Protein 5VK3 (pdb70)

Structure (mmCIF, N/CA/C/O backbone):
data_5VK3
#
_entry.id   5VK3
#
_cell.length_a   117.594
_cell.length_b   138.004
_cell.length_c   224.366
_cell.angle_alpha   90.00
_cell.angle_beta   90.00
_cell.angle_gamma   90.00
#
_symmetry.space_group_name_H-M   'C 2 2 21'
#
loop_
_entity.id
_entity.type
_entity.pdbx_description
1 polymer 'Polycomb Protein EED'
2 polymer 'Histone-lysine N-methyltransferase EZH2,Polycomb protein SUZ12'
3 non-polymer 'ZINC ION'
4 water water
#
loop_
_atom_site.group_PDB
_atom_site.id
_atom_site.type_symbol
_atom_site.label_atom_id
_atom_site.label_alt_id
_atom_site.label_comp_id
_atom_site.label_asym_id
_atom_site.label_entity_id
_atom_site.label_seq_id
_atom_site.pdbx_PDB_ins_code
_atom_site.Cartn_x
_atom_site.Cartn_y
_atom_site.Cartn_z
_atom_site.occupancy
_atom_site.B_iso_or_equiv
_atom_site.auth_seq_id
_atom_site.auth_comp_id
_atom_site.auth_asym_id
_atom_site.auth_atom_id
_atom_site.pdbx_PDB_model_num
ATOM 1 N N . ALA A 1 47 ? 1.003 47.560 -4.287 1.00 60.12 7 ALA A N 1
ATOM 2 C CA . ALA A 1 47 ? 0.799 46.115 -4.166 1.00 51.96 7 ALA A CA 1
ATOM 3 C C . ALA A 1 47 ? 1.537 45.354 -5.271 1.00 46.72 7 ALA A C 1
ATOM 4 O O . ALA A 1 47 ? 1.963 44.211 -5.077 1.00 38.39 7 ALA A O 1
ATOM 6 N N . GLU A 1 48 ? 1.690 45.994 -6.432 1.00 44.33 8 GLU A N 1
ATOM 7 C CA . GLU A 1 48 ? 2.290 45.324 -7.579 1.00 43.76 8 GLU A CA 1
ATOM 8 C C . GLU A 1 48 ? 3.772 45.013 -7.379 1.00 36.60 8 GLU A C 1
ATOM 9 O O . GLU A 1 48 ? 4.295 44.150 -8.093 1.00 41.56 8 GLU A O 1
ATOM 15 N N . TRP A 1 49 ? 4.437 45.640 -6.399 1.00 28.58 9 TRP A N 1
ATOM 16 C CA . TRP A 1 49 ? 5.861 45.444 -6.143 1.00 28.80 9 TRP A CA 1
ATOM 17 C C . TRP A 1 49 ? 6.155 44.423 -5.044 1.00 29.78 9 TRP A C 1
ATOM 18 O O . TRP A 1 49 ? 7.325 44.175 -4.733 1.00 33.14 9 TRP A O 1
ATOM 29 N N . GLU A 1 50 ? 5.131 43.819 -4.462 1.00 25.11 10 GLU A N 1
ATOM 30 C CA . GLU A 1 50 ? 5.329 42.891 -3.358 1.00 35.67 10 GLU A CA 1
ATOM 31 C C . GLU A 1 50 ? 5.895 41.559 -3.857 1.00 27.44 10 GLU A C 1
ATOM 32 O O . GLU A 1 50 ? 5.488 41.048 -4.899 1.00 27.26 10 GLU A O 1
ATOM 38 N N . LEU A 1 51 ? 6.855 41.025 -3.116 1.00 30.16 11 LEU A N 1
ATOM 39 C CA . LEU A 1 51 ? 7.476 39.732 -3.327 1.00 28.85 11 LEU A CA 1
ATOM 40 C C . LEU A 1 51 ? 7.031 38.766 -2.231 1.00 33.63 11 LEU A C 1
ATOM 41 O O . LEU A 1 51 ? 6.543 39.191 -1.179 1.00 31.28 11 LEU A O 1
ATOM 46 N N . PRO A 1 52 ? 7.138 37.459 -2.455 1.00 34.60 12 PRO A N 1
ATOM 47 C CA . PRO A 1 52 ? 6.576 36.496 -1.489 1.00 30.39 12 PRO A CA 1
ATOM 48 C C . PRO A 1 52 ? 7.362 36.442 -0.185 1.00 29.38 12 PRO A C 1
ATOM 49 O O . PRO A 1 52 ? 8.493 36.925 -0.069 1.00 30.18 12 PRO A O 1
ATOM 53 N N . ARG A 1 53 ? 6.725 35.817 0.809 1.00 23.63 13 ARG A N 1
ATOM 54 C CA . ARG A 1 53 ? 7.343 35.432 2.071 1.00 27.84 13 ARG A CA 1
ATOM 55 C C . ARG A 1 53 ? 6.848 34.043 2.457 1.00 21.95 13 ARG A C 1
ATOM 56 O O . ARG A 1 53 ? 5.748 33.637 2.075 1.00 24.44 13 ARG A O 1
ATOM 64 N N . LEU A 1 54 ? 7.660 33.332 3.238 1.00 19.32 14 LEU A N 1
ATOM 65 C CA . LEU A 1 54 ? 7.314 31.984 3.667 1.00 24.91 14 LEU A CA 1
ATOM 66 C C . LEU A 1 54 ? 6.033 31.995 4.493 1.00 31.87 14 LEU A C 1
ATOM 67 O O . LEU A 1 54 ? 5.899 32.770 5.444 1.00 26.56 14 LEU A O 1
ATOM 72 N N . ARG A 1 55 ? 5.100 31.127 4.136 1.00 28.28 15 ARG A N 1
ATOM 73 C CA . ARG A 1 55 ? 3.814 31.043 4.810 1.00 24.83 15 ARG A CA 1
ATOM 74 C C . ARG A 1 55 ? 3.526 29.663 5.384 1.00 36.04 15 ARG A C 1
ATOM 75 O O . ARG A 1 55 ? 3.004 29.563 6.503 1.00 33.34 15 ARG A O 1
ATOM 83 N N . THR A 1 56 ? 3.855 28.593 4.657 1.00 32.18 16 THR A N 1
ATOM 84 C CA . THR A 1 56 ? 3.622 27.230 5.120 1.00 25.88 16 THR A CA 1
ATOM 85 C C . THR A 1 56 ? 4.745 26.347 4.598 1.00 31.63 16 THR A C 1
ATOM 86 O O . THR A 1 56 ? 5.284 26.585 3.516 1.00 28.66 16 THR A O 1
ATOM 90 N N . SER A 1 57 ? 5.101 25.328 5.373 1.00 26.69 17 SER A N 1
ATOM 91 C CA . SER A 1 57 ? 6.059 24.338 4.912 1.00 27.48 17 SER A CA 1
ATOM 92 C C . SER A 1 57 ? 5.597 22.980 5.409 1.00 29.71 17 SER A C 1
ATOM 93 O O . SER A 1 57 ? 4.959 22.884 6.457 1.00 27.92 17 SER A O 1
ATOM 96 N N . PHE A 1 58 ? 5.877 21.927 4.646 1.00 21.62 18 PHE A N 1
ATOM 97 C CA . PHE A 1 58 ? 5.574 20.607 5.180 1.00 27.58 18 PHE A CA 1
ATOM 98 C C . PHE A 1 58 ? 6.653 19.613 4.803 1.00 32.00 18 PHE A C 1
ATOM 99 O O . PHE A 1 58 ? 7.431 19.816 3.867 1.00 32.20 18 PHE A O 1
ATOM 107 N N . ILE A 1 59 ? 6.714 18.552 5.599 1.00 23.52 19 ILE A N 1
ATOM 108 C CA . ILE A 1 59 ? 7.552 17.401 5.322 1.00 22.48 19 ILE A CA 1
ATOM 109 C C . ILE A 1 59 ? 6.644 16.202 5.120 1.00 29.64 19 ILE A C 1
ATOM 110 O O . ILE A 1 59 ? 5.800 15.896 5.974 1.00 32.19 19 ILE A O 1
ATOM 115 N N . PHE A 1 60 ? 6.816 15.543 3.986 1.00 21.55 20 PHE A N 1
ATOM 116 C CA . PHE A 1 60 ? 6.100 14.337 3.605 1.00 20.26 20 PHE A CA 1
ATOM 117 C C . PHE A 1 60 ? 6.934 13.124 4.000 1.00 20.75 20 PHE A C 1
ATOM 118 O O . PHE A 1 60 ? 8.158 13.114 3.825 1.00 21.38 20 PHE A O 1
ATOM 126 N N . GLN A 1 61 ? 6.279 12.125 4.582 1.00 18.55 21 GLN A N 1
ATOM 127 C CA . GLN A 1 61 ? 6.973 10.940 5.080 1.00 20.19 21 GLN A CA 1
ATOM 128 C C . GLN A 1 61 ? 7.962 10.370 4.062 1.00 27.97 21 GLN A C 1
ATOM 129 O O . GLN A 1 61 ? 7.655 10.245 2.873 1.00 26.31 21 GLN A O 1
ATOM 135 N N . ASP A 1 62 ? 9.153 10.016 4.546 1.00 22.42 22 ASP A N 1
ATOM 136 C CA . ASP A 1 62 ? 10.189 9.417 3.707 1.00 27.15 22 ASP A CA 1
ATOM 137 C C . ASP A 1 62 ? 9.694 8.173 2.975 1.00 31.99 22 ASP A C 1
ATOM 138 O O . ASP A 1 62 ? 9.336 7.166 3.599 1.00 21.58 22 ASP A O 1
ATOM 143 N N . ASP A 1 63 ? 9.721 8.213 1.646 1.00 28.85 23 ASP A N 1
ATOM 144 C CA . ASP A 1 63 ? 9.173 7.112 0.862 1.00 26.06 23 ASP A CA 1
ATOM 145 C C . ASP A 1 63 ? 10.227 6.380 0.029 1.00 32.32 23 ASP A C 1
ATOM 146 O O . ASP A 1 63 ? 9.870 5.648 -0.896 1.00 30.64 23 ASP A O 1
ATOM 151 N N . TYR A 1 64 ? 11.511 6.520 0.355 1.00 39.56 24 TYR A N 1
ATOM 152 C CA . TYR A 1 64 ? 12.568 5.776 -0.323 1.00 38.10 24 TYR A CA 1
ATOM 153 C C . TYR A 1 64 ? 13.508 5.118 0.683 1.00 48.09 24 TYR A C 1
ATOM 154 O O . TYR A 1 64 ? 14.725 5.077 0.498 1.00 40.16 24 TYR A O 1
ATOM 163 N N . LYS A 1 65 ? 12.931 4.555 1.744 1.00 50.13 25 LYS A N 1
ATOM 164 C CA . LYS A 1 65 ? 13.662 4.001 2.877 1.00 54.15 25 LYS A CA 1
ATOM 165 C C . LYS A 1 65 ? 14.202 2.604 2.573 1.00 60.71 25 LYS A C 1
ATOM 166 O O . LYS A 1 65 ? 15.358 2.296 2.860 1.00 60.16 25 LYS A O 1
ATOM 172 N N . SER A 1 74 ? 18.034 3.577 5.650 1.00 62.71 34 SER A N 1
ATOM 173 C CA . SER A 1 74 ? 17.923 4.943 5.130 1.00 74.45 34 SER A CA 1
ATOM 174 C C . SER A 1 74 ? 16.590 5.560 5.549 1.00 79.12 34 SER A C 1
ATOM 175 O O . SER A 1 74 ? 15.536 4.956 5.355 1.00 80.69 34 SER A O 1
ATOM 178 N N . GLN A 1 75 ? 16.630 6.766 6.122 1.00 80.64 35 GLN A N 1
ATOM 179 C CA . GLN A 1 75 ? 15.442 7.337 6.745 1.00 81.67 35 GLN A CA 1
ATOM 180 C C . GLN A 1 75 ? 15.096 8.753 6.307 1.00 76.77 35 GLN A C 1
ATOM 181 O O . GLN A 1 75 ? 13.996 9.211 6.635 1.00 71.21 35 GLN A O 1
ATOM 187 N N . ASP A 1 76 ? 15.986 9.471 5.610 1.00 78.91 36 ASP A N 1
ATOM 188 C CA . ASP A 1 76 ? 15.563 10.678 4.896 1.00 79.60 36 ASP A CA 1
ATOM 189 C C . ASP A 1 76 ? 16.484 11.054 3.737 1.00 69.39 36 ASP A C 1
ATOM 190 O O . ASP A 1 76 ? 17.137 12.103 3.766 1.00 67.36 36 ASP A O 1
ATOM 195 N N . LEU A 1 77 ? 16.523 10.206 2.705 1.00 61.62 37 LEU A N 1
ATOM 196 C CA . LEU A 1 77 ? 17.162 10.515 1.427 1.00 52.61 37 LEU A CA 1
ATOM 197 C C . LEU A 1 77 ? 16.137 10.572 0.300 1.00 43.75 37 LEU A C 1
ATOM 198 O O . LEU A 1 77 ? 16.494 10.552 -0.887 1.00 37.56 37 LEU A O 1
ATOM 203 N N . ALA A 1 78 ? 14.866 10.600 0.664 1.00 38.09 38 ALA A N 1
ATOM 204 C CA . ALA A 1 78 ? 13.800 10.900 -0.257 1.00 35.18 38 ALA A CA 1
ATOM 205 C C . ALA A 1 78 ? 13.826 12.391 -0.565 1.00 33.53 38 ALA A C 1
ATOM 206 O O . ALA A 1 78 ? 14.267 13.204 0.248 1.00 31.19 38 ALA A O 1
ATOM 208 N N . GLU A 1 79 ? 13.388 12.744 -1.771 1.00 26.69 39 GLU A N 1
ATOM 209 C CA . GLU A 1 79 ? 13.261 14.136 -2.176 1.00 18.22 39 GLU A CA 1
ATOM 210 C C . GLU A 1 79 ? 11.996 14.299 -3.002 1.00 19.06 39 GLU A C 1
ATOM 211 O O . GLU A 1 79 ? 11.545 13.354 -3.663 1.00 14.41 39 GLU A O 1
ATOM 217 N N . PHE A 1 80 ? 11.420 15.499 -2.933 1.00 19.10 40 PHE A N 1
ATOM 218 C CA . PHE A 1 80 ? 10.516 15.983 -3.969 1.00 24.19 40 PHE A CA 1
ATOM 219 C C . PHE A 1 80 ? 11.354 16.497 -5.135 1.00 23.53 40 PHE A C 1
ATOM 220 O O . PHE A 1 80 ? 12.160 17.420 -4.961 1.00 20.53 40 PHE A O 1
ATOM 228 N N . PHE A 1 81 ? 11.161 15.927 -6.322 1.00 22.08 41 PHE A N 1
ATOM 229 C CA . PHE A 1 81 ? 11.928 16.364 -7.482 1.00 15.29 41 PHE A CA 1
ATOM 230 C C . PHE A 1 81 ? 11.176 17.324 -8.391 1.00 20.33 41 PHE A C 1
ATOM 231 O O . PHE A 1 81 ? 11.813 18.003 -9.208 1.00 20.84 41 PHE A O 1
ATOM 239 N N . ASP A 1 82 ? 9.856 17.427 -8.263 1.00 17.47 42 ASP A N 1
ATOM 240 C CA . ASP A 1 82 ? 9.105 18.270 -9.179 1.00 17.21 42 ASP A CA 1
ATOM 241 C C . ASP A 1 82 ? 7.859 18.798 -8.497 1.00 14.66 42 ASP A C 1
ATOM 242 O O . ASP A 1 82 ? 7.306 18.165 -7.592 1.00 16.24 42 ASP A O 1
ATOM 247 N N . VAL A 1 83 ? 7.436 19.978 -8.933 1.00 14.33 43 VAL A N 1
ATOM 248 C CA . VAL A 1 83 ? 6.156 20.536 -8.525 1.00 17.96 43 VAL A CA 1
ATOM 249 C C . VAL A 1 83 ? 5.596 21.320 -9.705 1.00 21.26 43 VAL A C 1
ATOM 250 O O . VAL A 1 83 ? 6.334 22.020 -10.407 1.00 20.09 43 VAL A O 1
ATOM 254 N N . LYS A 1 84 ? 4.296 21.150 -9.958 1.00 17.00 44 LYS A N 1
ATOM 255 C CA . LYS A 1 84 ? 3.621 21.788 -11.085 1.00 16.97 44 LYS A CA 1
ATOM 256 C C . LYS A 1 84 ? 2.202 22.155 -10.681 1.00 20.79 44 LYS A C 1
ATOM 257 O O . LYS A 1 84 ? 1.438 21.285 -10.243 1.00 18.29 44 LYS A O 1
ATOM 263 N N . PHE A 1 85 ? 1.851 23.427 -10.849 1.00 18.84 45 PHE A N 1
ATOM 264 C CA . PHE A 1 85 ? 0.479 23.885 -10.649 1.00 20.97 45 PHE A CA 1
ATOM 265 C C . PHE A 1 85 ? -0.375 23.511 -11.856 1.00 23.56 45 PHE A C 1
ATOM 266 O O . PHE A 1 85 ? 0.090 23.555 -13.003 1.00 21.54 45 PHE A O 1
ATOM 274 N N . TYR A 1 86 ? -1.617 23.110 -11.586 1.00 21.84 46 TYR A N 1
ATOM 275 C CA . TYR A 1 86 ? -2.543 22.773 -12.659 1.00 23.07 46 TYR A CA 1
ATOM 276 C C . TYR A 1 86 ? -2.841 24.026 -13.472 1.00 24.12 46 TYR A C 1
ATOM 277 O O . TYR A 1 86 ? -3.197 25.058 -12.893 1.00 23.95 46 TYR A O 1
ATOM 286 N N . PRO A 1 87 ? -2.684 23.992 -14.796 1.00 26.96 47 PRO A N 1
ATOM 287 C CA . PRO A 1 87 ? -2.838 25.211 -15.612 1.00 28.20 47 PRO A CA 1
ATOM 288 C C . PRO A 1 87 ? -4.166 25.385 -16.340 1.00 27.49 47 PRO A C 1
ATOM 289 O O . PRO A 1 87 ? -4.298 26.356 -17.094 1.00 21.36 47 PRO A O 1
ATOM 293 N N . TYR A 1 88 ? -5.145 24.503 -16.169 1.00 25.18 48 TYR A N 1
ATOM 294 C CA . TYR A 1 88 ? -6.338 24.589 -17.002 1.00 21.15 48 TYR A CA 1
ATOM 295 C C . TYR A 1 88 ? -7.590 24.871 -16.185 1.00 24.07 48 TYR A C 1
ATOM 296 O O . TYR A 1 88 ? -8.698 24.558 -16.624 1.00 25.90 48 TYR A O 1
ATOM 305 N N . SER A 1 89 ? -7.438 25.451 -15.016 1.00 20.53 49 SER A N 1
ATOM 306 C CA . SER A 1 89 ? -8.608 25.760 -14.213 1.00 26.33 49 SER A CA 1
ATOM 307 C C . SER A 1 89 ? -9.177 27.124 -14.607 1.00 34.71 49 SER A C 1
ATOM 308 O O . SER A 1 89 ? -8.450 27.984 -15.108 1.00 32.76 49 SER A O 1
ATOM 311 N N . PRO A 1 90 ? -10.473 27.337 -14.406 1.00 37.55 50 PRO A N 1
ATOM 312 C CA . PRO A 1 90 ? -11.064 28.664 -14.654 1.00 30.31 50 PRO A CA 1
ATOM 313 C C . PRO A 1 90 ? -10.306 29.748 -13.911 1.00 30.33 50 PRO A C 1
ATOM 314 O O . PRO A 1 90 ? -9.744 29.498 -12.832 1.00 32.61 50 PRO A O 1
ATOM 318 N N . PRO A 1 91 ? -10.283 30.968 -14.444 1.00 32.79 51 PRO A N 1
ATOM 319 C CA . PRO A 1 91 ? -9.608 32.070 -13.744 1.00 34.42 51 PRO A CA 1
ATOM 320 C C . PRO A 1 91 ? -10.205 32.295 -12.361 1.00 38.47 51 PRO A C 1
ATOM 321 O O . PRO A 1 91 ? -11.425 32.344 -12.193 1.00 38.40 51 PRO A O 1
ATOM 325 N N . GLY A 1 92 ? -9.332 32.394 -11.357 1.00 32.14 52 GLY A N 1
ATOM 326 C CA . GLY A 1 92 ? -9.766 32.577 -9.988 1.00 35.15 52 GLY A CA 1
ATOM 327 C C . GLY A 1 92 ? -10.001 31.311 -9.186 1.00 40.42 52 GLY A C 1
ATOM 328 O O . GLY A 1 92 ? -10.127 31.397 -7.959 1.00 37.43 52 GLY A O 1
ATOM 329 N N . ALA A 1 93 ? -10.069 30.142 -9.826 1.00 39.71 53 ALA A N 1
ATOM 330 C CA . ALA A 1 93 ? -10.290 28.906 -9.084 1.00 37.03 53 ALA A CA 1
ATOM 331 C C . ALA A 1 93 ? -9.157 28.683 -8.079 1.00 35.39 53 ALA A C 1
ATOM 332 O O . ALA A 1 93 ? -8.028 29.126 -8.310 1.00 36.42 53 ALA A O 1
ATOM 334 N N . PRO A 1 94 ? -9.433 28.018 -6.952 1.00 34.55 54 PRO A N 1
ATOM 335 C CA . PRO A 1 94 ? -8.363 27.706 -5.978 1.00 35.66 54 PRO A CA 1
ATOM 336 C C . PRO A 1 94 ? -7.221 26.979 -6.662 1.00 34.25 54 PRO A C 1
ATOM 337 O O . PRO A 1 94 ? -7.456 26.051 -7.450 1.00 33.99 54 PRO A O 1
ATOM 341 N N . PRO A 1 95 ? -5.977 27.400 -6.437 1.00 31.31 55 PRO A N 1
ATOM 342 C CA . PRO A 1 95 ? -4.871 26.804 -7.191 1.00 25.51 55 PRO A CA 1
ATOM 343 C C . PRO A 1 95 ? -4.465 25.456 -6.612 1.00 28.98 55 PRO A C 1
ATOM 344 O O . PRO A 1 95 ? -4.452 25.244 -5.394 1.00 24.06 55 PRO A O 1
ATOM 348 N N . VAL A 1 96 ? -4.184 24.524 -7.521 1.00 27.95 56 VAL A N 1
ATOM 349 C CA . VAL A 1 96 ? -3.859 23.139 -7.202 1.00 25.87 56 VAL A CA 1
ATOM 350 C C . VAL A 1 96 ? -2.507 22.800 -7.813 1.00 27.05 56 VAL A C 1
ATOM 351 O O . VAL A 1 96 ? -2.263 23.080 -8.995 1.00 23.16 56 VAL A O 1
ATOM 355 N N . PHE A 1 97 ? -1.636 22.191 -7.019 1.00 21.58 57 PHE A N 1
ATOM 356 C CA . PHE A 1 97 ? -0.351 21.739 -7.525 1.00 24.88 57 PHE A CA 1
ATOM 357 C C . PHE A 1 97 ? -0.149 20.277 -7.165 1.00 24.35 57 PHE A C 1
ATOM 358 O O . PHE A 1 97 ? -0.732 19.770 -6.203 1.00 22.52 57 PHE A O 1
ATOM 366 N N . ALA A 1 98 ? 0.686 19.607 -7.957 1.00 23.81 58 ALA A N 1
ATOM 367 C CA . ALA A 1 98 ? 1.169 18.267 -7.656 1.00 23.93 58 ALA A CA 1
ATOM 368 C C . ALA A 1 98 ? 2.652 18.348 -7.347 1.00 21.99 58 ALA A C 1
ATOM 369 O O . ALA A 1 98 ? 3.414 18.964 -8.100 1.00 19.32 58 ALA A O 1
ATOM 371 N N . ALA A 1 99 ? 3.054 17.740 -6.242 1.00 16.08 59 ALA A N 1
ATOM 372 C CA . ALA A 1 99 ? 4.456 17.571 -5.906 1.00 21.65 59 ALA A CA 1
ATOM 373 C C . ALA A 1 99 ? 4.806 16.097 -6.063 1.00 27.54 59 ALA A C 1
ATOM 374 O O . ALA A 1 99 ? 4.067 15.225 -5.586 1.00 18.02 59 ALA A O 1
ATOM 376 N N . THR A 1 100 ? 5.899 15.819 -6.767 1.00 16.71 60 THR A N 1
ATOM 377 C CA . THR A 1 100 ? 6.250 14.460 -7.160 1.00 16.69 60 THR A CA 1
ATOM 378 C C . THR A 1 100 ? 7.487 14.040 -6.386 1.00 19.15 60 THR A C 1
ATOM 379 O O . THR A 1 100 ? 8.541 14.662 -6.529 1.00 16.76 60 THR A O 1
ATOM 383 N N . SER A 1 101 ? 7.367 12.986 -5.588 1.00 20.89 61 SER A N 1
ATOM 384 C CA . SER A 1 101 ? 8.533 12.427 -4.935 1.00 17.67 61 SER A CA 1
ATOM 385 C C . SER A 1 101 ? 8.956 11.209 -5.734 1.00 20.53 61 SER A C 1
ATOM 386 O O . SER A 1 101 ? 8.409 10.926 -6.802 1.00 21.86 61 SER A O 1
ATOM 389 N N . LYS A 1 102 ? 9.906 10.441 -5.207 1.00 23.63 62 LYS A N 1
ATOM 390 C CA . LYS A 1 102 ? 10.332 9.270 -5.957 1.00 25.11 62 LYS A CA 1
ATOM 391 C C . LYS A 1 102 ? 9.196 8.266 -6.135 1.00 22.36 62 LYS A C 1
ATOM 392 O O . LYS A 1 102 ? 9.132 7.601 -7.171 1.00 22.65 62 LYS A O 1
ATOM 398 N N . LYS A 1 103 ? 8.262 8.168 -5.173 1.00 16.24 63 LYS A N 1
ATOM 399 C CA . LYS A 1 103 ? 7.229 7.147 -5.260 1.00 15.49 63 LYS A CA 1
ATOM 400 C C . LYS A 1 103 ? 5.811 7.680 -5.203 1.00 18.02 63 LYS A C 1
ATOM 401 O O . LYS A 1 103 ? 4.878 6.903 -5.444 1.00 20.57 63 LYS A O 1
ATOM 407 N N . HIS A 1 104 ? 5.614 8.973 -4.935 1.00 16.57 64 HIS A N 1
ATOM 408 C CA . HIS A 1 104 ? 4.281 9.507 -4.695 1.00 18.22 64 HIS A CA 1
ATOM 409 C C . HIS A 1 104 ? 4.058 10.804 -5.454 1.00 21.40 64 HIS A C 1
ATOM 410 O O . HIS A 1 104 ? 4.997 11.544 -5.761 1.00 21.17 64 HIS A O 1
ATOM 417 N N . ALA A 1 105 ? 2.792 11.057 -5.758 1.00 20.14 65 ALA A N 1
ATOM 418 C CA . ALA A 1 105 ? 2.333 12.334 -6.274 1.00 25.70 65 ALA A CA 1
ATOM 419 C C . ALA A 1 105 ? 1.407 12.932 -5.224 1.00 24.26 65 ALA A C 1
ATOM 420 O O . ALA A 1 105 ? 0.359 12.352 -4.915 1.00 25.69 65 ALA A O 1
ATOM 422 N N . VAL A 1 106 ? 1.809 14.060 -4.657 1.00 20.02 66 VAL A N 1
ATOM 423 C CA . VAL A 1 106 ? 1.069 14.712 -3.580 1.00 19.24 66 VAL A CA 1
ATOM 424 C C . VAL A 1 106 ? 0.330 15.903 -4.176 1.00 23.82 66 VAL A C 1
ATOM 425 O O . VAL A 1 106 ? 0.952 16.856 -4.651 1.00 22.56 66 VAL A O 1
ATOM 429 N N . ILE A 1 107 ? -0.996 15.864 -4.167 1.00 19.62 67 ILE A N 1
ATOM 430 C CA . ILE A 1 107 ? -1.803 16.866 -4.855 1.00 23.55 67 ILE A CA 1
ATOM 431 C C . ILE A 1 107 ? -2.485 17.749 -3.812 1.00 32.03 67 ILE A C 1
ATOM 432 O O . ILE A 1 107 ? -3.256 17.260 -2.974 1.00 27.36 67 ILE A O 1
ATOM 437 N N . CYS A 1 108 ? -2.191 19.051 -3.854 1.00 30.36 68 CYS A N 1
ATOM 438 C CA . CYS A 1 108 ? -2.625 19.986 -2.823 1.00 26.23 68 CYS A CA 1
ATOM 439 C C . CYS A 1 108 ? -3.386 21.152 -3.431 1.00 25.41 68 CYS A C 1
ATOM 440 O O . CYS A 1 108 ? -3.067 21.630 -4.518 1.00 28.06 68 CYS A O 1
ATOM 443 N N . ARG A 1 109 ? -4.382 21.623 -2.703 1.00 31.05 69 ARG A N 1
ATOM 444 C CA . ARG A 1 109 ? -5.075 22.857 -3.022 1.00 27.03 69 ARG A CA 1
ATOM 445 C C . ARG A 1 109 ? -4.628 23.912 -2.025 1.00 30.42 69 ARG A C 1
ATOM 446 O O . ARG A 1 109 ? -4.438 23.609 -0.847 1.00 29.37 69 ARG A O 1
ATOM 454 N N . LEU A 1 110 ? -4.408 25.133 -2.507 1.00 31.02 70 LEU A N 1
ATOM 455 C CA . LEU A 1 110 ? -4.070 26.267 -1.654 1.00 32.99 70 LEU A CA 1
ATOM 456 C C . LEU A 1 110 ? -5.234 27.241 -1.629 1.00 29.69 70 LEU A C 1
ATOM 457 O O . LEU A 1 110 ? -5.790 27.584 -2.678 1.00 34.60 70 LEU A O 1
ATOM 462 N N . THR A 1 111 ? -5.592 27.675 -0.428 1.00 29.51 71 THR A N 1
ATOM 463 C CA . THR A 1 111 ? -6.696 28.589 -0.192 1.00 30.72 71 THR A CA 1
ATOM 464 C C . THR A 1 111 ? -6.186 29.678 0.736 1.00 30.18 71 THR A C 1
ATOM 465 O O . THR A 1 111 ? -5.585 29.379 1.771 1.00 32.91 71 THR A O 1
ATOM 469 N N . GLN A 1 112 ? -6.401 30.930 0.366 1.00 31.77 72 GLN A N 1
ATOM 470 C CA . GLN A 1 112 ? -5.945 32.012 1.219 1.00 37.24 72 GLN A CA 1
ATOM 471 C C . GLN A 1 112 ? -6.834 32.124 2.454 1.00 41.45 72 GLN A C 1
ATOM 472 O O . GLN A 1 112 ? -8.028 31.818 2.415 1.00 39.84 72 GLN A O 1
ATOM 478 N N . THR A 1 113 ? -6.223 32.524 3.573 1.00 40.17 73 THR A N 1
ATOM 479 C CA . THR A 1 113 ? -6.860 32.488 4.881 1.00 46.75 73 THR A CA 1
ATOM 480 C C . THR A 1 113 ? -6.658 33.814 5.601 1.00 49.73 73 THR A C 1
ATOM 481 O O . THR A 1 113 ? -5.583 34.417 5.517 1.00 44.98 73 THR A O 1
ATOM 485 N N . THR A 1 114 ? -7.688 34.258 6.327 1.00 48.57 74 THR A N 1
ATOM 486 C CA . THR A 1 114 ? -7.528 35.405 7.214 1.00 45.29 74 THR A CA 1
ATOM 487 C C . THR A 1 114 ? -6.813 35.037 8.510 1.00 44.16 74 THR A C 1
ATOM 488 O O . THR A 1 114 ? -6.273 35.928 9.178 1.00 43.34 74 THR A O 1
ATOM 492 N N . ASP A 1 115 ? -6.782 33.751 8.865 1.00 38.17 75 ASP A N 1
ATOM 493 C CA . ASP A 1 115 ? -6.182 33.288 10.115 1.00 35.80 75 ASP A CA 1
ATOM 494 C C . ASP A 1 115 ? -4.727 32.908 9.855 1.00 44.38 75 ASP A C 1
ATOM 495 O O . ASP A 1 115 ? -4.439 31.883 9.224 1.00 40.85 75 ASP A O 1
ATOM 500 N N . LYS A 1 116 ? -3.823 33.725 10.396 1.00 38.82 76 LYS A N 1
ATOM 501 C CA . LYS A 1 116 ? -2.385 33.522 10.279 1.00 40.84 76 LYS A CA 1
ATOM 502 C C . LYS A 1 116 ? -1.941 32.161 10.818 1.00 45.98 76 LYS A C 1
ATOM 503 O O . LYS A 1 116 ? -0.914 31.621 10.381 1.00 43.98 76 LYS A O 1
ATOM 509 N N . ASP A 1 117 ? -2.697 31.581 11.743 1.00 41.48 77 ASP A N 1
ATOM 510 C CA . ASP A 1 117 ? -2.355 30.270 12.276 1.00 39.15 77 ASP A CA 1
ATOM 511 C C . ASP A 1 117 ? -3.026 29.129 11.521 1.00 35.45 77 ASP A C 1
ATOM 512 O O . ASP A 1 117 ? -2.687 27.971 11.771 1.00 33.28 77 ASP A O 1
ATOM 517 N N . ALA A 1 118 ? -3.951 29.420 10.602 1.00 31.69 78 ALA A N 1
ATOM 518 C CA . ALA A 1 118 ? -4.594 28.359 9.834 1.00 37.99 78 ALA A CA 1
ATOM 519 C C . ALA A 1 118 ? -3.627 27.778 8.789 1.00 46.77 78 ALA A C 1
ATOM 520 O O . ALA A 1 118 ? -2.583 28.359 8.484 1.00 40.52 78 ALA A O 1
ATOM 522 N N . ASN A 1 119 ? -3.997 26.606 8.236 1.00 42.54 79 ASN A N 1
ATOM 523 C CA . ASN A 1 119 ? -3.215 25.906 7.218 1.00 32.24 79 ASN A CA 1
ATOM 524 C C . ASN A 1 119 ? -3.844 26.140 5.855 1.00 34.06 79 ASN A C 1
ATOM 525 O O . ASN A 1 119 ? -4.919 25.586 5.580 1.00 34.01 79 ASN A O 1
ATOM 530 N N . PRO A 1 120 ? -3.220 26.918 4.965 1.00 28.99 80 PRO A N 1
ATOM 531 C CA . PRO A 1 120 ? -3.805 27.127 3.627 1.00 25.19 80 PRO A CA 1
ATOM 532 C C . PRO A 1 120 ? -3.732 25.903 2.727 1.00 27.80 80 PRO A C 1
ATOM 533 O O . PRO A 1 120 ? -4.391 25.880 1.677 1.00 29.80 80 PRO A O 1
ATOM 537 N N . CYS A 1 121 ? -2.952 24.896 3.097 1.00 25.45 81 CYS A N 1
ATOM 538 C CA . CYS A 1 121 ? -2.617 23.791 2.211 1.00 35.45 81 CYS A CA 1
ATOM 539 C C . CYS A 1 121 ? -3.399 22.560 2.639 1.00 35.03 81 CYS A C 1
ATOM 540 O O . CYS A 1 121 ? -3.223 22.075 3.763 1.00 40.32 81 CYS A O 1
ATOM 543 N N . GLU A 1 122 ? -4.265 22.060 1.762 1.00 28.67 82 GLU A N 1
ATOM 544 C CA . GLU A 1 122 ? -4.942 20.794 2.020 1.00 32.07 82 GLU A CA 1
ATOM 545 C C . GLU A 1 122 ? -4.573 19.775 0.955 1.00 34.98 82 GLU A C 1
ATOM 546 O O . GLU A 1 122 ? -4.600 20.070 -0.247 1.00 30.41 82 GLU A O 1
ATOM 552 N N . ILE A 1 123 ? -4.213 18.581 1.405 1.00 31.27 83 ILE A N 1
ATOM 553 C CA . ILE A 1 123 ? -3.885 17.490 0.499 1.00 23.09 83 ILE A CA 1
ATOM 554 C C . ILE A 1 123 ? -5.185 16.810 0.088 1.00 33.42 83 ILE A C 1
ATOM 555 O O . ILE A 1 123 ? -5.910 16.264 0.929 1.00 37.43 83 ILE A O 1
ATOM 560 N N . ILE A 1 124 ? -5.505 16.882 -1.205 1.00 27.46 84 ILE A N 1
ATOM 561 C CA . ILE A 1 124 ? -6.762 16.343 -1.719 1.00 21.96 84 ILE A CA 1
ATOM 562 C C . ILE A 1 124 ? -6.574 15.031 -2.461 1.00 26.52 84 ILE A C 1
ATOM 563 O O . ILE A 1 124 ? -7.574 14.352 -2.758 1.00 27.80 84 ILE A O 1
ATOM 568 N N . GLN A 1 125 ? -5.336 14.646 -2.773 1.00 26.31 85 GLN A N 1
ATOM 569 C CA . GLN A 1 125 ? -5.112 13.373 -3.441 1.00 21.83 85 GLN A CA 1
ATOM 570 C C . GLN A 1 125 ? -3.674 12.951 -3.192 1.00 24.48 85 GLN A C 1
ATOM 571 O O . GLN A 1 125 ? -2.772 13.790 -3.147 1.00 22.36 85 GLN A O 1
ATOM 577 N N . LEU A 1 126 ? -3.480 11.656 -2.969 1.00 25.83 86 LEU A N 1
ATOM 578 C CA . LEU A 1 126 ? -2.161 11.112 -2.680 1.00 22.78 86 LEU A CA 1
ATOM 579 C C . LEU A 1 126 ? -2.041 9.792 -3.427 1.00 31.59 86 LEU A C 1
ATOM 580 O O . LEU A 1 126 ? -2.713 8.816 -3.074 1.00 29.03 86 LEU A O 1
ATOM 585 N N . ILE A 1 127 ? -1.190 9.760 -4.451 1.00 24.29 87 ILE A N 1
ATOM 586 C CA . ILE A 1 127 ? -1.060 8.603 -5.329 1.00 23.09 87 ILE A CA 1
ATOM 587 C C . ILE A 1 127 ? 0.323 8.004 -5.165 1.00 19.78 87 ILE A C 1
ATOM 588 O O . ILE A 1 127 ? 1.327 8.729 -5.147 1.00 25.04 87 ILE A O 1
ATOM 593 N N . ARG A 1 128 ? 0.376 6.675 -5.064 1.00 19.31 88 ARG A N 1
ATOM 594 C CA . ARG A 1 128 ? 1.631 5.935 -5.018 1.00 20.42 88 ARG A CA 1
ATOM 595 C C . ARG A 1 128 ? 1.833 5.192 -6.328 1.00 18.80 88 ARG A C 1
ATOM 596 O O . ARG A 1 128 ? 0.948 4.455 -6.776 1.00 22.47 88 ARG A O 1
ATOM 604 N N . ASP A 1 129 ? 2.999 5.367 -6.922 1.00 18.69 89 ASP A N 1
ATOM 605 C CA . ASP A 1 129 ? 3.403 4.530 -8.051 1.00 19.42 89 ASP A CA 1
ATOM 606 C C . ASP A 1 129 ? 3.688 3.133 -7.508 1.00 18.34 89 ASP A C 1
ATOM 607 O O . ASP A 1 129 ? 4.746 2.885 -6.927 1.00 23.27 89 ASP A O 1
ATOM 612 N N . ASP A 1 130 ? 2.740 2.213 -7.703 1.00 21.73 90 ASP A N 1
ATOM 613 C CA . ASP A 1 130 ? 2.811 0.881 -7.124 1.00 21.43 90 ASP A CA 1
ATOM 614 C C . ASP A 1 130 ? 3.697 -0.048 -7.933 1.00 32.50 90 ASP A C 1
ATOM 615 O O . ASP A 1 130 ? 3.660 -1.256 -7.697 1.00 30.91 90 ASP A O 1
ATOM 620 N N . GLY A 1 131 ? 4.480 0.483 -8.873 1.00 33.63 91 GLY A N 1
ATOM 621 C CA . GLY A 1 131 ? 5.433 -0.290 -9.640 1.00 29.44 91 GLY A CA 1
ATOM 622 C C . GLY A 1 131 ? 6.833 -0.197 -9.069 1.00 29.64 91 GLY A C 1
ATOM 623 O O . GLY A 1 131 ? 7.040 0.209 -7.920 1.00 30.17 91 GLY A O 1
ATOM 624 N N . ASN A 1 132 ? 7.814 -0.585 -9.886 1.00 28.99 92 ASN A N 1
ATOM 625 C CA . ASN A 1 132 ? 9.215 -0.537 -9.480 1.00 34.38 92 ASN A CA 1
ATOM 626 C C . ASN A 1 132 ? 9.915 0.763 -9.863 1.00 28.44 92 ASN A C 1
ATOM 627 O O . ASN A 1 132 ? 11.027 1.013 -9.383 1.00 35.78 92 ASN A O 1
ATOM 632 N N . GLU A 1 133 ? 9.300 1.591 -10.706 1.00 40.01 93 GLU A N 1
ATOM 633 C CA . GLU A 1 133 ? 9.926 2.831 -11.163 1.00 38.95 93 GLU A CA 1
ATOM 634 C C . GLU A 1 133 ? 10.042 3.847 -10.022 1.00 40.11 93 GLU A C 1
ATOM 635 O O . GLU A 1 133 ? 9.124 3.990 -9.208 1.00 41.72 93 GLU A O 1
ATOM 641 N N . ALA A 1 134 ? 11.185 4.537 -9.950 1.00 32.25 94 ALA A N 1
ATOM 642 C CA . ALA A 1 134 ? 11.332 5.748 -9.148 1.00 27.68 94 ALA A CA 1
ATOM 643 C C . ALA A 1 134 ? 11.293 6.970 -10.061 1.00 29.22 94 ALA A C 1
ATOM 644 O O . ALA A 1 134 ? 11.960 6.996 -11.100 1.00 21.84 94 ALA A O 1
ATOM 646 N N . ASN A 1 135 ? 10.555 7.998 -9.645 1.00 26.28 95 ASN A N 1
ATOM 647 C CA . ASN A 1 135 ? 10.163 9.105 -10.510 1.00 23.34 95 ASN A CA 1
ATOM 648 C C . ASN A 1 135 ? 10.840 10.421 -10.141 1.00 20.67 95 ASN A C 1
ATOM 649 O O . ASN A 1 135 ? 11.323 10.606 -9.024 1.00 22.53 95 ASN A O 1
ATOM 654 N N . CYS A 1 136 ? 10.830 11.361 -11.096 1.00 13.41 96 CYS A N 1
ATOM 655 C CA . CYS A 1 136 ? 11.468 12.652 -10.900 1.00 20.08 96 CYS A CA 1
ATOM 656 C C . CYS A 1 136 ? 10.926 13.753 -11.812 1.00 21.43 96 CYS A C 1
ATOM 657 O O . CYS A 1 136 ? 11.471 14.862 -11.826 1.00 24.12 96 CYS A O 1
ATOM 660 N N . ALA A 1 137 ? 9.869 13.473 -12.568 1.00 16.92 97 ALA A N 1
ATOM 661 C CA . ALA A 1 137 ? 9.392 14.405 -13.585 1.00 17.97 97 ALA A CA 1
ATOM 662 C C . ALA A 1 137 ? 7.876 14.329 -13.665 1.00 18.06 97 ALA A C 1
ATOM 663 O O . ALA A 1 137 ? 7.292 13.256 -13.522 1.00 15.98 97 ALA A O 1
ATOM 665 N N . SER A 1 138 ? 7.246 15.469 -13.930 1.00 16.60 98 SER A N 1
ATOM 666 C CA . SER A 1 138 ? 5.797 15.508 -14.029 1.00 15.19 98 SER A CA 1
ATOM 667 C C . SER A 1 138 ? 5.373 16.608 -14.996 1.00 18.77 98 SER A C 1
ATOM 668 O O . SER A 1 138 ? 6.129 17.544 -15.278 1.00 21.21 98 SER A O 1
ATOM 671 N N . CYS A 1 139 ? 4.147 16.481 -15.504 1.00 19.21 99 CYS A N 1
ATOM 672 C CA . CYS A 1 139 ? 3.486 17.583 -16.197 1.00 18.80 99 CYS A CA 1
ATOM 673 C C . CYS A 1 139 ? 1.994 17.293 -16.198 1.00 25.45 99 CYS A C 1
ATOM 674 O O . CYS A 1 139 ? 1.574 16.175 -15.897 1.00 23.90 99 CYS A O 1
ATOM 677 N N . TRP A 1 140 ? 1.196 18.316 -16.506 1.00 19.67 100 TRP A N 1
ATOM 678 C CA . TRP A 1 140 ? -0.258 18.185 -16.522 1.00 20.96 100 TRP A CA 1
ATOM 679 C C . TRP A 1 140 ? -0.779 18.143 -17.953 1.00 24.44 100 TRP A C 1
ATOM 680 O O . TRP A 1 140 ? -0.268 18.843 -18.834 1.00 23.85 100 TRP A O 1
ATOM 691 N N . SER A 1 141 ? -1.820 17.343 -18.165 1.00 20.28 101 SER A N 1
ATOM 692 C CA . SER A 1 141 ? -2.557 17.303 -19.421 1.00 23.07 101 SER A CA 1
ATOM 693 C C . SER A 1 141 ? -4.042 17.168 -19.078 1.00 22.61 101 SER A C 1
ATOM 694 O O . SER A 1 141 ? -4.443 17.347 -17.922 1.00 21.30 101 SER A O 1
ATOM 697 N N . LYS A 1 142 ? -4.872 16.855 -20.081 1.00 23.01 102 LYS A N 1
ATOM 698 C CA . LYS A 1 142 ? -6.313 16.708 -19.873 1.00 23.38 102 LYS A CA 1
ATOM 699 C C . LYS A 1 142 ? -6.848 15.581 -20.740 1.00 19.20 102 LYS A C 1
ATOM 700 O O . LYS A 1 142 ? -6.343 15.329 -21.835 1.00 23.94 102 LYS A O 1
ATOM 706 N N . ASP A 1 143 ? -7.877 14.907 -20.243 1.00 24.01 103 ASP A N 1
ATOM 707 C CA . ASP A 1 143 ? -8.583 13.905 -21.043 1.00 29.08 103 ASP A CA 1
ATOM 708 C C . ASP A 1 143 ? -9.213 14.593 -22.258 1.00 26.67 103 ASP A C 1
ATOM 709 O O . ASP A 1 143 ? -9.956 15.570 -22.086 1.00 27.98 103 ASP A O 1
ATOM 714 N N . PRO A 1 144 ? -8.920 14.162 -23.489 1.00 25.60 104 PRO A N 1
ATOM 715 C CA . PRO A 1 144 ? -9.504 14.854 -24.652 1.00 25.07 104 PRO A CA 1
ATOM 716 C C . PRO A 1 144 ? -10.999 14.630 -24.810 1.00 32.51 104 PRO A C 1
ATOM 717 O O . PRO A 1 144 ? -11.645 15.416 -25.509 1.00 37.20 104 PRO A O 1
ATOM 721 N N . ILE A 1 145 ? -11.566 13.593 -24.197 1.00 32.35 105 ILE A N 1
ATOM 722 C CA . ILE A 1 145 ? -13.017 13.386 -24.205 1.00 37.02 105 ILE A CA 1
ATOM 723 C C . ILE A 1 145 ? -13.684 14.107 -23.045 1.00 37.48 105 ILE A C 1
ATOM 724 O O . ILE A 1 145 ? -14.628 14.871 -23.236 1.00 43.21 105 ILE A O 1
ATOM 729 N N . THR A 1 146 ? -13.193 13.894 -21.825 1.00 40.67 106 THR A N 1
ATOM 730 C CA . THR A 1 146 ? -13.891 14.325 -20.621 1.00 39.19 106 THR A CA 1
ATOM 731 C C . THR A 1 146 ? -13.406 15.646 -20.039 1.00 38.06 106 THR A C 1
ATOM 732 O O . THR A 1 146 ? -14.121 16.227 -19.217 1.00 37.65 106 THR A O 1
ATOM 736 N N . ASP A 1 147 ? -12.213 16.116 -20.407 1.00 38.27 107 ASP A N 1
ATOM 737 C CA . ASP A 1 147 ? -11.575 17.320 -19.867 1.00 30.39 107 ASP A CA 1
ATOM 738 C C . ASP A 1 147 ? -11.117 17.166 -18.415 1.00 27.50 107 ASP A C 1
ATOM 739 O O . ASP A 1 147 ? -10.758 18.171 -17.782 1.00 35.19 107 ASP A O 1
ATOM 744 N N . GLN A 1 148 ? -11.097 15.946 -17.868 1.00 22.23 108 GLN A N 1
ATOM 745 C CA . GLN A 1 148 ? -10.563 15.733 -16.525 1.00 29.40 108 GLN A CA 1
ATOM 746 C C . GLN A 1 148 ? -9.044 15.919 -16.496 1.00 27.02 108 GLN A C 1
ATOM 747 O O . GLN A 1 148 ? -8.344 15.502 -17.424 1.00 27.68 108 GLN A O 1
ATOM 753 N N . PRO A 1 149 ? -8.510 16.482 -15.411 1.00 23.81 109 PRO A N 1
ATOM 754 C CA . PRO A 1 149 ? -7.053 16.649 -15.293 1.00 28.42 109 PRO A CA 1
ATOM 755 C C . PRO A 1 149 ? -6.324 15.319 -15.384 1.00 27.76 109 PRO A C 1
ATOM 756 O O . PRO A 1 149 ? -6.743 14.324 -14.795 1.00 26.49 109 PRO A O 1
ATOM 760 N N . LEU A 1 150 ? -5.224 15.309 -16.128 1.00 20.76 110 LEU A N 1
ATOM 761 C CA . LEU A 1 150 ? -4.345 14.150 -16.207 1.00 21.90 110 LEU A CA 1
ATOM 762 C C . LEU A 1 150 ? -2.952 14.554 -15.747 1.00 25.23 110 LEU A C 1
ATOM 763 O O . LEU A 1 150 ? -2.403 15.555 -16.223 1.00 19.89 110 LEU A O 1
ATOM 768 N N . LEU A 1 151 ? -2.391 13.791 -14.812 1.00 19.34 111 LEU A N 1
ATOM 769 C CA . LEU A 1 151 ? -1.040 14.032 -14.317 1.00 21.50 111 LEU A CA 1
ATOM 770 C C . LEU A 1 151 ? -0.113 12.997 -14.938 1.00 18.53 111 LEU A C 1
ATOM 771 O O . LEU A 1 151 ? -0.341 11.795 -14.787 1.00 21.36 111 LEU A O 1
ATOM 776 N N . CYS A 1 152 ? 0.915 13.463 -15.643 1.00 15.45 112 CYS A N 1
ATOM 777 C CA . CYS A 1 152 ? 1.935 12.597 -16.228 1.00 17.90 112 CYS A CA 1
ATOM 778 C C . CYS A 1 152 ? 3.128 12.554 -15.289 1.00 21.51 112 CYS A C 1
ATOM 779 O O . CYS A 1 152 ? 3.556 13.598 -14.781 1.00 17.95 112 CYS A O 1
ATOM 782 N N . ILE A 1 153 ? 3.642 11.346 -15.050 1.00 19.77 113 ILE A N 1
ATOM 783 C CA . ILE A 1 153 ? 4.735 11.085 -14.116 1.00 22.58 113 ILE A CA 1
ATOM 784 C C . ILE A 1 153 ? 5.700 10.120 -14.788 1.00 24.51 113 ILE A C 1
ATOM 785 O O . ILE A 1 153 ? 5.273 9.134 -15.395 1.00 15.06 113 ILE A O 1
ATOM 790 N N . ALA A 1 154 ? 6.999 10.393 -14.683 1.00 19.63 114 ALA A N 1
ATOM 791 C CA . ALA A 1 154 ? 7.968 9.561 -15.382 1.00 19.91 114 ALA A CA 1
ATOM 792 C C . ALA A 1 154 ? 9.241 9.434 -14.557 1.00 22.96 114 ALA A C 1
ATOM 793 O O . ALA A 1 154 ? 9.570 10.313 -13.743 1.00 19.21 114 ALA A O 1
ATOM 795 N N . GLY A 1 155 ? 9.955 8.338 -14.783 1.00 17.09 115 GLY A N 1
ATOM 796 C CA . GLY A 1 155 ? 11.101 8.013 -13.962 1.00 22.15 115 GLY A CA 1
ATOM 797 C C . GLY A 1 155 ? 12.093 7.066 -14.586 1.00 16.63 115 GLY A C 1
ATOM 798 O O . GLY A 1 155 ? 12.240 6.997 -15.808 1.00 12.18 115 GLY A O 1
ATOM 799 N N . ASN A 1 156 ? 12.792 6.338 -13.730 1.00 14.16 116 ASN A N 1
ATOM 800 C CA . ASN A 1 156 ? 14.042 5.707 -14.122 1.00 22.03 116 ASN A CA 1
ATOM 801 C C . ASN A 1 156 ? 13.845 4.455 -14.972 1.00 11.49 116 ASN A C 1
ATOM 802 O O . ASN A 1 156 ? 14.826 3.920 -15.491 1.00 25.99 116 ASN A O 1
ATOM 807 N N . GLU A 1 157 ? 12.617 4.003 -15.178 1.00 17.09 117 GLU A N 1
ATOM 808 C CA . GLU A 1 157 ? 12.384 2.890 -16.092 1.00 23.78 117 GLU A CA 1
ATOM 809 C C . GLU A 1 157 ? 12.126 3.339 -17.525 1.00 16.98 117 GLU A C 1
ATOM 810 O O . GLU A 1 157 ? 12.128 2.501 -18.426 1.00 21.47 117 GLU A O 1
ATOM 816 N N . GLY A 1 158 ? 11.893 4.624 -17.765 1.00 20.14 118 GLY A N 1
ATOM 817 C CA . GLY A 1 158 ? 11.693 5.090 -19.123 1.00 20.08 118 GLY A CA 1
ATOM 818 C C . GLY A 1 158 ? 10.255 5.093 -19.591 1.00 24.13 118 GLY A C 1
ATOM 819 O O . GLY A 1 158 ? 10.017 5.188 -20.799 1.00 19.53 118 GLY A O 1
ATOM 820 N N . ASN A 1 159 ? 9.291 4.989 -18.680 1.00 13.25 119 ASN A N 1
ATOM 821 C CA . ASN A 1 159 ? 7.882 5.089 -19.034 1.00 17.00 119 ASN A CA 1
ATOM 822 C C . ASN A 1 159 ? 7.261 6.342 -18.450 1.00 20.64 119 ASN A C 1
ATOM 823 O O . ASN A 1 159 ? 7.624 6.790 -17.359 1.00 19.96 119 ASN A O 1
ATOM 828 N N . VAL A 1 160 ? 6.322 6.908 -19.195 1.00 17.89 120 VAL A N 1
ATOM 829 C CA . VAL A 1 160 ? 5.446 7.948 -18.678 1.00 15.73 120 VAL A CA 1
ATOM 830 C C . VAL A 1 160 ? 4.156 7.277 -18.225 1.00 21.28 120 VAL A C 1
ATOM 831 O O . VAL A 1 160 ? 3.491 6.602 -19.016 1.00 22.23 120 VAL A O 1
ATOM 835 N N . LYS A 1 161 ? 3.802 7.448 -16.956 1.00 17.40 121 LYS A N 1
ATOM 836 C CA . LYS A 1 161 ? 2.491 7.038 -16.471 1.00 20.25 121 LYS A CA 1
ATOM 837 C C . LYS A 1 161 ? 1.570 8.248 -16.521 1.00 20.60 121 LYS A C 1
ATOM 838 O O . LYS A 1 161 ? 1.962 9.343 -16.117 1.00 19.15 121 LYS A O 1
ATOM 844 N N . VAL A 1 162 ? 0.358 8.070 -17.040 1.00 17.28 122 VAL A N 1
ATOM 845 C CA . VAL A 1 162 ? -0.619 9.155 -17.071 1.00 19.21 122 VAL A CA 1
ATOM 846 C C . VAL A 1 162 ? -1.748 8.797 -16.116 1.00 25.53 122 VAL A C 1
ATOM 847 O O . VAL A 1 162 ? -2.465 7.816 -16.340 1.00 19.43 122 VAL A O 1
ATOM 851 N N . TYR A 1 163 ? -1.903 9.579 -15.051 1.00 19.69 123 TYR A N 1
ATOM 852 C CA . TYR A 1 163 ? -2.885 9.284 -14.017 1.00 20.74 123 TYR A CA 1
ATOM 853 C C . TYR A 1 163 ? -4.125 10.145 -14.196 1.00 23.54 123 TYR A C 1
ATOM 854 O O . TYR A 1 163 ? -4.027 11.352 -14.447 1.00 20.46 123 TYR A O 1
ATOM 863 N N . ASN A 1 164 ? -5.286 9.514 -14.057 1.00 21.54 124 ASN A N 1
ATOM 864 C CA . ASN A 1 164 ? -6.564 10.203 -13.859 1.00 25.01 124 ASN A CA 1
ATOM 865 C C . ASN A 1 164 ? -6.644 10.562 -12.375 1.00 26.40 124 ASN A C 1
ATOM 866 O O . ASN A 1 164 ? -7.009 9.733 -11.541 1.00 28.13 124 ASN A O 1
ATOM 871 N N . VAL A 1 165 ? -6.292 11.799 -12.030 1.00 22.87 125 VAL A N 1
ATOM 872 C CA . VAL A 1 165 ? -6.058 12.097 -10.620 1.00 26.05 125 VAL A CA 1
ATOM 873 C C . VAL A 1 165 ? -7.352 12.265 -9.820 1.00 27.56 125 VAL A C 1
ATOM 874 O O . VAL A 1 165 ? -7.367 11.979 -8.619 1.00 25.49 125 VAL A O 1
ATOM 878 N N . THR A 1 166 ? -8.437 12.756 -10.426 1.00 24.46 126 THR A N 1
ATOM 879 C CA . THR A 1 166 ? -9.655 12.943 -9.643 1.00 27.81 126 THR A CA 1
ATOM 880 C C . THR A 1 166 ? -10.276 11.604 -9.260 1.00 34.74 126 THR A C 1
ATOM 881 O O . THR A 1 166 ? -10.813 11.460 -8.153 1.00 37.66 126 THR A O 1
ATOM 885 N N . GLU A 1 167 ? -10.216 10.611 -10.155 1.00 28.23 127 GLU A N 1
ATOM 886 C CA . GLU A 1 167 ? -10.755 9.285 -9.868 1.00 29.50 127 GLU A CA 1
ATOM 887 C C . GLU A 1 167 ? -9.704 8.320 -9.352 1.00 38.76 127 GLU A C 1
ATOM 888 O O . GLU A 1 167 ? -10.040 7.178 -9.028 1.00 36.35 127 GLU A O 1
ATOM 894 N N . GLY A 1 168 ? -8.444 8.737 -9.287 1.00 32.48 128 GLY A N 1
ATOM 895 C CA . GLY A 1 168 ? -7.407 7.877 -8.770 1.00 23.80 128 GLY A CA 1
ATOM 896 C C . GLY A 1 168 ? -7.198 6.586 -9.535 1.00 28.68 128 GLY A C 1
ATOM 897 O O . GLY A 1 168 ? -7.162 5.516 -8.926 1.00 27.40 128 GLY A O 1
ATOM 898 N N . LYS A 1 169 ? -7.047 6.653 -10.856 1.00 25.14 129 LYS A N 1
ATOM 899 C CA . LYS A 1 169 ? -6.683 5.464 -11.609 1.00 31.08 129 LYS A CA 1
ATOM 900 C C . LYS A 1 169 ? -5.758 5.832 -12.762 1.00 29.78 129 LYS A C 1
ATOM 901 O O . LYS A 1 169 ? -5.582 7.005 -13.103 1.00 31.91 129 LYS A O 1
ATOM 907 N N . LEU A 1 170 ? -5.169 4.799 -13.357 1.00 19.68 130 LEU A N 1
ATOM 908 C CA . LEU A 1 170 ? -4.295 4.966 -14.511 1.00 28.17 130 LEU A CA 1
ATOM 909 C C . LEU A 1 170 ? -5.110 5.299 -15.759 1.00 28.18 130 LEU A C 1
ATOM 910 O O . LEU A 1 170 ? -6.082 4.618 -16.083 1.00 32.73 130 LEU A O 1
ATOM 915 N N . TYR A 1 171 ? -4.734 6.367 -16.446 1.00 23.18 131 TYR A N 1
ATOM 916 C CA . TYR A 1 171 ? -5.314 6.639 -17.756 1.00 15.74 131 TYR A CA 1
ATOM 917 C C . TYR A 1 171 ? -4.603 5.829 -18.834 1.00 19.95 131 TYR A C 1
ATOM 918 O O . TYR A 1 171 ? -5.253 5.129 -19.615 1.00 23.23 131 TYR A O 1
ATOM 927 N N . ARG A 1 172 ? -3.271 5.859 -18.853 1.00 19.20 132 ARG A N 1
ATOM 928 C CA . ARG A 1 172 ? -2.504 5.049 -19.795 1.00 17.91 132 ARG A CA 1
ATOM 929 C C . ARG A 1 172 ? -1.016 5.163 -19.472 1.00 19.69 132 ARG A C 1
ATOM 930 O O . ARG A 1 172 ? -0.604 5.934 -18.602 1.00 17.58 132 ARG A O 1
ATOM 938 N N . THR A 1 173 ? -0.215 4.384 -20.196 1.00 16.04 133 THR A N 1
ATOM 939 C CA . THR A 1 173 ? 1.239 4.422 -20.102 1.00 19.81 133 THR A CA 1
ATOM 940 C C . THR A 1 173 ? 1.810 4.758 -21.476 1.00 19.16 133 THR A C 1
ATOM 941 O O . THR A 1 173 ? 1.290 4.299 -22.494 1.00 22.06 133 THR A O 1
ATOM 945 N N . LEU A 1 174 ? 2.866 5.569 -21.511 1.00 13.92 134 LEU A N 1
ATOM 946 C CA . LEU A 1 174 ? 3.571 5.890 -22.754 1.00 15.82 134 LEU A CA 1
ATOM 947 C C . LEU A 1 174 ? 4.929 5.204 -22.713 1.00 22.98 134 LEU A C 1
ATOM 948 O O . LEU A 1 174 ? 5.784 5.549 -21.885 1.00 18.47 134 LEU A O 1
ATOM 953 N N . VAL A 1 175 ? 5.131 4.245 -23.610 1.00 18.10 135 VAL A N 1
ATOM 954 C CA . VAL A 1 175 ? 6.270 3.345 -23.554 1.00 18.02 135 VAL A CA 1
ATOM 955 C C . VAL A 1 175 ? 7.063 3.524 -24.839 1.00 18.45 135 VAL A C 1
ATOM 956 O O . VAL A 1 175 ? 6.467 3.764 -25.893 1.00 19.49 135 VAL A O 1
ATOM 960 N N . GLY A 1 176 ? 8.399 3.419 -24.757 1.00 14.65 136 GLY A N 1
ATOM 961 C CA . GLY A 1 176 ? 9.212 3.578 -25.959 1.00 12.97 136 GLY A CA 1
ATOM 962 C C . GLY A 1 176 ? 10.612 4.123 -25.734 1.00 15.67 136 GLY A C 1
ATOM 963 O O . GLY A 1 176 ? 11.526 3.810 -26.502 1.00 17.47 136 GLY A O 1
ATOM 964 N N . HIS A 1 177 ? 10.802 4.935 -24.698 1.00 13.00 137 HIS A N 1
ATOM 965 C CA . HIS A 1 177 ? 12.132 5.440 -24.371 1.00 11.51 137 HIS A CA 1
ATOM 966 C C . HIS A 1 177 ? 13.073 4.300 -23.991 1.00 18.77 137 HIS A C 1
ATOM 967 O O . HIS A 1 177 ? 12.661 3.264 -23.460 1.00 12.52 137 HIS A O 1
ATOM 974 N N . GLY A 1 178 ? 14.355 4.500 -24.265 1.00 14.32 138 GLY A N 1
ATOM 975 C CA . GLY A 1 178 ? 15.347 3.483 -23.974 1.00 9.87 138 GLY A CA 1
ATOM 976 C C . GLY A 1 178 ? 16.084 3.674 -22.663 1.00 15.21 138 GLY A C 1
ATOM 977 O O . GLY A 1 178 ? 17.033 2.929 -22.381 1.00 15.53 138 GLY A O 1
ATOM 978 N N . GLY A 1 179 ? 15.684 4.647 -21.858 1.00 9.73 139 GLY A N 1
ATOM 979 C CA . GLY A 1 179 ? 16.329 4.867 -20.575 1.00 18.01 139 GLY A CA 1
ATOM 980 C C . GLY A 1 179 ? 15.468 5.779 -19.735 1.00 19.72 139 GLY A C 1
ATOM 981 O O . GLY A 1 179 ? 14.408 6.237 -20.167 1.00 17.39 139 GLY A O 1
ATOM 982 N N . GLY A 1 180 ? 15.952 6.052 -18.524 1.00 15.99 140 GLY A N 1
ATOM 983 C CA . GLY A 1 180 ? 15.193 6.871 -17.608 1.00 16.23 140 GLY A CA 1
ATOM 984 C C . GLY A 1 180 ? 14.849 8.222 -18.203 1.00 19.31 140 GLY A C 1
ATOM 985 O O . GLY A 1 180 ? 15.586 8.789 -19.027 1.00 17.95 140 GLY A O 1
ATOM 986 N N . ILE A 1 181 ? 13.705 8.736 -17.776 1.00 12.14 141 ILE A N 1
ATOM 987 C CA . ILE A 1 181 ? 13.217 10.038 -18.202 1.00 14.34 141 ILE A CA 1
ATOM 988 C C . ILE A 1 181 ? 13.504 11.023 -17.080 1.00 14.98 141 ILE A C 1
ATOM 989 O O . ILE A 1 181 ? 13.203 10.748 -15.913 1.00 14.87 141 ILE A O 1
ATOM 994 N N . ASN A 1 182 ? 14.080 12.177 -17.428 1.00 12.32 142 ASN A N 1
ATOM 995 C CA . ASN A 1 182 ? 14.463 13.166 -16.430 1.00 15.46 142 ASN A CA 1
ATOM 996 C C . ASN A 1 182 ? 13.605 14.414 -16.442 1.00 18.88 142 ASN A C 1
ATOM 997 O O . ASN A 1 182 ? 13.646 15.175 -15.466 1.00 16.39 142 ASN A O 1
ATOM 1002 N N . ASP A 1 183 ? 12.816 14.637 -17.495 1.00 11.81 143 ASP A N 1
ATOM 1003 C CA . ASP A 1 183 ? 11.996 15.845 -17.552 1.00 12.48 143 ASP A CA 1
ATOM 1004 C C . ASP A 1 183 ? 10.836 15.632 -18.515 1.00 14.90 143 ASP A C 1
ATOM 1005 O O . ASP A 1 183 ? 10.939 14.851 -19.471 1.00 15.65 143 ASP A O 1
ATOM 1010 N N . LEU A 1 184 ? 9.735 16.343 -18.241 1.00 19.53 144 LEU A N 1
ATOM 1011 C CA . LEU A 1 184 ? 8.498 16.347 -19.017 1.00 17.06 144 LEU A CA 1
ATOM 1012 C C . LEU A 1 184 ? 8.013 17.781 -19.164 1.00 19.28 144 LEU A C 1
ATOM 1013 O O . LEU A 1 184 ? 8.125 18.576 -18.227 1.00 18.46 144 LEU A O 1
ATOM 1018 N N . ALA A 1 185 ? 7.437 18.099 -20.321 1.00 16.03 145 ALA A N 1
ATOM 1019 C CA . ALA A 1 185 ? 6.804 19.402 -20.513 1.00 20.46 145 ALA A CA 1
ATOM 1020 C C . ALA A 1 185 ? 5.616 19.272 -21.463 1.00 18.02 145 ALA A C 1
ATOM 1021 O O . ALA A 1 185 ? 5.683 18.562 -22.467 1.00 20.29 145 ALA A O 1
ATOM 1023 N N . THR A 1 186 ? 4.537 19.974 -21.150 1.00 16.41 146 THR A N 1
ATOM 1024 C CA . THR A 1 186 ? 3.359 20.015 -22.006 1.00 22.28 146 THR A CA 1
ATOM 1025 C C . THR A 1 186 ? 3.429 21.216 -22.944 1.00 16.86 146 THR A C 1
ATOM 1026 O O . THR A 1 186 ? 3.887 22.293 -22.558 1.00 15.52 146 THR A O 1
ATOM 1030 N N . SER A 1 187 ? 2.974 21.038 -24.172 1.00 15.13 147 SER A N 1
ATOM 1031 C CA . SER A 1 187 ? 2.949 22.174 -25.088 1.00 21.17 147 SER A CA 1
ATOM 1032 C C . SER A 1 187 ? 1.945 23.218 -24.603 1.00 19.74 147 SER A C 1
ATOM 1033 O O . SER A 1 187 ? 0.789 22.880 -24.327 1.00 16.31 147 SER A O 1
ATOM 1036 N N . PRO A 1 188 ? 2.332 24.491 -24.514 1.00 18.48 148 PRO A N 1
ATOM 1037 C CA . PRO A 1 188 ? 1.332 25.543 -24.222 1.00 20.31 148 PRO A CA 1
ATOM 1038 C C . PRO A 1 188 ? 0.282 25.726 -25.315 1.00 23.26 148 PRO A C 1
ATOM 1039 O O . PRO A 1 188 ? -0.774 26.309 -25.033 1.00 21.68 148 PRO A O 1
ATOM 1043 N N . ALA A 1 189 ? 0.535 25.268 -26.547 1.00 20.70 149 ALA A N 1
ATOM 1044 C CA . ALA A 1 189 ? -0.382 25.455 -27.670 1.00 22.00 149 ALA A CA 1
ATOM 1045 C C . ALA A 1 189 ? -1.356 24.303 -27.832 1.00 30.00 149 ALA A C 1
ATOM 1046 O O . ALA A 1 189 ? -2.359 24.439 -28.547 1.00 23.16 149 ALA A O 1
ATOM 1048 N N . ASN A 1 190 ? -1.089 23.185 -27.195 1.00 21.96 150 ASN A N 1
ATOM 1049 C CA . ASN A 1 190 ? -1.910 22.001 -27.368 1.00 16.59 150 ASN A CA 1
ATOM 1050 C C . ASN A 1 190 ? -1.734 21.157 -26.116 1.00 24.03 150 ASN A C 1
ATOM 1051 O O . ASN A 1 190 ? -0.676 20.544 -25.933 1.00 23.16 150 ASN A O 1
ATOM 1056 N N . PRO A 1 191 ? -2.732 21.114 -25.229 1.00 27.30 151 PRO A N 1
ATOM 1057 C CA . PRO A 1 191 ? -2.535 20.450 -23.930 1.00 18.67 151 PRO A CA 1
ATOM 1058 C C . PRO A 1 191 ? -2.430 18.942 -24.019 1.00 14.68 151 PRO A C 1
ATOM 1059 O O . PRO A 1 191 ? -2.110 18.311 -23.002 1.00 20.97 151 PRO A O 1
ATOM 1063 N N . TYR A 1 192 ? -2.700 18.340 -25.184 1.00 15.74 152 TYR A N 1
ATOM 1064 C CA . TYR A 1 192 ? -2.561 16.904 -25.388 1.00 18.14 152 TYR A CA 1
ATOM 1065 C C . TYR A 1 192 ? -1.171 16.519 -25.883 1.00 18.65 152 TYR A C 1
ATOM 1066 O O . TYR A 1 192 ? -0.917 15.331 -26.097 1.00 21.16 152 TYR A O 1
ATOM 1075 N N . ILE A 1 193 ? -0.274 17.488 -26.060 1.00 17.67 153 ILE A N 1
ATOM 1076 C CA . ILE A 1 193 ? 1.054 17.261 -26.630 1.00 18.69 153 ILE A CA 1
ATOM 1077 C C . ILE A 1 193 ? 2.065 17.397 -25.494 1.00 22.98 153 ILE A C 1
ATOM 1078 O O . ILE A 1 193 ? 2.098 18.430 -24.811 1.00 21.28 153 ILE A O 1
ATOM 1083 N N . ILE A 1 194 ? 2.876 16.359 -25.274 1.00 16.03 154 ILE A N 1
ATOM 1084 C CA A ILE A 1 194 ? 3.844 16.303 -24.181 0.44 18.29 154 ILE A CA 1
ATOM 1085 C CA B ILE A 1 194 ? 3.872 16.405 -24.213 0.56 17.90 154 ILE A CA 1
ATOM 1086 C C . ILE A 1 194 ? 5.203 15.889 -24.733 1.00 19.78 154 ILE A C 1
ATOM 1087 O O . ILE A 1 194 ? 5.276 15.035 -25.624 1.00 21.30 154 ILE A O 1
ATOM 1096 N N . ALA A 1 195 ? 6.275 16.461 -24.180 1.00 13.33 155 ALA A N 1
ATOM 1097 C CA . ALA A 1 195 ? 7.646 16.111 -24.534 1.00 15.14 155 ALA A CA 1
ATOM 1098 C C . ALA A 1 195 ? 8.328 15.483 -23.328 1.00 16.25 155 ALA A C 1
ATOM 1099 O O . ALA A 1 195 ? 8.128 15.932 -22.195 1.00 15.51 155 ALA A O 1
ATOM 1101 N N . SER A 1 196 ? 9.146 14.455 -23.570 1.00 15.45 156 SER A N 1
ATOM 1102 C CA . SER A 1 196 ? 9.911 13.795 -22.515 1.00 13.71 156 SER A CA 1
ATOM 1103 C C . SER A 1 196 ? 11.387 13.756 -22.904 1.00 15.13 156 SER A C 1
ATOM 1104 O O . SER A 1 196 ? 11.727 13.515 -24.066 1.00 13.33 156 SER A O 1
ATOM 1107 N N . ALA A 1 197 ? 12.257 13.993 -21.932 1.00 14.56 157 ALA A N 1
ATOM 1108 C CA . ALA A 1 197 ? 13.698 14.038 -22.147 1.00 14.02 157 ALA A CA 1
ATOM 1109 C C . ALA A 1 197 ? 14.321 12.870 -21.399 1.00 17.79 157 ALA A C 1
ATOM 1110 O O . ALA A 1 197 ? 14.030 12.679 -20.211 1.00 16.61 157 ALA A O 1
ATOM 1112 N N . SER A 1 198 ? 15.194 12.104 -22.062 1.00 13.19 158 SER A N 1
ATOM 1113 C CA . SER A 1 198 ? 15.600 10.807 -21.515 1.00 12.16 158 SER A CA 1
ATOM 1114 C C . SER A 1 198 ? 17.118 10.618 -21.479 1.00 12.24 158 SER A C 1
ATOM 1115 O O . SER A 1 198 ? 17.871 11.245 -22.234 1.00 14.40 158 SER A O 1
ATOM 1118 N N . ASP A 1 199 ? 17.546 9.693 -20.605 1.00 12.03 159 ASP A N 1
ATOM 1119 C CA . ASP A 1 199 ? 18.904 9.138 -20.642 1.00 16.31 159 ASP A CA 1
ATOM 1120 C C . ASP A 1 199 ? 19.231 8.505 -21.990 1.00 18.42 159 ASP A C 1
ATOM 1121 O O . ASP A 1 199 ? 20.413 8.381 -22.338 1.00 18.23 159 ASP A O 1
ATOM 1126 N N . ASP A 1 200 ? 18.220 8.111 -22.772 1.00 11.84 160 ASP A N 1
ATOM 1127 C CA . ASP A 1 200 ? 18.551 7.538 -24.070 1.00 10.72 160 ASP A CA 1
ATOM 1128 C C . ASP A 1 200 ? 19.036 8.588 -25.072 1.00 12.78 160 ASP A C 1
ATOM 1129 O O . ASP A 1 200 ? 19.383 8.224 -26.207 1.00 13.34 160 ASP A O 1
ATOM 1134 N N . THR A 1 201 ? 19.091 9.855 -24.644 1.00 17.72 161 THR A N 1
ATOM 1135 C CA . THR A 1 201 ? 19.596 11.065 -25.323 1.00 21.92 161 THR A CA 1
ATOM 1136 C C . THR A 1 201 ? 18.613 11.620 -26.338 1.00 22.49 161 THR A C 1
ATOM 1137 O O . THR A 1 201 ? 18.954 12.574 -27.042 1.00 20.46 161 THR A O 1
ATOM 1141 N N . THR A 1 202 ? 17.411 11.080 -26.432 1.00 12.25 162 THR A N 1
ATOM 1142 C CA . THR A 1 202 ? 16.419 11.607 -27.352 1.00 15.14 162 THR A CA 1
ATOM 1143 C C . THR A 1 202 ? 15.332 12.355 -26.593 1.00 14.43 162 THR A C 1
ATOM 1144 O O . THR A 1 202 ? 15.158 12.209 -25.376 1.00 16.37 162 THR A O 1
ATOM 1148 N N . ILE A 1 203 ? 14.595 13.167 -27.338 1.00 15.21 163 ILE A N 1
ATOM 1149 C CA . ILE A 1 203 ? 13.308 13.701 -26.910 1.00 12.19 163 ILE A CA 1
ATOM 1150 C C . ILE A 1 203 ? 12.241 12.954 -27.692 1.00 15.58 163 ILE A C 1
ATOM 1151 O O . ILE A 1 203 ? 12.358 12.807 -28.914 1.00 12.02 163 ILE A O 1
ATOM 1156 N N . ARG A 1 204 ? 11.201 12.504 -27.010 1.00 9.22 164 ARG A N 1
ATOM 1157 C CA . ARG A 1 204 ? 10.034 11.965 -27.688 1.00 11.38 164 ARG A CA 1
ATOM 1158 C C . ARG A 1 204 ? 8.862 12.913 -27.470 1.00 16.97 164 ARG A C 1
ATOM 1159 O O . ARG A 1 204 ? 8.685 13.457 -26.371 1.00 14.47 164 ARG A O 1
ATOM 1167 N N . ILE A 1 205 ? 8.098 13.175 -28.534 1.00 16.56 165 ILE A N 1
ATOM 1168 C CA . ILE A 1 205 ? 6.889 13.995 -28.444 1.00 13.13 165 ILE A CA 1
ATOM 1169 C C . ILE A 1 205 ? 5.698 13.057 -28.501 1.00 18.07 165 ILE A C 1
ATOM 1170 O O . ILE A 1 205 ? 5.605 12.208 -29.396 1.00 20.51 165 ILE A O 1
ATOM 1175 N N . TRP A 1 206 ? 4.778 13.215 -27.567 1.00 18.54 166 TRP A N 1
ATOM 1176 C CA . TRP A 1 206 ? 3.624 12.336 -27.484 1.00 17.58 166 TRP A CA 1
ATOM 1177 C C . TRP A 1 206 ? 2.346 13.136 -27.694 1.00 18.51 166 TRP A C 1
ATOM 1178 O O . TRP A 1 206 ? 2.284 14.323 -27.360 1.00 17.75 166 TRP A O 1
ATOM 1189 N N . SER A 1 207 ? 1.325 12.480 -28.247 1.00 17.22 167 SER A N 1
ATOM 1190 C CA . SER A 1 207 ? -0.018 13.049 -28.336 1.00 20.98 167 SER A CA 1
ATOM 1191 C C . SER A 1 207 ? -1.010 12.165 -27.591 1.00 14.02 167 SER A C 1
ATOM 1192 O O . SER A 1 207 ? -1.075 10.959 -27.840 1.00 20.61 167 SER A O 1
ATOM 1195 N N . LEU A 1 208 ? -1.794 12.760 -26.698 1.00 16.97 168 LEU A N 1
ATOM 1196 C CA . LEU A 1 208 ? -2.908 12.051 -26.084 1.00 19.35 168 LEU A CA 1
ATOM 1197 C C . LEU A 1 208 ? -4.210 12.187 -26.885 1.00 30.77 168 LEU A C 1
ATOM 1198 O O . LEU A 1 208 ? -5.268 11.750 -26.414 1.00 28.61 168 LEU A O 1
ATOM 1203 N N . ALA A 1 209 ? -4.159 12.785 -28.077 1.00 23.98 169 ALA A N 1
ATOM 1204 C CA . ALA A 1 209 ? -5.368 12.950 -28.866 1.00 25.36 169 ALA A CA 1
ATOM 1205 C C . ALA A 1 209 ? -5.906 11.587 -29.301 1.00 24.21 169 ALA A C 1
ATOM 1206 O O . ALA A 1 209 ? -5.133 10.654 -29.553 1.00 24.25 169 ALA A O 1
ATOM 1208 N N . PRO A 1 210 ? -7.233 11.436 -29.369 1.00 27.17 170 PRO A N 1
ATOM 1209 C CA . PRO A 1 210 ? -7.794 10.104 -29.652 1.00 23.77 170 PRO A CA 1
ATOM 1210 C C . PRO A 1 210 ? -7.326 9.521 -30.973 1.00 24.80 170 PRO A C 1
ATOM 1211 O O . PRO A 1 210 ? -7.139 8.299 -31.066 1.00 28.03 170 PRO A O 1
ATOM 1215 N N . GLU A 1 211 ? -7.057 10.348 -31.987 1.00 25.92 171 GLU A N 1
ATOM 1216 C CA . GLU A 1 211 ? -6.617 9.751 -33.250 1.00 31.24 171 GLU A CA 1
ATOM 1217 C C . GLU A 1 211 ? -5.233 9.110 -33.161 1.00 33.26 171 GLU A C 1
ATOM 1218 O O . GLU A 1 211 ? -4.864 8.341 -34.056 1.00 30.22 171 GLU A O 1
ATOM 1224 N N . HIS A 1 212 ? -4.461 9.398 -32.120 1.00 25.63 172 HIS A N 1
ATOM 1225 C CA . HIS A 1 212 ? -3.121 8.845 -31.994 1.00 23.77 172 HIS A CA 1
ATOM 1226 C C . HIS A 1 212 ? -3.043 7.740 -30.959 1.00 23.73 172 HIS A C 1
ATOM 1227 O O . HIS A 1 212 ? -1.938 7.278 -30.644 1.00 21.59 172 HIS A O 1
ATOM 1234 N N . GLU A 1 213 ? -4.197 7.296 -30.445 1.00 20.41 173 GLU A N 1
ATOM 1235 C CA . GLU A 1 213 ? -4.229 6.387 -29.301 1.00 27.83 173 GLU A CA 1
ATOM 1236 C C . GLU A 1 213 ? -3.416 5.115 -29.542 1.00 24.77 173 GLU A C 1
ATOM 1237 O O . GLU A 1 213 ? -2.788 4.596 -28.613 1.00 28.30 173 GLU A O 1
ATOM 1243 N N . LYS A 1 214 ? -3.412 4.588 -30.774 1.00 27.52 174 LYS A N 1
ATOM 1244 C CA . LYS A 1 214 ? -2.720 3.324 -31.031 1.00 26.32 174 LYS A CA 1
ATOM 1245 C C . LYS A 1 214 ? -1.222 3.486 -31.227 1.00 25.42 174 LYS A C 1
ATOM 1246 O O . LYS A 1 214 ? -0.486 2.499 -31.133 1.00 27.11 174 LYS A O 1
ATOM 1252 N N . GLN A 1 215 ? -0.751 4.691 -31.522 1.00 21.81 175 GLN A N 1
ATOM 1253 C CA . GLN A 1 215 ? 0.679 4.937 -31.698 1.00 22.22 175 GLN A CA 1
ATOM 1254 C C . GLN A 1 215 ? 0.934 6.383 -31.293 1.00 19.19 175 GLN A C 1
ATOM 1255 O O . GLN A 1 215 ? 0.951 7.285 -32.133 1.00 15.78 175 GLN A O 1
ATOM 1261 N N . PRO A 1 216 ? 1.112 6.646 -29.992 1.00 18.62 176 PRO A N 1
ATOM 1262 C CA . PRO A 1 216 ? 1.063 8.037 -29.506 1.00 14.63 176 PRO A CA 1
ATOM 1263 C C . PRO A 1 216 ? 2.366 8.800 -29.597 1.00 18.45 176 PRO A C 1
ATOM 1264 O O . PRO A 1 216 ? 2.405 9.970 -29.190 1.00 18.59 176 PRO A O 1
ATOM 1268 N N . CYS A 1 217 ? 3.436 8.211 -30.109 1.00 16.33 177 CYS A N 1
ATOM 1269 C CA . CYS A 1 217 ? 4.661 8.975 -30.312 1.00 20.23 177 CYS A CA 1
ATOM 1270 C C . CYS A 1 217 ? 4.623 9.602 -31.701 1.00 17.79 177 CYS A C 1
ATOM 1271 O O . CYS A 1 217 ? 4.789 8.901 -32.704 1.00 16.38 177 CYS A O 1
ATOM 1274 N N . VAL A 1 218 ? 4.436 10.928 -31.757 1.00 11.75 178 VAL A N 1
ATOM 1275 C CA . VAL A 1 218 ? 4.344 11.628 -33.036 1.00 13.24 178 VAL A CA 1
ATOM 1276 C C . VAL A 1 218 ? 5.684 12.165 -33.537 1.00 18.86 178 VAL A C 1
ATOM 1277 O O . VAL A 1 218 ? 5.796 12.497 -34.726 1.00 20.07 178 VAL A O 1
ATOM 1281 N N . CYS A 1 219 ? 6.704 12.254 -32.681 1.00 15.86 179 CYS A N 1
ATOM 1282 C CA . CYS A 1 219 ? 7.973 12.848 -33.097 1.00 17.39 179 CYS A CA 1
ATOM 1283 C C . CYS A 1 219 ? 9.115 12.371 -32.197 1.00 16.70 179 CYS A C 1
ATOM 1284 O O . CYS A 1 219 ? 8.938 12.224 -30.984 1.00 14.00 179 CYS A O 1
ATOM 1287 N N . ILE A 1 220 ? 10.278 12.129 -32.801 1.00 9.94 180 ILE A N 1
ATOM 1288 C CA . ILE A 1 220 ? 11.514 11.831 -32.083 1.00 16.51 180 ILE A CA 1
ATOM 1289 C C . ILE A 1 220 ? 12.574 12.834 -32.514 1.00 20.39 180 ILE A C 1
ATOM 1290 O O . ILE A 1 220 ? 12.851 12.974 -33.712 1.00 12.95 180 ILE A O 1
ATOM 1295 N N . LEU A 1 221 ? 13.186 13.511 -31.541 1.00 10.42 181 LEU A N 1
ATOM 1296 C CA . LEU A 1 221 ? 14.294 14.418 -31.808 1.00 12.79 181 LEU A CA 1
ATOM 1297 C C . LEU A 1 221 ? 15.559 13.600 -31.570 1.00 16.43 181 LEU A C 1
ATOM 1298 O O . LEU A 1 221 ? 15.917 13.307 -30.423 1.00 14.86 181 LEU A O 1
ATOM 1303 N N . GLY A 1 222 ? 16.218 13.210 -32.660 1.00 15.56 182 GLY A N 1
ATOM 1304 C CA . GLY A 1 222 ? 17.318 12.258 -32.616 1.00 13.84 182 GLY A CA 1
ATOM 1305 C C . GLY A 1 222 ? 18.538 12.745 -33.381 1.00 16.53 182 GLY A C 1
ATOM 1306 O O . GLY A 1 222 ? 18.954 13.878 -33.177 1.00 14.31 182 GLY A O 1
ATOM 1307 N N . GLY A 1 223 ? 19.107 11.940 -34.282 1.00 19.64 183 GLY A N 1
ATOM 1308 C CA . GLY A 1 223 ? 20.341 12.385 -34.929 1.00 13.88 183 GLY A CA 1
ATOM 1309 C C . GLY A 1 223 ? 21.505 12.468 -33.944 1.00 18.47 183 GLY A C 1
ATOM 1310 O O . GLY A 1 223 ? 21.586 11.715 -32.973 1.00 22.06 183 GLY A O 1
ATOM 1311 N N . GLU A 1 224 ? 22.416 13.412 -34.192 1.00 14.06 184 GLU A N 1
ATOM 1312 C CA . GLU A 1 224 ? 23.639 13.543 -33.398 1.00 23.00 184 GLU A CA 1
ATOM 1313 C C . GLU A 1 224 ? 23.678 14.820 -32.564 1.00 24.22 184 GLU A C 1
ATOM 1314 O O . GLU A 1 224 ? 24.730 15.150 -32.006 1.00 24.79 184 GLU A O 1
ATOM 1320 N N . GLY A 1 225 ? 22.570 15.557 -32.485 1.00 25.54 185 GLY A N 1
ATOM 1321 C CA . GLY A 1 225 ? 22.579 16.817 -31.764 1.00 27.22 185 GLY A CA 1
ATOM 1322 C C . GLY A 1 225 ? 22.906 16.669 -30.291 1.00 25.84 185 GLY A C 1
ATOM 1323 O O . GLY A 1 225 ? 23.550 17.539 -29.710 1.00 23.99 185 GLY A O 1
ATOM 1324 N N . HIS A 1 226 ? 22.479 15.578 -29.668 1.00 16.64 186 HIS A N 1
ATOM 1325 C CA . HIS A 1 226 ? 22.816 15.310 -28.278 1.00 16.96 186 HIS A CA 1
ATOM 1326 C C . HIS A 1 226 ? 23.562 13.995 -28.187 1.00 22.93 186 HIS A C 1
ATOM 1327 O O . HIS A 1 226 ? 23.233 13.045 -28.898 1.00 25.88 186 HIS A O 1
ATOM 1334 N N . SER A 1 227 ? 24.523 13.906 -27.274 1.00 15.21 187 SER A N 1
ATOM 1335 C CA . SER A 1 227 ? 25.278 12.671 -27.171 1.00 17.15 187 SER A CA 1
ATOM 1336 C C . SER A 1 227 ? 25.294 12.055 -25.777 1.00 18.29 187 SER A C 1
ATOM 1337 O O . SER A 1 227 ? 25.921 11.010 -25.607 1.00 17.48 187 SER A O 1
ATOM 1340 N N . TYR A 1 228 ? 24.629 12.643 -24.779 1.00 15.91 188 TYR A N 1
ATOM 1341 C CA . TYR A 1 228 ? 24.549 11.993 -23.473 1.00 17.07 188 TYR A CA 1
ATOM 1342 C C . TYR A 1 228 ? 23.223 12.367 -22.816 1.00 17.66 188 TYR A C 1
ATOM 1343 O O . TYR A 1 228 ? 22.418 13.104 -23.394 1.00 16.98 188 TYR A O 1
ATOM 1352 N N . ASP A 1 229 ? 23.003 11.847 -21.597 1.00 15.76 189 ASP A N 1
ATOM 1353 C CA . ASP A 1 229 ? 21.714 11.955 -20.898 1.00 16.69 189 ASP A CA 1
ATOM 1354 C C . ASP A 1 229 ? 21.139 13.377 -20.919 1.00 18.64 189 ASP A C 1
ATOM 1355 O O . ASP A 1 229 ? 21.823 14.347 -20.568 1.00 16.55 189 ASP A O 1
ATOM 1360 N N . LEU A 1 230 ? 19.854 13.490 -21.255 1.00 12.85 190 LEU A N 1
ATOM 1361 C CA . LEU A 1 230 ? 19.184 14.790 -21.304 1.00 13.87 190 LEU A CA 1
ATOM 1362 C C . LEU A 1 230 ? 18.529 15.085 -19.967 1.00 16.42 190 LEU A C 1
ATOM 1363 O O . LEU A 1 230 ? 17.934 14.205 -19.352 1.00 20.19 190 LEU A O 1
ATOM 1368 N N . LEU A 1 231 ? 18.623 16.332 -19.520 1.00 13.78 191 LEU A N 1
ATOM 1369 C CA . LEU A 1 231 ? 18.088 16.680 -18.216 1.00 12.74 191 LEU A CA 1
ATOM 1370 C C . LEU A 1 231 ? 16.924 17.651 -18.265 1.00 15.17 191 LEU A C 1
ATOM 1371 O O . LEU A 1 231 ? 16.195 17.760 -17.268 1.00 15.80 191 LEU A O 1
ATOM 1376 N N . SER A 1 232 ? 16.756 18.391 -19.363 1.00 14.31 192 SER A N 1
ATOM 1377 C CA . SER A 1 232 ? 15.752 19.444 -19.381 1.00 15.54 192 SER A CA 1
ATOM 1378 C C . SER A 1 232 ? 15.151 19.543 -20.776 1.00 14.99 192 SER A C 1
ATOM 1379 O O . SER A 1 232 ? 15.865 19.431 -21.778 1.00 17.91 192 SER A O 1
ATOM 1382 N N . VAL A 1 233 ? 13.837 19.732 -20.829 1.00 13.35 193 VAL A N 1
ATOM 1383 C CA . VAL A 1 233 ? 13.113 19.963 -22.076 1.00 14.93 193 VAL A CA 1
ATOM 1384 C C . VAL A 1 233 ? 12.059 21.043 -21.848 1.00 15.31 193 VAL A C 1
ATOM 1385 O O . VAL A 1 233 ? 11.426 21.095 -20.793 1.00 14.91 193 VAL A O 1
ATOM 1389 N N . ALA A 1 234 ? 11.908 21.949 -22.814 1.00 7.87 194 ALA A N 1
ATOM 1390 C CA . ALA A 1 234 ? 10.996 23.079 -22.654 1.00 15.36 194 ALA A CA 1
ATOM 1391 C C . ALA A 1 234 ? 10.398 23.470 -23.999 1.00 15.54 194 ALA A C 1
ATOM 1392 O O . ALA A 1 234 ? 11.072 23.412 -25.030 1.00 19.11 194 ALA A O 1
ATOM 1394 N N . PHE A 1 235 ? 9.136 23.916 -23.963 1.00 16.66 195 PHE A N 1
ATOM 1395 C CA . PHE A 1 235 ? 8.393 24.389 -25.134 1.00 15.26 195 PHE A CA 1
ATOM 1396 C C . PHE A 1 235 ? 8.388 25.906 -25.210 1.00 17.82 195 PHE A C 1
ATOM 1397 O O . PHE A 1 235 ? 8.236 26.577 -24.189 1.00 17.99 195 PHE A O 1
ATOM 1405 N N . HIS A 1 236 ? 8.506 26.446 -26.426 1.00 14.70 196 HIS A N 1
ATOM 1406 C CA . HIS A 1 236 ? 8.120 27.837 -26.655 1.00 14.26 196 HIS A CA 1
ATOM 1407 C C . HIS A 1 236 ? 6.608 27.994 -26.471 1.00 16.65 196 HIS A C 1
ATOM 1408 O O . HIS A 1 236 ? 5.853 27.025 -26.551 1.00 18.37 196 HIS A O 1
ATOM 1415 N N . ASP A 1 237 ? 6.162 29.236 -26.235 1.00 21.69 197 ASP A N 1
ATOM 1416 C CA . ASP A 1 237 ? 4.727 29.469 -26.081 1.00 22.89 197 ASP A CA 1
ATOM 1417 C C . ASP A 1 237 ? 3.946 29.104 -27.339 1.00 23.22 197 ASP A C 1
ATOM 1418 O O . ASP A 1 237 ? 2.787 28.698 -27.240 1.00 21.62 197 ASP A O 1
ATOM 1423 N N . ASN A 1 238 ? 4.548 29.228 -28.520 1.00 17.87 198 ASN A N 1
ATOM 1424 C CA . ASN A 1 238 ? 3.848 28.854 -29.744 1.00 21.94 198 ASN A CA 1
ATOM 1425 C C . ASN A 1 238 ? 3.803 27.343 -29.963 1.00 23.29 198 ASN A C 1
ATOM 1426 O O . ASN A 1 238 ? 3.262 26.894 -30.976 1.00 20.66 198 ASN A O 1
ATOM 1431 N N . GLY A 1 239 ? 4.376 26.545 -29.056 1.00 26.71 199 GLY A N 1
ATOM 1432 C CA . GLY A 1 239 ? 4.261 25.097 -29.154 1.00 16.12 199 GLY A CA 1
ATOM 1433 C C . GLY A 1 239 ? 5.027 24.446 -30.282 1.00 20.66 199 GLY A C 1
ATOM 1434 O O . GLY A 1 239 ? 4.900 23.232 -30.474 1.00 17.12 199 GLY A O 1
ATOM 1435 N N . ARG A 1 240 ? 5.839 25.207 -31.022 1.00 18.16 200 ARG A N 1
ATOM 1436 C CA . ARG A 1 240 ? 6.536 24.705 -32.199 1.00 16.10 200 ARG A CA 1
ATOM 1437 C C . ARG A 1 240 ? 8.046 24.644 -32.022 1.00 22.59 200 ARG A C 1
ATOM 1438 O O . ARG A 1 240 ? 8.711 23.939 -32.786 1.00 25.24 200 ARG A O 1
ATOM 1446 N N . TYR A 1 241 ? 8.600 25.391 -31.071 1.00 15.68 201 TYR A N 1
ATOM 1447 C CA . TYR A 1 241 ? 10.021 25.362 -30.773 1.00 19.29 201 TYR A CA 1
ATOM 1448 C C . TYR A 1 241 ? 10.228 24.650 -29.450 1.00 15.92 201 TYR A C 1
ATOM 1449 O O . TYR A 1 241 ? 9.491 24.889 -28.491 1.00 16.44 201 TYR A O 1
ATOM 1458 N N . VAL A 1 242 ? 11.228 23.775 -29.412 1.00 14.87 202 VAL A N 1
ATOM 1459 C CA . VAL A 1 242 ? 11.569 22.987 -28.238 1.00 12.86 202 VAL A CA 1
ATOM 1460 C C . VAL A 1 242 ? 13.040 23.222 -27.913 1.00 13.40 202 VAL A C 1
ATOM 1461 O O . VAL A 1 242 ? 13.886 23.178 -28.811 1.00 17.99 202 VAL A O 1
ATOM 1465 N N . LEU A 1 243 ? 13.336 23.478 -26.631 1.00 11.69 203 LEU A N 1
ATOM 1466 C CA . LEU A 1 243 ? 14.692 23.506 -26.099 1.00 15.03 203 LEU A CA 1
ATOM 1467 C C . LEU A 1 243 ? 14.986 22.209 -25.351 1.00 14.93 203 LEU A C 1
ATOM 1468 O O . LEU A 1 243 ? 14.135 21.706 -24.608 1.00 14.46 203 LEU A O 1
ATOM 1473 N N . SER A 1 244 ? 16.203 21.686 -25.531 1.00 14.76 204 SER A N 1
ATOM 1474 C CA . SER A 1 244 ? 16.670 20.500 -24.816 1.00 13.58 204 SER A CA 1
ATOM 1475 C C . SER A 1 244 ? 18.119 20.692 -24.374 1.00 20.27 204 SER A C 1
ATOM 1476 O O . SER A 1 244 ? 18.898 21.402 -25.023 1.00 16.40 204 SER A O 1
ATOM 1479 N N . ALA A 1 245 ? 18.478 20.049 -23.263 1.00 15.38 205 ALA A N 1
ATOM 1480 C CA . ALA A 1 245 ? 19.825 20.210 -22.744 1.00 17.07 205 ALA A CA 1
ATOM 1481 C C . ALA A 1 245 ? 20.137 19.099 -21.760 1.00 16.61 205 ALA A C 1
ATOM 1482 O O . ALA A 1 245 ? 19.234 18.501 -21.163 1.00 13.99 205 ALA A O 1
ATOM 1484 N N . GLY A 1 246 ? 21.437 18.855 -21.563 1.00 15.66 206 GLY A N 1
ATOM 1485 C CA . GLY A 1 246 ? 21.834 17.938 -20.503 1.00 16.87 206 GLY A CA 1
ATOM 1486 C C . GLY A 1 246 ? 23.325 17.788 -20.266 1.00 17.07 206 GLY A C 1
ATOM 1487 O O . GLY A 1 246 ? 24.088 18.758 -20.366 1.00 13.45 206 GLY A O 1
ATOM 1488 N N . HIS A 1 247 ? 23.739 16.544 -20.003 1.00 15.85 207 HIS A N 1
ATOM 1489 C CA . HIS A 1 247 ? 25.102 16.247 -19.572 1.00 14.57 207 HIS A CA 1
ATOM 1490 C C . HIS A 1 247 ? 26.134 16.544 -20.647 1.00 19.89 207 HIS A C 1
ATOM 1491 O O . HIS A 1 247 ? 27.308 16.756 -20.323 1.00 21.29 207 HIS A O 1
ATOM 1498 N N . ASP A 1 248 ? 25.748 16.511 -21.927 1.00 16.21 208 ASP A N 1
ATOM 1499 C CA . ASP A 1 248 ? 26.737 16.800 -22.967 1.00 16.68 208 ASP A CA 1
ATOM 1500 C C . ASP A 1 248 ? 27.015 18.293 -23.104 1.00 13.46 208 ASP A C 1
ATOM 1501 O O . ASP A 1 248 ? 27.818 18.676 -23.960 1.00 16.88 208 ASP A O 1
ATOM 1506 N N . GLN A 1 249 ? 26.379 19.133 -22.282 1.00 13.96 209 GLN A N 1
ATOM 1507 C CA . GLN A 1 249 ? 26.584 20.585 -22.241 1.00 18.75 209 GLN A CA 1
ATOM 1508 C C . GLN A 1 249 ? 26.073 21.288 -23.491 1.00 20.44 209 GLN A C 1
ATOM 1509 O O . GLN A 1 249 ? 26.432 22.439 -23.742 1.00 17.68 209 GLN A O 1
ATOM 1515 N N . VAL A 1 250 ? 25.226 20.631 -24.282 1.00 16.25 210 VAL A N 1
ATOM 1516 C CA . VAL A 1 250 ? 24.671 21.230 -25.492 1.00 15.49 210 VAL A CA 1
ATOM 1517 C C . VAL A 1 250 ? 23.260 21.715 -25.193 1.00 15.71 210 VAL A C 1
ATOM 1518 O O . VAL A 1 250 ? 22.465 21.008 -24.547 1.00 15.56 210 VAL A O 1
ATOM 1522 N N . ILE A 1 251 ? 22.948 22.928 -25.649 1.00 10.92 211 ILE A N 1
ATOM 1523 C CA . ILE A 1 251 ? 21.576 23.424 -25.688 1.00 9.30 211 ILE A CA 1
ATOM 1524 C C . ILE A 1 251 ? 21.144 23.429 -27.150 1.00 13.13 211 ILE A C 1
ATOM 1525 O O . ILE A 1 251 ? 21.800 24.044 -28.002 1.00 15.31 211 ILE A O 1
ATOM 1530 N N . ASN A 1 252 ? 20.061 22.725 -27.443 1.00 12.20 212 ASN A N 1
ATOM 1531 C CA . ASN A 1 252 ? 19.537 22.592 -28.799 1.00 13.70 212 ASN A CA 1
ATOM 1532 C C . ASN A 1 252 ? 18.150 23.219 -28.862 1.00 14.71 212 ASN A C 1
ATOM 1533 O O . ASN A 1 252 ? 17.346 23.061 -27.934 1.00 14.61 212 ASN A O 1
ATOM 1538 N N . LEU A 1 253 ? 17.869 23.933 -29.952 1.00 13.12 213 LEU A N 1
ATOM 1539 C CA . LEU A 1 253 ? 16.532 24.460 -30.213 1.00 10.78 213 LEU A CA 1
ATOM 1540 C C . LEU A 1 253 ? 16.022 23.742 -31.448 1.00 16.95 213 LEU A C 1
ATOM 1541 O O . LEU A 1 253 ? 16.690 23.751 -32.491 1.00 14.80 213 LEU A O 1
ATOM 1546 N N . TRP A 1 254 ? 14.855 23.113 -31.327 1.00 12.65 214 TRP A N 1
ATOM 1547 C CA . TRP A 1 254 ? 14.282 22.319 -32.398 1.00 11.30 214 TRP A CA 1
ATOM 1548 C C . TRP A 1 254 ? 12.972 22.934 -32.871 1.00 18.28 214 TRP A C 1
ATOM 1549 O O . TRP A 1 254 ? 12.220 23.498 -32.075 1.00 16.27 214 TRP A O 1
ATOM 1560 N N . ALA A 1 255 ? 12.664 22.756 -34.158 1.00 19.16 215 ALA A N 1
ATOM 1561 C CA . ALA A 1 255 ? 11.405 23.218 -34.744 1.00 16.82 215 ALA A CA 1
ATOM 1562 C C . ALA A 1 255 ? 10.563 22.000 -35.090 1.00 21.60 215 ALA A C 1
ATOM 1563 O O . ALA A 1 255 ? 10.996 21.155 -35.880 1.00 27.51 215 ALA A O 1
ATOM 1565 N N . LEU A 1 256 ? 9.366 21.914 -34.504 1.00 21.44 216 LEU A N 1
ATOM 1566 C CA . LEU A 1 256 ? 8.495 20.767 -34.721 1.00 23.00 216 LEU A CA 1
ATOM 1567 C C . LEU A 1 256 ? 7.612 20.993 -35.944 1.00 25.09 216 LEU A C 1
ATOM 1568 O O . LEU A 1 256 ? 7.093 22.098 -36.139 1.00 18.05 216 LEU A O 1
ATOM 1573 N N . PRO A 1 257 ? 7.411 19.974 -36.775 1.00 23.34 217 PRO A N 1
ATOM 1574 C CA . PRO A 1 257 ? 6.418 20.092 -37.845 1.00 23.49 217 PRO A CA 1
ATOM 1575 C C . PRO A 1 257 ? 5.016 20.076 -37.254 1.00 27.77 217 PRO A C 1
ATOM 1576 O O . PRO A 1 257 ? 4.804 19.823 -36.065 1.00 27.47 217 PRO A O 1
ATOM 1580 N N . GLU A 1 258 ? 4.041 20.344 -38.106 1.00 29.33 218 GLU A N 1
ATOM 1581 C CA . GLU A 1 258 ? 2.660 20.103 -37.732 1.00 30.52 218 GLU A CA 1
ATOM 1582 C C . GLU A 1 258 ? 2.386 18.608 -37.824 1.00 31.92 218 GLU A C 1
ATOM 1583 O O . GLU A 1 258 ? 2.891 17.928 -38.719 1.00 29.50 218 GLU A O 1
ATOM 1589 N N . PHE A 1 259 ? 1.634 18.090 -36.865 1.00 23.20 219 PHE A N 1
ATOM 1590 C CA . PHE A 1 259 ? 1.377 16.656 -36.853 1.00 24.77 219 PHE A CA 1
ATOM 1591 C C . PHE A 1 259 ? -0.008 16.380 -37.398 1.00 25.86 219 PHE A C 1
ATOM 1592 O O . PHE A 1 259 ? -0.958 17.082 -37.029 1.00 26.01 219 PHE A O 1
ATOM 1600 N N . PRO A 1 260 ? -0.165 15.410 -38.293 1.00 27.60 220 PRO A N 1
ATOM 1601 C CA . PRO A 1 260 ? -1.504 15.109 -38.817 1.00 30.55 220 PRO A CA 1
ATOM 1602 C C . PRO A 1 260 ? -2.452 14.716 -37.696 1.00 35.62 220 PRO A C 1
ATOM 1603 O O . PRO A 1 260 ? -2.054 14.086 -36.715 1.00 35.91 220 PRO A O 1
ATOM 1607 N N . ASN A 1 261 ? -3.717 15.097 -37.842 1.00 31.32 221 ASN A N 1
ATOM 1608 C CA . ASN A 1 261 ? -4.745 14.596 -36.929 1.00 32.54 221 ASN A CA 1
ATOM 1609 C C . ASN A 1 261 ? -5.285 13.256 -37.405 1.00 28.67 221 ASN A C 1
ATOM 1610 O O . ASN A 1 261 ? -6.484 13.026 -37.510 1.00 33.37 221 ASN A O 1
ATOM 1615 N N . GLU A 1 262 ? -4.374 12.339 -37.686 1.00 28.04 222 GLU A N 1
ATOM 1616 C CA . GLU A 1 262 ? -4.767 10.977 -37.974 1.00 30.61 222 GLU A CA 1
ATOM 1617 C C . GLU A 1 262 ? -3.687 10.063 -37.429 1.00 31.61 222 GLU A C 1
ATOM 1618 O O . GLU A 1 262 ? -2.638 10.514 -36.959 1.00 28.33 222 GLU A O 1
ATOM 1624 N N . HIS A 1 263 ? -3.961 8.767 -37.517 1.00 24.81 223 HIS A N 1
ATOM 1625 C CA . HIS A 1 263 ? -3.033 7.758 -37.047 1.00 27.16 223 HIS A CA 1
ATOM 1626 C C . HIS A 1 263 ? -1.694 7.897 -37.753 1.00 27.35 223 HIS A C 1
ATOM 1627 O O . HIS A 1 263 ? -1.632 8.089 -38.970 1.00 30.12 223 HIS A O 1
ATOM 1634 N N . MET A 1 264 ? -0.624 7.840 -36.976 1.00 19.66 224 MET A N 1
ATOM 1635 C CA . MET A 1 264 ? 0.737 7.925 -37.494 1.00 20.23 224 MET A CA 1
ATOM 1636 C C . MET A 1 264 ? 1.395 6.590 -37.213 1.00 19.10 224 MET A C 1
ATOM 1637 O O . MET A 1 264 ? 1.643 6.249 -36.049 1.00 20.57 224 MET A O 1
ATOM 1642 N N . GLU A 1 265 ? 1.671 5.825 -38.268 1.00 19.00 225 GLU A N 1
ATOM 1643 C CA . GLU A 1 265 ? 2.252 4.511 -38.043 1.00 21.58 225 GLU A CA 1
ATOM 1644 C C . GLU A 1 265 ? 3.642 4.627 -37.418 1.00 26.94 225 GLU A C 1
ATOM 1645 O O . GLU A 1 265 ? 4.018 3.796 -36.581 1.00 23.21 225 GLU A O 1
ATOM 1651 N N . ILE A 1 266 ? 4.417 5.641 -37.814 1.00 19.30 226 ILE A N 1
ATOM 1652 C CA . ILE A 1 266 ? 5.726 5.905 -37.210 1.00 22.89 226 ILE A CA 1
ATOM 1653 C C . ILE A 1 266 ? 5.813 7.367 -36.780 1.00 23.74 226 ILE A C 1
ATOM 1654 O O . ILE A 1 266 ? 5.153 8.226 -37.383 1.00 20.96 226 ILE A O 1
ATOM 1659 N N . PRO A 1 267 ? 6.579 7.700 -35.739 1.00 19.57 227 PRO A N 1
ATOM 1660 C CA . PRO A 1 267 ? 6.822 9.118 -35.444 1.00 15.69 227 PRO A CA 1
ATOM 1661 C C . PRO A 1 267 ? 7.587 9.764 -36.585 1.00 17.13 227 PRO A C 1
ATOM 1662 O O . PRO A 1 267 ? 8.315 9.102 -37.326 1.00 15.97 227 PRO A O 1
ATOM 1666 N N . ILE A 1 268 ? 7.407 11.073 -36.735 1.00 15.41 228 ILE A N 1
ATOM 1667 C CA . ILE A 1 268 ? 8.342 11.854 -37.537 1.00 16.86 228 ILE A CA 1
ATOM 1668 C C . ILE A 1 268 ? 9.662 11.966 -36.785 1.00 20.63 228 ILE A C 1
ATOM 1669 O O . ILE A 1 268 ? 9.689 12.282 -35.589 1.00 22.68 228 ILE A O 1
ATOM 1674 N N . VAL A 1 269 ? 10.770 11.723 -37.476 1.00 16.10 229 VAL A N 1
ATOM 1675 C CA . VAL A 1 269 ? 12.088 11.787 -36.856 1.00 15.72 229 VAL A CA 1
ATOM 1676 C C . VAL A 1 269 ? 12.777 13.062 -37.309 1.00 21.60 229 VAL A C 1
ATOM 1677 O O . VAL A 1 269 ? 12.858 13.335 -38.507 1.00 14.71 229 VAL A O 1
ATOM 1681 N N . ILE A 1 270 ? 13.266 13.847 -36.357 1.00 10.84 230 ILE A N 1
ATOM 1682 C CA . ILE A 1 270 ? 14.000 15.067 -36.658 1.00 13.01 230 ILE A CA 1
ATOM 1683 C C . ILE A 1 270 ? 15.463 14.804 -36.357 1.00 19.79 230 ILE A C 1
ATOM 1684 O O . ILE A 1 270 ? 15.801 14.364 -35.250 1.00 15.85 230 ILE A O 1
ATOM 1689 N N . TYR A 1 271 ? 16.329 15.059 -37.338 1.00 13.17 231 TYR A N 1
ATOM 1690 C CA . TYR A 1 271 ? 17.738 14.712 -37.210 1.00 7.83 231 TYR A CA 1
ATOM 1691 C C . TYR A 1 271 ? 18.623 15.889 -36.834 1.00 17.86 231 TYR A C 1
ATOM 1692 O O . TYR A 1 271 ? 19.769 15.665 -36.431 1.00 18.33 231 TYR A O 1
ATOM 1701 N N . TYR A 1 272 ? 18.142 17.129 -36.979 1.00 12.30 232 TYR A N 1
ATOM 1702 C CA . TYR A 1 272 ? 19.024 18.312 -36.853 1.00 17.45 232 TYR A CA 1
ATOM 1703 C C . TYR A 1 272 ? 18.267 19.400 -36.110 1.00 17.50 232 TYR A C 1
ATOM 1704 O O . TYR A 1 272 ? 17.154 19.780 -36.530 1.00 15.95 232 TYR A O 1
ATOM 1713 N N . PRO A 1 273 ? 18.824 19.924 -35.025 1.00 17.77 233 PRO A N 1
ATOM 1714 C CA . PRO A 1 273 ? 18.238 21.120 -34.411 1.00 11.77 233 PRO A CA 1
ATOM 1715 C C . PRO A 1 273 ? 18.507 22.321 -35.296 1.00 12.97 233 PRO A C 1
ATOM 1716 O O . PRO A 1 273 ? 19.465 22.340 -36.068 1.00 15.11 233 PRO A O 1
ATOM 1720 N N . HIS A 1 274 ? 17.650 23.342 -35.175 1.00 10.64 234 HIS A N 1
ATOM 1721 C CA . HIS A 1 274 ? 17.878 24.564 -35.937 1.00 15.23 234 HIS A CA 1
ATOM 1722 C C . HIS A 1 274 ? 18.847 25.528 -35.256 1.00 18.67 234 HIS A C 1
ATOM 1723 O O . HIS A 1 274 ? 19.381 26.414 -35.926 1.00 14.98 234 HIS A O 1
ATOM 1730 N N . PHE A 1 275 ? 19.105 25.365 -33.959 1.00 14.30 235 PHE A N 1
ATOM 1731 C CA . PHE A 1 275 ? 20.188 26.050 -33.267 1.00 12.38 235 PHE A CA 1
ATOM 1732 C C . PHE A 1 275 ? 20.797 25.055 -32.297 1.00 16.69 235 PHE A C 1
ATOM 1733 O O . PHE A 1 275 ? 20.074 24.286 -31.657 1.00 13.80 235 PHE A O 1
ATOM 1741 N N . SER A 1 276 ? 22.121 25.076 -32.188 1.00 14.50 236 SER A N 1
ATOM 1742 C CA . SER A 1 276 ? 22.824 24.161 -31.298 1.00 16.96 236 SER A CA 1
ATOM 1743 C C . SER A 1 276 ? 24.055 24.873 -30.760 1.00 19.72 236 SER A C 1
ATOM 1744 O O . SER A 1 276 ? 24.800 25.481 -31.533 1.00 21.15 236 SER A O 1
ATOM 1747 N N . SER A 1 277 ? 24.270 24.821 -29.446 1.00 14.01 237 SER A N 1
ATOM 1748 C CA . SER A 1 277 ? 25.500 25.401 -28.930 1.00 13.99 237 SER A CA 1
ATOM 1749 C C . SER A 1 277 ? 25.905 24.721 -27.638 1.00 12.73 237 SER A C 1
ATOM 1750 O O . SER A 1 277 ? 25.074 24.498 -26.753 1.00 13.51 237 SER A O 1
ATOM 1753 N N . SER A 1 278 ? 27.190 24.422 -27.523 1.00 15.39 238 SER A N 1
ATOM 1754 C CA . SER A 1 278 ? 27.766 23.988 -26.258 1.00 16.44 238 SER A CA 1
ATOM 1755 C C . SER A 1 278 ? 28.586 25.089 -25.590 1.00 17.90 238 SER A C 1
ATOM 1756 O O . SER A 1 278 ? 29.322 24.811 -24.639 1.00 19.46 238 SER A O 1
ATOM 1759 N N . GLU A 1 279 ? 28.456 26.338 -26.043 1.00 13.65 239 GLU A N 1
ATOM 1760 C CA . GLU A 1 279 ? 29.358 27.401 -25.616 1.00 15.40 239 GLU A CA 1
ATOM 1761 C C . GLU A 1 279 ? 28.746 28.411 -24.651 1.00 20.46 239 GLU A C 1
ATOM 1762 O O . GLU A 1 279 ? 29.481 29.273 -24.155 1.00 17.19 239 GLU A O 1
ATOM 1768 N N . ILE A 1 280 ? 27.438 28.352 -24.370 1.00 16.27 240 ILE A N 1
ATOM 1769 C CA . ILE A 1 280 ? 26.871 29.310 -23.412 1.00 10.02 240 ILE A CA 1
ATOM 1770 C C . ILE A 1 280 ? 27.327 28.972 -21.995 1.00 17.99 240 ILE A C 1
ATOM 1771 O O . ILE A 1 280 ? 27.601 29.864 -21.184 1.00 19.03 240 ILE A O 1
ATOM 1776 N N . HIS A 1 281 ? 27.446 27.687 -21.689 1.00 17.08 241 HIS A N 1
ATOM 1777 C CA . HIS A 1 281 ? 27.941 27.206 -20.414 1.00 15.32 241 HIS A CA 1
ATOM 1778 C C . HIS A 1 281 ? 29.212 26.401 -20.628 1.00 17.81 241 HIS A C 1
ATOM 1779 O O . HIS A 1 281 ? 29.532 25.973 -21.744 1.00 16.00 241 HIS A O 1
ATOM 1786 N N . ASN A 1 282 ? 29.919 26.172 -19.530 1.00 13.60 242 ASN A N 1
ATOM 1787 C CA . ASN A 1 282 ? 31.133 25.368 -19.534 1.00 20.70 242 ASN A CA 1
ATOM 1788 C C . ASN A 1 282 ? 30.960 24.083 -18.736 1.00 25.83 242 ASN A C 1
ATOM 1789 O O . ASN A 1 282 ? 31.951 23.446 -18.358 1.00 16.77 242 ASN A O 1
ATOM 1794 N N . ASN A 1 283 ? 29.716 23.696 -18.461 1.00 16.03 243 ASN A N 1
ATOM 1795 C CA . ASN A 1 283 ? 29.418 22.533 -17.631 1.00 17.37 243 ASN A CA 1
ATOM 1796 C C . ASN A 1 283 ? 28.085 21.948 -18.074 1.00 18.58 243 ASN A C 1
ATOM 1797 O O . ASN A 1 283 ? 27.384 22.517 -18.916 1.00 18.65 243 ASN A O 1
ATOM 1802 N N . LEU A 1 284 ? 27.728 20.812 -17.480 1.00 14.68 244 LEU A N 1
ATOM 1803 C CA . LEU A 1 284 ? 26.453 20.185 -17.788 1.00 19.29 244 LEU A CA 1
ATOM 1804 C C . LEU A 1 284 ? 25.324 21.181 -17.553 1.00 15.87 244 LEU A C 1
ATOM 1805 O O . LEU A 1 284 ? 25.353 21.957 -16.599 1.00 12.14 244 LEU A O 1
ATOM 1810 N N . VAL A 1 285 ? 24.329 21.158 -18.423 1.00 13.17 245 VAL A N 1
ATOM 1811 C CA . VAL A 1 285 ? 23.209 22.090 -18.350 1.00 16.07 245 VAL A CA 1
ATOM 1812 C C . VAL A 1 285 ? 22.009 21.334 -17.801 1.00 16.50 245 VAL A C 1
ATOM 1813 O O . VAL A 1 285 ? 21.613 20.314 -18.369 1.00 15.59 245 VAL A O 1
ATOM 1817 N N . ASP A 1 286 ? 21.414 21.804 -16.700 1.00 15.79 246 ASP A N 1
ATOM 1818 C CA . ASP A 1 286 ? 20.316 21.036 -16.124 1.00 12.91 246 ASP A CA 1
ATOM 1819 C C . ASP A 1 286 ? 18.970 21.754 -16.100 1.00 17.40 246 ASP A C 1
ATOM 1820 O O . ASP A 1 286 ? 18.013 21.192 -15.556 1.00 16.31 246 ASP A O 1
ATOM 1825 N N . CYS A 1 287 ? 18.858 22.961 -16.655 1.00 10.96 247 CYS A N 1
ATOM 1826 C CA . CYS A 1 287 ? 17.553 23.627 -16.719 1.00 17.06 247 CYS A CA 1
ATOM 1827 C C . CYS A 1 287 ? 17.577 24.666 -17.828 1.00 21.14 247 CYS A C 1
ATOM 1828 O O . CYS A 1 287 ? 18.447 25.545 -17.815 1.00 14.08 247 CYS A O 1
ATOM 1831 N N . VAL A 1 288 ? 16.620 24.582 -18.767 1.00 12.27 248 VAL A N 1
ATOM 1832 C CA . VAL A 1 288 ? 16.470 25.562 -19.845 1.00 14.17 248 VAL A CA 1
ATOM 1833 C C . VAL A 1 288 ? 15.001 25.951 -19.970 1.00 15.19 248 VAL A C 1
ATOM 1834 O O . VAL A 1 288 ? 14.095 25.172 -19.655 1.00 21.46 248 VAL A O 1
ATOM 1838 N N . ALA A 1 289 ? 14.768 27.166 -20.456 1.00 14.98 249 ALA A N 1
ATOM 1839 C CA . ALA A 1 289 ? 13.412 27.642 -20.683 1.00 11.28 249 ALA A CA 1
ATOM 1840 C C . ALA A 1 289 ? 13.476 28.825 -21.633 1.00 18.08 249 ALA A C 1
ATOM 1841 O O . ALA A 1 289 ? 14.497 29.522 -21.717 1.00 16.77 249 ALA A O 1
ATOM 1843 N N . PHE A 1 290 ? 12.382 29.019 -22.366 1.00 8.97 250 PHE A N 1
ATOM 1844 C CA . PHE A 1 290 ? 12.137 30.276 -23.043 1.00 11.17 250 PHE A CA 1
ATOM 1845 C C . PHE A 1 290 ? 11.584 31.285 -22.056 1.00 18.49 250 PHE A C 1
ATOM 1846 O O . PHE A 1 290 ? 10.797 30.942 -21.170 1.00 16.03 250 PHE A O 1
ATOM 1854 N N . TYR A 1 291 ? 11.993 32.540 -22.220 1.00 19.08 251 TYR A N 1
ATOM 1855 C CA . TYR A 1 291 ? 11.329 33.668 -21.585 1.00 16.01 251 TYR A CA 1
ATOM 1856 C C . TYR A 1 291 ? 10.934 34.578 -22.747 1.00 18.69 251 TYR A C 1
ATOM 1857 O O . TYR A 1 291 ? 11.748 35.368 -23.238 1.00 18.06 251 TYR A O 1
ATOM 1866 N N . GLY A 1 292 ? 9.699 34.426 -23.226 1.00 16.89 252 GLY A N 1
ATOM 1867 C CA . GLY A 1 292 ? 9.318 35.043 -24.489 1.00 14.28 252 GLY A CA 1
ATOM 1868 C C . GLY A 1 292 ? 10.076 34.384 -25.625 1.00 20.40 252 GLY A C 1
ATOM 1869 O O . GLY A 1 292 ? 9.952 33.178 -25.837 1.00 18.12 252 GLY A O 1
ATOM 1870 N N . ASP A 1 293 ? 10.893 35.153 -26.335 1.00 20.16 253 ASP A N 1
ATOM 1871 C CA . ASP A 1 293 ? 11.831 34.612 -27.304 1.00 17.48 253 ASP A CA 1
ATOM 1872 C C . ASP A 1 293 ? 13.248 34.510 -26.748 1.00 14.94 253 ASP A C 1
ATOM 1873 O O . ASP A 1 293 ? 14.118 33.950 -27.418 1.00 21.75 253 ASP A O 1
ATOM 1878 N N . LEU A 1 294 ? 13.505 35.075 -25.572 1.00 16.57 254 LEU A N 1
ATOM 1879 C CA . LEU A 1 294 ? 14.803 34.958 -24.920 1.00 18.89 254 LEU A CA 1
ATOM 1880 C C . LEU A 1 294 ? 14.961 33.559 -24.322 1.00 18.91 254 LEU A C 1
ATOM 1881 O O . LEU A 1 294 ? 13.997 32.803 -24.220 1.00 13.19 254 LEU A O 1
ATOM 1886 N N . ILE A 1 295 ? 16.187 33.215 -23.912 1.00 14.71 255 ILE A N 1
ATOM 1887 C CA . ILE A 1 295 ? 16.473 31.921 -23.294 1.00 18.31 255 ILE A CA 1
ATOM 1888 C C . ILE A 1 295 ? 17.008 32.145 -21.885 1.00 21.43 255 ILE A C 1
ATOM 1889 O O . ILE A 1 295 ? 17.833 33.037 -21.665 1.00 17.54 255 ILE A O 1
ATOM 1894 N N . LEU A 1 296 ? 16.564 31.310 -20.945 1.00 15.89 256 LEU A N 1
ATOM 1895 C CA . LEU A 1 296 ? 17.144 31.198 -19.614 1.00 15.21 256 LEU A CA 1
ATOM 1896 C C . LEU A 1 296 ? 17.711 29.794 -19.453 1.00 20.37 256 LEU A C 1
ATOM 1897 O O . LEU A 1 296 ? 17.081 28.811 -19.872 1.00 16.20 256 LEU A O 1
ATOM 1902 N N . SER A 1 297 ? 18.896 29.686 -18.854 1.00 12.74 257 SER A N 1
ATOM 1903 C CA . SER A 1 297 ? 19.466 28.356 -18.661 1.00 13.32 257 SER A CA 1
ATOM 1904 C C . SER A 1 297 ? 20.483 28.417 -17.540 1.00 14.85 257 SER A C 1
ATOM 1905 O O . SER A 1 297 ? 21.047 29.482 -17.255 1.00 13.57 257 SER A O 1
ATOM 1908 N N . ARG A 1 298 ? 20.713 27.263 -16.898 1.00 14.19 258 ARG A N 1
ATOM 1909 C CA . ARG A 1 298 ? 21.727 27.167 -15.851 1.00 21.27 258 ARG A CA 1
ATOM 1910 C C . ARG A 1 298 ? 22.518 25.879 -16.002 1.00 20.17 258 ARG A C 1
ATOM 1911 O O . ARG A 1 298 ? 21.995 24.858 -16.451 1.00 18.11 258 ARG A O 1
ATOM 1919 N N . ALA A 1 299 ? 23.777 25.935 -15.574 1.00 17.78 259 ALA A N 1
ATOM 1920 C CA . ALA A 1 299 ? 24.672 24.789 -15.595 1.00 20.23 259 ALA A CA 1
ATOM 1921 C C . ALA A 1 299 ? 25.271 24.540 -14.211 1.00 20.56 259 ALA A C 1
ATOM 1922 O O . ALA A 1 299 ? 25.335 25.432 -13.363 1.00 17.92 259 ALA A O 1
ATOM 1924 N N . CYS A 1 300 ? 25.729 23.308 -14.003 1.00 21.76 260 CYS A N 1
ATOM 1925 C CA . CYS A 1 300 ? 26.414 22.939 -12.768 1.00 20.38 260 CYS A CA 1
ATOM 1926 C C . CYS A 1 300 ? 27.708 23.738 -12.622 1.00 21.10 260 CYS A C 1
ATOM 1927 O O . CYS A 1 300 ? 28.329 24.131 -13.611 1.00 18.40 260 CYS A O 1
ATOM 1930 N N . HIS A 1 301 ? 28.091 24.020 -11.371 1.00 21.14 261 HIS A N 1
ATOM 1931 C CA . HIS A 1 301 ? 29.350 24.676 -10.997 1.00 26.46 261 HIS A CA 1
ATOM 1932 C C . HIS A 1 301 ? 29.443 26.156 -11.342 1.00 20.94 261 HIS A C 1
ATOM 1933 O O . HIS A 1 301 ? 30.530 26.720 -11.220 1.00 28.70 261 HIS A O 1
ATOM 1940 N N . GLU A 1 302 ? 28.368 26.803 -11.786 1.00 21.18 262 GLU A N 1
ATOM 1941 C CA . GLU A 1 302 ? 28.477 28.184 -12.241 1.00 20.92 262 GLU A CA 1
ATOM 1942 C C . GLU A 1 302 ? 27.745 29.195 -11.358 1.00 22.12 262 GLU A C 1
ATOM 1943 O O . GLU A 1 302 ? 28.038 30.393 -11.453 1.00 20.22 262 GLU A O 1
ATOM 1949 N N . ASP A 1 303 ? 26.795 28.760 -10.523 1.00 19.37 263 ASP A N 1
ATOM 1950 C CA . ASP A 1 303 ? 26.114 29.659 -9.577 1.00 24.81 263 ASP A CA 1
ATOM 1951 C C . ASP A 1 303 ? 25.412 30.825 -10.274 1.00 24.73 263 ASP A C 1
ATOM 1952 O O . ASP A 1 303 ? 25.297 31.922 -9.714 1.00 21.07 263 ASP A O 1
ATOM 1957 N N . THR A 1 304 ? 24.947 30.612 -11.502 1.00 14.19 264 THR A N 1
ATOM 1958 C CA . THR A 1 304 ? 24.220 31.636 -12.230 1.00 15.13 264 THR A CA 1
ATOM 1959 C C . THR A 1 304 ? 23.061 31.007 -12.982 1.00 17.67 264 THR A C 1
ATOM 1960 O O . THR A 1 304 ? 23.084 29.821 -13.325 1.00 15.60 264 THR A O 1
ATOM 1964 N N . ILE A 1 305 ? 22.053 31.826 -13.242 1.00 14.35 265 ILE A N 1
ATOM 1965 C CA . ILE A 1 305 ? 21.080 31.585 -14.298 1.00 16.91 265 ILE A CA 1
ATOM 1966 C C . ILE A 1 305 ? 21.381 32.587 -15.395 1.00 21.63 265 ILE A C 1
ATOM 1967 O O . ILE A 1 305 ? 21.400 33.795 -15.132 1.00 18.04 265 ILE A O 1
ATOM 1972 N N . VAL A 1 306 ? 21.647 32.104 -16.613 1.00 13.94 266 VAL A N 1
ATOM 1973 C CA . VAL A 1 306 ? 22.062 32.978 -17.704 1.00 14.10 266 VAL A CA 1
ATOM 1974 C C . VAL A 1 306 ? 20.856 33.353 -18.550 1.00 14.93 266 VAL A C 1
ATOM 1975 O O . VAL A 1 306 ? 20.117 32.481 -19.016 1.00 17.55 266 VAL A O 1
ATOM 1979 N N . LEU A 1 307 ? 20.680 34.651 -18.782 1.00 10.47 267 LEU A N 1
ATOM 1980 C CA . LEU A 1 307 ? 19.732 35.155 -19.774 1.00 15.12 267 LEU A CA 1
ATOM 1981 C C . LEU A 1 307 ? 20.496 35.484 -21.049 1.00 18.65 267 LEU A C 1
ATOM 1982 O O . LEU A 1 307 ? 21.491 36.214 -21.003 1.00 16.34 267 LEU A O 1
ATOM 1987 N N . TRP A 1 308 ? 20.031 34.964 -22.190 1.00 12.56 268 TRP A N 1
ATOM 1988 C CA . TRP A 1 308 ? 20.732 35.185 -23.448 1.00 12.27 268 TRP A CA 1
ATOM 1989 C C . TRP A 1 308 ? 19.737 35.089 -24.600 1.00 19.32 268 TRP A C 1
ATOM 1990 O O . TRP A 1 308 ? 18.560 34.777 -24.408 1.00 15.37 268 TRP A O 1
ATOM 2001 N N . ARG A 1 309 ? 20.210 35.359 -25.814 1.00 14.76 269 ARG A N 1
ATOM 2002 C CA . ARG A 1 309 ? 19.324 35.248 -26.961 1.00 15.90 269 ARG A CA 1
ATOM 2003 C C . ARG A 1 309 ? 20.055 34.663 -28.158 1.00 16.83 269 ARG A C 1
ATOM 2004 O O . ARG A 1 309 ? 21.278 34.778 -28.292 1.00 22.22 269 ARG A O 1
ATOM 2012 N N . ILE A 1 310 ? 19.277 34.021 -29.019 1.00 15.91 270 ILE A N 1
ATOM 2013 C CA . ILE A 1 310 ? 19.756 33.527 -30.300 1.00 16.45 270 ILE A CA 1
ATOM 2014 C C . ILE A 1 310 ? 19.628 34.651 -31.313 1.00 16.21 270 ILE A C 1
ATOM 2015 O O . ILE A 1 310 ? 18.532 35.180 -31.522 1.00 18.57 270 ILE A O 1
ATOM 2020 N N . GLU A 1 311 ? 20.741 35.030 -31.930 1.00 20.54 271 GLU A N 1
ATOM 2021 C CA . GLU A 1 311 ? 20.697 36.144 -32.869 1.00 22.09 271 GLU A CA 1
ATOM 2022 C C . GLU A 1 311 ? 19.809 35.786 -34.051 1.00 21.96 271 GLU A C 1
ATOM 2023 O O . GLU A 1 311 ? 19.980 34.733 -34.672 1.00 21.72 271 GLU A O 1
ATOM 2029 N N . GLY A 1 312 ? 18.860 36.664 -34.370 1.00 18.87 272 GLY A N 1
ATOM 2030 C CA . GLY A 1 312 ? 17.997 36.429 -35.513 1.00 18.19 272 GLY A CA 1
ATOM 2031 C C . GLY A 1 312 ? 16.780 35.573 -35.235 1.00 22.55 272 GLY A C 1
ATOM 2032 O O . GLY A 1 312 ? 15.973 35.350 -36.144 1.00 24.04 272 GLY A O 1
ATOM 2033 N N . PHE A 1 313 ? 16.605 35.090 -34.012 1.00 21.28 273 PHE A N 1
ATOM 2034 C CA . PHE A 1 313 ? 15.465 34.243 -33.701 1.00 19.84 273 PHE A CA 1
ATOM 2035 C C . PHE A 1 313 ? 14.277 35.106 -33.292 1.00 18.97 273 PHE A C 1
ATOM 2036 O O . PHE A 1 313 ? 14.374 35.893 -32.347 1.00 16.09 273 PHE A O 1
ATOM 2044 N N . SER A 1 314 ? 13.150 34.939 -33.979 1.00 18.10 274 SER A N 1
ATOM 2045 C CA . SER A 1 314 ? 11.925 35.618 -33.580 1.00 22.11 274 SER A CA 1
ATOM 2046 C C . SER A 1 314 ? 10.739 34.707 -33.826 1.00 17.18 274 SER A C 1
ATOM 2047 O O . SER A 1 314 ? 10.612 34.135 -34.914 1.00 26.86 274 SER A O 1
ATOM 2050 N N . SER A 1 315 ? 9.864 34.580 -32.830 1.00 17.65 275 SER A N 1
ATOM 2051 C CA . SER A 1 315 ? 8.692 33.737 -33.030 1.00 22.28 275 SER A CA 1
ATOM 2052 C C . SER A 1 315 ? 7.635 34.398 -33.908 1.00 28.74 275 SER A C 1
ATOM 2053 O O . SER A 1 315 ? 6.616 33.767 -34.187 1.00 32.20 275 SER A O 1
ATOM 2056 N N . ASP A 1 316 ? 7.851 35.635 -34.368 1.00 28.28 276 ASP A N 1
ATOM 2057 C CA . ASP A 1 316 ? 6.959 36.222 -35.368 1.00 33.87 276 ASP A CA 1
ATOM 2058 C C . ASP A 1 316 ? 7.242 35.731 -36.785 1.00 36.04 276 ASP A C 1
ATOM 2059 O O . ASP A 1 316 ? 6.351 35.811 -37.639 1.00 37.04 276 ASP A O 1
ATOM 2064 N N . ASP A 1 317 ? 8.459 35.251 -37.053 1.00 26.36 277 ASP A N 1
ATOM 2065 C CA . ASP A 1 317 ? 8.835 34.746 -38.363 1.00 24.84 277 ASP A CA 1
ATOM 2066 C C . ASP A 1 317 ? 8.203 33.378 -38.618 1.00 30.99 277 ASP A C 1
ATOM 2067 O O . ASP A 1 317 ? 7.781 32.695 -37.683 1.00 31.27 277 ASP A O 1
ATOM 2072 N N . PRO A 1 318 ? 8.124 32.959 -39.880 1.00 30.85 278 PRO A N 1
ATOM 2073 C CA . PRO A 1 318 ? 7.629 31.607 -40.172 1.00 32.76 278 PRO A CA 1
ATOM 2074 C C . PRO A 1 318 ? 8.522 30.532 -39.565 1.00 27.56 278 PRO A C 1
ATOM 2075 O O . PRO A 1 318 ? 9.742 30.681 -39.477 1.00 31.45 278 PRO A O 1
ATOM 2079 N N . ILE A 1 319 ? 7.895 29.444 -39.147 1.00 28.94 279 ILE A N 1
ATOM 2080 C CA . ILE A 1 319 ? 8.635 28.303 -38.591 1.00 27.33 279 ILE A CA 1
ATOM 2081 C C . ILE A 1 319 ? 9.449 27.649 -39.702 1.00 23.38 279 ILE A C 1
ATOM 2082 O O . ILE A 1 319 ? 8.873 27.240 -40.719 1.00 22.52 279 ILE A O 1
ATOM 2087 N N . PRO A 1 320 ? 10.755 27.472 -39.545 1.00 19.46 280 PRO A N 1
ATOM 2088 C CA . PRO A 1 320 ? 11.522 26.756 -40.575 1.00 20.83 280 PRO A CA 1
ATOM 2089 C C . PRO A 1 320 ? 11.147 25.281 -40.626 1.00 25.73 280 PRO A C 1
ATOM 2090 O O . PRO A 1 320 ? 10.703 24.690 -39.636 1.00 22.41 280 PRO A O 1
ATOM 2094 N N . GLY A 1 321 ? 11.301 24.697 -41.813 1.00 25.82 281 GLY A N 1
ATOM 2095 C CA . GLY A 1 321 ? 11.073 23.285 -42.005 1.00 22.10 281 GLY A CA 1
ATOM 2096 C C . GLY A 1 321 ? 12.344 22.511 -41.707 1.00 27.27 281 GLY A C 1
ATOM 2097 O O . GLY A 1 321 ? 13.425 23.086 -41.563 1.00 23.22 281 GLY A O 1
ATOM 2098 N N . PRO A 1 322 ? 12.242 21.190 -41.584 1.00 30.52 282 PRO A N 1
ATOM 2099 C CA . PRO A 1 322 ? 13.401 20.423 -41.099 1.00 29.34 282 PRO A CA 1
ATOM 2100 C C . PRO A 1 322 ? 14.587 20.440 -42.044 1.00 29.57 282 PRO A C 1
ATOM 2101 O O . PRO A 1 322 ? 15.712 20.229 -41.589 1.00 29.27 282 PRO A O 1
ATOM 2105 N N . LEU A 1 323 ? 14.389 20.695 -43.329 1.00 26.61 283 LEU A N 1
ATOM 2106 C CA . LEU A 1 323 ? 15.501 20.769 -44.264 1.00 34.65 283 LEU A CA 1
ATOM 2107 C C . LEU A 1 323 ? 16.138 22.158 -44.341 1.00 36.46 283 LEU A C 1
ATOM 2108 O O . LEU A 1 323 ? 17.060 22.357 -45.139 1.00 38.21 283 LEU A O 1
ATOM 2113 N N . ASP A 1 324 ? 15.697 23.113 -43.521 1.00 30.66 284 ASP A N 1
ATOM 2114 C CA . ASP A 1 324 ? 16.412 24.378 -43.366 1.00 31.38 284 ASP A CA 1
ATOM 2115 C C . ASP A 1 324 ? 17.456 24.336 -42.252 1.00 29.19 284 ASP A C 1
ATOM 2116 O O . ASP A 1 324 ? 18.250 25.271 -42.131 1.00 30.20 284 ASP A O 1
ATOM 2121 N N . ALA A 1 325 ? 17.472 23.286 -41.439 1.00 20.49 285 ALA A N 1
ATOM 2122 C CA . ALA A 1 325 ? 18.378 23.243 -40.305 1.00 27.02 285 ALA A CA 1
ATOM 2123 C C . ALA A 1 325 ? 19.839 23.198 -40.764 1.00 24.87 285 ALA A C 1
ATOM 2124 O O . ALA A 1 325 ? 20.145 22.697 -41.851 1.00 29.99 285 ALA A O 1
ATOM 2126 N N . PRO A 1 326 ? 20.758 23.724 -39.956 1.00 19.58 286 PRO A N 1
ATOM 2127 C CA . PRO A 1 326 ? 22.182 23.575 -40.264 1.00 24.77 286 PRO A CA 1
ATOM 2128 C C . PRO A 1 326 ? 22.641 22.154 -39.992 1.00 26.58 286 PRO A C 1
ATOM 2129 O O . PRO A 1 326 ? 22.050 21.434 -39.184 1.00 25.83 286 PRO A O 1
ATOM 2133 N N . THR A 1 327 ? 23.697 21.746 -40.696 1.00 20.48 287 THR A N 1
ATOM 2134 C CA . THR A 1 327 ? 24.273 20.430 -40.475 1.00 22.89 287 THR A CA 1
ATOM 2135 C C . THR A 1 327 ? 25.737 20.576 -40.057 1.00 26.65 287 THR A C 1
ATOM 2136 O O . THR A 1 327 ? 26.407 21.531 -40.464 1.00 25.80 287 THR A O 1
ATOM 2140 N N . PRO A 1 328 ? 26.265 19.657 -39.249 1.00 36.78 288 PRO A N 1
ATOM 2141 C CA . PRO A 1 328 ? 27.652 19.831 -38.752 1.00 38.60 288 PRO A CA 1
ATOM 2142 C C . PRO A 1 328 ? 28.707 19.488 -39.803 1.00 42.63 288 PRO A C 1
ATOM 2143 O O . PRO A 1 328 ? 29.351 18.432 -39.796 1.00 42.35 288 PRO A O 1
ATOM 2147 N N . THR A 1 329 ? 28.883 20.402 -40.757 1.00 35.66 289 THR A N 1
ATOM 2148 C CA . THR A 1 329 ? 29.867 20.203 -41.816 1.00 39.65 289 THR A CA 1
ATOM 2149 C C . THR A 1 329 ? 31.286 20.484 -41.332 1.00 37.43 289 THR A C 1
ATOM 2150 O O . THR A 1 329 ? 32.247 19.955 -41.895 1.00 39.95 289 THR A O 1
ATOM 2154 N N . ASP A 1 330 ? 31.429 21.320 -40.316 1.00 33.30 290 ASP A N 1
ATOM 2155 C CA . ASP A 1 330 ? 32.713 21.662 -39.712 1.00 32.46 290 ASP A CA 1
ATOM 2156 C C . ASP A 1 330 ? 32.668 21.161 -38.274 1.00 29.73 290 ASP A C 1
ATOM 2157 O O . ASP A 1 330 ? 31.902 21.674 -37.454 1.00 34.48 290 ASP A O 1
ATOM 2162 N N . MET A 1 331 ? 33.467 20.148 -37.974 1.00 29.99 291 MET A N 1
ATOM 2163 C CA . MET A 1 331 ? 33.394 19.526 -36.659 1.00 25.76 291 MET A CA 1
ATOM 2164 C C . MET A 1 331 ? 34.119 20.324 -35.580 1.00 35.70 291 MET A C 1
ATOM 2165 O O . MET A 1 331 ? 34.090 19.924 -34.411 1.00 28.55 291 MET A O 1
ATOM 2170 N N . THR A 1 332 ? 34.777 21.428 -35.928 1.00 32.97 292 THR A N 1
ATOM 2171 C CA . THR A 1 332 ? 35.376 22.275 -34.907 1.00 33.99 292 THR A CA 1
ATOM 2172 C C . THR A 1 332 ? 34.421 23.356 -34.406 1.00 34.35 292 THR A C 1
ATOM 2173 O O . THR A 1 332 ? 34.737 24.028 -33.421 1.00 41.33 292 THR A O 1
ATOM 2177 N N . LYS A 1 333 ? 33.276 23.544 -35.056 1.00 34.28 293 LYS A N 1
ATOM 2178 C CA . LYS A 1 333 ? 32.319 24.579 -34.674 1.00 31.75 293 LYS A CA 1
ATOM 2179 C C . LYS A 1 333 ? 31.404 24.043 -33.578 1.00 29.81 293 LYS A C 1
ATOM 2180 O O . LYS A 1 333 ? 30.688 23.061 -33.784 1.00 33.46 293 LYS A O 1
ATOM 2186 N N . GLN A 1 334 ? 31.405 24.695 -32.424 1.00 28.21 294 GLN A N 1
ATOM 2187 C CA . GLN A 1 334 ? 30.549 24.255 -31.336 1.00 27.38 294 GLN A CA 1
ATOM 2188 C C . GLN A 1 334 ? 29.256 25.048 -31.248 1.00 25.01 294 GLN A C 1
ATOM 2189 O O . GLN A 1 334 ? 28.463 24.813 -30.337 1.00 25.25 294 GLN A O 1
ATOM 2195 N N . THR A 1 335 ? 29.019 25.966 -32.182 1.00 17.93 295 THR A N 1
ATOM 2196 C CA . THR A 1 335 ? 27.754 26.669 -32.282 1.00 16.65 295 THR A CA 1
ATOM 2197 C C . THR A 1 335 ? 27.355 26.692 -33.743 1.00 21.33 295 THR A C 1
ATOM 2198 O O . THR A 1 335 ? 28.196 26.933 -34.609 1.00 19.25 295 THR A O 1
ATOM 2202 N N . ARG A 1 336 ? 26.094 26.392 -34.031 1.00 13.72 296 ARG A N 1
ATOM 2203 C CA A ARG A 1 336 ? 25.600 26.538 -35.389 0.60 16.49 296 ARG A CA 1
ATOM 2204 C CA B ARG A 1 336 ? 25.585 26.496 -35.389 0.40 16.32 296 ARG A CA 1
ATOM 2205 C C . ARG A 1 336 ? 24.136 26.947 -35.322 1.00 15.23 296 ARG A C 1
ATOM 2206 O O . ARG A 1 336 ? 23.433 26.670 -34.342 1.00 17.46 296 ARG A O 1
ATOM 2221 N N . SER A 1 337 ? 23.684 27.629 -36.371 1.00 14.17 297 SER A N 1
ATOM 2222 C CA . SER A 1 337 ? 22.373 28.259 -36.293 1.00 13.84 297 SER A CA 1
ATOM 2223 C C . SER A 1 337 ? 21.799 28.501 -37.682 1.00 20.29 297 SER A C 1
ATOM 2224 O O . SER A 1 337 ? 22.479 29.037 -38.565 1.00 17.36 297 SER A O 1
ATOM 2227 N N . TYR A 1 338 ? 20.541 28.117 -37.853 1.00 17.76 298 TYR A N 1
ATOM 2228 C CA . TYR A 1 338 ? 19.760 28.533 -39.007 1.00 16.80 298 TYR A CA 1
ATOM 2229 C C . TYR A 1 338 ? 19.427 30.025 -38.975 1.00 26.05 298 TYR A C 1
ATOM 2230 O O . TYR A 1 338 ? 19.241 30.640 -40.033 1.00 21.36 298 TYR A O 1
ATOM 2239 N N . PHE A 1 339 ? 19.318 30.615 -37.782 1.00 22.45 299 PHE A N 1
ATOM 2240 C CA . PHE A 1 339 ? 18.671 31.914 -37.607 1.00 25.89 299 PHE A CA 1
ATOM 2241 C C . PHE A 1 339 ? 19.569 33.113 -37.881 1.00 30.05 299 PHE A C 1
ATOM 2242 O O . PHE A 1 339 ? 19.037 34.219 -38.021 1.00 31.02 299 PHE A O 1
ATOM 2250 N N . THR A 1 340 ? 20.886 32.930 -37.957 1.00 22.51 300 THR A N 1
ATOM 2251 C CA . THR A 1 340 ? 21.810 34.056 -37.970 1.00 44.26 300 THR A CA 1
ATOM 2252 C C . THR A 1 340 ? 21.416 35.083 -39.036 1.00 51.88 300 THR A C 1
ATOM 2253 O O . THR A 1 340 ? 21.162 34.707 -40.193 1.00 39.76 300 THR A O 1
ATOM 2257 N N . PRO A 1 341 ? 21.355 36.383 -38.688 1.00 61.82 301 PRO A N 1
ATOM 2258 C CA . PRO A 1 341 ? 20.913 37.487 -39.554 1.00 68.71 301 PRO A CA 1
ATOM 2259 C C . PRO A 1 341 ? 21.930 37.911 -40.623 1.00 64.35 301 PRO A C 1
ATOM 2260 O O . PRO A 1 341 ? 22.834 37.158 -40.987 1.00 62.49 301 PRO A O 1
ATOM 2264 N N . SER A 1 347 ? 32.283 41.790 -40.688 1.00 56.53 307 SER A N 1
ATOM 2265 C CA . SER A 1 347 ? 32.718 41.073 -39.483 1.00 53.97 307 SER A CA 1
ATOM 2266 C C . SER A 1 347 ? 31.802 39.893 -39.174 1.00 56.47 307 SER A C 1
ATOM 2267 O O . SER A 1 347 ? 30.582 39.983 -39.331 1.00 62.58 307 SER A O 1
ATOM 2270 N N . ARG A 1 348 ? 32.403 38.796 -38.721 1.00 53.18 308 ARG A N 1
ATOM 2271 C CA . ARG A 1 348 ? 31.656 37.558 -38.503 1.00 60.00 308 ARG A CA 1
ATOM 2272 C C . ARG A 1 348 ? 30.656 37.717 -37.359 1.00 59.65 308 ARG A C 1
ATOM 2273 O O . ARG A 1 348 ? 31.032 38.154 -36.263 1.00 52.70 308 ARG A O 1
ATOM 2281 N N . PRO A 1 349 ? 29.390 37.362 -37.564 1.00 57.36 309 PRO A N 1
ATOM 2282 C CA . PRO A 1 349 ? 28.385 37.576 -36.516 1.00 64.01 309 PRO A CA 1
ATOM 2283 C C . PRO A 1 349 ? 28.439 36.501 -35.439 1.00 55.94 309 PRO A C 1
ATOM 2284 O O . PRO A 1 349 ? 28.611 35.311 -35.724 1.00 57.50 309 PRO A O 1
ATOM 2288 N N . ALA A 1 350 ? 28.294 36.934 -34.187 1.00 37.66 310 ALA A N 1
ATOM 2289 C CA . ALA A 1 350 ? 27.991 35.984 -33.127 1.00 29.00 310 ALA A CA 1
ATOM 2290 C C . ALA A 1 350 ? 26.605 35.392 -33.362 1.00 22.22 310 ALA A C 1
ATOM 2291 O O . ALA A 1 350 ? 25.693 36.068 -33.845 1.00 26.31 310 ALA A O 1
ATOM 2293 N N . MET A 1 351 ? 26.460 34.1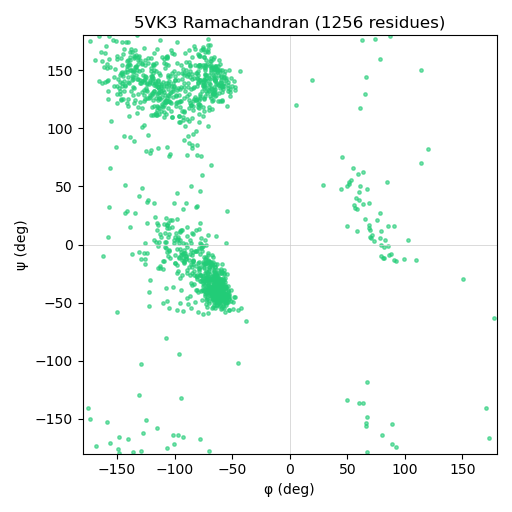15 -33.053 1.00 19.31 311 MET A N 1
ATOM 2294 C CA . MET A 1 351 ? 25.185 33.446 -33.215 1.00 20.42 311 MET A CA 1
ATOM 2295 C C . MET A 1 351 ? 24.314 33.536 -31.974 1.00 19.47 311 MET A C 1
ATOM 2296 O O . MET A 1 351 ? 23.118 33.225 -32.048 1.00 23.19 311 MET A O 1
ATOM 2301 N N . PHE A 1 352 ? 24.876 33.977 -30.852 1.00 19.71 312 PHE A N 1
ATOM 2302 C CA . PHE A 1 352 ? 24.106 34.208 -29.639 1.00 20.03 312 PHE A CA 1
ATOM 2303 C C . PHE A 1 352 ? 24.726 35.386 -28.904 1.00 20.14 312 PHE A C 1
ATOM 2304 O O . PHE A 1 352 ? 25.889 35.728 -29.129 1.00 16.84 312 PHE A O 1
ATOM 2312 N N . THR A 1 353 ? 23.949 35.998 -28.011 1.00 14.85 313 THR A N 1
ATOM 2313 C CA . THR A 1 353 ? 24.452 37.063 -27.147 1.00 14.76 313 THR A CA 1
ATOM 2314 C C . THR A 1 353 ? 24.071 36.767 -25.708 1.00 18.47 313 THR A C 1
ATOM 2315 O O . THR A 1 353 ? 22.880 36.628 -25.400 1.00 17.15 313 THR A O 1
ATOM 2319 N N . ARG A 1 354 ? 25.073 36.686 -24.831 1.00 12.99 314 ARG A N 1
ATOM 2320 C CA . ARG A 1 354 ? 24.820 36.685 -23.399 1.00 15.62 314 ARG A CA 1
ATOM 2321 C C . ARG A 1 354 ? 24.256 38.041 -23.001 1.00 19.25 314 ARG A C 1
ATOM 2322 O O . ARG A 1 354 ? 24.806 39.080 -23.374 1.00 19.68 314 ARG A O 1
ATOM 2330 N N . LEU A 1 355 ? 23.149 38.044 -22.264 1.00 21.45 315 LEU A N 1
ATOM 2331 C CA . LEU A 1 355 ? 22.523 39.302 -21.867 1.00 20.61 315 LEU A CA 1
ATOM 2332 C C . LEU A 1 355 ? 22.718 39.621 -20.396 1.00 24.10 315 LEU A C 1
ATOM 2333 O O . LEU A 1 355 ? 23.098 40.743 -20.055 1.00 19.29 315 LEU A O 1
ATOM 2338 N N . ALA A 1 356 ? 22.456 38.666 -19.510 1.00 19.32 316 ALA A N 1
ATOM 2339 C CA . ALA A 1 356 ? 22.534 38.928 -18.079 1.00 20.68 316 ALA A CA 1
ATOM 2340 C C . ALA A 1 356 ? 22.745 37.610 -17.359 1.00 24.51 316 ALA A C 1
ATOM 2341 O O . ALA A 1 356 ? 22.452 36.538 -17.900 1.00 19.89 316 ALA A O 1
ATOM 2343 N N . GLN A 1 357 ? 23.258 37.699 -16.131 1.00 16.22 317 GLN A N 1
ATOM 2344 C CA . GLN A 1 357 ? 23.438 36.520 -15.283 1.00 19.16 317 GLN A CA 1
ATOM 2345 C C . GLN A 1 357 ? 22.874 36.822 -13.909 1.00 19.51 317 GLN A C 1
ATOM 2346 O O . GLN A 1 357 ? 23.338 37.745 -13.233 1.00 23.25 317 GLN A O 1
ATOM 2352 N N . PHE A 1 358 ? 21.873 36.051 -13.513 1.00 20.78 318 PHE A N 1
ATOM 2353 C CA . PHE A 1 358 ? 21.325 36.105 -12.169 1.00 20.85 318 PHE A CA 1
ATOM 2354 C C . PHE A 1 358 ? 22.215 35.277 -11.254 1.00 20.75 318 PHE A C 1
ATOM 2355 O O . PHE A 1 358 ? 22.456 34.098 -11.528 1.00 17.71 318 PHE A O 1
ATOM 2363 N N . HIS A 1 359 ? 22.712 35.895 -10.183 1.00 17.82 319 HIS A N 1
ATOM 2364 C CA . HIS A 1 359 ? 23.611 35.231 -9.251 1.00 21.78 319 HIS A CA 1
ATOM 2365 C C . HIS A 1 359 ? 22.830 34.318 -8.312 1.00 22.82 319 HIS A C 1
ATOM 2366 O O . HIS A 1 359 ? 21.955 34.781 -7.571 1.00 21.68 319 HIS A O 1
ATOM 2373 N N . THR A 1 360 ? 23.156 33.022 -8.337 1.00 20.85 320 THR A N 1
ATOM 2374 C CA . THR A 1 360 ? 22.590 32.022 -7.427 1.00 23.84 320 THR A CA 1
ATOM 2375 C C . THR A 1 360 ? 23.736 31.369 -6.665 1.00 20.95 320 THR A C 1
ATOM 2376 O O . THR A 1 360 ? 24.148 30.244 -6.995 1.00 26.80 320 THR A O 1
ATOM 2380 N N . PRO A 1 361 ? 24.269 32.035 -5.637 1.00 24.21 321 PRO A N 1
ATOM 2381 C CA . PRO A 1 361 ? 25.403 31.471 -4.893 1.00 21.83 321 PRO A CA 1
ATOM 2382 C C . PRO A 1 361 ? 25.042 30.197 -4.156 1.00 21.56 321 PRO A C 1
ATOM 2383 O O . PRO A 1 361 ? 23.882 29.960 -3.801 1.00 24.77 321 PRO A O 1
ATOM 2387 N N . ASP A 1 362 ? 26.072 29.367 -3.940 1.00 20.02 322 ASP A N 1
ATOM 2388 C CA . ASP A 1 362 ? 26.009 28.176 -3.093 1.00 23.71 322 ASP A CA 1
ATOM 2389 C C . ASP A 1 362 ? 25.090 27.092 -3.674 1.00 29.51 322 ASP A C 1
ATOM 2390 O O . ASP A 1 362 ? 24.257 26.509 -2.977 1.00 25.81 322 ASP A O 1
ATOM 2395 N N . CYS A 1 363 ? 25.267 26.813 -4.964 1.00 25.01 323 CYS A N 1
ATOM 2396 C CA . CYS A 1 363 ? 24.783 25.575 -5.562 1.00 24.31 323 CYS A CA 1
ATOM 2397 C C . CYS A 1 363 ? 25.842 24.483 -5.534 1.00 26.41 323 CYS A C 1
ATOM 2398 O O . CYS A 1 363 ? 25.508 23.309 -5.734 1.00 31.50 323 CYS A O 1
ATOM 2401 N N . GLY A 1 364 ? 27.101 24.842 -5.273 1.00 24.42 324 GLY A N 1
ATOM 2402 C CA . GLY A 1 364 ? 28.138 23.841 -5.082 1.00 25.42 324 GLY A CA 1
ATOM 2403 C C . GLY A 1 364 ? 28.293 22.987 -6.322 1.00 26.78 324 GLY A C 1
ATOM 2404 O O . GLY A 1 364 ? 28.278 23.487 -7.447 1.00 21.12 324 GLY A O 1
ATOM 2405 N N . VAL A 1 365 ? 28.408 21.672 -6.122 1.00 26.14 325 VAL A N 1
ATOM 2406 C CA . VAL A 1 365 ? 28.462 20.731 -7.235 1.00 32.74 325 VAL A CA 1
ATOM 2407 C C . VAL A 1 365 ? 27.099 20.136 -7.556 1.00 29.26 325 VAL A C 1
ATOM 2408 O O . VAL A 1 365 ? 27.011 19.250 -8.415 1.00 22.01 325 VAL A O 1
ATOM 2412 N N . GLN A 1 366 ? 26.041 20.576 -6.878 1.00 24.90 326 GLN A N 1
ATOM 2413 C CA . GLN A 1 366 ? 24.723 20.003 -7.098 1.00 20.54 326 GLN A CA 1
ATOM 2414 C C . GLN A 1 366 ? 24.223 20.317 -8.499 1.00 29.86 326 GLN A C 1
ATOM 2415 O O . GLN A 1 366 ? 24.499 21.383 -9.059 1.00 24.96 326 GLN A O 1
ATOM 2421 N N . PHE A 1 367 ? 23.483 19.373 -9.068 1.00 20.37 327 PHE A N 1
ATOM 2422 C CA . PHE A 1 367 ? 22.812 19.596 -10.336 1.00 20.61 327 PHE A CA 1
ATOM 2423 C C . PHE A 1 367 ? 21.447 18.940 -10.253 1.00 21.86 327 PHE A C 1
ATOM 2424 O O . PHE A 1 367 ? 21.134 18.232 -9.289 1.00 16.59 327 PHE A O 1
ATOM 2432 N N . PHE A 1 368 ? 20.650 19.147 -11.297 1.00 16.31 328 PHE A N 1
ATOM 2433 C CA . PHE A 1 368 ? 19.209 18.880 -11.282 1.00 17.18 328 PHE A CA 1
ATOM 2434 C C . PHE A 1 368 ? 18.538 19.798 -10.264 1.00 18.26 328 PHE A C 1
ATOM 2435 O O . PHE A 1 368 ? 17.969 19.373 -9.258 1.00 18.79 328 PHE A O 1
ATOM 2443 N N . MET A 1 369 ? 18.654 21.093 -10.547 1.00 19.75 329 MET A N 1
ATOM 2444 C CA . MET A 1 369 ? 18.056 22.158 -9.752 1.00 16.15 329 MET A CA 1
ATOM 2445 C C . MET A 1 369 ? 17.414 23.092 -10.753 1.00 16.64 329 MET A C 1
ATOM 2446 O O . MET A 1 369 ? 18.081 23.511 -11.703 1.00 15.63 329 MET A O 1
ATOM 2451 N N . ARG A 1 370 ? 16.114 23.355 -10.606 1.00 16.10 330 ARG A N 1
ATOM 2452 C CA . ARG A 1 370 ? 15.376 24.058 -11.654 1.00 15.58 330 ARG A CA 1
ATOM 2453 C C . ARG A 1 370 ? 14.796 25.363 -11.118 1.00 17.87 330 ARG A C 1
ATOM 2454 O O . ARG A 1 370 ? 14.398 25.443 -9.952 1.00 17.82 330 ARG A O 1
ATOM 2462 N N . PHE A 1 371 ? 14.777 26.389 -11.973 1.00 17.65 331 PHE A N 1
ATOM 2463 C CA . PHE A 1 371 ? 14.215 27.701 -11.674 1.00 19.45 331 PHE A CA 1
ATOM 2464 C C . PHE A 1 371 ? 12.853 27.818 -12.349 1.00 20.78 331 PHE A C 1
ATOM 2465 O O . PHE A 1 371 ? 12.510 27.031 -13.222 1.00 16.84 331 PHE A O 1
ATOM 2473 N N . ARG A 1 372 ? 12.085 28.842 -11.979 1.00 15.85 332 ARG A N 1
ATOM 2474 C CA . ARG A 1 372 ? 10.797 29.034 -12.638 1.00 16.15 332 ARG A CA 1
ATOM 2475 C C . ARG A 1 372 ? 10.450 30.511 -12.734 1.00 19.96 332 ARG A C 1
ATOM 2476 O O . ARG A 1 372 ? 10.485 31.211 -11.723 1.00 20.67 332 ARG A O 1
ATOM 2484 N N . MET A 1 373 ? 10.089 30.963 -13.937 1.00 17.19 333 MET A N 1
ATOM 2485 C CA . MET A 1 373 ? 9.616 32.322 -14.163 1.00 17.90 333 MET A CA 1
ATOM 2486 C C . MET A 1 373 ? 8.096 32.374 -14.046 1.00 22.54 333 MET A C 1
ATOM 2487 O O . MET A 1 373 ? 7.392 31.491 -14.542 1.00 23.94 333 MET A O 1
ATOM 2492 N N . TYR A 1 374 ? 7.595 33.394 -13.353 1.00 20.06 334 TYR A N 1
ATOM 2493 C CA . TYR A 1 374 ? 6.178 33.741 -13.365 1.00 22.64 334 TYR A CA 1
ATOM 2494 C C . TYR A 1 374 ? 5.965 34.829 -14.416 1.00 24.51 334 TYR A C 1
ATOM 2495 O O . TYR A 1 374 ? 6.519 35.926 -14.296 1.00 26.08 334 TYR A O 1
ATOM 2504 N N . HIS A 1 375 ? 5.151 34.539 -15.432 1.00 24.57 335 HIS A N 1
ATOM 2505 C CA . HIS A 1 375 ? 5.070 35.409 -16.610 1.00 28.18 335 HIS A CA 1
ATOM 2506 C C . HIS A 1 375 ? 3.625 35.419 -17.110 1.00 26.09 335 HIS A C 1
ATOM 2507 O O . HIS A 1 375 ? 3.228 34.576 -17.912 1.00 23.68 335 HIS A O 1
ATOM 2514 N N . VAL A 1 376 ? 2.849 36.398 -16.650 1.00 22.61 336 VAL A N 1
ATOM 2515 C CA . VAL A 1 376 ? 1.434 36.497 -17.020 1.00 29.71 336 VAL A CA 1
ATOM 2516 C C . VAL A 1 376 ? 1.106 37.939 -17.365 1.00 33.22 336 VAL A C 1
ATOM 2517 O O . VAL A 1 376 ? 1.696 38.883 -16.821 1.00 26.32 336 VAL A O 1
ATOM 2521 N N . PRO A 1 377 ? 0.146 38.139 -18.269 1.00 22.04 337 PRO A N 1
ATOM 2522 C CA . PRO A 1 377 ? -0.156 39.498 -18.730 1.00 26.91 337 PRO A CA 1
ATOM 2523 C C . PRO A 1 377 ? -0.592 40.369 -17.565 1.00 29.75 337 PRO A C 1
ATOM 2524 O O . PRO A 1 377 ? -1.383 39.951 -16.719 1.00 29.97 337 PRO A O 1
ATOM 2528 N N . GLY A 1 378 ? -0.045 41.578 -17.507 1.00 32.86 338 GLY A N 1
ATOM 2529 C CA . GLY A 1 378 ? -0.481 42.540 -16.515 1.00 32.52 338 GLY A CA 1
ATOM 2530 C C . GLY A 1 378 ? 0.138 42.389 -15.147 1.00 36.18 338 GLY A C 1
ATOM 2531 O O . GLY A 1 378 ? -0.243 43.125 -14.231 1.00 34.66 338 GLY A O 1
ATOM 2532 N N . LYS A 1 379 ? 1.073 41.465 -14.967 1.00 38.22 339 LYS A N 1
ATOM 2533 C CA . LYS A 1 379 ? 1.740 41.297 -13.685 1.00 31.53 339 LYS A CA 1
ATOM 2534 C C . LYS A 1 379 ? 3.244 41.320 -13.901 1.00 22.80 339 LYS A C 1
ATOM 2535 O O . LYS A 1 379 ? 3.736 41.038 -14.993 1.00 29.48 339 LYS A O 1
ATOM 2541 N N . HIS A 1 380 ? 3.973 41.665 -12.852 1.00 23.64 340 HIS A N 1
ATOM 2542 C CA . HIS A 1 380 ? 5.421 41.705 -12.960 1.00 22.14 340 HIS A CA 1
ATOM 2543 C C . HIS A 1 380 ? 5.981 40.303 -13.211 1.00 22.67 340 HIS A C 1
ATOM 2544 O O . HIS A 1 380 ? 5.523 39.330 -12.610 1.00 22.27 340 HIS A O 1
ATOM 2551 N N . PRO A 1 381 ? 6.991 40.168 -14.069 1.00 26.22 341 PRO A N 1
ATOM 2552 C CA . PRO A 1 381 ? 7.638 38.858 -14.236 1.00 21.29 341 PRO A CA 1
ATOM 2553 C C . PRO A 1 381 ? 8.588 38.614 -13.069 1.00 20.28 341 PRO A C 1
ATOM 2554 O O . PRO A 1 381 ? 9.412 39.471 -12.739 1.00 23.54 341 PRO A O 1
ATOM 2558 N N . ILE A 1 382 ? 8.459 37.449 -12.432 1.00 17.82 342 ILE A N 1
ATOM 2559 C CA . ILE A 1 382 ? 9.249 37.099 -11.254 1.00 22.28 342 ILE A CA 1
ATOM 2560 C C . ILE A 1 382 ? 10.024 35.816 -11.536 1.00 27.22 342 ILE A C 1
ATOM 2561 O O . ILE A 1 382 ? 9.430 34.785 -11.872 1.00 24.68 342 ILE A O 1
ATOM 2566 N N . LEU A 1 383 ? 11.333 35.865 -11.334 1.00 22.25 343 LEU A N 1
ATOM 2567 C CA . LEU A 1 383 ? 12.186 34.687 -11.413 1.00 19.62 343 LEU A CA 1
ATOM 2568 C C . LEU A 1 383 ? 12.447 34.172 -10.001 1.00 19.24 343 LEU A C 1
ATOM 2569 O O . LEU A 1 383 ? 12.843 34.943 -9.125 1.00 21.75 343 LEU A O 1
ATOM 2574 N N . ALA A 1 384 ? 12.206 32.881 -9.772 1.00 16.66 344 ALA A N 1
ATOM 2575 C CA . ALA A 1 384 ? 12.474 32.266 -8.476 1.00 21.40 344 ALA A CA 1
ATOM 2576 C C . ALA A 1 384 ? 13.338 31.024 -8.645 1.00 19.91 344 ALA A C 1
ATOM 2577 O O . ALA A 1 384 ? 13.212 30.295 -9.632 1.00 18.74 344 ALA A O 1
ATOM 2579 N N . PHE A 1 385 ? 14.204 30.781 -7.657 1.00 15.61 345 PHE A N 1
ATOM 2580 C CA . PHE A 1 385 ? 15.131 29.655 -7.662 1.00 17.66 345 PHE A CA 1
ATOM 2581 C C . PHE A 1 385 ? 15.650 29.437 -6.246 1.00 19.98 345 PHE A C 1
ATOM 2582 O O . PHE A 1 385 ? 15.935 30.401 -5.523 1.00 20.04 345 PHE A O 1
ATOM 2590 N N . ALA A 1 386 ? 15.753 28.174 -5.849 1.00 18.67 346 ALA A N 1
ATOM 2591 C CA . ALA A 1 386 ? 16.321 27.806 -4.559 1.00 20.55 346 ALA A CA 1
ATOM 2592 C C . ALA A 1 386 ? 17.645 27.086 -4.768 1.00 25.25 346 ALA A C 1
ATOM 2593 O O . ALA A 1 386 ? 17.766 26.241 -5.668 1.00 20.18 346 ALA A O 1
ATOM 2595 N N . ASN A 1 387 ? 18.635 27.415 -3.936 1.00 19.18 347 ASN A N 1
ATOM 2596 C CA . ASN A 1 387 ? 19.987 26.904 -4.124 1.00 21.63 347 ASN A CA 1
ATOM 2597 C C . ASN A 1 387 ? 20.185 25.622 -3.310 1.00 18.68 347 ASN A C 1
ATOM 2598 O O . ASN A 1 387 ? 19.225 25.025 -2.811 1.00 24.41 347 ASN A O 1
ATOM 2603 N N . ALA A 1 388 ? 21.441 25.203 -3.142 1.00 16.18 348 ALA A N 1
ATOM 2604 C CA . ALA A 1 388 ? 21.784 23.992 -2.406 1.00 19.85 348 ALA A CA 1
ATOM 2605 C C . ALA A 1 388 ? 22.129 24.260 -0.943 1.00 28.72 348 ALA A C 1
ATOM 2606 O O . ALA A 1 388 ? 22.644 23.365 -0.261 1.00 24.16 348 ALA A O 1
ATOM 2608 N N . LYS A 1 389 ? 21.851 25.457 -0.446 1.00 28.02 349 LYS A N 1
ATOM 2609 C CA . LYS A 1 389 ? 22.269 25.836 0.898 1.00 24.40 349 LYS A CA 1
ATOM 2610 C C . LYS A 1 389 ? 21.175 26.689 1.532 1.00 24.06 349 LYS A C 1
ATOM 2611 O O . LYS A 1 389 ? 21.413 27.800 2.009 1.00 30.19 349 LYS A O 1
ATOM 2617 N N . SER A 1 390 ? 19.941 26.187 1.489 1.00 24.83 350 SER A N 1
ATOM 2618 C CA . SER A 1 390 ? 18.851 26.704 2.311 1.00 27.83 350 SER A CA 1
ATOM 2619 C C . SER A 1 390 ? 18.562 28.180 2.034 1.00 38.30 350 SER A C 1
ATOM 2620 O O . SER A 1 390 ? 18.387 28.983 2.952 1.00 38.81 350 SER A O 1
ATOM 2623 N N . LYS A 1 391 ? 18.502 28.539 0.752 1.00 28.09 351 LYS A N 1
ATOM 2624 C CA . LYS A 1 391 ? 18.079 29.876 0.368 1.00 17.84 351 LYS A CA 1
ATOM 2625 C C . LYS A 1 391 ? 17.130 29.789 -0.814 1.00 26.77 351 LYS A C 1
ATOM 2626 O O . LYS A 1 391 ? 17.345 28.993 -1.737 1.00 23.50 351 LYS A O 1
ATOM 2632 N N . THR A 1 392 ? 16.107 30.632 -0.799 1.00 21.10 352 THR A N 1
ATOM 2633 C CA . THR A 1 392 ? 15.245 30.846 -1.953 1.00 23.80 352 THR A CA 1
ATOM 2634 C C . THR A 1 392 ? 15.438 32.278 -2.447 1.00 21.66 352 THR A C 1
ATOM 2635 O O . THR A 1 392 ? 15.431 33.221 -1.646 1.00 21.29 352 THR A O 1
ATOM 2639 N N . PHE A 1 393 ? 15.595 32.436 -3.761 1.00 20.50 353 PHE A N 1
ATOM 2640 C CA . PHE A 1 393 ? 15.902 33.712 -4.399 1.00 20.99 353 PHE A CA 1
ATOM 2641 C C . PHE A 1 393 ? 14.752 34.165 -5.290 1.00 21.11 353 PHE A C 1
ATOM 2642 O O . PHE A 1 393 ? 14.121 33.347 -5.971 1.00 26.93 353 PHE A O 1
ATOM 2650 N N . PHE A 1 394 ? 14.488 35.469 -5.293 1.00 15.66 354 PHE A N 1
ATOM 2651 C CA . PHE A 1 394 ? 13.531 36.079 -6.212 1.00 19.38 354 PHE A CA 1
ATOM 2652 C C . PHE A 1 394 ? 14.160 37.284 -6.907 1.00 26.85 354 PHE A C 1
ATOM 2653 O O . PHE A 1 394 ? 14.911 38.040 -6.291 1.00 26.09 354 PHE A O 1
ATOM 2661 N N . TRP A 1 395 ? 13.848 37.459 -8.191 1.00 19.58 355 TRP A N 1
ATOM 2662 C CA . TRP A 1 395 ? 14.094 38.706 -8.898 1.00 22.03 355 TRP A CA 1
ATOM 2663 C C . TRP A 1 395 ? 12.788 39.151 -9.534 1.00 21.15 355 TRP A C 1
ATOM 2664 O O . TRP A 1 395 ? 12.106 38.352 -10.188 1.00 22.91 355 TRP A O 1
ATOM 2675 N N . ASP A 1 396 ? 12.455 40.425 -9.354 1.00 21.32 356 ASP A N 1
ATOM 2676 C CA . ASP A 1 396 ? 11.333 41.056 -10.038 1.00 19.47 356 ASP A CA 1
ATOM 2677 C C . ASP A 1 396 ? 11.923 41.754 -11.250 1.00 21.21 356 ASP A C 1
ATOM 2678 O O . ASP A 1 396 ? 12.638 42.757 -11.109 1.00 27.66 356 ASP A O 1
ATOM 2683 N N . LEU A 1 397 ? 11.618 41.239 -12.442 1.00 22.58 357 LEU A N 1
ATOM 2684 C CA . LEU A 1 397 ? 12.233 41.793 -13.648 1.00 23.86 357 LEU A CA 1
ATOM 2685 C C . LEU A 1 397 ? 11.732 43.203 -13.967 1.00 28.70 357 LEU A C 1
ATOM 2686 O O . LEU A 1 397 ? 12.364 43.917 -14.761 1.00 27.25 357 LEU A O 1
ATOM 2691 N N . ALA A 1 398 ? 10.610 43.624 -13.387 1.00 26.88 358 ALA A N 1
ATOM 2692 C CA . ALA A 1 398 ? 10.175 44.999 -13.598 1.00 31.86 358 ALA A CA 1
ATOM 2693 C C . ALA A 1 398 ? 11.007 46.006 -12.806 1.00 23.88 358 ALA A C 1
ATOM 2694 O O . ALA A 1 398 ? 11.018 47.192 -13.151 1.00 24.75 358 ALA A O 1
ATOM 2696 N N . ARG A 1 399 ? 11.718 45.566 -11.767 1.00 20.71 359 ARG A N 1
ATOM 2697 C CA . ARG A 1 399 ? 12.574 46.487 -11.032 1.00 20.18 359 ARG A CA 1
ATOM 2698 C C . ARG A 1 399 ? 13.709 47.030 -11.892 1.00 30.16 359 ARG A C 1
ATOM 2699 O O . ARG A 1 399 ? 14.160 48.159 -11.665 1.00 26.46 359 ARG A O 1
ATOM 2707 N N . PHE A 1 400 ? 14.194 46.253 -12.872 1.00 23.02 360 PHE A N 1
ATOM 2708 C CA . PHE A 1 400 ? 15.356 46.707 -13.640 1.00 18.64 360 PHE A CA 1
ATOM 2709 C C . PHE A 1 400 ? 15.032 47.975 -14.409 1.00 21.80 360 PHE A C 1
ATOM 2710 O O . PHE A 1 400 ? 15.836 48.913 -14.443 1.00 22.78 360 PHE A O 1
ATOM 2718 N N . GLY A 1 401 ? 13.861 48.013 -15.050 1.00 27.10 361 GLY A N 1
ATOM 2719 C CA . GLY A 1 401 ? 13.485 49.191 -15.813 1.00 28.13 361 GLY A CA 1
ATOM 2720 C C . GLY A 1 401 ? 13.204 50.396 -14.935 1.00 32.03 361 GLY A C 1
ATOM 2721 O O . GLY A 1 401 ? 13.573 51.522 -15.278 1.00 28.67 361 GLY A O 1
ATOM 2722 N N . GLU A 1 402 ? 12.566 50.175 -13.783 1.00 30.14 362 GLU A N 1
ATOM 2723 C CA . GLU A 1 402 ? 12.271 51.285 -12.886 1.00 28.00 362 GLU A CA 1
ATOM 2724 C C . GLU A 1 402 ? 13.548 51.853 -12.295 1.00 23.84 362 GLU A C 1
ATOM 2725 O O . GLU A 1 402 ? 13.695 53.073 -12.174 1.00 31.02 362 GLU A O 1
ATOM 2731 N N . TYR A 1 403 ? 14.492 50.982 -11.941 1.00 23.16 363 TYR A N 1
ATOM 2732 C CA . TYR A 1 403 ? 15.788 51.458 -11.480 1.00 23.81 363 TYR A CA 1
ATOM 2733 C C . TYR A 1 403 ? 16.468 52.295 -12.558 1.00 31.56 363 TYR A C 1
ATOM 2734 O O . TYR A 1 403 ? 16.935 53.408 -12.292 1.00 30.41 363 TYR A O 1
ATOM 2743 N N . ALA A 1 404 ? 16.500 51.788 -13.796 1.00 26.92 364 ALA A N 1
ATOM 2744 C CA . ALA A 1 404 ? 17.147 52.523 -14.884 1.00 27.92 364 ALA A CA 1
ATOM 2745 C C . ALA A 1 404 ? 16.483 53.877 -15.128 1.00 29.44 364 ALA A C 1
ATOM 2746 O O . ALA A 1 404 ? 17.166 54.875 -15.389 1.00 29.76 364 ALA A O 1
ATOM 2748 N N . ARG A 1 405 ? 15.151 53.921 -15.085 1.00 30.50 365 ARG A N 1
ATOM 2749 C CA . ARG A 1 405 ? 14.438 55.190 -15.199 1.00 29.40 365 ARG A CA 1
ATOM 2750 C C . ARG A 1 405 ? 14.851 56.137 -14.079 1.00 39.37 365 ARG A C 1
ATOM 2751 O O . ARG A 1 405 ? 15.130 57.321 -14.312 1.00 33.66 365 ARG A O 1
ATOM 2759 N N . PHE A 1 406 ? 14.891 55.626 -12.847 1.00 31.24 366 PHE A N 1
ATOM 2760 C CA . PHE A 1 406 ? 15.233 56.462 -11.707 1.00 27.53 366 PHE A CA 1
ATOM 2761 C C . PHE A 1 406 ? 16.638 57.031 -11.846 1.00 32.59 366 PHE A C 1
ATOM 2762 O O . PHE A 1 406 ? 16.847 58.237 -11.676 1.00 30.27 366 PHE A O 1
ATOM 2770 N N . MET A 1 407 ? 17.619 56.176 -12.150 1.00 28.78 367 MET A N 1
ATOM 2771 C CA . MET A 1 407 ? 18.992 56.657 -12.298 1.00 30.97 367 MET A CA 1
ATOM 2772 C C . MET A 1 407 ? 19.116 57.680 -13.423 1.00 41.50 367 MET A C 1
ATOM 2773 O O . MET A 1 407 ? 19.929 58.610 -13.332 1.00 34.06 367 MET A O 1
ATOM 2778 N N . ALA A 1 408 ? 18.324 57.527 -14.486 1.00 40.60 368 ALA A N 1
ATOM 2779 C CA . ALA A 1 408 ? 18.367 58.486 -15.586 1.00 40.75 368 ALA A CA 1
ATOM 2780 C C . ALA A 1 408 ? 17.736 59.812 -15.183 1.00 44.92 368 ALA A C 1
ATOM 2781 O O . ALA A 1 408 ? 18.271 60.881 -15.498 1.00 44.15 368 ALA A O 1
ATOM 2783 N N . ASP A 1 409 ? 16.570 59.761 -14.522 1.00 39.91 369 ASP A N 1
ATOM 2784 C CA . ASP A 1 409 ? 15.971 60.964 -13.951 1.00 41.57 369 ASP A CA 1
ATOM 2785 C C . ASP A 1 409 ? 16.908 61.619 -12.946 1.00 47.41 369 ASP A C 1
ATOM 2786 O O . ASP A 1 409 ? 17.011 62.850 -12.889 1.00 52.20 369 ASP A O 1
ATOM 2791 N N . LEU A 1 410 ? 17.588 60.806 -12.138 1.00 37.13 370 LEU A N 1
ATOM 2792 C CA . LEU A 1 410 ? 18.488 61.343 -11.123 1.00 43.04 370 LEU A CA 1
ATOM 2793 C C . LEU A 1 410 ? 19.669 62.059 -11.762 1.00 47.88 370 LEU A C 1
ATOM 2794 O O . LEU A 1 410 ? 19.970 63.209 -11.415 1.00 44.81 370 LEU A O 1
ATOM 2799 N N . LYS A 1 411 ? 20.363 61.382 -12.682 1.00 45.74 371 LYS A N 1
ATOM 2800 C CA . LYS A 1 411 ? 21.468 62.008 -13.401 1.00 54.93 371 LYS A CA 1
ATOM 2801 C C . LYS A 1 411 ? 21.001 63.244 -14.155 1.00 58.06 371 LYS A C 1
ATOM 2802 O O . LYS A 1 411 ? 21.660 64.287 -14.116 1.00 63.04 371 LYS A O 1
ATOM 2808 N N . GLU A 1 412 ? 19.846 63.159 -14.817 1.00 58.66 372 GLU A N 1
ATOM 2809 C CA . GLU A 1 412 ? 19.323 64.299 -15.564 1.00 65.82 372 GLU A CA 1
ATOM 2810 C C . GLU A 1 412 ? 19.158 65.523 -14.668 1.00 66.96 372 GLU A C 1
ATOM 2811 O O . GLU A 1 412 ? 19.558 66.634 -15.036 1.00 67.75 372 GLU A O 1
ATOM 2817 N N . ALA A 1 413 ? 18.583 65.338 -13.478 1.00 61.39 373 ALA A N 1
ATOM 2818 C CA . ALA A 1 413 ? 18.341 66.477 -12.600 1.00 58.29 373 ALA A CA 1
ATOM 2819 C C . ALA A 1 413 ? 19.621 67.003 -11.963 1.00 56.06 373 ALA A C 1
ATOM 2820 O O . ALA A 1 413 ? 19.671 68.181 -11.598 1.00 49.97 373 ALA A O 1
ATOM 2822 N N . GLN A 1 414 ? 20.653 66.164 -11.826 1.00 49.98 374 GLN A N 1
ATOM 2823 C CA . GLN A 1 414 ? 21.923 66.633 -11.282 1.00 57.30 374 GLN A CA 1
ATOM 2824 C C . GLN A 1 414 ? 22.601 67.643 -12.204 1.00 64.98 374 GLN A C 1
ATOM 2825 O O . GLN A 1 414 ? 23.317 68.531 -11.723 1.00 68.97 374 GLN A O 1
ATOM 2831 N N . GLN A 1 415 ? 22.399 67.524 -13.520 1.00 62.50 375 GLN A N 1
ATOM 2832 C CA . GLN A 1 415 ? 23.002 68.464 -14.461 1.00 56.34 375 GLN A CA 1
ATOM 2833 C C . GLN A 1 415 ? 22.208 69.759 -14.526 1.00 54.50 375 GLN A C 1
ATOM 2834 O O . GLN A 1 415 ? 22.742 70.842 -14.259 1.00 58.18 375 GLN A O 1
ATOM 2840 N N . SER A 1 416 ? 20.934 69.666 -14.870 1.00 57.18 376 SER A N 1
ATOM 2841 C CA . SER A 1 416 ? 20.107 70.853 -15.022 1.00 65.71 376 SER A CA 1
ATOM 2842 C C . SER A 1 416 ? 19.768 71.557 -13.671 1.00 72.70 376 SER A C 1
ATOM 2843 O O . SER A 1 416 ? 18.937 72.478 -13.687 1.00 80.04 376 SER A O 1
ATOM 2846 N N . TYR A 1 417 ? 20.348 71.163 -12.535 1.00 68.11 377 TYR A N 1
ATOM 2847 C CA . TYR A 1 417 ? 20.211 71.904 -11.279 1.00 62.03 377 TYR A CA 1
ATOM 2848 C C . TYR A 1 417 ? 21.534 71.890 -10.512 1.00 71.99 377 TYR A C 1
ATOM 2849 O O . TYR A 1 417 ? 21.549 71.925 -9.282 1.00 78.45 377 TYR A O 1
ATOM 2858 N N . ASN A 1 418 ? 22.653 71.794 -11.221 1.00 80.47 378 ASN A N 1
ATOM 2859 C CA . ASN A 1 418 ? 24.011 71.883 -10.701 1.00 91.87 378 ASN A CA 1
ATOM 2860 C C . ASN A 1 418 ? 24.289 70.989 -9.494 1.00 91.94 378 ASN A C 1
ATOM 2861 O O . ASN A 1 418 ? 25.281 71.213 -8.809 1.00 93.16 378 ASN A O 1
ATOM 2866 N N . GLY A 1 419 ? 23.448 69.990 -9.199 1.00 87.50 379 GLY A N 1
ATOM 2867 C CA . GLY A 1 419 ? 23.584 69.197 -7.990 1.00 82.14 379 GLY A CA 1
ATOM 2868 C C . GLY A 1 419 ? 22.501 69.433 -6.959 1.00 76.73 379 GLY A C 1
ATOM 2869 O O . GLY A 1 419 ? 22.375 68.631 -6.029 1.00 74.32 379 GLY A O 1
ATOM 2870 N N . ARG A 1 420 ? 21.711 70.495 -7.105 1.00 73.89 380 ARG A N 1
ATOM 2871 C CA . ARG A 1 420 ? 20.664 70.865 -6.154 1.00 74.11 380 ARG A CA 1
ATOM 2872 C C . ARG A 1 420 ? 19.410 70.075 -6.496 1.00 64.73 380 ARG A C 1
ATOM 2873 O O . ARG A 1 420 ? 18.532 70.543 -7.224 1.00 65.35 380 ARG A O 1
ATOM 2881 N N . VAL A 1 421 ? 19.320 68.854 -5.967 1.00 63.00 381 VAL A N 1
ATOM 2882 C CA . VAL A 1 421 ? 18.218 67.957 -6.283 1.00 56.66 381 VAL A CA 1
ATOM 2883 C C . VAL A 1 421 ? 17.714 67.274 -5.022 1.00 55.20 381 VAL A C 1
ATOM 2884 O O . VAL A 1 421 ? 18.484 66.928 -4.119 1.00 55.18 381 VAL A O 1
ATOM 2888 N N . VAL A 1 422 ? 16.405 67.047 -4.990 1.00 48.50 382 VAL A N 1
ATOM 2889 C CA . VAL A 1 422 ? 15.717 66.446 -3.858 1.00 46.97 382 VAL A CA 1
ATOM 2890 C C . VAL A 1 422 ? 15.056 65.143 -4.308 1.00 49.65 382 VAL A C 1
ATOM 2891 O O . VAL A 1 422 ? 14.337 65.120 -5.313 1.00 48.05 382 VAL A O 1
ATOM 2895 N N . VAL A 1 423 ? 15.273 64.069 -3.552 1.00 48.45 383 VAL A N 1
ATOM 2896 C CA . VAL A 1 423 ? 14.681 62.767 -3.846 1.00 42.55 383 VAL A CA 1
ATOM 2897 C C . VAL A 1 423 ? 13.554 62.489 -2.862 1.00 44.88 383 VAL A C 1
ATOM 2898 O O . VAL A 1 423 ? 13.746 62.571 -1.642 1.00 45.03 383 VAL A O 1
ATOM 2902 N N . VAL A 1 424 ? 12.385 62.131 -3.379 1.00 47.15 384 VAL A N 1
ATOM 2903 C CA . VAL A 1 424 ? 11.241 61.808 -2.538 1.00 51.81 384 VAL A CA 1
ATOM 2904 C C . VAL A 1 424 ? 10.676 60.452 -2.951 1.00 54.11 384 VAL A C 1
ATOM 2905 O O . VAL A 1 424 ? 10.614 60.131 -4.143 1.00 54.89 384 VAL A O 1
ATOM 2909 N N . ASP A 1 425 ? 10.274 59.655 -1.957 1.00 54.23 385 ASP A N 1
ATOM 2910 C CA . ASP A 1 425 ? 9.779 58.304 -2.203 1.00 59.09 385 ASP A CA 1
ATOM 2911 C C . ASP A 1 425 ? 8.413 58.321 -2.881 1.00 66.37 385 ASP A C 1
ATOM 2912 O O . ASP A 1 425 ? 7.513 59.067 -2.478 1.00 66.88 385 ASP A O 1
ATOM 2917 N N . GLN A 1 426 ? 8.253 57.481 -3.902 1.00 64.82 386 GLN A N 1
ATOM 2918 C CA . GLN A 1 426 ? 6.926 57.211 -4.428 1.00 62.53 386 GLN A CA 1
ATOM 2919 C C . GLN A 1 426 ? 6.123 56.416 -3.400 1.00 65.78 386 GLN A C 1
ATOM 2920 O O . GLN A 1 426 ? 6.641 55.970 -2.370 1.00 63.90 386 GLN A O 1
ATOM 2926 N N . GLY A 1 427 ? 4.837 56.242 -3.681 1.00 68.61 387 GLY A N 1
ATOM 2927 C CA . GLY A 1 427 ? 4.004 55.474 -2.772 1.00 79.46 387 GLY A CA 1
ATOM 2928 C C . GLY A 1 427 ? 3.757 56.142 -1.437 1.00 88.65 387 GLY A C 1
ATOM 2929 O O . GLY A 1 427 ? 3.725 55.462 -0.403 1.00 89.31 387 GLY A O 1
ATOM 2930 N N . GLN A 1 428 ? 3.621 57.462 -1.430 1.00 93.14 388 GLN A N 1
ATOM 2931 C CA . GLN A 1 428 ? 3.072 58.185 -0.290 1.00 97.92 388 GLN A CA 1
ATOM 2932 C C . GLN A 1 428 ? 1.949 59.052 -0.853 1.00 98.02 388 GLN A C 1
ATOM 2933 O O . GLN A 1 428 ? 1.453 58.837 -1.967 1.00 98.67 388 GLN A O 1
ATOM 2939 N N . GLY A 1 429 ? 1.534 60.057 -0.098 1.00 97.33 389 GLY A N 1
ATOM 2940 C CA . GLY A 1 429 ? 0.574 60.969 -0.674 1.00 95.94 389 GLY A CA 1
ATOM 2941 C C . GLY A 1 429 ? 1.162 61.963 -1.645 1.00 93.83 389 GLY A C 1
ATOM 2942 O O . GLY A 1 429 ? 0.446 62.840 -2.135 1.00 101.98 389 GLY A O 1
ATOM 2943 N N . ILE A 1 430 ? 2.447 61.833 -1.963 1.00 81.84 390 ILE A N 1
ATOM 2944 C CA . ILE A 1 430 ? 3.223 62.902 -2.580 1.00 77.56 390 ILE A CA 1
ATOM 2945 C C . ILE A 1 430 ? 3.428 62.605 -4.056 1.00 75.41 390 ILE A C 1
ATOM 2946 O O . ILE A 1 430 ? 3.601 61.447 -4.456 1.00 74.93 390 ILE A O 1
ATOM 2951 N N . SER A 1 431 ? 3.430 63.657 -4.867 1.00 78.37 391 SER A N 1
ATOM 2952 C CA . SER A 1 431 ? 3.515 63.533 -6.312 1.00 81.71 391 SER A CA 1
ATOM 2953 C C . SER A 1 431 ? 4.589 64.457 -6.864 1.00 86.29 391 SER A C 1
ATOM 2954 O O . SER A 1 431 ? 5.028 65.405 -6.207 1.00 88.63 391 SER A O 1
ATOM 2957 N N . LEU A 1 432 ? 5.001 64.170 -8.100 1.00 85.09 392 LEU A N 1
ATOM 2958 C CA . LEU A 1 432 ? 5.848 65.080 -8.862 1.00 85.22 392 LEU A CA 1
ATOM 2959 C C . LEU A 1 432 ? 5.053 66.325 -9.230 1.00 95.77 392 LEU A C 1
ATOM 2960 O O . LEU A 1 432 ? 4.743 66.553 -10.404 1.00 103.72 392 LEU A O 1
ATOM 2965 N N . ALA A 1 433 ? 4.720 67.130 -8.221 1.00 91.95 393 ALA A N 1
ATOM 2966 C CA . ALA A 1 433 ? 3.836 68.281 -8.345 1.00 86.61 393 ALA A CA 1
ATOM 2967 C C . ALA A 1 433 ? 3.665 68.874 -6.958 1.00 88.71 393 ALA A C 1
ATOM 2968 O O . ALA A 1 433 ? 4.065 70.013 -6.703 1.00 89.13 393 ALA A O 1
ATOM 2970 N N . GLN A 1 434 ? 3.082 68.088 -6.050 1.00 88.73 394 GLN A N 1
ATOM 2971 C CA . GLN A 1 434 ? 3.031 68.486 -4.651 1.00 90.99 394 GLN A CA 1
ATOM 2972 C C . GLN A 1 434 ? 4.429 68.605 -4.058 1.00 93.01 394 GLN A C 1
ATOM 2973 O O . GLN A 1 434 ? 4.638 69.368 -3.109 1.00 99.15 394 GLN A O 1
ATOM 2979 N N . ALA A 1 435 ? 5.399 67.868 -4.603 1.00 86.61 395 ALA A N 1
ATOM 2980 C CA . ALA A 1 435 ? 6.781 68.009 -4.166 1.00 80.45 395 ALA A CA 1
ATOM 2981 C C . ALA A 1 435 ? 7.487 69.165 -4.855 1.00 77.65 395 ALA A C 1
ATOM 2982 O O . ALA A 1 435 ? 8.445 69.714 -4.301 1.00 74.61 395 ALA A O 1
ATOM 2984 N N . GLN A 1 436 ? 7.043 69.541 -6.051 1.00 78.04 396 GLN A N 1
ATOM 2985 C CA . GLN A 1 436 ? 7.582 70.719 -6.707 1.00 81.26 396 GLN A CA 1
ATOM 2986 C C . GLN A 1 436 ? 6.992 72.003 -6.142 1.00 88.94 396 GLN A C 1
ATOM 2987 O O . GLN A 1 436 ? 7.590 73.075 -6.304 1.00 83.66 396 GLN A O 1
ATOM 2993 N N . GLN A 1 437 ? 5.838 71.918 -5.478 1.00 97.79 397 GLN A N 1
ATOM 2994 C CA . GLN A 1 437 ? 5.242 73.070 -4.813 1.00 101.99 397 GLN A CA 1
ATOM 2995 C C . GLN A 1 437 ? 5.958 73.445 -3.526 1.00 101.35 397 GLN A C 1
ATOM 2996 O O . GLN A 1 437 ? 5.823 74.582 -3.063 1.00 104.26 397 GLN A O 1
ATOM 3002 N N . VAL A 1 438 ? 6.716 72.520 -2.945 1.00 94.33 398 VAL A N 1
ATOM 3003 C CA . VAL A 1 438 ? 7.363 72.815 -1.676 1.00 88.18 398 VAL A CA 1
ATOM 3004 C C . VAL A 1 438 ? 8.634 73.631 -1.884 1.00 92.69 398 VAL A C 1
ATOM 3005 O O . VAL A 1 438 ? 9.012 74.427 -1.019 1.00 99.98 398 VAL A O 1
ATOM 3009 N N . HIS A 1 439 ? 9.299 73.494 -3.028 1.00 85.94 399 HIS A N 1
ATOM 3010 C CA . HIS A 1 439 ? 10.505 74.272 -3.267 1.00 82.43 399 HIS A CA 1
ATOM 3011 C C . HIS A 1 439 ? 10.487 75.089 -4.549 1.00 84.04 399 HIS A C 1
ATOM 3012 O O . HIS A 1 439 ? 11.371 75.935 -4.725 1.00 84.10 399 HIS A O 1
ATOM 3019 N N . GLY A 1 440 ? 9.539 74.858 -5.451 1.00 89.57 400 GLY A N 1
ATOM 3020 C CA . GLY A 1 440 ? 9.443 75.643 -6.658 1.00 97.22 400 GLY A CA 1
ATOM 3021 C C . GLY A 1 440 ? 10.602 75.431 -7.614 1.00 102.21 400 GLY A C 1
ATOM 3022 O O . GLY A 1 440 ? 11.519 74.641 -7.358 1.00 100.57 400 GLY A O 1
ATOM 3023 N N . PRO A 1 441 ? 10.581 76.157 -8.749 1.00 104.88 401 PRO A N 1
ATOM 3024 C CA . PRO A 1 441 ? 11.573 75.933 -9.818 1.00 102.19 401 PRO A CA 1
ATOM 3025 C C . PRO A 1 441 ? 13.046 76.030 -9.423 1.00 97.93 401 PRO A C 1
ATOM 3026 O O . PRO A 1 441 ? 13.914 75.875 -10.289 1.00 90.89 401 PRO A O 1
ATOM 3030 N N . GLY A 1 442 ? 13.362 76.284 -8.150 1.00 100.22 402 GLY A N 1
ATOM 3031 C CA . GLY A 1 442 ? 14.758 76.371 -7.757 1.00 103.11 402 GLY A CA 1
ATOM 3032 C C . GLY A 1 442 ? 15.423 75.023 -7.584 1.00 105.96 402 GLY A C 1
ATOM 3033 O O . GLY A 1 442 ? 16.652 74.922 -7.654 1.00 104.25 402 GLY A O 1
ATOM 3034 N N . VAL A 1 443 ? 14.636 73.977 -7.380 1.00 106.90 403 VAL A N 1
ATOM 3035 C CA . VAL A 1 443 ? 15.158 72.671 -7.024 1.00 104.19 403 VAL A CA 1
ATOM 3036 C C . VAL A 1 443 ? 14.684 71.656 -8.055 1.00 94.42 403 VAL A C 1
ATOM 3037 O O . VAL A 1 443 ? 13.640 71.835 -8.699 1.00 93.37 403 VAL A O 1
ATOM 3041 N N . GLY A 1 444 ? 15.427 70.565 -8.180 1.00 85.00 404 GLY A N 1
ATOM 3042 C CA . GLY A 1 444 ? 15.016 69.436 -8.993 1.00 73.80 404 GLY A CA 1
ATOM 3043 C C . GLY A 1 444 ? 14.563 68.290 -8.109 1.00 60.57 404 GLY A C 1
ATOM 3044 O O . GLY A 1 444 ? 15.318 67.813 -7.261 1.00 54.46 404 GLY A O 1
ATOM 3045 N N . VAL A 1 445 ? 13.332 67.838 -8.328 1.00 58.50 405 VAL A N 1
ATOM 3046 C CA . VAL A 1 445 ? 12.735 66.776 -7.525 1.00 64.00 405 VAL A CA 1
ATOM 3047 C C . VAL A 1 445 ? 12.658 65.496 -8.354 1.00 57.11 405 VAL A C 1
ATOM 3048 O O . VAL A 1 445 ? 12.081 65.478 -9.451 1.00 51.02 405 VAL A O 1
ATOM 3052 N N . VAL A 1 446 ? 13.251 64.425 -7.827 1.00 51.10 406 VAL A N 1
ATOM 3053 C CA . VAL A 1 446 ? 13.309 63.124 -8.492 1.00 45.92 406 VAL A CA 1
ATOM 3054 C C . VAL A 1 446 ? 12.606 62.099 -7.619 1.00 46.72 406 VAL A C 1
ATOM 3055 O O . VAL A 1 446 ? 12.887 62.005 -6.416 1.00 42.17 406 VAL A O 1
ATOM 3059 N N . MET A 1 447 ? 11.705 61.330 -8.221 1.00 48.39 407 MET A N 1
ATOM 3060 C CA . MET A 1 447 ? 10.916 60.347 -7.487 1.00 47.08 407 MET A CA 1
ATOM 3061 C C . MET A 1 447 ? 11.643 59.004 -7.448 1.00 47.38 407 MET A C 1
ATOM 3062 O O . MET A 1 447 ? 12.040 58.477 -8.494 1.00 49.28 407 MET A O 1
ATOM 3067 N N . LYS A 1 448 ? 11.808 58.451 -6.243 1.00 39.68 408 LYS A N 1
ATOM 3068 C CA . LYS A 1 448 ? 12.522 57.192 -6.105 1.00 40.88 408 LYS A CA 1
ATOM 3069 C C . LYS A 1 448 ? 11.567 56.065 -5.734 1.00 46.82 408 LYS A C 1
ATOM 3070 O O . LYS A 1 448 ? 10.696 56.251 -4.877 1.00 49.63 408 LYS A O 1
ATOM 3076 N N . PRO A 1 449 ? 11.697 54.895 -6.365 1.00 44.34 409 PRO A N 1
ATOM 3077 C CA . PRO A 1 449 ? 10.912 53.730 -5.928 1.00 36.29 409 PRO A CA 1
ATOM 3078 C C . PRO A 1 449 ? 11.158 53.416 -4.461 1.00 35.31 409 PRO A C 1
ATOM 3079 O O . PRO A 1 449 ? 12.299 53.419 -3.990 1.00 37.71 409 PRO A O 1
ATOM 3083 N N . ALA A 1 450 ? 10.066 53.128 -3.742 1.00 35.83 410 ALA A N 1
ATOM 3084 C CA . ALA A 1 450 ? 10.154 52.847 -2.310 1.00 38.57 410 ALA A CA 1
ATOM 3085 C C . ALA A 1 450 ? 11.059 51.662 -1.999 1.00 43.32 410 ALA A C 1
ATOM 3086 O O . ALA A 1 450 ? 11.721 51.653 -0.955 1.00 39.23 410 ALA A O 1
ATOM 3088 N N . TRP A 1 451 ? 11.105 50.650 -2.878 1.00 35.92 411 TRP A N 1
ATOM 3089 C CA . TRP A 1 451 ? 11.909 49.470 -2.582 1.00 27.06 411 TRP A CA 1
ATOM 3090 C C . TRP A 1 451 ? 13.398 49.717 -2.783 1.00 35.83 411 TRP A C 1
ATOM 3091 O O . TRP A 1 451 ? 14.208 48.820 -2.518 1.00 34.51 411 TRP A O 1
ATOM 3102 N N . LEU A 1 452 ? 13.777 50.918 -3.224 1.00 33.00 412 LEU A N 1
ATOM 3103 C CA . LEU A 1 452 ? 15.179 51.323 -3.311 1.00 40.81 412 LEU A CA 1
ATOM 3104 C C . LEU A 1 452 ? 15.578 51.926 -1.965 1.00 47.95 412 LEU A C 1
ATOM 3105 O O . LEU A 1 452 ? 15.407 53.121 -1.719 1.00 43.58 412 LEU A O 1
ATOM 3110 N N . VAL A 1 453 ? 16.126 51.091 -1.084 1.00 48.82 413 VAL A N 1
ATOM 3111 C CA . VAL A 1 453 ? 16.450 51.491 0.286 1.00 47.11 413 VAL A CA 1
ATOM 3112 C C . VAL A 1 453 ? 17.954 51.691 0.438 1.00 51.54 413 VAL A C 1
ATOM 3113 O O . VAL A 1 453 ? 18.738 50.914 -0.125 1.00 55.59 413 VAL A O 1
ATOM 3117 N N . PRO A 1 454 ? 18.406 52.707 1.183 1.00 58.85 414 PRO A N 1
ATOM 3118 C CA . PRO A 1 454 ? 19.853 52.888 1.391 1.00 63.84 414 PRO A CA 1
ATOM 3119 C C . PRO A 1 454 ? 20.432 51.933 2.425 1.00 68.89 414 PRO A C 1
ATOM 3120 O O . PRO A 1 454 ? 19.774 50.963 2.816 1.00 72.13 414 PRO A O 1
ATOM 3124 N N . LYS A 1 455 ? 21.662 52.195 2.870 1.00 75.26 415 LYS A N 1
ATOM 3125 C CA . LYS A 1 455 ? 22.334 51.332 3.846 1.00 82.38 415 LYS A CA 1
ATOM 3126 C C . LYS A 1 455 ? 22.828 52.096 5.079 1.00 86.03 415 LYS A C 1
ATOM 3127 O O . LYS A 1 455 ? 23.187 51.497 6.101 1.00 84.70 415 LYS A O 1
ATOM 3133 N N . GLY A 1 529 ? 21.628 63.038 -1.422 1.00 57.14 489 GLY A N 1
ATOM 3134 C CA . GLY A 1 529 ? 22.896 62.412 -1.758 1.00 64.09 489 GLY A CA 1
ATOM 3135 C C . GLY A 1 529 ? 23.079 61.033 -1.144 1.00 63.18 489 GLY A C 1
ATOM 3136 O O . GLY A 1 529 ? 23.070 60.874 0.081 1.00 66.37 489 GLY A O 1
ATOM 3137 N N . PHE A 1 530 ? 23.247 60.029 -1.997 1.00 50.45 490 PHE A N 1
ATOM 3138 C CA . PHE A 1 530 ? 23.427 58.653 -1.556 1.00 49.76 490 PHE A CA 1
ATOM 3139 C C . PHE A 1 530 ? 24.905 58.299 -1.512 1.00 43.29 490 PHE A C 1
ATOM 3140 O O . PHE A 1 530 ? 25.702 58.786 -2.320 1.00 52.32 490 PHE A O 1
ATOM 3148 N N . SER A 1 531 ? 25.262 57.435 -0.566 1.00 37.81 491 SER A N 1
ATOM 3149 C CA . SER A 1 531 ? 26.653 57.035 -0.413 1.00 50.13 491 SER A CA 1
ATOM 3150 C C . SER A 1 531 ? 27.045 55.995 -1.463 1.00 53.55 491 SER A C 1
ATOM 3151 O O . SER A 1 531 ? 26.198 55.360 -2.102 1.00 50.25 491 SER A O 1
ATOM 3154 N N . ARG A 1 532 ? 28.358 55.831 -1.631 1.00 48.85 492 ARG A N 1
ATOM 3155 C CA . ARG A 1 532 ? 28.870 54.864 -2.591 1.00 49.41 492 ARG A CA 1
ATOM 3156 C C . ARG A 1 532 ? 28.352 53.465 -2.291 1.00 54.34 492 ARG A C 1
ATOM 3157 O O . ARG A 1 532 ? 27.929 52.745 -3.204 1.00 46.15 492 ARG A O 1
ATOM 3165 N N . GLU A 1 533 ? 28.364 53.072 -1.012 1.00 51.76 493 GLU A N 1
ATOM 3166 C CA . GLU A 1 533 ? 27.866 51.755 -0.632 1.00 54.84 493 GLU A CA 1
ATOM 3167 C C . GLU A 1 533 ? 26.417 51.575 -1.049 1.00 54.54 493 GLU A C 1
ATOM 3168 O O . GLU A 1 533 ? 26.037 50.513 -1.555 1.00 53.01 493 GLU A O 1
ATOM 3174 N N . THR A 1 534 ? 25.595 52.605 -0.849 1.00 52.07 494 THR A N 1
ATOM 3175 C CA . THR A 1 534 ? 24.200 52.522 -1.267 1.00 47.23 494 THR A CA 1
ATOM 3176 C C . THR A 1 534 ? 24.087 52.383 -2.783 1.00 36.01 494 THR A C 1
ATOM 3177 O O . THR A 1 534 ? 23.331 51.540 -3.283 1.00 29.97 494 THR A O 1
ATOM 3181 N N . LEU A 1 535 ? 24.846 53.184 -3.533 1.00 36.76 495 LEU A N 1
ATOM 3182 C CA . LEU A 1 535 ? 24.796 53.072 -4.986 1.00 38.62 495 LEU A CA 1
ATOM 3183 C C . LEU A 1 535 ? 25.286 51.706 -5.453 1.00 42.18 495 LEU A C 1
ATOM 3184 O O . LEU A 1 535 ? 24.739 51.144 -6.409 1.00 34.68 495 LEU A O 1
ATOM 3189 N N . GLN A 1 536 ? 26.302 51.153 -4.781 1.00 43.38 496 GLN A N 1
ATOM 3190 C CA . GLN A 1 536 ? 26.870 49.878 -5.203 1.00 45.04 496 GLN A CA 1
ATOM 3191 C C . GLN A 1 536 ? 25.921 48.730 -4.881 1.00 35.96 496 GLN A C 1
ATOM 3192 O O . GLN A 1 536 ? 25.783 47.789 -5.670 1.00 30.88 496 GLN A O 1
ATOM 3198 N N . ALA A 1 537 ? 25.245 48.796 -3.734 1.00 30.98 497 ALA A N 1
ATOM 3199 C CA . ALA A 1 537 ? 24.239 47.790 -3.431 1.00 31.49 497 ALA A CA 1
ATOM 3200 C C . ALA A 1 537 ? 23.116 47.825 -4.456 1.00 38.33 497 ALA A C 1
ATOM 3201 O O . ALA A 1 537 ? 22.639 46.772 -4.902 1.00 35.73 497 ALA A O 1
ATOM 3203 N N . TRP A 1 538 ? 22.688 49.029 -4.857 1.00 32.65 498 TRP A N 1
ATOM 3204 C CA . TRP A 1 538 ? 21.627 49.128 -5.855 1.00 29.29 498 TRP A CA 1
ATOM 3205 C C . TRP A 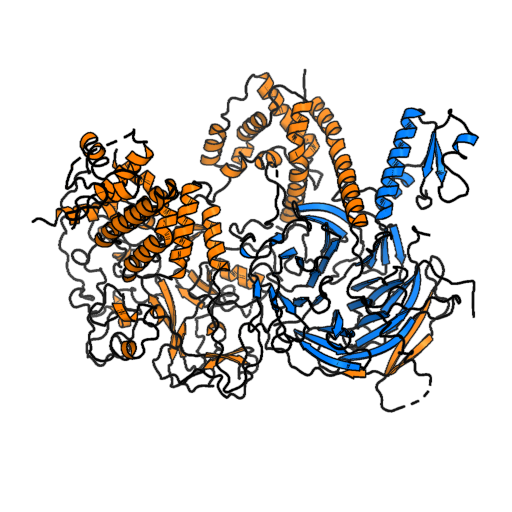1 538 ? 22.073 48.563 -7.198 1.00 29.49 498 TRP A C 1
ATOM 3206 O O . TRP A 1 538 ? 21.322 47.827 -7.849 1.00 31.49 498 TRP A O 1
ATOM 3217 N N . ALA A 1 539 ? 23.294 48.894 -7.626 1.00 24.13 499 ALA A N 1
ATOM 3218 C CA . ALA A 1 539 ? 23.786 48.410 -8.913 1.00 26.76 499 ALA A CA 1
ATOM 3219 C C . ALA A 1 539 ? 23.943 46.892 -8.909 1.00 26.11 499 ALA A C 1
ATOM 3220 O O . ALA A 1 539 ? 23.626 46.226 -9.906 1.00 24.00 499 ALA A O 1
ATOM 3222 N N . ASP A 1 540 ? 24.411 46.328 -7.790 1.00 23.28 500 ASP A N 1
ATOM 3223 C CA . ASP A 1 540 ? 24.528 44.876 -7.672 1.00 25.98 500 ASP A CA 1
ATOM 3224 C C . ASP A 1 540 ? 23.197 44.163 -7.911 1.00 29.78 500 ASP A C 1
ATOM 3225 O O . ASP A 1 540 ? 23.185 43.019 -8.381 1.00 30.80 500 ASP A O 1
ATOM 3230 N N . MET A 1 541 ? 22.074 44.804 -7.582 1.00 29.32 501 MET A N 1
ATOM 3231 C CA . MET A 1 541 ? 20.765 44.180 -7.744 1.00 22.56 501 MET A CA 1
ATOM 3232 C C . MET A 1 541 ? 20.073 44.532 -9.055 1.00 22.92 501 MET A C 1
ATOM 3233 O O . MET A 1 541 ? 19.263 43.732 -9.541 1.00 24.80 501 MET A O 1
ATOM 3238 N N . TYR A 1 542 ? 20.338 45.714 -9.626 1.00 16.63 502 TYR A N 1
ATOM 3239 C CA . TYR A 1 542 ? 19.506 46.229 -10.706 1.00 22.37 502 TYR A CA 1
ATOM 3240 C C . TYR A 1 542 ? 20.256 46.721 -11.932 1.00 19.57 502 TYR A C 1
ATOM 3241 O O . TYR A 1 542 ? 19.602 47.065 -12.921 1.00 26.06 502 TYR A O 1
ATOM 3250 N N . ASP A 1 543 ? 21.581 46.781 -11.912 1.00 19.70 503 ASP A N 1
ATOM 3251 C CA . ASP A 1 543 ? 22.313 47.269 -13.077 1.00 23.21 503 ASP A CA 1
ATOM 3252 C C . ASP A 1 543 ? 22.483 46.152 -14.107 1.00 26.24 503 ASP A C 1
ATOM 3253 O O . ASP A 1 543 ? 23.010 45.087 -13.782 1.00 26.55 503 ASP A O 1
ATOM 3258 N N . LEU A 1 544 ? 22.077 46.418 -15.357 1.00 19.69 504 LEU A N 1
ATOM 3259 C CA . LEU A 1 544 ? 22.074 45.428 -16.433 1.00 20.61 504 LEU A CA 1
ATOM 3260 C C . LEU A 1 544 ? 23.174 45.657 -17.462 1.00 26.48 504 LEU A C 1
ATOM 3261 O O . LEU A 1 544 ? 23.109 45.110 -18.570 1.00 22.51 504 LEU A O 1
ATOM 3266 N N . SER A 1 545 ? 24.182 46.447 -17.125 1.00 20.31 505 SER A N 1
ATOM 3267 C CA . SER A 1 545 ? 25.126 46.921 -18.115 1.00 23.64 505 SER A CA 1
ATOM 3268 C C . SER A 1 545 ? 26.243 45.924 -18.410 1.00 22.29 505 SER A C 1
ATOM 3269 O O . SER A 1 545 ? 26.912 46.071 -19.434 1.00 26.36 505 SER A O 1
ATOM 3272 N N . ASN A 1 546 ? 26.427 44.896 -17.581 1.00 18.04 506 ASN A N 1
ATOM 3273 C CA . ASN A 1 546 ? 27.511 43.923 -17.760 1.00 20.11 506 ASN A CA 1
ATOM 3274 C C . ASN A 1 546 ? 26.993 42.504 -17.987 1.00 23.38 506 ASN A C 1
ATOM 3275 O O . ASN A 1 546 ? 26.486 41.877 -17.036 1.00 22.32 506 ASN A O 1
ATOM 3280 N N . PRO A 1 547 ? 27.157 41.933 -19.193 1.00 19.09 507 PRO A N 1
ATOM 3281 C CA . PRO A 1 547 ? 26.640 40.570 -19.447 1.00 21.81 507 PRO A CA 1
ATOM 3282 C C . PRO A 1 547 ? 27.298 39.487 -18.621 1.00 21.59 507 PRO A C 1
ATOM 3283 O O . PRO A 1 547 ? 26.683 38.431 -18.409 1.00 21.17 507 PRO A O 1
ATOM 3287 N N . VAL A 1 548 ? 28.531 39.693 -18.161 1.00 21.53 508 VAL A N 1
ATOM 3288 C CA . VAL A 1 548 ? 29.195 38.726 -17.294 1.00 14.73 508 VAL A CA 1
ATOM 3289 C C . VAL A 1 548 ? 29.266 39.217 -15.856 1.00 24.02 508 VAL A C 1
ATOM 3290 O O . VAL A 1 548 ? 29.979 38.633 -15.042 1.00 25.64 508 VAL A O 1
ATOM 3294 N N . GLY A 1 549 ? 28.511 40.252 -15.508 1.00 27.46 509 GLY A N 1
ATOM 3295 C CA . GLY A 1 549 ? 28.296 40.565 -14.113 1.00 28.09 509 GLY A CA 1
ATOM 3296 C C . GLY A 1 549 ? 27.416 39.516 -13.437 1.00 33.87 509 GLY A C 1
ATOM 3297 O O . GLY A 1 549 ? 26.979 38.530 -14.034 1.00 24.32 509 GLY A O 1
ATOM 3298 N N . LEU A 1 550 ? 27.143 39.768 -12.156 1.00 22.88 510 LEU A N 1
ATOM 3299 C CA . LEU A 1 550 ? 26.335 38.908 -11.302 1.00 24.55 510 LEU A CA 1
ATOM 3300 C C . LEU A 1 550 ? 25.257 39.763 -10.655 1.00 32.42 510 LEU A C 1
ATOM 3301 O O . LEU A 1 550 ? 25.576 40.679 -9.889 1.00 33.09 510 LEU A O 1
ATOM 3306 N N . ILE A 1 551 ? 23.992 39.464 -10.944 1.00 21.63 511 ILE A N 1
ATOM 3307 C CA . ILE A 1 551 ? 22.877 40.253 -10.430 1.00 17.45 511 ILE A CA 1
ATOM 3308 C C . ILE A 1 551 ? 22.429 39.623 -9.120 1.00 23.68 511 ILE A C 1
ATOM 3309 O O . ILE A 1 551 ? 21.925 38.493 -9.099 1.00 24.77 511 ILE A O 1
ATOM 3314 N N . LYS A 1 552 ? 22.602 40.360 -8.031 1.00 21.58 512 LYS A N 1
ATOM 3315 C CA . LYS A 1 552 ? 22.190 39.889 -6.717 1.00 23.28 512 LYS A CA 1
ATOM 3316 C C . LYS A 1 552 ? 20.669 39.741 -6.669 1.00 22.48 512 LYS A C 1
ATOM 3317 O O . LYS A 1 552 ? 19.939 40.550 -7.245 1.00 21.44 512 LYS A O 1
ATOM 3323 N N . ALA A 1 553 ? 20.197 38.693 -5.986 1.00 14.37 513 ALA A N 1
ATOM 3324 C CA . ALA A 1 553 ? 18.763 38.459 -5.831 1.00 25.71 513 ALA A CA 1
ATOM 3325 C C . ALA A 1 553 ? 18.080 39.665 -5.193 1.00 30.32 513 ALA A C 1
ATOM 3326 O O . ALA A 1 553 ? 18.640 40.308 -4.306 1.00 23.43 513 ALA A O 1
ATOM 3328 N N . HIS A 1 554 ? 16.850 39.962 -5.637 1.00 24.56 514 HIS A N 1
ATOM 3329 C CA . HIS A 1 554 ? 16.135 41.105 -5.077 1.00 28.32 514 HIS A CA 1
ATOM 3330 C C . HIS A 1 554 ? 15.547 40.776 -3.719 1.00 34.89 514 HIS A C 1
ATOM 3331 O O . HIS A 1 554 ? 15.343 41.676 -2.895 1.00 27.33 514 HIS A O 1
ATOM 3338 N N . ARG A 1 555 ? 15.272 39.503 -3.473 1.00 29.88 515 ARG A N 1
ATOM 3339 C CA . ARG A 1 555 ? 14.922 39.017 -2.150 1.00 30.72 515 ARG A CA 1
ATOM 3340 C C . ARG A 1 555 ? 15.525 37.638 -1.967 1.00 29.04 515 ARG A C 1
ATOM 3341 O O . ARG A 1 555 ? 15.492 36.802 -2.876 1.00 29.14 515 ARG A O 1
ATOM 3349 N N . SER A 1 556 ? 16.080 37.409 -0.790 1.00 20.88 516 SER A N 1
ATOM 3350 C CA . SER A 1 556 ? 16.778 36.172 -0.482 1.00 27.80 516 SER A CA 1
ATOM 3351 C C . SER A 1 556 ? 16.262 35.690 0.868 1.00 34.32 516 SER A C 1
ATOM 3352 O O . SER A 1 556 ? 16.470 36.357 1.888 1.00 30.69 516 SER A O 1
ATOM 3355 N N . LEU A 1 557 ? 15.559 34.556 0.876 1.00 26.05 517 LEU A N 1
ATOM 3356 C CA . LEU A 1 557 ? 14.877 34.058 2.068 1.00 24.58 517 LEU A CA 1
ATOM 3357 C C . LEU A 1 557 ? 15.563 32.799 2.571 1.00 26.16 517 LEU A C 1
ATOM 3358 O O . LEU A 1 557 ? 15.741 31.838 1.815 1.00 25.34 517 LEU A O 1
ATOM 3363 N N . ALA A 1 558 ? 15.933 32.800 3.845 1.00 28.57 518 ALA A N 1
ATOM 3364 C CA . ALA A 1 558 ? 16.617 31.654 4.430 1.00 33.80 518 ALA A CA 1
ATOM 3365 C C . ALA A 1 558 ? 15.615 30.562 4.787 1.00 33.83 518 ALA A C 1
ATOM 3366 O O . ALA A 1 558 ? 14.488 30.836 5.211 1.00 31.91 518 ALA A O 1
ATOM 3368 N N . ILE A 1 559 ? 16.031 29.320 4.585 1.00 31.54 519 ILE A N 1
ATOM 3369 C CA . ILE A 1 559 ? 15.219 28.142 4.846 1.00 35.64 519 ILE A CA 1
ATOM 3370 C C . ILE A 1 559 ? 15.776 27.473 6.094 1.00 36.32 519 ILE A C 1
ATOM 3371 O O . ILE A 1 559 ? 16.998 27.387 6.268 1.00 37.18 519 ILE A O 1
ATOM 3376 N N . ASP A 1 560 ? 14.885 26.999 6.960 1.00 36.85 520 ASP A N 1
ATOM 3377 C CA . ASP A 1 560 ? 15.329 26.318 8.171 1.00 35.86 520 ASP A CA 1
ATOM 3378 C C . ASP A 1 560 ? 15.863 24.924 7.848 1.00 38.34 520 ASP A C 1
ATOM 3379 O O . ASP A 1 560 ? 15.285 24.193 7.037 1.00 42.89 520 ASP A O 1
ATOM 3384 N N . GLY A 1 561 ? 16.984 24.561 8.480 1.00 30.55 521 GLY A N 1
ATOM 3385 C CA . GLY A 1 561 ? 17.630 23.282 8.219 1.00 29.65 521 GLY A CA 1
ATOM 3386 C C . GLY A 1 561 ? 18.355 23.255 6.877 1.00 39.45 521 GLY A C 1
ATOM 3387 O O . GLY A 1 561 ? 18.328 24.206 6.097 1.00 39.52 521 GLY A O 1
ATOM 3388 N N . ALA A 1 562 ? 19.025 22.132 6.615 1.00 35.44 522 ALA A N 1
ATOM 3389 C CA . ALA A 1 562 ? 19.746 21.936 5.364 1.00 38.33 522 ALA A CA 1
ATOM 3390 C C . ALA A 1 562 ? 18.758 21.558 4.263 1.00 39.30 522 ALA A C 1
ATOM 3391 O O . ALA A 1 562 ? 18.009 20.588 4.400 1.00 44.11 522 ALA A O 1
ATOM 3393 N N . PHE A 1 563 ? 18.759 22.321 3.170 1.00 35.34 523 PHE A N 1
ATOM 3394 C CA . PHE A 1 563 ? 17.777 22.157 2.107 1.00 33.64 523 PHE A CA 1
ATOM 3395 C C . PHE A 1 563 ? 18.430 22.396 0.749 1.00 31.61 523 PHE A C 1
ATOM 3396 O O . PHE A 1 563 ? 19.227 23.329 0.590 1.00 26.88 523 PHE A O 1
ATOM 3404 N N . VAL A 1 564 ? 18.103 21.532 -0.215 1.00 24.83 524 VAL A N 1
ATOM 3405 C CA . VAL A 1 564 ? 18.508 21.680 -1.613 1.00 17.98 524 VAL A CA 1
ATOM 3406 C C . VAL A 1 564 ? 17.243 21.771 -2.471 1.00 21.85 524 VAL A C 1
ATOM 3407 O O . VAL A 1 564 ? 16.435 20.837 -2.493 1.00 24.50 524 VAL A O 1
ATOM 3411 N N . GLY A 1 565 ? 17.071 22.894 -3.167 1.00 22.93 525 GLY A N 1
ATOM 3412 C CA . GLY A 1 565 ? 15.921 23.047 -4.054 1.00 25.54 525 GLY A CA 1
ATOM 3413 C C . GLY A 1 565 ? 16.050 22.228 -5.336 1.00 19.00 525 GLY A C 1
ATOM 3414 O O . GLY A 1 565 ? 17.108 22.166 -5.963 1.00 21.27 525 GLY A O 1
ATOM 3415 N N . ARG A 1 566 ? 14.958 21.566 -5.705 1.00 21.15 526 ARG A N 1
ATOM 3416 C CA . ARG A 1 566 ? 14.855 20.837 -6.962 1.00 16.35 526 ARG A CA 1
ATOM 3417 C C . ARG A 1 566 ? 13.960 21.519 -7.978 1.00 19.78 526 ARG A C 1
ATOM 3418 O O . ARG A 1 566 ? 14.244 21.457 -9.173 1.00 18.39 526 ARG A O 1
ATOM 3426 N N . GLN A 1 567 ? 12.863 22.140 -7.545 1.00 18.63 527 GLN A N 1
ATOM 3427 C CA . GLN A 1 567 ? 11.932 22.714 -8.505 1.00 16.37 527 GLN A CA 1
ATOM 3428 C C . GLN A 1 567 ? 11.132 23.820 -7.828 1.00 21.40 527 GLN A C 1
ATOM 3429 O O . GLN A 1 567 ? 10.945 23.810 -6.607 1.00 19.68 527 GLN A O 1
ATOM 3435 N N . VAL A 1 568 ? 10.676 24.779 -8.636 1.00 17.02 528 VAL A N 1
ATOM 3436 C CA . VAL A 1 568 ? 9.822 25.876 -8.189 1.00 17.66 528 VAL A CA 1
ATOM 3437 C C . VAL A 1 568 ? 8.576 25.907 -9.068 1.00 17.86 528 VAL A C 1
ATOM 3438 O O . VAL A 1 568 ? 8.671 25.717 -10.285 1.00 18.23 528 VAL A O 1
ATOM 3442 N N . GLY A 1 569 ? 7.427 26.200 -8.471 1.00 21.00 529 GLY A N 1
ATOM 3443 C CA . GLY A 1 569 ? 6.205 26.398 -9.236 1.00 17.23 529 GLY A CA 1
ATOM 3444 C C . GLY A 1 569 ? 5.441 27.610 -8.739 1.00 23.20 529 GLY A C 1
ATOM 3445 O O . GLY A 1 569 ? 5.504 27.969 -7.562 1.00 22.65 529 GLY A O 1
ATOM 3446 N N . TRP A 1 570 ? 4.709 28.246 -9.660 1.00 19.40 530 TRP A N 1
ATOM 3447 C CA . TRP A 1 570 ? 3.895 29.411 -9.344 1.00 19.48 530 TRP A CA 1
ATOM 3448 C C . TRP A 1 570 ? 2.421 29.115 -9.579 1.00 26.99 530 TRP A C 1
ATOM 3449 O O . TRP A 1 570 ? 2.061 28.486 -10.579 1.00 19.56 530 TRP A O 1
ATOM 3460 N N . SER A 1 571 ? 1.566 29.617 -8.685 1.00 22.37 531 SER A N 1
ATOM 3461 C CA . SER A 1 571 ? 0.131 29.549 -8.914 1.00 28.05 531 SER A CA 1
ATOM 3462 C C . SER A 1 571 ? -0.239 30.477 -10.066 1.00 28.09 531 SER A C 1
ATOM 3463 O O . SER A 1 571 ? 0.516 31.395 -10.397 1.00 26.58 531 SER A O 1
ATOM 3466 N N . PRO A 1 572 ? -1.384 30.237 -10.715 1.00 26.91 532 PRO A N 1
ATOM 3467 C CA . PRO A 1 572 ? -1.749 31.064 -11.885 1.00 21.85 532 PRO A CA 1
ATOM 3468 C C . PRO A 1 572 ? -1.804 32.565 -11.622 1.00 30.58 532 PRO A C 1
ATOM 3469 O O . PRO A 1 572 ? -1.446 33.357 -12.506 1.00 30.13 532 PRO A O 1
ATOM 3473 N N . GLU A 1 573 ? -2.273 32.990 -10.456 1.00 24.57 533 GLU A N 1
ATOM 3474 C CA . GLU A 1 573 ? -2.358 34.413 -10.165 1.00 31.21 533 GLU A CA 1
ATOM 3475 C C . GLU A 1 573 ? -1.152 34.917 -9.402 1.00 29.37 533 GLU A C 1
ATOM 3476 O O . GLU A 1 573 ? -1.175 36.044 -8.912 1.00 31.67 533 GLU A O 1
ATOM 3482 N N . GLY A 1 574 ? -0.106 34.102 -9.284 1.00 24.61 534 GLY A N 1
ATOM 3483 C CA . GLY A 1 574 ? 1.162 34.541 -8.740 1.00 22.36 534 GLY A CA 1
ATOM 3484 C C . GLY A 1 574 ? 1.195 34.773 -7.253 1.00 25.17 534 GLY A C 1
ATOM 3485 O O . GLY A 1 574 ? 2.241 35.190 -6.738 1.00 26.24 534 GLY A O 1
ATOM 3486 N N . GLU A 1 575 ? 0.100 34.513 -6.538 1.00 24.36 535 GLU A N 1
ATOM 3487 C CA . GLU A 1 575 ? 0.098 34.751 -5.100 1.00 31.34 535 GLU A CA 1
ATOM 3488 C C . GLU A 1 575 ? 0.796 33.643 -4.316 1.00 35.85 535 GLU A C 1
ATOM 3489 O O . GLU A 1 575 ? 1.154 33.865 -3.152 1.00 31.12 535 GLU A O 1
ATOM 3495 N N . TRP A 1 576 ? 1.038 32.483 -4.934 1.00 26.02 536 TRP A N 1
ATOM 3496 C CA . TRP A 1 576 ? 1.688 31.359 -4.283 1.00 24.96 536 TRP A CA 1
ATOM 3497 C C . TRP A 1 576 ? 2.907 30.943 -5.087 1.00 24.56 536 TRP A C 1
ATOM 3498 O O . TRP A 1 576 ? 2.845 30.857 -6.314 1.00 19.00 536 TRP A O 1
ATOM 3509 N N . CYS A 1 577 ? 3.994 30.641 -4.388 1.00 21.09 537 CYS A N 1
ATOM 3510 C CA . CYS A 1 577 ? 5.199 30.112 -5.002 1.00 23.54 537 CYS A CA 1
ATOM 3511 C C . CYS A 1 577 ? 5.663 28.958 -4.133 1.00 24.04 537 CYS A C 1
ATOM 3512 O O . CYS A 1 577 ? 5.893 29.142 -2.933 1.00 23.51 537 CYS A O 1
ATOM 3515 N N . VAL A 1 578 ? 5.774 27.774 -4.727 1.00 18.88 538 VAL A N 1
ATOM 3516 C CA . VAL A 1 578 ? 6.074 26.545 -3.999 1.00 21.27 538 VAL A CA 1
ATOM 3517 C C . VAL A 1 578 ? 7.449 26.062 -4.439 1.00 24.98 538 VAL A C 1
ATOM 3518 O O . VAL A 1 578 ? 7.704 25.902 -5.640 1.00 20.63 538 VAL A O 1
ATOM 3522 N N . VAL A 1 579 ? 8.336 25.850 -3.471 1.00 22.13 539 VAL A N 1
ATOM 3523 C CA . VAL A 1 579 ? 9.663 25.294 -3.699 1.00 18.64 539 VAL A CA 1
ATOM 3524 C C . VAL A 1 579 ? 9.686 23.913 -3.066 1.00 20.80 539 VAL A C 1
ATOM 3525 O O . VAL A 1 579 ? 9.249 23.750 -1.922 1.00 23.03 539 VAL A O 1
ATOM 3529 N N . VAL A 1 580 ? 10.167 22.911 -3.808 1.00 16.13 540 VAL A N 1
ATOM 3530 C CA . VAL A 1 580 ? 10.282 21.559 -3.272 1.00 19.75 540 VAL A CA 1
ATOM 3531 C C . VAL A 1 580 ? 11.711 21.074 -3.437 1.00 21.13 540 VAL A C 1
ATOM 3532 O O . VAL A 1 580 ? 12.451 21.516 -4.322 1.00 20.52 540 VAL A O 1
ATOM 3536 N N . GLY A 1 581 ? 12.088 20.140 -2.571 1.00 19.60 541 GLY A N 1
ATOM 3537 C CA . GLY A 1 581 ? 13.431 19.601 -2.593 1.00 22.46 541 GLY A CA 1
ATOM 3538 C C . GLY A 1 581 ? 13.637 18.444 -1.631 1.00 25.67 541 GLY A C 1
ATOM 3539 O O . GLY A 1 581 ? 12.692 17.714 -1.325 1.00 18.32 541 GLY A O 1
ATOM 3540 N N . ASN A 1 582 ? 14.869 18.297 -1.136 1.00 21.94 542 ASN A N 1
ATOM 3541 C CA . ASN A 1 582 ? 15.273 17.108 -0.404 1.00 27.95 542 ASN A CA 1
ATOM 3542 C C . ASN A 1 582 ? 14.630 17.072 0.983 1.00 27.99 542 ASN A C 1
ATOM 3543 O O . ASN A 1 582 ? 14.040 18.048 1.468 1.00 23.90 542 ASN A O 1
ATOM 3548 N N . GLY A 1 583 ? 14.717 15.899 1.605 1.00 32.78 543 GLY A N 1
ATOM 3549 C CA . GLY A 1 583 ? 13.949 15.636 2.805 1.00 26.80 543 GLY A CA 1
ATOM 3550 C C . GLY A 1 583 ? 12.454 15.609 2.586 1.00 35.49 543 GLY A C 1
ATOM 3551 O O . GLY A 1 583 ? 11.706 15.798 3.548 1.00 29.53 543 GLY A O 1
ATOM 3552 N N . ASN A 1 584 ? 11.998 15.366 1.345 1.00 32.60 544 ASN A N 1
ATOM 3553 C CA . ASN A 1 584 ? 10.580 15.456 0.964 1.00 22.44 544 ASN A CA 1
ATOM 3554 C C . ASN A 1 584 ? 9.938 16.718 1.537 1.00 21.00 544 ASN A C 1
ATOM 3555 O O . ASN A 1 584 ? 8.854 16.685 2.127 1.00 22.76 544 ASN A O 1
ATOM 3560 N N . ARG A 1 585 ? 10.614 17.848 1.363 1.00 21.47 545 ARG A N 1
ATOM 3561 C CA . ARG A 1 585 ? 10.139 19.106 1.926 1.00 23.98 545 ARG A CA 1
ATOM 3562 C C . ARG A 1 585 ? 9.537 20.001 0.857 1.00 22.30 545 ARG A C 1
ATOM 3563 O O . ARG A 1 585 ? 10.092 20.147 -0.237 1.00 19.77 545 ARG A O 1
ATOM 3571 N N . ALA A 1 586 ? 8.414 20.620 1.193 1.00 19.35 546 ALA A N 1
ATOM 3572 C CA . ALA A 1 586 ? 7.810 21.653 0.364 1.00 26.68 546 ALA A CA 1
ATOM 3573 C C . ALA A 1 586 ? 7.786 22.959 1.150 1.00 27.22 546 ALA A C 1
ATOM 3574 O O . ALA A 1 586 ? 7.384 22.978 2.314 1.00 24.85 546 ALA A O 1
ATOM 3576 N N . LEU A 1 587 ? 8.230 24.039 0.517 1.00 23.26 547 LEU A N 1
ATOM 3577 C CA . LEU A 1 587 ? 8.210 25.370 1.100 1.00 25.76 547 LEU A CA 1
ATOM 3578 C C . LEU A 1 587 ? 7.219 26.213 0.315 1.00 29.82 547 LEU A C 1
ATOM 3579 O O . LEU A 1 587 ? 7.330 26.318 -0.913 1.00 24.84 547 LEU A O 1
ATOM 3584 N N . ILE A 1 588 ? 6.259 26.814 1.011 1.00 21.94 548 ILE A N 1
ATOM 3585 C CA . ILE A 1 588 ? 5.130 27.476 0.359 1.00 23.69 548 ILE A CA 1
ATOM 3586 C C . ILE A 1 588 ? 5.184 28.958 0.686 1.00 29.18 548 ILE A C 1
ATOM 3587 O O . ILE A 1 588 ? 4.993 29.353 1.844 1.00 28.22 548 ILE A O 1
ATOM 3592 N N . TYR A 1 589 ? 5.440 29.775 -0.334 1.00 22.51 549 TYR A N 1
ATOM 3593 C CA . TYR A 1 589 ? 5.552 31.221 -0.202 1.00 23.48 549 TYR A CA 1
ATOM 3594 C C . TYR A 1 589 ? 4.285 31.910 -0.700 1.00 30.28 549 TYR A C 1
ATOM 3595 O O . TYR A 1 589 ? 3.634 31.455 -1.647 1.00 26.02 549 TYR A O 1
ATOM 3604 N N . GLN A 1 590 ? 3.964 33.043 -0.073 1.00 27.06 550 GLN A N 1
ATOM 3605 C CA . GLN A 1 590 ? 2.742 33.771 -0.374 1.00 26.36 550 GLN A CA 1
ATOM 3606 C C . GLN A 1 590 ? 3.025 35.262 -0.466 1.00 28.57 550 GLN A C 1
ATOM 3607 O O . GLN A 1 590 ? 3.902 35.797 0.221 1.00 29.35 550 GLN A O 1
ATOM 3613 N N . ARG A 1 591 ? 2.263 35.927 -1.324 1.00 26.71 551 ARG A N 1
ATOM 3614 C CA . ARG A 1 591 ? 2.118 37.371 -1.286 1.00 30.89 551 ARG A CA 1
ATOM 3615 C C . ARG A 1 591 ? 0.649 37.703 -1.519 1.00 33.31 551 ARG A C 1
ATOM 3616 O O . ARG A 1 591 ? -0.154 36.840 -1.894 1.00 30.40 551 ARG A O 1
ATOM 3624 N N . TRP A 1 592 ? 0.305 38.975 -1.280 1.00 34.54 552 TRP A N 1
ATOM 3625 C CA . TRP A 1 592 ? -1.069 39.455 -1.407 1.00 26.90 552 TRP A CA 1
ATOM 3626 C C . TRP A 1 592 ? -1.990 38.653 -0.496 1.00 32.03 552 TRP A C 1
ATOM 3627 O O . TRP A 1 592 ? -3.103 38.279 -0.873 1.00 32.20 552 TRP A O 1
ATOM 3638 N N . GLY A 1 593 ? -1.498 38.350 0.702 1.00 28.94 553 GLY A N 1
ATOM 3639 C CA . GLY A 1 593 ? -2.227 37.494 1.610 1.00 43.27 553 GLY A CA 1
ATOM 3640 C C . GLY A 1 593 ? -3.395 38.214 2.260 1.00 44.96 553 GLY A C 1
ATOM 3641 O O . GLY A 1 593 ? -3.551 39.434 2.167 1.00 41.40 553 GLY A O 1
ATOM 3642 N N . LYS A 1 594 ? -4.229 37.428 2.940 1.00 45.04 554 LYS A N 1
ATOM 3643 C CA . LYS A 1 594 ? -5.442 37.941 3.565 1.00 50.93 554 LYS A CA 1
ATOM 3644 C C . LYS A 1 594 ? -5.395 37.910 5.090 1.00 47.18 554 LYS A C 1
ATOM 3645 O O . LYS A 1 594 ? -6.402 38.226 5.725 1.00 55.62 554 LYS A O 1
ATOM 3651 N N . GLU A 1 595 ? -4.253 37.563 5.688 1.00 36.77 555 GLU A N 1
ATOM 3652 C CA . GLU A 1 595 ? -4.180 37.372 7.135 1.00 46.34 555 GLU A CA 1
ATOM 3653 C C . GLU A 1 595 ? -4.471 38.679 7.870 1.00 56.47 555 GLU A C 1
ATOM 3654 O O . GLU A 1 595 ? -4.212 39.770 7.357 1.00 50.74 555 GLU A O 1
ATOM 3660 N N . ARG A 1 596 ? -5.032 38.558 9.096 1.00 74.38 556 ARG A N 1
ATOM 3661 C CA . ARG A 1 596 ? -5.599 39.714 9.790 1.00 77.23 556 ARG A CA 1
ATOM 3662 C C . ARG A 1 596 ? -5.298 39.775 11.292 1.00 80.66 556 ARG A C 1
ATOM 3663 O O . ARG A 1 596 ? -5.961 40.532 12.008 1.00 84.50 556 ARG A O 1
ATOM 3671 N N . GLY A 1 597 ? -4.337 39.003 11.803 1.00 82.53 557 GLY A N 1
ATOM 3672 C CA . GLY A 1 597 ? -3.832 39.260 13.145 1.00 78.74 557 GLY A CA 1
ATOM 3673 C C . GLY A 1 597 ? -4.096 38.224 14.221 1.00 78.92 557 GLY A C 1
ATOM 3674 O O . GLY A 1 597 ? -4.859 38.487 15.156 1.00 69.77 557 GLY A O 1
ATOM 3675 N N . LEU A 1 598 ? -3.444 37.060 14.116 1.00 91.30 558 LEU A N 1
ATOM 3676 C CA . LEU A 1 598 ? -3.539 35.942 15.059 1.00 94.18 558 LEU A CA 1
ATOM 3677 C C . LEU A 1 598 ? -4.930 35.310 15.075 1.00 92.95 558 LEU A C 1
ATOM 3678 O O . LEU A 1 598 ? -5.945 36.001 14.940 1.00 96.53 558 LEU A O 1
ATOM 3683 N N . GLY A 1 599 ? -4.979 33.988 15.240 1.00 83.14 559 GLY A N 1
ATOM 3684 C CA . GLY A 1 599 ? -6.230 33.255 15.290 1.00 74.50 559 GLY A CA 1
ATOM 3685 C C . GLY A 1 599 ? -6.087 31.934 16.019 1.00 75.00 559 GLY A C 1
ATOM 3686 O O . GLY A 1 599 ? -6.756 30.947 15.693 1.00 69.71 559 GLY A O 1
ATOM 3687 N N . SER A 1 600 ? -5.201 31.912 17.008 1.00 81.12 560 SER A N 1
ATOM 3688 C CA . SER A 1 600 ? -5.000 30.743 17.851 1.00 85.85 560 SER A CA 1
ATOM 3689 C C . SER A 1 600 ? -4.312 31.132 19.156 1.00 92.79 560 SER A C 1
ATOM 3690 O O . SER A 1 600 ? -3.207 31.676 19.149 1.00 94.80 560 SER A O 1
ATOM 3693 N N . THR B 2 14 ? 45.944 66.720 -33.880 1.00 99.59 195 THR B N 1
ATOM 3694 C CA . THR B 2 14 ? 46.334 65.723 -34.868 1.00 101.82 195 THR B CA 1
ATOM 3695 C C . THR B 2 14 ? 47.790 65.310 -34.682 1.00 93.54 195 THR B C 1
ATOM 3696 O O . THR B 2 14 ? 48.447 64.886 -35.639 1.00 96.73 195 THR B O 1
ATOM 3700 N N . GLU B 2 15 ? 48.295 65.450 -33.457 1.00 80.19 196 GLU B N 1
ATOM 3701 C CA . GLU B 2 15 ? 49.629 64.951 -33.100 1.00 68.23 196 GLU B CA 1
ATOM 3702 C C . GLU B 2 15 ? 49.446 63.836 -32.064 1.00 52.92 196 GLU B C 1
ATOM 3703 O O . GLU B 2 15 ? 49.580 64.025 -30.851 1.00 35.94 196 GLU B O 1
ATOM 3709 N N . TRP B 2 16 ? 49.166 62.646 -32.574 1.00 38.42 197 TRP B N 1
ATOM 3710 C CA . TRP B 2 16 ? 48.698 61.545 -31.754 1.00 36.37 197 TRP B CA 1
ATOM 3711 C C . TRP B 2 16 ? 49.861 60.798 -31.119 1.00 32.92 197 TRP B C 1
ATOM 3712 O O . TRP B 2 16 ? 50.958 60.704 -31.682 1.00 35.23 197 TRP B O 1
ATOM 3723 N N . THR B 2 17 ? 49.611 60.298 -29.917 1.00 29.40 198 THR B N 1
ATOM 3724 C CA . THR B 2 17 ? 50.488 59.371 -29.224 1.00 33.83 198 THR B CA 1
ATOM 3725 C C . THR B 2 17 ? 49.666 58.153 -28.809 1.00 32.56 198 THR B C 1
ATOM 3726 O O . THR B 2 17 ? 48.433 58.164 -28.859 1.00 34.94 198 THR B O 1
ATOM 3730 N N . VAL B 2 18 ? 50.358 57.105 -28.364 1.00 28.08 199 VAL B N 1
ATOM 3731 C CA . VAL B 2 18 ? 49.659 55.954 -27.794 1.00 29.49 199 VAL B CA 1
ATOM 3732 C C . VAL B 2 18 ? 48.790 56.394 -26.625 1.00 35.60 199 VAL B C 1
ATOM 3733 O O . VAL B 2 18 ? 47.626 55.986 -26.502 1.00 32.82 199 VAL B O 1
ATOM 3737 N N . ASP B 2 19 ? 49.346 57.239 -25.749 1.00 34.11 200 ASP B N 1
ATOM 3738 C CA . ASP B 2 19 ? 48.602 57.726 -24.590 1.00 41.96 200 ASP B CA 1
ATOM 3739 C C . ASP B 2 19 ? 47.302 58.398 -25.005 1.00 32.05 200 ASP B C 1
ATOM 3740 O O . ASP B 2 19 ? 46.250 58.180 -24.393 1.00 27.81 200 ASP B O 1
ATOM 3745 N N . LYS B 2 20 ? 47.376 59.271 -26.012 1.00 30.69 201 LYS B N 1
ATOM 3746 C CA . LYS B 2 20 ? 46.214 60.048 -26.424 1.00 29.93 201 LYS B CA 1
ATOM 3747 C C . LYS B 2 20 ? 45.171 59.168 -27.098 1.00 30.95 201 LYS B C 1
ATOM 3748 O O . LYS B 2 20 ? 43.968 59.387 -26.930 1.00 30.89 201 LYS B O 1
ATOM 3754 N N . ILE B 2 21 ? 45.610 58.207 -27.910 1.00 27.54 202 ILE B N 1
ATOM 3755 C CA . ILE B 2 21 ? 44.663 57.284 -28.520 1.00 31.65 202 ILE B CA 1
ATOM 3756 C C . ILE B 2 21 ? 44.012 56.419 -27.453 1.00 29.85 202 ILE B C 1
ATOM 3757 O O . ILE B 2 21 ? 42.788 56.245 -27.437 1.00 32.29 202 ILE B O 1
ATOM 3762 N N . ALA B 2 22 ? 44.824 55.876 -26.535 1.00 25.93 203 ALA B N 1
ATOM 3763 C CA . ALA B 2 22 ? 44.286 55.022 -25.480 1.00 31.48 203 ALA B CA 1
ATOM 3764 C C . ALA B 2 22 ? 43.283 55.780 -24.617 1.00 37.00 203 ALA B C 1
ATOM 3765 O O . ALA B 2 22 ? 42.224 55.248 -24.261 1.00 26.74 203 ALA B O 1
ATOM 3767 N N . SER B 2 23 ? 43.592 57.028 -24.274 1.00 32.72 204 SER B N 1
ATOM 3768 C CA . SER B 2 23 ? 42.644 57.806 -23.492 1.00 32.35 204 SER B CA 1
ATOM 3769 C C . SER B 2 23 ? 41.355 58.024 -24.269 1.00 31.87 204 SER B C 1
ATOM 3770 O O . SER B 2 23 ? 40.258 57.970 -23.701 1.00 35.29 204 SER B O 1
ATOM 3773 N N . ALA B 2 24 ? 41.468 58.271 -25.577 1.00 33.77 205 ALA B N 1
ATOM 3774 C CA . ALA B 2 24 ? 40.276 58.477 -26.390 1.00 30.12 205 ALA B CA 1
ATOM 3775 C C . ALA B 2 24 ? 39.472 57.183 -26.533 1.00 30.99 205 ALA B C 1
ATOM 3776 O O . ALA B 2 24 ? 38.235 57.212 -26.481 1.00 28.35 205 ALA B O 1
ATOM 3778 N N . LEU B 2 25 ? 40.154 56.035 -26.686 1.00 28.63 206 LEU B N 1
ATOM 3779 C CA . LEU B 2 25 ? 39.443 54.753 -26.746 1.00 31.34 206 LEU B CA 1
ATOM 3780 C C . LEU B 2 25 ? 38.716 54.457 -25.438 1.00 35.80 206 LEU B C 1
ATOM 3781 O O . LEU B 2 25 ? 37.598 53.923 -25.448 1.00 26.54 206 LEU B O 1
ATOM 3786 N N . SER B 2 26 ? 39.347 54.776 -24.300 1.00 26.47 207 SER B N 1
ATOM 3787 C CA . SER B 2 26 ? 38.705 54.527 -23.010 1.00 35.00 207 SER B CA 1
ATOM 3788 C C . SER B 2 26 ? 37.385 55.275 -22.896 1.00 29.83 207 SER B C 1
ATOM 3789 O O . SER B 2 26 ? 36.420 54.760 -22.321 1.00 36.08 207 SER B O 1
ATOM 3792 N N . VAL B 2 27 ? 37.327 56.494 -23.433 1.00 29.02 208 VAL B N 1
ATOM 3793 C CA . VAL B 2 27 ? 36.107 57.288 -23.338 1.00 31.32 208 VAL B CA 1
ATOM 3794 C C . VAL B 2 27 ? 35.041 56.747 -24.285 1.00 35.03 208 VAL B C 1
ATOM 3795 O O . VAL B 2 27 ? 33.856 56.654 -23.928 1.00 36.57 208 VAL B O 1
ATOM 3799 N N . LEU B 2 28 ? 35.438 56.389 -25.509 1.00 28.61 209 LEU B N 1
ATOM 3800 C CA . LEU B 2 28 ? 34.491 55.785 -26.437 1.00 33.34 209 LEU B CA 1
ATOM 3801 C C . LEU B 2 28 ? 33.970 54.460 -25.906 1.00 28.34 209 LEU B C 1
ATOM 3802 O O . LEU B 2 28 ? 32.809 54.113 -26.138 1.00 33.06 209 LEU B O 1
ATOM 3807 N N . ALA B 2 29 ? 34.802 53.731 -25.162 1.00 25.23 210 ALA B N 1
ATOM 3808 C CA . ALA B 2 29 ? 34.418 52.422 -24.659 1.00 32.82 210 ALA B CA 1
ATOM 3809 C C . ALA B 2 29 ? 33.267 52.507 -23.664 1.00 38.19 210 ALA B C 1
ATOM 3810 O O . ALA B 2 29 ? 32.586 51.495 -23.429 1.00 28.67 210 ALA B O 1
ATOM 3812 N N . GLU B 2 30 ? 33.032 53.693 -23.092 1.00 27.07 211 GLU B N 1
ATOM 3813 C CA . GLU B 2 30 ? 31.980 53.861 -22.095 1.00 27.69 211 GLU B CA 1
ATOM 3814 C C . GLU B 2 30 ? 30.604 53.598 -22.668 1.00 26.87 211 GLU B C 1
ATOM 3815 O O . GLU B 2 30 ? 29.689 53.257 -21.912 1.00 32.21 211 GLU B O 1
ATOM 3821 N N . GLU B 2 31 ? 30.425 53.753 -23.980 1.00 26.95 212 GLU B N 1
ATOM 3822 C CA . GLU B 2 31 ? 29.101 53.475 -24.520 1.00 34.67 212 GLU B CA 1
ATOM 3823 C C . GLU B 2 31 ? 28.778 51.982 -24.590 1.00 31.76 212 GLU B C 1
ATOM 3824 O O . GLU B 2 31 ? 27.607 51.645 -24.798 1.00 32.98 212 GLU B O 1
ATOM 3830 N N . VAL B 2 32 ? 29.756 51.087 -24.418 1.00 24.99 213 VAL B N 1
ATOM 3831 C CA . VAL B 2 32 ? 29.478 49.655 -24.550 1.00 25.45 213 VAL B CA 1
ATOM 3832 C C . VAL B 2 32 ? 28.559 49.204 -23.414 1.00 22.31 213 VAL B C 1
ATOM 3833 O O . VAL B 2 32 ? 27.479 48.671 -23.709 1.00 20.96 213 VAL B O 1
ATOM 3837 N N . PRO B 2 33 ? 28.883 49.417 -22.125 1.00 25.18 214 PRO B N 1
ATOM 3838 C CA . PRO B 2 33 ? 27.919 49.014 -21.082 1.00 22.83 214 PRO B CA 1
ATOM 3839 C C . PRO B 2 33 ? 26.631 49.819 -21.117 1.00 26.82 214 PRO B C 1
ATOM 3840 O O . PRO B 2 33 ? 25.579 49.298 -20.728 1.00 23.53 214 PRO B O 1
ATOM 3844 N N . GLN B 2 34 ? 26.671 51.061 -21.602 1.00 22.61 215 GLN B N 1
ATOM 3845 C CA . GLN B 2 34 ? 25.453 51.862 -21.729 1.00 24.95 215 GLN B CA 1
ATOM 3846 C C . GLN B 2 34 ? 24.525 51.295 -22.801 1.00 23.85 215 GLN B C 1
ATOM 3847 O O . GLN B 2 34 ? 23.306 51.198 -22.598 1.00 27.93 215 GLN B O 1
ATOM 3853 N N . ASN B 2 35 ? 25.076 50.951 -23.967 1.00 15.62 216 ASN B N 1
ATOM 3854 C CA . ASN B 2 35 ? 24.262 50.284 -24.976 1.00 23.08 216 ASN B CA 1
ATOM 3855 C C . ASN B 2 35 ? 23.745 48.937 -24.477 1.00 20.50 216 ASN B C 1
ATOM 3856 O O . ASN B 2 35 ? 22.620 48.534 -24.804 1.00 20.35 216 ASN B O 1
ATOM 3861 N N . HIS B 2 36 ? 24.561 48.207 -23.720 1.00 15.41 217 HIS B N 1
ATOM 3862 C CA . HIS B 2 36 ? 24.126 46.883 -23.290 1.00 21.08 217 HIS B CA 1
ATOM 3863 C C . HIS B 2 36 ? 22.940 46.992 -22.336 1.00 22.92 217 HIS B C 1
ATOM 3864 O O . HIS B 2 36 ? 21.928 46.292 -22.495 1.00 21.84 217 HIS B O 1
ATOM 3871 N N . SER B 2 37 ? 23.038 47.893 -21.352 1.00 19.24 218 SER B N 1
ATOM 3872 C CA . SER B 2 37 ? 21.933 48.102 -20.418 1.00 22.77 218 SER B CA 1
ATOM 3873 C C . SER B 2 37 ? 20.657 48.506 -21.146 1.00 25.38 218 SER B C 1
ATOM 3874 O O . SER B 2 37 ? 19.566 48.035 -20.805 1.00 23.02 218 SER B O 1
ATOM 3877 N N . ARG B 2 38 ? 20.771 49.391 -22.145 1.00 20.24 219 ARG B N 1
ATOM 3878 C CA . ARG B 2 38 ? 19.606 49.759 -22.952 1.00 24.26 219 ARG B CA 1
ATOM 3879 C C . ARG B 2 38 ? 19.041 48.563 -23.705 1.00 22.69 219 ARG B C 1
ATOM 3880 O O . ARG B 2 38 ? 17.817 48.407 -23.807 1.00 23.00 219 ARG B O 1
ATOM 3888 N N . LEU B 2 39 ? 19.913 47.747 -24.301 1.00 24.94 220 LEU B N 1
ATOM 3889 C CA . LEU B 2 39 ? 19.431 46.583 -25.038 1.00 24.41 220 LEU B CA 1
ATOM 3890 C C . LEU B 2 39 ? 18.680 45.624 -24.107 1.00 18.26 220 LEU B C 1
ATOM 3891 O O . LEU B 2 39 ? 17.532 45.250 -24.380 1.00 23.95 220 LEU B O 1
ATOM 3896 N N . VAL B 2 40 ? 19.285 45.262 -22.969 1.00 14.15 221 VAL B N 1
ATOM 3897 C CA . VAL B 2 40 ? 18.650 44.263 -22.104 1.00 19.83 221 VAL B CA 1
ATOM 3898 C C . VAL B 2 40 ? 17.325 44.786 -21.570 1.00 27.64 221 VAL B C 1
ATOM 3899 O O . VAL B 2 40 ? 16.316 44.066 -21.556 1.00 21.17 221 VAL B O 1
ATOM 3903 N N . ASN B 2 41 ? 17.294 46.056 -21.147 1.00 25.22 222 ASN B N 1
ATOM 3904 C CA . ASN B 2 41 ? 16.052 46.623 -20.635 1.00 24.59 222 ASN B CA 1
ATOM 3905 C C . ASN B 2 41 ? 14.981 46.679 -21.718 1.00 25.07 222 ASN B C 1
ATOM 3906 O O . ASN B 2 41 ? 13.804 46.413 -21.449 1.00 25.04 222 ASN B O 1
ATOM 3911 N N . PHE B 2 42 ? 15.374 47.036 -22.944 1.00 21.36 223 PHE B N 1
ATOM 3912 C CA . PHE B 2 42 ? 14.452 46.993 -24.075 1.00 23.64 223 PHE B CA 1
ATOM 3913 C C . PHE B 2 42 ? 13.883 45.582 -24.270 1.00 28.47 223 PHE B C 1
ATOM 3914 O O . PHE B 2 42 ? 12.661 45.388 -24.334 1.00 25.21 223 PHE B O 1
ATOM 3922 N N . LEU B 2 43 ? 14.760 44.580 -24.368 1.00 23.39 224 LEU B N 1
ATOM 3923 C CA . LEU B 2 43 ? 14.284 43.208 -24.556 1.00 26.69 224 LEU B CA 1
ATOM 3924 C C . LEU B 2 43 ? 13.379 42.765 -23.407 1.00 19.27 224 LEU B C 1
ATOM 3925 O O . LEU B 2 43 ? 12.358 42.105 -23.630 1.00 22.23 224 LEU B O 1
ATOM 3930 N N . LEU B 2 44 ? 13.729 43.120 -22.172 1.00 22.37 225 LEU B N 1
ATOM 3931 C CA . LEU B 2 44 ? 12.887 42.731 -21.040 1.00 26.94 225 LEU B CA 1
ATOM 3932 C C . LEU B 2 44 ? 11.515 43.383 -21.129 1.00 31.94 225 LEU B C 1
ATOM 3933 O O . LEU B 2 44 ? 10.490 42.735 -20.874 1.00 22.12 225 LEU B O 1
ATOM 3938 N N . GLU B 2 45 ? 11.479 44.661 -21.518 1.00 29.52 226 GLU B N 1
ATOM 3939 C CA . GLU B 2 45 ? 10.208 45.362 -21.599 1.00 32.20 226 GLU B CA 1
ATOM 3940 C C . GLU B 2 45 ? 9.342 44.783 -22.713 1.00 26.94 226 GLU B C 1
ATOM 3941 O O . GLU B 2 45 ? 8.133 44.589 -22.534 1.00 24.18 226 GLU B O 1
ATOM 3947 N N . GLU B 2 46 ? 9.944 44.501 -23.876 1.00 18.71 227 GLU B N 1
ATOM 3948 C CA . GLU B 2 46 ? 9.225 43.828 -24.959 1.00 28.06 227 GLU B CA 1
ATOM 3949 C C . GLU B 2 46 ? 8.662 42.479 -24.504 1.00 29.28 227 GLU B C 1
ATOM 3950 O O . GLU B 2 46 ? 7.515 42.135 -24.827 1.00 29.27 227 GLU B O 1
ATOM 3956 N N . THR B 2 47 ? 9.462 41.690 -23.777 1.00 26.72 228 THR B N 1
ATOM 3957 C CA . THR B 2 47 ? 9.016 40.356 -23.365 1.00 24.15 228 THR B CA 1
ATOM 3958 C C . THR B 2 47 ? 7.905 40.443 -22.326 1.00 28.12 228 THR B C 1
ATOM 3959 O O . THR B 2 47 ? 6.962 39.640 -22.345 1.00 28.37 228 THR B O 1
ATOM 3963 N N . GLU B 2 48 ? 8.001 41.410 -21.407 1.00 27.23 229 GLU B N 1
ATOM 3964 C CA . GLU B 2 48 ? 6.927 41.615 -20.440 1.00 32.43 229 GLU B CA 1
ATOM 3965 C C . GLU B 2 48 ? 5.601 41.880 -21.145 1.00 32.83 229 GLU B C 1
ATOM 3966 O O . GLU B 2 48 ? 4.563 41.343 -20.747 1.00 31.02 229 GLU B O 1
ATOM 3972 N N . LYS B 2 49 ? 5.624 42.683 -22.214 1.00 35.85 230 LYS B N 1
ATOM 3973 C CA . LYS B 2 49 ? 4.400 43.033 -22.933 1.00 42.83 230 LYS B CA 1
ATOM 3974 C C . LYS B 2 49 ? 3.792 41.840 -23.656 1.00 37.57 230 LYS B C 1
ATOM 3975 O O . LYS B 2 49 ? 2.578 41.804 -23.879 1.00 50.25 230 LYS B O 1
ATOM 3981 N N . ARG B 2 50 ? 4.610 40.869 -24.038 1.00 32.44 231 ARG B N 1
ATOM 3982 C CA . ARG B 2 50 ? 4.166 39.740 -24.839 1.00 34.92 231 ARG B CA 1
ATOM 3983 C C . ARG B 2 50 ? 3.857 38.499 -24.000 1.00 31.13 231 ARG B C 1
ATOM 3984 O O . ARG B 2 50 ? 3.863 37.384 -24.534 1.00 43.85 231 ARG B O 1
ATOM 3992 N N . ALA B 2 51 ? 3.585 38.666 -22.706 1.00 22.20 232 ALA B N 1
ATOM 3993 C CA . ALA B 2 51 ? 3.225 37.520 -21.880 1.00 25.64 232 ALA B CA 1
ATOM 3994 C C . ALA B 2 51 ? 1.965 36.855 -22.429 1.00 39.40 232 ALA B C 1
ATOM 3995 O O . ALA B 2 51 ? 1.001 37.539 -22.795 1.00 39.30 232 ALA B O 1
ATOM 3997 N N . PRO B 2 52 ? 1.935 35.532 -22.493 1.00 41.04 233 PRO B N 1
ATOM 3998 C CA . PRO B 2 52 ? 0.810 34.846 -23.129 1.00 44.57 233 PRO B CA 1
ATOM 3999 C C . PRO B 2 52 ? -0.383 34.719 -22.200 1.00 31.69 233 PRO B C 1
ATOM 4000 O O . PRO B 2 52 ? -0.246 34.591 -20.984 1.00 30.18 233 PRO B O 1
ATOM 4004 N N . GLN B 2 53 ? -1.571 34.761 -22.793 1.00 39.03 234 GLN B N 1
ATOM 4005 C CA . GLN B 2 53 ? -2.766 34.431 -22.033 1.00 48.15 234 GLN B CA 1
ATOM 4006 C C . GLN B 2 53 ? -2.833 32.919 -21.825 1.00 46.20 234 GLN B C 1
ATOM 4007 O O . GLN B 2 53 ? -2.447 32.154 -22.715 1.00 44.92 234 GLN B O 1
ATOM 4013 N N . PRO B 2 54 ? -3.285 32.458 -20.660 1.00 45.01 235 PRO B N 1
ATOM 4014 C CA . PRO B 2 54 ? -3.451 31.010 -20.465 1.00 37.17 235 PRO B CA 1
ATOM 4015 C C . PRO B 2 54 ? -4.519 30.474 -21.406 1.00 35.86 235 PRO B C 1
ATOM 4016 O O . PRO B 2 54 ? -5.563 31.098 -21.610 1.00 45.25 235 PRO B O 1
ATOM 4020 N N . ARG B 2 55 ? -4.246 29.316 -21.989 1.00 32.62 236 ARG B N 1
ATOM 4021 C CA . ARG B 2 55 ? -5.125 28.734 -22.988 1.00 30.96 236 ARG B CA 1
ATOM 4022 C C . ARG B 2 55 ? -5.726 27.421 -22.492 1.00 30.98 236 ARG B C 1
ATOM 4023 O O . ARG B 2 55 ? -5.289 26.850 -21.488 1.00 34.28 236 ARG B O 1
ATOM 4031 N N . HIS B 2 56 ? -6.733 26.944 -23.238 1.00 22.20 237 HIS B N 1
ATOM 4032 C CA . HIS B 2 56 ? -7.392 25.667 -22.987 1.00 21.94 237 HIS B CA 1
ATOM 4033 C C . HIS B 2 56 ? -7.937 25.574 -21.569 1.00 28.95 237 HIS B C 1
ATOM 4034 O O . HIS B 2 56 ? -7.940 24.501 -20.962 1.00 28.29 237 HIS B O 1
ATOM 4041 N N . LEU B 2 57 ? -8.398 26.691 -21.024 1.00 27.05 238 LEU B N 1
ATOM 4042 C CA . LEU B 2 57 ? -8.970 26.664 -19.689 1.00 30.74 238 LEU B CA 1
ATOM 4043 C C . LEU B 2 57 ? -10.303 25.915 -19.701 1.00 33.29 238 LEU B C 1
ATOM 4044 O O . LEU B 2 57 ? -11.071 25.997 -20.662 1.00 36.55 238 LEU B O 1
ATOM 4049 N N . SER B 2 58 ? -10.557 25.149 -18.643 1.00 25.00 239 SER B N 1
ATOM 4050 C CA . SER B 2 58 ? -11.841 24.485 -18.494 1.00 33.46 239 SER B CA 1
ATOM 4051 C C . SER B 2 58 ? -12.881 25.473 -17.989 1.00 37.86 239 SER B C 1
ATOM 4052 O O . SER B 2 58 ? -12.559 26.472 -17.338 1.00 36.37 239 SER B O 1
ATOM 4055 N N . LYS B 2 59 ? -14.144 25.184 -18.295 1.00 42.89 240 LYS B N 1
ATOM 4056 C CA . LYS B 2 59 ? -15.213 26.070 -17.851 1.00 53.02 240 LYS B CA 1
ATOM 4057 C C . LYS B 2 59 ? -15.432 25.985 -16.343 1.00 43.18 240 LYS B C 1
ATOM 4058 O O . LYS B 2 59 ? -15.781 26.988 -15.715 1.00 50.14 240 LYS B O 1
ATOM 4064 N N . THR B 2 60 ? -15.225 24.818 -15.742 1.00 45.40 241 THR B N 1
ATOM 4065 C CA . THR B 2 60 ? -15.439 24.638 -14.314 1.00 46.47 241 THR B CA 1
ATOM 4066 C C . THR B 2 60 ? -14.165 24.127 -13.650 1.00 38.81 241 THR B C 1
ATOM 4067 O O . THR B 2 60 ? -13.264 23.601 -14.310 1.00 41.13 241 THR B O 1
ATOM 4071 N N . ASP B 2 61 ? -14.091 24.307 -12.335 1.00 32.87 242 ASP B N 1
ATOM 4072 C CA . ASP B 2 61 ? -12.955 23.840 -11.544 1.00 36.64 242 ASP B CA 1
ATOM 4073 C C . ASP B 2 61 ? -13.029 22.325 -11.359 1.00 39.98 242 ASP B C 1
ATOM 4074 O O . ASP B 2 61 ? -13.904 21.844 -10.627 1.00 39.31 242 ASP B O 1
ATOM 4079 N N . PRO B 2 62 ? -12.137 21.543 -11.978 1.00 37.53 243 PRO B N 1
ATOM 4080 C CA . PRO B 2 62 ? -12.268 20.077 -11.911 1.00 32.26 243 PRO B CA 1
ATOM 4081 C C . PRO B 2 62 ? -12.000 19.502 -10.534 1.00 29.38 243 PRO B C 1
ATOM 4082 O O . PRO B 2 62 ? -12.333 18.334 -10.291 1.00 36.62 243 PRO B O 1
ATOM 4086 N N . PHE B 2 63 ? -11.384 20.266 -9.641 1.00 27.08 244 PHE B N 1
ATOM 4087 C CA . PHE B 2 63 ? -11.032 19.791 -8.315 1.00 33.86 244 PHE B CA 1
ATOM 4088 C C . PHE B 2 63 ? -12.044 20.206 -7.253 1.00 36.50 244 PHE B C 1
ATOM 4089 O O . PHE B 2 63 ? -11.898 19.810 -6.091 1.00 31.44 244 PHE B O 1
ATOM 4097 N N . ALA B 2 64 ? -13.061 20.989 -7.629 1.00 34.60 245 ALA B N 1
ATOM 4098 C CA . ALA B 2 64 ? -13.942 21.620 -6.646 1.00 40.12 245 ALA B CA 1
ATOM 4099 C C . ALA B 2 64 ? -14.597 20.599 -5.717 1.00 38.31 245 ALA B C 1
ATOM 4100 O O . ALA B 2 64 ? -14.756 20.854 -4.518 1.00 33.84 245 ALA B O 1
ATOM 4102 N N . HIS B 2 65 ? -14.980 19.441 -6.245 1.00 38.56 246 HIS B N 1
ATOM 4103 C CA . HIS B 2 65 ? -15.674 18.449 -5.429 1.00 43.42 246 HIS B CA 1
ATOM 4104 C C . HIS B 2 65 ? -14.753 17.716 -4.457 1.00 49.04 246 HIS B C 1
ATOM 4105 O O . HIS B 2 65 ? -15.255 17.002 -3.582 1.00 52.51 246 HIS B O 1
ATOM 4112 N N . MET B 2 66 ? -13.433 17.863 -4.579 1.00 42.39 247 MET B N 1
ATOM 4113 C CA . MET B 2 66 ? -12.496 17.028 -3.832 1.00 39.90 247 MET B CA 1
ATOM 4114 C C . MET B 2 66 ? -12.124 17.679 -2.510 1.00 37.54 247 MET B C 1
ATOM 4115 O O . MET B 2 66 ? -11.654 18.820 -2.483 1.00 37.85 247 MET B O 1
ATOM 4120 N N . LYS B 2 67 ? -12.310 16.942 -1.420 1.00 35.29 248 LYS B N 1
ATOM 4121 C CA . LYS B 2 67 ? -12.040 17.463 -0.091 1.00 38.64 248 LYS B CA 1
ATOM 4122 C C . LYS B 2 67 ? -10.709 16.934 0.424 1.00 33.50 248 LYS B C 1
ATOM 4123 O O . LYS B 2 67 ? -10.133 15.992 -0.124 1.00 34.10 248 LYS B O 1
ATOM 4129 N N . SER B 2 68 ? -10.215 17.575 1.480 1.00 30.01 249 SER B N 1
ATOM 4130 C CA . SER B 2 68 ? -9.020 17.108 2.168 1.00 27.60 249 SER B CA 1
ATOM 4131 C C . SER B 2 68 ? -9.141 15.639 2.544 1.00 32.50 249 SER B C 1
ATOM 4132 O O . SER B 2 68 ? -10.159 15.212 3.072 1.00 28.00 249 SER B O 1
ATOM 4135 N N . LYS B 2 69 ? -8.096 14.866 2.286 1.00 35.75 250 LYS B N 1
ATOM 4136 C CA . LYS B 2 69 ? -8.120 13.456 2.630 1.00 29.37 250 LYS B CA 1
ATOM 4137 C C . LYS B 2 69 ? -7.516 13.186 4.001 1.00 31.59 250 LYS B C 1
ATOM 4138 O O . LYS B 2 69 ? -7.256 12.025 4.329 1.00 32.61 250 LYS B O 1
ATOM 4144 N N . ALA B 2 70 ? -7.289 14.231 4.801 1.00 27.11 251 ALA B N 1
ATOM 4145 C CA . ALA B 2 70 ? -6.728 14.053 6.132 1.00 30.97 251 ALA B CA 1
ATOM 4146 C C . ALA B 2 70 ? -7.640 13.148 6.950 1.00 36.82 251 ALA B C 1
ATOM 4147 O O . ALA B 2 70 ? -8.865 13.269 6.890 1.00 35.25 251 ALA B O 1
ATOM 4149 N N . ILE B 2 71 ? -7.050 12.209 7.683 1.00 32.28 252 ILE B N 1
ATOM 4150 C CA . ILE B 2 71 ? -7.850 11.252 8.445 1.00 40.46 252 ILE B CA 1
ATOM 4151 C C . ILE B 2 71 ? -8.260 11.882 9.772 1.00 43.49 252 ILE B C 1
ATOM 4152 O O . ILE B 2 71 ? -7.448 12.531 10.444 1.00 35.52 252 ILE B O 1
ATOM 4157 N N . ASP B 2 72 ? -9.530 11.708 10.138 1.00 54.63 253 ASP B N 1
ATOM 4158 C CA . ASP B 2 72 ? -10.092 12.271 11.371 1.00 66.45 253 ASP B CA 1
ATOM 4159 C C . ASP B 2 72 ? -9.307 11.849 12.613 1.00 62.30 253 ASP B C 1
ATOM 4160 O O . ASP B 2 72 ? -9.516 10.760 13.150 1.00 63.46 253 ASP B O 1
ATOM 4165 N N . GLU B 2 79 ? -9.442 1.418 7.190 1.00 68.13 260 GLU B N 1
ATOM 4166 C CA . GLU B 2 79 ? -8.931 0.170 7.751 1.00 69.77 260 GLU B CA 1
ATOM 4167 C C . GLU B 2 79 ? -8.339 -0.751 6.685 1.00 59.18 260 GLU B C 1
ATOM 4168 O O . GLU B 2 79 ? -9.006 -1.101 5.712 1.00 62.63 260 GLU B O 1
ATOM 4174 N N . GLY B 2 80 ? -7.082 -1.150 6.881 1.00 42.84 261 GLY B N 1
ATOM 4175 C CA . GLY B 2 80 ? -6.370 -1.913 5.879 1.00 32.54 261 GLY B CA 1
ATOM 4176 C C . GLY B 2 80 ? -5.814 -1.102 4.730 1.00 27.36 261 GLY B C 1
ATOM 4177 O O . GLY B 2 80 ? -5.164 -1.672 3.848 1.00 24.87 261 GLY B O 1
ATOM 4178 N N . VAL B 2 81 ? -6.027 0.209 4.720 1.00 23.05 262 VAL B N 1
ATOM 4179 C CA . VAL B 2 81 ? -5.562 1.072 3.635 1.00 28.03 262 VAL B CA 1
ATOM 4180 C C . VAL B 2 81 ? -4.172 1.596 3.972 1.00 25.64 262 VAL B C 1
ATOM 4181 O O . VAL B 2 81 ? -3.955 2.080 5.092 1.00 24.97 262 VAL B O 1
ATOM 4185 N N . PRO B 2 82 ? -3.219 1.534 3.045 1.00 24.17 263 PRO B N 1
ATOM 4186 C CA . PRO B 2 82 ? -1.913 2.167 3.277 1.00 22.90 263 PRO B CA 1
ATOM 4187 C C . PRO B 2 82 ? -2.051 3.653 3.570 1.00 30.81 263 PRO B C 1
ATOM 4188 O O . PRO B 2 82 ? -2.899 4.345 3.008 1.00 26.38 263 PRO B O 1
ATOM 4192 N N . THR B 2 83 ? -1.154 4.145 4.422 1.00 30.15 264 THR B N 1
ATOM 4193 C CA . THR B 2 83 ? -1.238 5.468 5.018 1.00 29.69 264 THR B CA 1
ATOM 4194 C C . THR B 2 83 ? 0.151 6.113 5.085 1.00 33.11 264 THR B C 1
ATOM 4195 O O . THR B 2 83 ? 1.149 5.416 5.297 1.00 36.91 264 THR B O 1
ATOM 4199 N N . MET B 2 84 ? 0.218 7.437 4.877 1.00 30.90 265 MET B N 1
ATOM 4200 C CA . MET B 2 84 ? 1.449 8.220 4.980 1.00 27.90 265 MET B CA 1
ATOM 4201 C C . MET B 2 84 ? 1.232 9.460 5.841 1.00 25.71 265 MET B C 1
ATOM 4202 O O . MET B 2 84 ? 0.157 10.057 5.830 1.00 30.55 265 MET B O 1
ATOM 4207 N N . ASP B 2 85 ? 2.297 9.889 6.522 1.00 25.01 266 ASP B N 1
ATOM 4208 C CA . ASP B 2 85 ? 2.322 11.101 7.339 1.00 27.61 266 ASP B CA 1
ATOM 4209 C C . ASP B 2 85 ? 2.797 12.342 6.582 1.00 33.95 266 ASP B C 1
ATOM 4210 O O . ASP B 2 85 ? 3.687 12.287 5.724 1.00 26.27 266 ASP B O 1
ATOM 4215 N N . VAL B 2 86 ? 2.211 13.476 6.950 1.00 23.86 267 VAL B N 1
ATOM 4216 C CA . VAL B 2 86 ? 2.661 14.797 6.535 1.00 27.25 267 VAL B CA 1
ATOM 4217 C C . VAL B 2 86 ? 2.624 15.702 7.760 1.00 34.59 267 VAL B C 1
ATOM 4218 O O . VAL B 2 86 ? 1.600 15.782 8.445 1.00 35.50 267 VAL B O 1
ATOM 4222 N N . LYS B 2 87 ? 3.725 16.387 8.037 1.00 32.29 268 LYS B N 1
ATOM 4223 C CA . LYS B 2 87 ? 3.776 17.370 9.115 1.00 32.63 268 LYS B CA 1
ATOM 4224 C C . LYS B 2 87 ? 3.815 18.759 8.499 1.00 32.87 268 LYS B C 1
ATOM 4225 O O . LYS B 2 87 ? 4.707 19.052 7.696 1.00 31.67 268 LYS B O 1
ATOM 4231 N N . PHE B 2 88 ? 2.857 19.609 8.882 1.00 27.21 269 PHE B N 1
ATOM 4232 C CA . PHE B 2 88 ? 2.778 20.990 8.431 1.00 31.62 269 PHE B CA 1
ATOM 4233 C C . PHE B 2 88 ? 3.309 21.962 9.483 1.00 37.51 269 PHE B C 1
ATOM 4234 O O . PHE B 2 88 ? 3.189 21.731 10.686 1.00 40.90 269 PHE B O 1
ATOM 4242 N N . LYS B 2 89 ? 3.865 23.075 9.011 1.00 29.40 270 LYS B N 1
ATOM 4243 C CA . LYS B 2 89 ? 4.253 24.202 9.847 1.00 29.59 270 LYS B CA 1
ATOM 4244 C C . LYS B 2 89 ? 3.718 25.482 9.232 1.00 32.48 270 LYS B C 1
ATOM 4245 O O . LYS B 2 89 ? 3.709 25.633 8.006 1.00 31.63 270 LYS B O 1
ATOM 4251 N N . GLN B 2 90 ? 3.281 26.407 10.078 1.00 33.14 271 GLN B N 1
ATOM 4252 C CA . GLN B 2 90 ? 2.876 27.722 9.616 1.00 32.12 271 GLN B CA 1
ATOM 4253 C C . GLN B 2 90 ? 3.942 28.741 9.998 1.00 31.83 271 GLN B C 1
ATOM 4254 O O . GLN B 2 90 ? 4.605 28.614 11.030 1.00 36.73 271 GLN B O 1
ATOM 4260 N N . HIS B 2 91 ? 4.112 29.738 9.131 1.00 27.09 272 HIS B N 1
ATOM 4261 C CA . HIS B 2 91 ? 5.158 30.742 9.247 1.00 34.59 272 HIS B CA 1
ATOM 4262 C C . HIS B 2 91 ? 4.540 32.120 9.067 1.00 38.06 272 HIS B C 1
ATOM 4263 O O . HIS B 2 91 ? 3.488 32.263 8.443 1.00 38.54 272 HIS B O 1
ATOM 4270 N N . SER B 2 92 ? 5.196 33.142 9.616 1.00 38.40 273 SER B N 1
ATOM 4271 C CA . SER B 2 92 ? 4.754 34.513 9.372 1.00 44.16 273 SER B CA 1
ATOM 4272 C C . SER B 2 92 ? 5.896 35.480 9.650 1.00 38.96 273 SER B C 1
ATOM 4273 O O . SER B 2 92 ? 6.935 35.114 10.206 1.00 38.08 273 SER B O 1
ATOM 4276 N N . GLY B 2 93 ? 5.669 36.735 9.280 1.00 43.71 274 GLY B N 1
ATOM 4277 C CA . GLY B 2 93 ? 6.684 37.758 9.429 1.00 47.25 274 GLY B CA 1
ATOM 4278 C C . GLY B 2 93 ? 7.576 37.835 8.207 1.00 54.16 274 GLY B C 1
ATOM 4279 O O . GLY B 2 93 ? 7.326 37.213 7.168 1.00 49.33 274 GLY B O 1
ATOM 4280 N N . GLU B 2 94 ? 8.641 38.629 8.335 1.00 59.47 275 GLU B N 1
ATOM 4281 C CA . GLU B 2 94 ? 9.615 38.737 7.258 1.00 70.98 275 GLU B CA 1
ATOM 4282 C C . GLU B 2 94 ? 10.696 37.675 7.349 1.00 63.71 275 GLU B C 1
ATOM 4283 O O . GLU B 2 94 ? 11.351 37.383 6.342 1.00 58.41 275 GLU B O 1
ATOM 4289 N N . TYR B 2 95 ? 10.866 37.074 8.520 1.00 61.93 276 TYR B N 1
ATOM 4290 C CA . TYR B 2 95 ? 11.912 36.104 8.808 1.00 64.04 276 TYR B CA 1
ATOM 4291 C C . TYR B 2 95 ? 11.474 34.654 8.603 1.00 52.48 276 TYR B C 1
ATOM 4292 O O . TYR B 2 95 ? 12.325 33.762 8.593 1.00 41.50 276 TYR B O 1
ATOM 4301 N N . GLY B 2 96 ? 10.180 34.389 8.456 1.00 50.07 277 GLY B N 1
ATOM 4302 C CA . GLY B 2 96 ? 9.733 33.018 8.327 1.00 46.07 277 GLY B CA 1
ATOM 4303 C C . GLY B 2 96 ? 9.673 32.246 9.626 1.00 50.03 277 GLY B C 1
ATOM 4304 O O . GLY B 2 96 ? 9.800 31.016 9.613 1.00 43.12 277 GLY B O 1
ATOM 4305 N N . LYS B 2 97 ? 9.484 32.927 10.754 1.00 49.44 278 LYS B N 1
ATOM 4306 C CA . LYS B 2 97 ? 9.392 32.219 12.022 1.00 53.62 278 LYS B CA 1
ATOM 4307 C C . LYS B 2 97 ? 8.147 31.341 12.043 1.00 44.65 278 LYS B C 1
ATOM 4308 O O . LYS B 2 97 ? 7.066 31.749 11.606 1.00 39.87 278 LYS B O 1
ATOM 4314 N N . SER B 2 98 ? 8.316 30.111 12.518 1.00 47.59 279 SER B N 1
ATOM 4315 C CA . SER B 2 98 ? 7.178 29.221 12.676 1.00 54.74 279 SER B CA 1
ATOM 4316 C C . SER B 2 98 ? 6.330 29.660 13.863 1.00 59.47 279 SER B C 1
ATOM 4317 O O . SER B 2 98 ? 6.837 30.170 14.867 1.00 59.33 279 SER B O 1
ATOM 4320 N N . ARG B 2 99 ? 5.016 29.465 13.735 1.00 61.66 280 ARG B N 1
ATOM 4321 C CA . ARG B 2 99 ? 4.114 29.785 14.829 1.00 63.47 280 ARG B CA 1
ATOM 4322 C C . ARG B 2 99 ? 4.098 28.704 15.896 1.00 62.93 280 ARG B C 1
ATOM 4323 O O . ARG B 2 99 ? 3.630 28.962 17.009 1.00 66.69 280 ARG B O 1
ATOM 4331 N N . ASN B 2 100 ? 4.598 27.511 15.589 1.00 63.49 281 ASN B N 1
ATOM 4332 C CA . ASN B 2 100 ? 4.738 26.417 16.550 1.00 59.23 281 ASN B CA 1
ATOM 4333 C C . ASN B 2 100 ? 5.602 25.339 15.904 1.00 55.81 281 ASN B C 1
ATOM 4334 O O . ASN B 2 100 ? 6.145 25.527 14.809 1.00 56.71 281 ASN B O 1
ATOM 4339 N N . SER B 2 101 ? 5.727 24.203 16.583 1.00 55.41 282 SER B N 1
ATOM 4340 C CA . SER B 2 101 ? 6.603 23.130 16.139 1.00 50.40 282 SER B CA 1
ATOM 4341 C C . SER B 2 101 ? 5.974 22.231 15.085 1.00 54.36 282 SER B C 1
ATOM 4342 O O . SER B 2 101 ? 6.657 21.329 14.587 1.00 58.67 282 SER B O 1
ATOM 4345 N N . GLY B 2 102 ? 4.708 22.421 14.756 1.00 51.56 283 GLY B N 1
ATOM 4346 C CA . GLY B 2 102 ? 4.164 21.657 13.653 1.00 59.45 283 GLY B CA 1
ATOM 4347 C C . GLY B 2 102 ? 3.084 20.677 14.085 1.00 58.55 283 GLY B C 1
ATOM 4348 O O . GLY B 2 102 ? 3.090 20.147 15.206 1.00 62.43 283 GLY B O 1
ATOM 4349 N N . ARG B 2 103 ? 2.146 20.426 13.170 1.00 48.26 284 ARG B N 1
ATOM 4350 C CA . ARG B 2 103 ? 1.037 19.499 13.369 1.00 47.59 284 ARG B CA 1
ATOM 4351 C C . ARG B 2 103 ? 1.088 18.419 12.297 1.00 45.53 284 ARG B C 1
ATOM 4352 O O . ARG B 2 103 ? 1.103 18.730 11.098 1.00 43.86 284 ARG B O 1
ATOM 4360 N N . ARG B 2 104 ? 1.078 17.162 12.729 1.00 30.79 285 ARG B N 1
ATOM 4361 C CA . ARG B 2 104 ? 1.223 16.005 11.854 1.00 35.09 285 ARG B CA 1
ATOM 4362 C C . ARG B 2 104 ? -0.133 15.372 11.550 1.00 37.37 285 ARG B C 1
ATOM 4363 O O . ARG B 2 104 ? -1.002 15.291 12.424 1.00 36.80 285 ARG B O 1
ATOM 4371 N N . PHE B 2 105 ? -0.308 14.916 10.308 1.00 29.46 286 PHE B N 1
ATOM 4372 C CA . PHE B 2 105 ? -1.550 14.286 9.874 1.00 27.74 286 PHE B CA 1
ATOM 4373 C C . PHE B 2 105 ? -1.237 13.029 9.074 1.00 40.54 286 PHE B C 1
ATOM 4374 O O . PHE B 2 105 ? -0.118 12.844 8.580 1.00 32.18 286 PHE B O 1
ATOM 4382 N N . GLN B 2 106 ? -2.259 12.175 8.938 1.00 36.66 287 GLN B N 1
ATOM 4383 C CA . GLN B 2 106 ? -2.176 10.898 8.241 1.00 33.82 287 GLN B CA 1
ATOM 4384 C C . GLN B 2 106 ? -3.132 10.892 7.054 1.00 34.76 287 GLN B C 1
ATOM 4385 O O . GLN B 2 106 ? -4.282 11.337 7.165 1.00 29.07 287 GLN B O 1
ATOM 4391 N N . TYR B 2 107 ? -2.662 10.365 5.921 1.00 26.16 288 TYR B N 1
ATOM 4392 C CA . TYR B 2 107 ? -3.431 10.384 4.689 1.00 25.91 288 TYR B CA 1
ATOM 4393 C C . TYR B 2 107 ? -3.481 8.991 4.078 1.00 27.64 288 TYR B C 1
ATOM 4394 O O . TYR B 2 107 ? -2.467 8.283 4.064 1.00 32.38 288 TYR B O 1
ATOM 4403 N N . PRO B 2 108 ? -4.634 8.578 3.553 1.00 23.15 289 PRO B N 1
ATOM 4404 C CA . PRO B 2 108 ? -4.703 7.322 2.804 1.00 25.66 289 PRO B CA 1
ATOM 4405 C C . PRO B 2 108 ? -4.072 7.465 1.427 1.00 28.70 289 PRO B C 1
ATOM 4406 O O . PRO B 2 108 ? -4.063 8.541 0.824 1.00 29.87 289 PRO B O 1
ATOM 4410 N N . VAL B 2 109 ? -3.573 6.346 0.917 1.00 23.65 290 VAL B N 1
ATOM 4411 C CA . VAL B 2 109 ? -2.780 6.316 -0.305 1.00 23.39 290 VAL B CA 1
ATOM 4412 C C . VAL B 2 109 ? -3.542 5.529 -1.355 1.00 27.35 290 VAL B C 1
ATOM 4413 O O . VAL B 2 109 ? -3.985 4.408 -1.081 1.00 25.87 290 VAL B O 1
ATOM 4417 N N . VAL B 2 110 ? -3.680 6.106 -2.553 1.00 24.25 291 VAL B N 1
ATOM 4418 C CA . VAL B 2 110 ? -4.209 5.390 -3.715 1.00 26.44 291 VAL B CA 1
ATOM 4419 C C . VAL B 2 110 ? -3.035 4.779 -4.478 1.00 27.32 291 VAL B C 1
ATOM 4420 O O . VAL B 2 110 ? -2.213 5.498 -5.053 1.00 23.76 291 VAL B O 1
ATOM 4424 N N . CYS B 2 111 ? -2.967 3.452 -4.505 1.00 20.78 292 CYS B N 1
ATOM 4425 C CA . CYS B 2 111 ? -1.870 2.727 -5.142 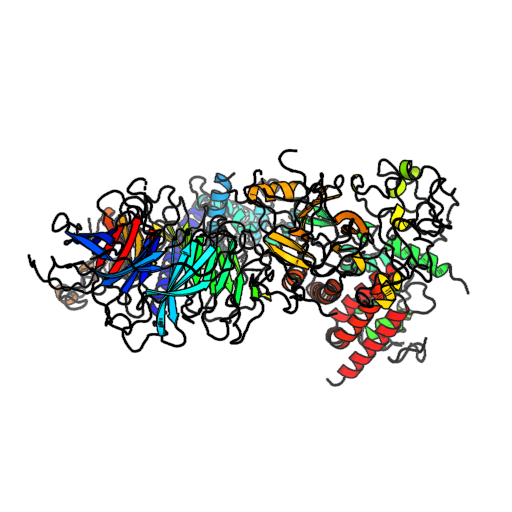1.00 24.61 292 CYS B CA 1
ATOM 4426 C C . CYS B 2 111 ? -2.262 2.377 -6.570 1.00 28.54 292 CYS B C 1
ATOM 4427 O O . CYS B 2 111 ? -3.288 1.722 -6.787 1.00 27.66 292 CYS B O 1
ATOM 4430 N N . ILE B 2 112 ? -1.451 2.810 -7.537 1.00 20.90 293 ILE B N 1
ATOM 4431 C CA . ILE B 2 112 ? -1.738 2.598 -8.952 1.00 20.79 293 ILE B CA 1
ATOM 4432 C C . ILE B 2 112 ? -0.548 1.920 -9.606 1.00 28.89 293 ILE B C 1
ATOM 4433 O O . ILE B 2 112 ? 0.582 2.414 -9.517 1.00 21.54 293 ILE B O 1
ATOM 4438 N N . LYS B 2 113 ? -0.803 0.783 -10.260 1.00 32.95 294 LYS B N 1
ATOM 4439 C CA . LYS B 2 113 ? 0.196 0.039 -11.013 1.00 26.93 294 LYS B CA 1
ATOM 4440 C C . LYS B 2 113 ? 0.209 0.484 -12.465 1.00 27.46 294 LYS B C 1
ATOM 4441 O O . LYS B 2 113 ? -0.827 0.876 -13.011 1.00 35.55 294 LYS B O 1
ATOM 4447 N N . PRO B 2 114 ? 1.360 0.461 -13.115 1.00 37.77 295 PRO B N 1
ATOM 4448 C CA . PRO B 2 114 ? 1.382 0.651 -14.564 1.00 37.50 295 PRO B CA 1
ATOM 4449 C C . PRO B 2 114 ? 0.901 -0.616 -15.262 1.00 24.76 295 PRO B C 1
ATOM 4450 O O . PRO B 2 114 ? 0.983 -1.718 -14.724 1.00 31.41 295 PRO B O 1
ATOM 4454 N N . ASP B 2 115 ? 0.380 -0.437 -16.477 1.00 28.70 296 ASP B N 1
ATOM 4455 C CA . ASP B 2 115 ? -0.146 -1.542 -17.266 1.00 34.42 296 ASP B CA 1
ATOM 4456 C C . ASP B 2 115 ? 0.830 -2.040 -18.326 1.00 39.93 296 ASP B C 1
ATOM 4457 O O . ASP B 2 115 ? 0.458 -2.901 -19.129 1.00 37.92 296 ASP B O 1
ATOM 4462 N N . ARG B 2 116 ? 2.068 -1.540 -18.342 1.00 34.59 297 ARG B N 1
ATOM 4463 C CA . ARG B 2 116 ? 2.993 -1.834 -19.428 1.00 27.34 297 ARG B CA 1
ATOM 4464 C C . ARG B 2 116 ? 4.427 -1.830 -18.917 1.00 31.01 297 ARG B C 1
ATOM 4465 O O . ARG B 2 116 ? 4.795 -0.998 -18.089 1.00 33.55 297 ARG B O 1
ATOM 4473 N N . GLU B 2 117 ? 5.226 -2.726 -19.432 1.00 22.77 298 GLU B N 1
ATOM 4474 C CA . GLU B 2 117 ? 6.651 -2.739 -19.145 1.00 28.42 298 GLU B CA 1
ATOM 4475 C C . GLU B 2 117 ? 7.382 -1.820 -20.114 1.00 24.42 298 GLU B C 1
ATOM 4476 O O . GLU B 2 117 ? 6.911 -1.563 -21.222 1.00 21.37 298 GLU B O 1
ATOM 4482 N N . PRO B 2 118 ? 8.536 -1.296 -19.728 1.00 27.60 299 PRO B N 1
ATOM 4483 C CA . PRO B 2 118 ? 9.329 -0.523 -20.685 1.00 19.25 299 PRO B CA 1
ATOM 4484 C C . PRO B 2 118 ? 9.863 -1.450 -21.768 1.00 26.35 299 PRO B C 1
ATOM 4485 O O . PRO B 2 118 ? 9.917 -2.667 -21.605 1.00 17.84 299 PRO B O 1
ATOM 4489 N N . VAL B 2 119 ? 10.253 -0.859 -22.893 1.00 19.31 300 VAL B N 1
ATOM 4490 C CA . VAL B 2 119 ? 10.948 -1.615 -23.927 1.00 16.86 300 VAL B CA 1
ATOM 4491 C C . VAL B 2 119 ? 12.370 -1.861 -23.435 1.00 20.41 300 VAL B C 1
ATOM 4492 O O . VAL B 2 119 ? 12.831 -1.162 -22.510 1.00 19.55 300 VAL B O 1
ATOM 4496 N N . PRO B 2 120 ? 13.087 -2.829 -24.008 1.00 16.48 301 PRO B N 1
ATOM 4497 C CA . PRO B 2 120 ? 14.478 -3.051 -23.606 1.00 16.67 301 PRO B CA 1
ATOM 4498 C C . PRO B 2 120 ? 15.311 -1.797 -23.828 1.00 18.86 301 PRO B C 1
ATOM 4499 O O . PRO B 2 120 ? 15.013 -0.984 -24.724 1.00 13.37 301 PRO B O 1
ATOM 4503 N N . PRO B 2 121 ? 16.345 -1.598 -23.018 1.00 18.80 302 PRO B N 1
ATOM 4504 C CA . PRO B 2 121 ? 17.055 -0.309 -23.025 1.00 15.65 302 PRO B CA 1
ATOM 4505 C C . PRO B 2 121 ? 17.909 -0.128 -24.271 1.00 22.42 302 PRO B C 1
ATOM 4506 O O . PRO B 2 121 ? 18.278 -1.079 -24.959 1.00 21.53 302 PRO B O 1
ATOM 4510 N N . TYR B 2 122 ? 18.220 1.134 -24.559 1.00 15.46 303 TYR B N 1
ATOM 4511 C CA . TYR B 2 122 ? 19.067 1.482 -25.694 1.00 14.17 303 TYR B CA 1
ATOM 4512 C C . TYR B 2 122 ? 19.543 2.912 -25.493 1.00 15.50 303 TYR B C 1
ATOM 4513 O O . TYR B 2 122 ? 19.000 3.651 -24.668 1.00 13.82 303 TYR B O 1
ATOM 4522 N N . ARG B 2 123 ? 20.558 3.294 -26.263 1.00 16.85 304 ARG B N 1
ATOM 4523 C CA . ARG B 2 123 ? 21.004 4.676 -26.314 1.00 16.13 304 ARG B CA 1
ATOM 4524 C C . ARG B 2 123 ? 21.003 5.143 -27.764 1.00 11.79 304 ARG B C 1
ATOM 4525 O O . ARG B 2 123 ? 21.346 4.377 -28.669 1.00 12.48 304 ARG B O 1
ATOM 4533 N N . PHE B 2 124 ? 20.612 6.408 -27.955 1.00 12.36 305 PHE B N 1
ATOM 4534 C CA . PHE B 2 124 ? 20.559 7.125 -29.225 1.00 16.48 305 PHE B CA 1
ATOM 4535 C C . PHE B 2 124 ? 19.324 6.717 -29.999 1.00 17.27 305 PHE B C 1
ATOM 4536 O O . PHE B 2 124 ? 18.728 5.672 -29.727 1.00 13.53 305 PHE B O 1
ATOM 4544 N N . HIS B 2 125 ? 18.928 7.554 -30.941 1.00 15.14 306 HIS B N 1
ATOM 4545 C CA . HIS B 2 125 ? 17.893 7.185 -31.879 1.00 14.40 306 HIS B CA 1
ATOM 4546 C C . HIS B 2 125 ? 18.522 6.395 -33.020 1.00 17.80 306 HIS B C 1
ATOM 4547 O O . HIS B 2 125 ? 19.377 6.922 -33.738 1.00 17.55 306 HIS B O 1
ATOM 4554 N N . HIS B 2 126 ? 18.093 5.145 -33.204 1.00 14.32 307 HIS B N 1
ATOM 4555 C CA . HIS B 2 126 ? 18.710 4.251 -34.185 1.00 17.72 307 HIS B CA 1
ATOM 4556 C C . HIS B 2 126 ? 18.023 4.460 -35.529 1.00 14.07 307 HIS B C 1
ATOM 4557 O O . HIS B 2 126 ? 16.807 4.283 -35.649 1.00 16.67 307 HIS B O 1
ATOM 4564 N N . ALA B 2 127 ? 18.779 4.903 -36.521 1.00 15.10 308 ALA B N 1
ATOM 4565 C CA . ALA B 2 127 ? 18.201 5.183 -37.823 1.00 12.84 308 ALA B CA 1
ATOM 4566 C C . ALA B 2 127 ? 18.838 4.283 -38.873 1.00 12.39 308 ALA B C 1
ATOM 4567 O O . ALA B 2 127 ? 20.022 3.930 -38.791 1.00 16.36 308 ALA B O 1
ATOM 4569 N N . GLU B 2 128 ? 18.042 3.930 -39.870 1.00 10.62 309 GLU B N 1
ATOM 4570 C CA . GLU B 2 128 ? 18.464 2.983 -40.877 1.00 12.15 309 GLU B CA 1
ATOM 4571 C C . GLU B 2 128 ? 19.177 3.688 -42.025 1.00 14.94 309 GLU B C 1
ATOM 4572 O O . GLU B 2 128 ? 18.706 4.710 -42.527 1.00 19.79 309 GLU B O 1
ATOM 4578 N N . ILE B 2 129 ? 20.295 3.120 -42.465 1.00 15.64 310 ILE B N 1
ATOM 4579 C CA . ILE B 2 129 ? 20.962 3.581 -43.680 1.00 13.96 310 ILE B CA 1
ATOM 4580 C C . ILE B 2 129 ? 21.006 2.437 -44.683 1.00 18.21 310 ILE B C 1
ATOM 4581 O O . ILE B 2 129 ? 21.184 1.268 -44.315 1.00 17.53 310 ILE B O 1
ATOM 4586 N N . ARG B 2 130 ? 20.831 2.781 -45.954 1.00 16.21 311 ARG B N 1
ATOM 4587 C CA . ARG B 2 130 ? 20.862 1.772 -47.003 1.00 17.74 311 ARG B CA 1
ATOM 4588 C C . ARG B 2 130 ? 22.279 1.233 -47.208 1.00 20.39 311 ARG B C 1
ATOM 4589 O O . ARG B 2 130 ? 22.466 0.029 -47.429 1.00 21.31 311 ARG B O 1
ATOM 4597 N N . LYS B 2 131 ? 23.284 2.097 -47.114 1.00 18.70 312 LYS B N 1
ATOM 4598 C CA . LYS B 2 131 ? 24.683 1.716 -47.267 1.00 17.20 312 LYS B CA 1
ATOM 4599 C C . LYS B 2 131 ? 25.524 2.443 -46.228 1.00 18.61 312 LYS B C 1
ATOM 4600 O O . LYS B 2 131 ? 25.134 3.503 -45.730 1.00 15.31 312 LYS B O 1
ATOM 4606 N N . ASN B 2 132 ? 26.709 1.883 -45.950 1.00 12.87 313 ASN B N 1
ATOM 4607 C CA . ASN B 2 132 ? 27.677 2.508 -45.049 1.00 14.40 313 ASN B CA 1
ATOM 4608 C C . ASN B 2 132 ? 27.871 3.974 -45.398 1.00 17.57 313 ASN B C 1
ATOM 4609 O O . ASN B 2 132 ? 27.907 4.341 -46.571 1.00 18.32 313 ASN B O 1
ATOM 4614 N N . ILE B 2 133 ? 28.001 4.816 -44.368 1.00 16.59 314 ILE B N 1
ATOM 4615 C CA . ILE B 2 133 ? 28.256 6.236 -44.553 1.00 17.67 314 ILE B CA 1
ATOM 4616 C C . ILE B 2 133 ? 29.596 6.572 -43.905 1.00 18.58 314 ILE B C 1
ATOM 4617 O O . ILE B 2 133 ? 30.056 5.902 -42.981 1.00 18.30 314 ILE B O 1
ATOM 4622 N N . LEU B 2 134 ? 30.221 7.626 -44.407 1.00 18.02 315 LEU B N 1
ATOM 4623 C CA . LEU B 2 134 ? 31.579 7.988 -44.025 1.00 19.07 315 LEU B CA 1
ATOM 4624 C C . LEU B 2 134 ? 31.519 9.096 -42.984 1.00 23.60 315 LEU B C 1
ATOM 4625 O O . LEU B 2 134 ? 30.982 10.174 -43.259 1.00 19.80 315 LEU B O 1
ATOM 4630 N N . ALA B 2 135 ? 32.052 8.834 -41.797 1.00 18.39 316 ALA B N 1
ATOM 4631 C CA . ALA B 2 135 ? 31.991 9.809 -40.719 1.00 18.64 316 ALA B CA 1
ATOM 4632 C C . ALA B 2 135 ? 33.170 10.777 -40.795 1.00 19.43 316 ALA B C 1
ATOM 4633 O O . ALA B 2 135 ? 34.248 10.438 -41.293 1.00 20.31 316 ALA B O 1
ATOM 4635 N N . LEU B 2 136 ? 32.939 12.002 -40.342 1.00 21.67 317 LEU B N 1
ATOM 4636 C CA . LEU B 2 136 ? 34.027 12.931 -40.064 1.00 22.83 317 LEU B CA 1
ATOM 4637 C C . LEU B 2 136 ? 34.610 12.644 -38.684 1.00 29.32 317 LEU B C 1
ATOM 4638 O O . LEU B 2 136 ? 33.939 12.090 -37.808 1.00 29.94 317 LEU B O 1
ATOM 4643 N N . ASN B 2 137 ? 35.875 13.012 -38.486 1.00 21.97 318 ASN B N 1
ATOM 4644 C CA . ASN B 2 137 ? 36.426 12.917 -37.140 1.00 24.32 318 ASN B CA 1
ATOM 4645 C C . ASN B 2 137 ? 35.795 13.971 -36.245 1.00 24.73 318 ASN B C 1
ATOM 4646 O O . ASN B 2 137 ? 35.559 15.110 -36.663 1.00 27.74 318 ASN B O 1
ATOM 4651 N N . SER B 2 138 ? 35.487 13.577 -35.020 1.00 25.69 319 SER B N 1
ATOM 4652 C CA . SER B 2 138 ? 34.856 14.465 -34.058 1.00 31.31 319 SER B CA 1
ATOM 4653 C C . SER B 2 138 ? 35.868 14.888 -33.000 1.00 30.59 319 SER B C 1
ATOM 4654 O O . SER B 2 138 ? 36.922 14.269 -32.830 1.00 34.56 319 SER B O 1
ATOM 4657 N N . GLN B 2 139 ? 35.542 15.967 -32.300 1.00 35.69 320 GLN B N 1
ATOM 4658 C CA . GLN B 2 139 ? 36.341 16.414 -31.168 1.00 43.42 320 GLN B CA 1
ATOM 4659 C C . GLN B 2 139 ? 35.791 15.820 -29.882 1.00 37.43 320 GLN B C 1
ATOM 4660 O O . GLN B 2 139 ? 34.592 15.551 -29.759 1.00 42.19 320 GLN B O 1
ATOM 4666 N N . LEU B 2 140 ? 36.674 15.632 -28.913 1.00 45.24 321 LEU B N 1
ATOM 4667 C CA . LEU B 2 140 ? 36.249 15.319 -27.552 1.00 49.26 321 LEU B CA 1
ATOM 4668 C C . LEU B 2 140 ? 36.086 16.633 -26.788 1.00 56.68 321 LEU B C 1
ATOM 4669 O O . LEU B 2 140 ? 37.070 17.259 -26.390 1.00 65.70 321 LEU B O 1
ATOM 4674 N N . ASN B 2 141 ? 34.839 17.079 -26.618 1.00 59.96 322 ASN B N 1
ATOM 4675 C CA . ASN B 2 141 ? 34.519 18.248 -25.798 1.00 71.67 322 ASN B CA 1
ATOM 4676 C C . ASN B 2 141 ? 33.897 17.864 -24.458 1.00 69.32 322 ASN B C 1
ATOM 4677 O O . ASN B 2 141 ? 33.674 18.737 -23.609 1.00 71.40 322 ASN B O 1
ATOM 4682 N N . PHE B 2 142 ? 33.629 16.580 -24.240 1.00 61.18 323 PHE B N 1
ATOM 4683 C CA . PHE B 2 142 ? 32.894 16.131 -23.071 1.00 62.82 323 PHE B CA 1
ATOM 4684 C C . PHE B 2 142 ? 33.163 14.643 -22.861 1.00 60.32 323 PHE B C 1
ATOM 4685 O O . PHE B 2 142 ? 33.213 13.873 -23.826 1.00 49.36 323 PHE B O 1
ATOM 4693 N N . VAL B 2 143 ? 33.323 14.246 -21.599 1.00 57.18 324 VAL B N 1
ATOM 4694 C CA . VAL B 2 143 ? 33.468 12.836 -21.239 1.00 57.92 324 VAL B CA 1
ATOM 4695 C C . VAL B 2 143 ? 32.640 12.569 -19.984 1.00 64.22 324 VAL B C 1
ATOM 4696 O O . VAL B 2 143 ? 32.698 13.356 -19.026 1.00 66.76 324 VAL B O 1
ATOM 4700 N N . PRO B 2 144 ? 31.824 11.497 -19.951 1.00 64.93 325 PRO B N 1
ATOM 4701 C CA . PRO B 2 144 ? 30.966 11.186 -18.796 1.00 65.77 325 PRO B CA 1
ATOM 4702 C C . PRO B 2 144 ? 31.733 11.093 -17.475 1.00 64.58 325 PRO B C 1
ATOM 4703 O O . PRO B 2 144 ? 32.822 10.515 -17.470 1.00 64.83 325 PRO B O 1
ATOM 4707 N N . PRO B 2 179 ? 43.128 21.727 -22.833 1.00 60.49 360 PRO B N 1
ATOM 4708 C CA . PRO B 2 179 ? 43.083 22.074 -21.402 1.00 61.63 360 PRO B CA 1
ATOM 4709 C C . PRO B 2 179 ? 41.863 22.935 -21.041 1.00 57.37 360 PRO B C 1
ATOM 4710 O O . PRO B 2 179 ? 41.625 23.965 -21.671 1.00 54.21 360 PRO B O 1
ATOM 4714 N N . ARG B 2 180 ? 41.111 22.504 -20.025 1.00 53.21 361 ARG B N 1
ATOM 4715 C CA . ARG B 2 180 ? 39.863 23.174 -19.670 1.00 52.00 361 ARG B CA 1
ATOM 4716 C C . ARG B 2 180 ? 40.064 24.669 -19.453 1.00 49.95 361 ARG B C 1
ATOM 4717 O O . ARG B 2 180 ? 39.283 25.491 -19.948 1.00 44.92 361 ARG B O 1
ATOM 4725 N N . SER B 2 181 ? 41.116 25.042 -18.718 1.00 46.01 362 SER B N 1
ATOM 4726 C CA . SER B 2 181 ? 41.304 26.445 -18.362 1.00 48.48 362 SER B CA 1
ATOM 4727 C C . SER B 2 181 ? 41.395 27.328 -19.598 1.00 46.64 362 SER B C 1
ATOM 4728 O O . SER B 2 181 ? 40.970 28.489 -19.559 1.00 43.62 362 SER B O 1
ATOM 4731 N N . GLN B 2 182 ? 41.926 26.789 -20.701 1.00 46.39 363 GLN B N 1
ATOM 4732 C CA . GLN B 2 182 ? 42.094 27.544 -21.933 1.00 57.52 363 GLN B CA 1
ATOM 4733 C C . GLN B 2 182 ? 40.853 27.535 -22.816 1.00 53.96 363 GLN B C 1
ATOM 4734 O O . GLN B 2 182 ? 40.590 28.533 -23.502 1.00 46.81 363 GLN B O 1
ATOM 4740 N N . LYS B 2 183 ? 40.075 26.446 -22.822 1.00 48.86 364 LYS B N 1
ATOM 4741 C CA . LYS B 2 183 ? 38.763 26.505 -23.460 1.00 44.72 364 LYS B CA 1
ATOM 4742 C C . LYS B 2 183 ? 37.913 27.584 -22.799 1.00 40.59 364 LYS B C 1
ATOM 4743 O O . LYS B 2 183 ? 37.277 28.388 -23.488 1.00 45.71 364 LYS B O 1
ATOM 4749 N N . ILE B 2 184 ? 37.951 27.660 -21.464 1.00 35.61 365 ILE B N 1
ATOM 4750 C CA . ILE B 2 184 ? 37.120 28.621 -20.748 1.00 35.47 365 ILE B CA 1
ATOM 4751 C C . ILE B 2 184 ? 37.542 30.042 -21.090 1.00 34.11 365 ILE B C 1
ATOM 4752 O O . ILE B 2 184 ? 36.706 30.902 -21.391 1.00 28.38 365 ILE B O 1
ATOM 4757 N N . ALA B 2 185 ? 38.852 30.306 -21.060 1.00 31.60 366 ALA B N 1
ATOM 4758 C CA . ALA B 2 185 ? 39.341 31.659 -21.320 1.00 33.91 366 ALA B CA 1
ATOM 4759 C C . ALA B 2 185 ? 39.062 32.078 -22.760 1.00 25.70 366 ALA B C 1
ATOM 4760 O O . ALA B 2 185 ? 38.651 33.214 -23.010 1.00 29.90 366 ALA B O 1
ATOM 4762 N N . LYS B 2 186 ? 39.268 31.177 -23.720 1.00 29.74 367 LYS B N 1
ATOM 4763 C CA . LYS B 2 186 ? 39.057 31.573 -25.102 1.00 33.23 367 LYS B CA 1
ATOM 4764 C C . LYS B 2 186 ? 37.580 31.821 -25.400 1.00 34.52 367 LYS B C 1
ATOM 4765 O O . LYS B 2 186 ? 37.251 32.726 -26.172 1.00 32.20 367 LYS B O 1
ATOM 4771 N N . ARG B 2 187 ? 36.667 31.070 -24.780 1.00 26.00 368 ARG B N 1
ATOM 4772 C CA . ARG B 2 187 ? 35.249 31.367 -24.970 1.00 26.34 368 ARG B CA 1
ATOM 4773 C C . ARG B 2 187 ? 34.905 32.761 -24.472 1.00 22.42 368 ARG B C 1
ATOM 4774 O O . ARG B 2 187 ? 34.149 33.492 -25.123 1.00 24.59 368 ARG B O 1
ATOM 4782 N N . ALA B 2 188 ? 35.428 33.132 -23.301 1.00 18.17 369 ALA B N 1
ATOM 4783 C CA . ALA B 2 188 ? 35.192 34.465 -22.756 1.00 25.04 369 ALA B CA 1
ATOM 4784 C C . ALA B 2 188 ? 35.718 35.539 -23.694 1.00 23.23 369 ALA B C 1
ATOM 4785 O O . ALA B 2 188 ? 35.049 36.554 -23.929 1.00 26.04 369 ALA B O 1
ATOM 4787 N N . GLN B 2 189 ? 36.910 35.320 -24.252 1.00 22.77 370 GLN B N 1
ATOM 4788 C CA . GLN B 2 189 ? 37.510 36.292 -25.162 1.00 27.91 370 GLN B CA 1
ATOM 4789 C C . GLN B 2 189 ? 36.737 36.389 -26.467 1.00 33.23 370 GLN B C 1
ATOM 4790 O O . GLN B 2 189 ? 36.590 37.485 -27.031 1.00 26.03 370 GLN B O 1
ATOM 4796 N N . ALA B 2 190 ? 36.242 35.256 -26.970 1.00 23.18 371 ALA B N 1
ATOM 4797 C CA . ALA B 2 190 ? 35.495 35.298 -28.216 1.00 26.50 371 ALA B CA 1
ATOM 4798 C C . ALA B 2 190 ? 34.210 36.091 -28.043 1.00 26.02 371 ALA B C 1
ATOM 4799 O O . ALA B 2 190 ? 33.848 36.884 -28.918 1.00 25.00 371 ALA B O 1
ATOM 4801 N N . GLU B 2 191 ? 33.533 35.923 -26.899 1.00 21.76 372 GLU B N 1
ATOM 4802 C CA . GLU B 2 191 ? 32.324 36.701 -26.632 1.00 20.73 372 GLU B CA 1
ATOM 4803 C C . GLU B 2 191 ? 32.629 38.196 -26.576 1.00 19.83 372 GLU B C 1
ATOM 4804 O O . GLU B 2 191 ? 31.880 39.005 -27.133 1.00 21.49 372 GLU B O 1
ATOM 4810 N N . TYR B 2 192 ? 33.706 38.585 -25.886 1.00 20.01 373 TYR B N 1
ATOM 4811 C CA . TYR B 2 192 ? 34.080 40.002 -25.832 1.00 24.44 373 TYR B CA 1
ATOM 4812 C C . TYR B 2 192 ? 34.473 40.523 -27.208 1.00 22.05 373 TYR B C 1
ATOM 4813 O O . TYR B 2 192 ? 34.088 41.635 -27.590 1.00 24.34 373 TYR B O 1
ATOM 4822 N N . ALA B 2 193 ? 35.237 39.736 -27.969 1.00 21.91 374 ALA B N 1
ATOM 4823 C CA . ALA B 2 193 ? 35.613 40.163 -29.311 1.00 21.81 374 ALA B CA 1
ATOM 4824 C C . ALA B 2 193 ? 34.380 40.436 -30.156 1.00 17.96 374 ALA B C 1
ATOM 4825 O O . ALA B 2 193 ? 34.346 41.412 -30.909 1.00 17.62 374 ALA B O 1
ATOM 4827 N N . ALA B 2 194 ? 33.345 39.591 -30.032 1.00 23.44 375 ALA B N 1
ATOM 4828 C CA . ALA B 2 194 ? 32.121 39.797 -30.809 1.00 24.85 375 ALA B CA 1
ATOM 4829 C C . ALA B 2 194 ? 31.391 41.051 -30.356 1.00 19.70 375 ALA B C 1
ATOM 4830 O O . ALA B 2 194 ? 30.786 41.755 -31.174 1.00 24.90 375 ALA B O 1
ATOM 4832 N N . THR B 2 195 ? 31.419 41.330 -29.053 1.00 19.90 376 THR B N 1
ATOM 4833 C CA . THR B 2 195 ? 30.837 42.566 -28.539 1.00 23.98 376 THR B CA 1
ATOM 4834 C C . THR B 2 195 ? 31.554 43.791 -29.109 1.00 30.27 376 THR B C 1
ATOM 4835 O O . THR B 2 195 ? 30.911 44.762 -29.526 1.00 26.16 376 THR B O 1
ATOM 4839 N N . LEU B 2 196 ? 32.889 43.755 -29.162 1.00 24.47 377 LEU B N 1
ATOM 4840 C CA . LEU B 2 196 ? 33.638 44.948 -29.559 1.00 26.70 377 LEU B CA 1
ATOM 4841 C C . LEU B 2 196 ? 33.694 45.147 -31.071 1.00 27.03 377 LEU B C 1
ATOM 4842 O O . LEU B 2 196 ? 33.769 46.294 -31.529 1.00 25.84 377 LEU B O 1
ATOM 4847 N N . ALA B 2 197 ? 33.660 44.065 -31.852 1.00 26.59 378 ALA B N 1
ATOM 4848 C CA . ALA B 2 197 ? 33.835 44.170 -33.303 1.00 31.06 378 ALA B CA 1
ATOM 4849 C C . ALA B 2 197 ? 32.970 45.248 -33.942 1.00 30.52 378 ALA B C 1
ATOM 4850 O O . ALA B 2 197 ? 33.504 46.024 -34.751 1.00 24.93 378 ALA B O 1
ATOM 4852 N N . PRO B 2 198 ? 31.674 45.383 -33.624 1.00 25.34 379 PRO B N 1
ATOM 4853 C CA . PRO B 2 198 ? 30.852 46.382 -34.327 1.00 20.20 379 PRO B CA 1
ATOM 4854 C C . PRO B 2 198 ? 31.157 47.806 -33.930 1.00 23.11 379 PRO B C 1
ATOM 4855 O O . PRO B 2 198 ? 30.648 48.723 -34.584 1.00 25.37 379 PRO B O 1
ATOM 4859 N N . TYR B 2 199 ? 31.936 48.026 -32.867 1.00 22.55 380 TYR B N 1
ATOM 4860 C CA . TYR B 2 199 ? 32.308 49.383 -32.474 1.00 20.46 380 TYR B CA 1
ATOM 4861 C C . TYR B 2 199 ? 33.524 49.904 -33.212 1.00 25.04 380 TYR B C 1
ATOM 4862 O O . TYR B 2 199 ? 33.731 51.125 -33.245 1.00 22.72 380 TYR B O 1
ATOM 4871 N N . LEU B 2 200 ? 34.335 49.019 -33.797 1.00 22.56 381 LEU B N 1
ATOM 4872 C CA . LEU B 2 200 ? 35.629 49.462 -34.310 1.00 25.30 381 LEU B CA 1
ATOM 4873 C C . LEU B 2 200 ? 35.461 50.521 -35.392 1.00 26.84 381 LEU B C 1
ATOM 4874 O O . LEU B 2 200 ? 36.109 51.571 -35.343 1.00 22.13 381 LEU B O 1
ATOM 4879 N N . GLU B 2 201 ? 34.574 50.276 -36.377 1.00 17.39 382 GLU B N 1
ATOM 4880 C CA . GLU B 2 201 ? 34.502 51.205 -37.504 1.00 22.41 382 GLU B CA 1
ATOM 4881 C C . GLU B 2 201 ? 33.832 52.522 -37.128 1.00 26.88 382 GLU B C 1
ATOM 4882 O O . GLU B 2 201 ? 34.354 53.580 -37.511 1.00 23.27 382 GLU B O 1
ATOM 4888 N N . PRO B 2 202 ? 32.715 52.557 -36.388 1.00 24.57 383 PRO B N 1
ATOM 4889 C CA . PRO B 2 202 ? 32.242 53.865 -35.911 1.00 22.93 383 PRO B CA 1
ATOM 4890 C C . PRO B 2 202 ? 33.257 54.596 -35.048 1.00 24.24 383 PRO B C 1
ATOM 4891 O O . PRO B 2 202 ? 33.387 55.830 -35.162 1.00 22.87 383 PRO B O 1
ATOM 4895 N N . TRP B 2 203 ? 34.009 53.890 -34.197 1.00 22.69 384 TRP B N 1
ATOM 4896 C CA . TRP B 2 203 ? 35.026 54.599 -33.415 1.00 22.75 384 TRP B CA 1
ATOM 4897 C C . TRP B 2 203 ? 36.114 55.170 -34.326 1.00 22.10 384 TRP B C 1
ATOM 4898 O O . TRP B 2 203 ? 36.559 56.304 -34.125 1.00 20.69 384 TRP B O 1
ATOM 4909 N N . LEU B 2 204 ? 36.534 54.419 -35.351 1.00 22.01 385 LEU B N 1
ATOM 4910 C CA . LEU B 2 204 ? 37.586 54.925 -36.237 1.00 25.09 385 LEU B CA 1
ATOM 4911 C C . LEU B 2 204 ? 37.119 56.144 -37.027 1.00 24.91 385 LEU B C 1
ATOM 4912 O O . LEU B 2 204 ? 37.887 57.094 -37.224 1.00 23.34 385 LEU B O 1
ATOM 4917 N N . ARG B 2 205 ? 35.883 56.109 -37.528 1.00 23.76 386 ARG B N 1
ATOM 4918 C CA . ARG B 2 205 ? 35.287 57.279 -38.169 1.00 25.90 386 ARG B CA 1
ATOM 4919 C C . ARG B 2 205 ? 35.297 58.478 -37.220 1.00 29.76 386 ARG B C 1
ATOM 4920 O O . ARG B 2 205 ? 35.677 59.590 -37.601 1.00 31.13 386 ARG B O 1
ATOM 4928 N N . LYS B 2 206 ? 34.930 58.251 -35.957 1.00 29.09 387 LYS B N 1
ATOM 4929 C CA . LYS B 2 206 ? 34.922 59.333 -34.980 1.00 29.36 387 LYS B CA 1
ATOM 4930 C C . LYS B 2 206 ? 36.325 59.874 -34.744 1.00 30.71 387 LYS B C 1
ATOM 4931 O O . LYS B 2 206 ? 36.539 61.090 -34.750 1.00 29.38 387 LYS B O 1
ATOM 4937 N N . LEU B 2 207 ? 37.295 58.987 -34.495 1.00 25.14 388 LEU B N 1
ATOM 4938 C CA . LEU B 2 207 ? 38.644 59.477 -34.207 1.00 27.51 388 LEU B CA 1
ATOM 4939 C C . LEU B 2 207 ? 39.250 60.146 -35.434 1.00 31.50 388 LEU B C 1
ATOM 4940 O O . LEU B 2 207 ? 39.980 61.136 -35.308 1.00 28.59 388 LEU B O 1
ATOM 4945 N N . ASN B 2 208 ? 38.954 59.620 -36.623 1.00 32.63 389 ASN B N 1
ATOM 4946 C CA . ASN B 2 208 ? 39.361 60.223 -37.890 1.00 35.90 389 ASN B CA 1
ATOM 4947 C C . ASN B 2 208 ? 40.872 60.469 -37.909 1.00 34.04 389 ASN B C 1
ATOM 4948 O O . ASN B 2 208 ? 41.341 61.587 -38.100 1.00 27.57 389 ASN B O 1
ATOM 4953 N N . ILE B 2 209 ? 41.635 59.397 -37.674 1.00 29.79 390 ILE B N 1
ATOM 4954 C CA . ILE B 2 209 ? 43.094 59.470 -37.621 1.00 32.72 390 ILE B CA 1
ATOM 4955 C C . ILE B 2 209 ? 43.666 58.955 -38.934 1.00 28.74 390 ILE B C 1
ATOM 4956 O O . ILE B 2 209 ? 43.328 57.847 -39.374 1.00 31.92 390 ILE B O 1
ATOM 4961 N N . GLU B 2 210 ? 44.527 59.758 -39.567 1.00 24.60 391 GLU B N 1
ATOM 4962 C CA . GLU B 2 210 ? 45.173 59.351 -40.813 1.00 31.23 391 GLU B CA 1
ATOM 4963 C C . GLU B 2 210 ? 45.830 57.978 -40.672 1.00 21.89 391 GLU B C 1
ATOM 4964 O O . GLU B 2 210 ? 46.602 57.733 -39.743 1.00 31.38 391 GLU B O 1
ATOM 4970 N N . GLY B 2 211 ? 45.500 57.073 -41.589 1.00 27.14 392 GLY B N 1
ATOM 4971 C CA . GLY B 2 211 ? 46.065 55.738 -41.573 1.00 25.85 392 GLY B CA 1
ATOM 4972 C C . GLY B 2 211 ? 45.403 54.757 -40.631 1.00 31.06 392 GLY B C 1
ATOM 4973 O O . GLY B 2 211 ? 45.813 53.590 -40.595 1.00 31.91 392 GLY B O 1
ATOM 4974 N N . CYS B 2 212 ? 44.399 55.187 -39.866 1.00 25.77 393 CYS B N 1
ATOM 4975 C CA . CYS B 2 212 ? 43.695 54.318 -38.930 1.00 24.21 393 CYS B CA 1
ATOM 4976 C C . CYS B 2 212 ? 42.345 53.980 -39.545 1.00 24.01 393 CYS B C 1
ATOM 4977 O O . CYS B 2 212 ? 41.301 54.539 -39.200 1.00 26.20 393 CYS B O 1
ATOM 4980 N N . THR B 2 213 ? 42.396 53.083 -40.511 1.00 20.24 394 THR B N 1
ATOM 4981 C CA . THR B 2 213 ? 41.236 52.497 -41.152 1.00 20.35 394 THR B CA 1
ATOM 4982 C C . THR B 2 213 ? 41.307 50.998 -40.925 1.00 26.25 394 THR B C 1
ATOM 4983 O O . THR B 2 213 ? 42.381 50.453 -40.623 1.00 18.40 394 THR B O 1
ATOM 4987 N N . LYS B 2 214 ? 40.165 50.324 -41.080 1.00 19.81 395 LYS B N 1
ATOM 4988 C CA . LYS B 2 214 ? 40.168 48.885 -40.867 1.00 25.03 395 LYS B CA 1
ATOM 4989 C C . LYS B 2 214 ? 41.170 48.218 -41.794 1.00 25.62 395 LYS B C 1
ATOM 4990 O O . LYS B 2 214 ? 41.955 47.367 -41.367 1.00 21.64 395 LYS B O 1
ATOM 4996 N N . SER B 2 215 ? 41.172 48.617 -43.068 1.00 14.09 396 SER B N 1
ATOM 4997 C CA . SER B 2 215 ? 42.060 47.982 -44.029 1.00 21.74 396 SER B CA 1
ATOM 4998 C C . SER B 2 215 ? 43.525 48.215 -43.659 1.00 22.90 396 SER B C 1
ATOM 4999 O O . SER B 2 215 ? 44.360 47.314 -43.799 1.00 22.74 396 SER B O 1
ATOM 5002 N N . ASN B 2 216 ? 43.857 49.403 -43.158 1.00 21.73 397 ASN B N 1
ATOM 5003 C CA . ASN B 2 216 ? 45.251 49.665 -42.826 1.00 18.16 397 ASN B CA 1
ATOM 5004 C C . ASN B 2 216 ? 45.658 48.977 -41.525 1.00 22.49 397 ASN B C 1
ATOM 5005 O O . ASN B 2 216 ? 46.825 48.601 -41.366 1.00 21.84 397 ASN B O 1
ATOM 5010 N N . LEU B 2 217 ? 44.717 48.789 -40.588 1.00 18.22 398 LEU B N 1
ATOM 5011 C CA . LEU B 2 217 ? 45.035 48.033 -39.382 1.00 19.40 398 LEU B CA 1
ATOM 5012 C C . LEU B 2 217 ? 45.267 46.565 -39.702 1.00 23.37 398 LEU B C 1
ATOM 5013 O O . LEU B 2 217 ? 46.045 45.898 -39.010 1.00 19.41 398 LEU B O 1
ATOM 5018 N N . ILE B 2 218 ? 44.603 46.056 -40.748 1.00 19.92 399 ILE B N 1
ATOM 5019 C CA . ILE B 2 218 ? 44.823 44.690 -41.213 1.00 19.74 399 ILE B CA 1
ATOM 5020 C C . ILE B 2 218 ? 46.193 44.557 -41.874 1.00 25.99 399 ILE B C 1
ATOM 5021 O O . ILE B 2 218 ? 46.900 43.560 -41.672 1.00 23.49 399 ILE B O 1
ATOM 5026 N N . ARG B 2 219 ? 46.585 45.547 -42.686 1.00 15.15 400 ARG B N 1
ATOM 5027 C CA . ARG B 2 219 ? 47.922 45.525 -43.272 1.00 21.64 400 ARG B CA 1
ATOM 5028 C C . ARG B 2 219 ? 48.984 45.573 -42.182 1.00 23.79 400 ARG B C 1
ATOM 5029 O O . ARG B 2 219 ? 49.994 44.869 -42.262 1.00 27.52 400 ARG B O 1
ATOM 5037 N N . PHE B 2 220 ? 48.761 46.371 -41.136 1.00 28.46 401 PHE B N 1
ATOM 5038 C CA . PHE B 2 220 ? 49.740 46.434 -40.057 1.00 26.05 401 PHE B CA 1
ATOM 5039 C C . PHE B 2 220 ? 49.824 45.095 -39.329 1.00 31.13 401 PHE B C 1
ATOM 5040 O O . PHE B 2 220 ? 50.917 44.547 -39.139 1.00 26.55 401 PHE B O 1
ATOM 5048 N N . MET B 2 221 ? 48.669 44.538 -38.949 1.00 28.40 402 MET B N 1
ATOM 5049 C CA . MET B 2 221 ? 48.622 43.207 -38.350 1.00 25.11 402 MET B CA 1
ATOM 5050 C C . MET B 2 221 ? 49.420 42.198 -39.169 1.00 29.57 402 MET B C 1
ATOM 5051 O O . MET B 2 221 ? 50.264 41.478 -38.629 1.00 35.92 402 MET B O 1
ATOM 5056 N N . ALA B 2 222 ? 49.189 42.166 -40.488 1.00 23.91 403 ALA B N 1
ATOM 5057 C CA . ALA B 2 222 ? 49.875 41.225 -41.370 1.00 33.50 403 ALA B CA 1
ATOM 5058 C C . ALA B 2 222 ? 51.391 41.413 -41.380 1.00 39.06 403 ALA B C 1
ATOM 5059 O O . ALA B 2 222 ? 52.123 40.450 -41.633 1.00 40.93 403 ALA B O 1
ATOM 5061 N N . SER B 2 223 ? 51.882 42.635 -41.151 1.00 37.81 404 SER B N 1
ATOM 5062 C CA . SER B 2 223 ? 53.317 42.907 -41.193 1.00 36.61 404 SER B CA 1
ATOM 5063 C C . SER B 2 223 ? 54.033 42.583 -39.885 1.00 34.64 404 SER B C 1
ATOM 5064 O O . SER B 2 223 ? 55.265 42.542 -39.869 1.00 44.81 404 SER B O 1
ATOM 5067 N N . GLN B 2 224 ? 53.304 42.372 -38.797 1.00 33.09 405 GLN B N 1
ATOM 5068 C CA . GLN B 2 224 ? 53.905 42.212 -37.483 1.00 43.20 405 GLN B CA 1
ATOM 5069 C C . GLN B 2 224 ? 54.484 40.808 -37.291 1.00 57.36 405 GLN B C 1
ATOM 5070 O O . GLN B 2 224 ? 54.150 39.876 -38.034 1.00 53.75 405 GLN B O 1
ATOM 5076 N N . PRO B 2 225 ? 55.369 40.635 -36.294 1.00 63.01 406 PRO B N 1
ATOM 5077 C CA . PRO B 2 225 ? 55.972 39.305 -36.077 1.00 59.79 406 PRO B CA 1
ATOM 5078 C C . PRO B 2 225 ? 54.977 38.227 -35.684 1.00 55.25 406 PRO B C 1
ATOM 5079 O O . PRO B 2 225 ? 55.111 37.088 -36.144 1.00 51.54 406 PRO B O 1
ATOM 5083 N N . GLU B 2 226 ? 53.986 38.541 -34.839 1.00 59.68 407 GLU B N 1
ATOM 5084 C CA . GLU B 2 226 ? 53.039 37.516 -34.400 1.00 63.71 407 GLU B CA 1
ATOM 5085 C C . GLU B 2 226 ? 52.292 36.880 -35.560 1.00 63.96 407 GLU B C 1
ATOM 5086 O O . GLU B 2 226 ? 51.697 35.813 -35.384 1.00 62.99 407 GLU B O 1
ATOM 5092 N N . SER B 2 227 ? 52.302 37.506 -36.738 1.00 63.75 408 SER B N 1
ATOM 5093 C CA . SER B 2 227 ? 51.672 36.883 -37.892 1.00 63.99 408 SER B CA 1
ATOM 5094 C C . SER B 2 227 ? 52.470 35.698 -38.402 1.00 74.50 408 SER B C 1
ATOM 5095 O O . SER B 2 227 ? 51.940 34.888 -39.172 1.00 74.25 408 SER B O 1
ATOM 5098 N N . ASP B 2 228 ? 53.730 35.575 -37.992 1.00 83.47 409 ASP B N 1
ATOM 5099 C CA . ASP B 2 228 ? 54.458 34.334 -38.226 1.00 91.37 409 ASP B CA 1
ATOM 5100 C C . ASP B 2 228 ? 53.999 33.251 -37.256 1.00 94.92 409 ASP B C 1
ATOM 5101 O O . ASP B 2 228 ? 53.908 32.076 -37.629 1.00 92.89 409 ASP B O 1
ATOM 5106 N N . ASP B 2 229 ? 53.677 33.640 -36.016 1.00 98.53 410 ASP B N 1
ATOM 5107 C CA . ASP B 2 229 ? 53.131 32.760 -34.987 1.00 98.63 410 ASP B CA 1
ATOM 5108 C C . ASP B 2 229 ? 51.648 32.466 -35.176 1.00 99.82 410 ASP B C 1
ATOM 5109 O O . ASP B 2 229 ? 50.996 32.059 -34.207 1.00 101.96 410 ASP B O 1
ATOM 5114 N N . SER B 2 230 ? 51.082 32.672 -36.367 1.00 98.98 411 SER B N 1
ATOM 5115 C CA . SER B 2 230 ? 49.632 32.617 -36.490 1.00 96.12 411 SER B CA 1
ATOM 5116 C C . SER B 2 230 ? 49.156 32.447 -37.926 1.00 89.27 411 SER B C 1
ATOM 5117 O O . SER B 2 230 ? 47.963 32.221 -38.159 1.00 91.93 411 SER B O 1
ATOM 5120 N N . MET B 2 231 ? 50.055 32.564 -38.897 1.00 82.25 412 MET B N 1
ATOM 5121 C CA . MET B 2 231 ? 49.665 32.488 -40.296 1.00 79.82 412 MET B CA 1
ATOM 5122 C C . MET B 2 231 ? 50.612 31.557 -41.041 1.00 82.03 412 MET B C 1
ATOM 5123 O O . MET B 2 231 ? 51.537 30.978 -40.465 1.00 84.64 412 MET B O 1
ATOM 5128 N N . THR B 2 232 ? 50.357 31.404 -42.331 1.00 79.19 413 THR B N 1
ATOM 5129 C CA . THR B 2 232 ? 51.127 30.541 -43.208 1.00 79.39 413 THR B CA 1
ATOM 5130 C C . THR B 2 232 ? 51.496 31.299 -44.470 1.00 78.35 413 THR B C 1
ATOM 5131 O O . THR B 2 232 ? 50.901 32.338 -44.781 1.00 73.64 413 THR B O 1
ATOM 5135 N N . PRO B 2 233 ? 52.507 30.812 -45.202 1.00 84.07 414 PRO B N 1
ATOM 5136 C CA . PRO B 2 233 ? 52.821 31.344 -46.535 1.00 92.93 414 PRO B CA 1
ATOM 5137 C C . PRO B 2 233 ? 51.631 31.733 -47.405 1.00 98.55 414 PRO B C 1
ATOM 5138 O O . PRO B 2 233 ? 51.469 32.917 -47.707 1.00 105.26 414 PRO B O 1
ATOM 5142 N N . GLN B 2 234 ? 50.805 30.766 -47.826 1.00 93.84 415 GLN B N 1
ATOM 5143 C CA . GLN B 2 234 ? 49.764 31.104 -48.798 1.00 92.82 415 GLN B CA 1
ATOM 5144 C C . GLN B 2 234 ? 48.726 32.059 -48.211 1.00 89.00 415 GLN B C 1
ATOM 5145 O O . GLN B 2 234 ? 48.044 32.771 -48.964 1.00 82.74 415 GLN B O 1
ATOM 5151 N N . GLN B 2 235 ? 48.612 32.111 -46.876 1.00 86.45 416 GLN B N 1
ATOM 5152 C CA . GLN B 2 235 ? 47.658 33.025 -46.247 1.00 80.93 416 GLN B CA 1
ATOM 5153 C C . GLN B 2 235 ? 48.138 34.467 -46.339 1.00 79.82 416 GLN B C 1
ATOM 5154 O O . GLN B 2 235 ? 47.385 35.352 -46.766 1.00 71.57 416 GLN B O 1
ATOM 5160 N N . LYS B 2 236 ? 49.388 34.721 -45.935 1.00 83.59 417 LYS B N 1
ATOM 5161 C CA . LYS B 2 236 ? 50.013 35.997 -46.256 1.00 82.85 417 LYS B CA 1
ATOM 5162 C C . LYS B 2 236 ? 49.764 36.357 -47.715 1.00 81.17 417 LYS B C 1
ATOM 5163 O O . LYS B 2 236 ? 49.180 37.399 -48.014 1.00 84.09 417 LYS B O 1
ATOM 5169 N N . SER B 2 237 ? 50.143 35.476 -48.639 1.00 77.53 418 SER B N 1
ATOM 5170 C CA . SER B 2 237 ? 49.927 35.734 -50.066 1.00 87.93 418 SER B CA 1
ATOM 5171 C C . SER B 2 237 ? 48.538 36.327 -50.327 1.00 88.11 418 SER B C 1
ATOM 5172 O O . SER B 2 237 ? 48.428 37.468 -50.798 1.00 91.70 418 SER B O 1
ATOM 5175 N N . ASN B 2 238 ? 47.477 35.642 -49.868 1.00 79.99 419 ASN B N 1
ATOM 5176 C CA . ASN B 2 238 ? 46.134 36.100 -50.234 1.00 73.51 419 ASN B CA 1
ATOM 5177 C C . ASN B 2 238 ? 45.746 37.377 -49.502 1.00 62.47 419 ASN B C 1
ATOM 5178 O O . ASN B 2 238 ? 44.932 38.161 -50.013 1.00 55.83 419 ASN B O 1
ATOM 5183 N N . LEU B 2 239 ? 46.281 37.576 -48.292 1.00 61.95 420 LEU B N 1
ATOM 5184 C CA . LEU B 2 239 ? 46.054 38.819 -47.562 1.00 62.60 420 LEU B CA 1
ATOM 5185 C C . LEU B 2 239 ? 46.583 40.003 -48.356 1.00 68.41 420 LEU B C 1
ATOM 5186 O O . LEU B 2 239 ? 45.859 40.969 -48.633 1.00 64.96 420 LEU B O 1
ATOM 5191 N N . LEU B 2 240 ? 47.842 39.916 -48.770 1.00 79.32 421 LEU B N 1
ATOM 5192 C CA . LEU B 2 240 ? 48.508 41.005 -49.460 1.00 80.05 421 LEU B CA 1
ATOM 5193 C C . LEU B 2 240 ? 48.123 41.092 -50.939 1.00 80.02 421 LEU B C 1
ATOM 5194 O O . LEU B 2 240 ? 48.773 41.819 -51.691 1.00 87.63 421 LEU B O 1
ATOM 5199 N N . ASP B 2 241 ? 47.069 40.388 -51.365 1.00 74.40 422 ASP B N 1
ATOM 5200 C CA . ASP B 2 241 ? 46.415 40.640 -52.643 1.00 76.13 422 ASP B CA 1
ATOM 5201 C C . ASP B 2 241 ? 45.131 41.434 -52.486 1.00 73.32 422 ASP B C 1
ATOM 5202 O O . ASP B 2 241 ? 44.807 42.267 -53.344 1.00 76.00 422 ASP B O 1
ATOM 5207 N N . THR B 2 242 ? 44.380 41.185 -51.415 1.00 65.88 423 THR B N 1
ATOM 5208 C CA . THR B 2 242 ? 43.256 42.049 -51.091 1.00 59.01 423 THR B CA 1
ATOM 5209 C C . THR B 2 242 ? 43.731 43.359 -50.492 1.00 56.98 423 THR B C 1
ATOM 5210 O O . THR B 2 242 ? 43.045 44.384 -50.619 1.00 63.91 423 THR B O 1
ATOM 5214 N N . TYR B 2 243 ? 44.895 43.346 -49.848 1.00 46.17 424 TYR B N 1
ATOM 5215 C CA . TYR B 2 243 ? 45.310 44.466 -49.022 1.00 46.41 424 TYR B CA 1
ATOM 5216 C C . TYR B 2 243 ? 46.621 45.114 -49.437 1.00 48.85 424 TYR B C 1
ATOM 5217 O O . TYR B 2 243 ? 46.760 46.322 -49.248 1.00 52.55 424 TYR B O 1
ATOM 5226 N N . SER B 2 244 ? 47.567 44.365 -50.009 1.00 54.99 425 SER B N 1
ATOM 5227 C CA . SER B 2 244 ? 48.915 44.857 -50.302 1.00 59.78 425 SER B CA 1
ATOM 5228 C C . SER B 2 244 ? 49.610 45.233 -49.000 1.00 61.31 425 SER B C 1
ATOM 5229 O O . SER B 2 244 ? 49.005 45.146 -47.926 1.00 67.61 425 SER B O 1
ATOM 5232 N N . ASP B 2 245 ? 50.882 45.626 -49.065 1.00 55.69 426 ASP B N 1
ATOM 5233 C CA . ASP B 2 245 ? 51.625 45.984 -47.863 1.00 52.46 426 ASP B CA 1
ATOM 5234 C C . ASP B 2 245 ? 52.006 47.456 -47.810 1.00 44.07 426 ASP B C 1
ATOM 5235 O O . ASP B 2 245 ? 52.670 47.875 -46.856 1.00 41.53 426 ASP B O 1
ATOM 5240 N N . ASP B 2 246 ? 51.605 48.247 -48.798 1.00 32.11 427 ASP B N 1
ATOM 5241 C CA . ASP B 2 246 ? 51.758 49.693 -48.732 1.00 26.16 427 ASP B CA 1
ATOM 5242 C C . ASP B 2 246 ? 50.704 50.248 -47.778 1.00 30.57 427 ASP B C 1
ATOM 5243 O O . ASP B 2 246 ? 49.498 50.103 -48.015 1.00 26.43 427 ASP B O 1
ATOM 5248 N N . MET B 2 247 ? 51.158 50.883 -46.701 1.00 23.30 428 MET B N 1
ATOM 5249 C CA . MET B 2 247 ? 50.276 51.429 -45.684 1.00 25.53 428 MET B CA 1
ATOM 5250 C C . MET B 2 247 ? 50.189 52.951 -45.737 1.00 29.58 428 MET B C 1
ATOM 5251 O O . MET B 2 247 ? 49.755 53.572 -44.762 1.00 28.22 428 MET B O 1
ATOM 5256 N N . GLY B 2 248 ? 50.609 53.567 -46.839 1.00 29.47 429 GLY B N 1
ATOM 5257 C CA . GLY B 2 248 ? 50.505 55.012 -46.958 1.00 26.99 429 GLY B CA 1
ATOM 5258 C C . GLY B 2 248 ? 51.694 55.792 -46.432 1.00 34.99 429 GLY B C 1
ATOM 5259 O O . GLY B 2 248 ? 52.814 55.281 -46.390 1.00 34.60 429 GLY B O 1
ATOM 5260 N N . SER B 2 249 ? 51.456 57.040 -46.029 1.00 30.65 430 SER B N 1
ATOM 5261 C CA . SER B 2 249 ? 52.535 57.925 -45.634 1.00 34.61 430 SER B CA 1
ATOM 5262 C C . SER B 2 249 ? 53.231 57.428 -44.365 1.00 39.28 430 SER B C 1
ATOM 5263 O O . SER B 2 249 ? 52.681 56.617 -43.614 1.00 33.82 430 SER B O 1
ATOM 5266 N N . PRO B 2 250 ? 54.451 57.912 -44.103 1.00 39.96 431 PRO B N 1
ATOM 5267 C CA . PRO B 2 250 ? 55.102 57.581 -42.822 1.00 34.78 431 PRO B CA 1
ATOM 5268 C C . PRO B 2 250 ? 54.223 57.844 -41.609 1.00 38.62 431 PRO B C 1
ATOM 5269 O O . PRO B 2 250 ? 54.229 57.047 -40.663 1.00 29.59 431 PRO B O 1
ATOM 5273 N N . GLN B 2 251 ? 53.452 58.936 -41.614 1.00 33.07 432 GLN B N 1
ATOM 5274 C CA . GLN B 2 251 ? 52.619 59.236 -40.456 1.00 29.55 432 GLN B CA 1
ATOM 5275 C C . GLN B 2 251 ? 51.470 58.241 -40.345 1.00 29.10 432 GLN B C 1
ATOM 5276 O O . GLN B 2 251 ? 51.102 57.830 -39.238 1.00 31.63 432 GLN B O 1
ATOM 5282 N N . ALA B 2 252 ? 50.912 57.831 -41.487 1.00 24.52 433 ALA B N 1
ATOM 5283 C CA . ALA B 2 252 ? 49.871 56.810 -41.499 1.00 32.70 433 ALA B CA 1
ATOM 5284 C C . ALA B 2 252 ? 50.373 55.513 -40.881 1.00 31.44 433 ALA B C 1
ATOM 5285 O O . ALA B 2 252 ? 49.670 54.882 -40.082 1.00 30.78 433 ALA B O 1
ATOM 5287 N N . VAL B 2 253 ? 51.575 55.079 -41.280 1.00 24.60 434 VAL B N 1
ATOM 5288 C CA . VAL B 2 253 ? 52.143 53.843 -40.747 1.00 27.00 434 VAL B CA 1
ATOM 5289 C C . VAL B 2 253 ? 52.368 53.997 -39.257 1.00 27.68 434 VAL B C 1
ATOM 5290 O O . VAL B 2 253 ? 52.120 53.082 -38.461 1.00 28.86 434 VAL B O 1
ATOM 5294 N N . ARG B 2 254 ? 52.816 55.177 -38.857 1.00 28.15 435 ARG B N 1
ATOM 5295 C CA . ARG B 2 254 ? 53.043 55.449 -37.448 1.00 29.47 435 ARG B CA 1
ATOM 5296 C C . ARG B 2 254 ? 51.741 55.430 -36.650 1.00 28.00 435 ARG B C 1
ATOM 5297 O O . ARG B 2 254 ? 51.692 54.892 -35.534 1.00 27.41 435 ARG B O 1
ATOM 5305 N N . ASN B 2 255 ? 50.681 56.023 -37.196 1.00 27.04 436 ASN B N 1
ATOM 5306 C CA . ASN B 2 255 ? 49.415 56.094 -36.468 1.00 23.42 436 ASN B CA 1
ATOM 5307 C C . ASN B 2 255 ? 48.799 54.716 -36.308 1.00 19.28 436 ASN B C 1
ATOM 5308 O O . ASN B 2 255 ? 48.211 54.407 -35.263 1.00 22.42 436 ASN B O 1
ATOM 5313 N N . ALA B 2 256 ? 48.935 53.877 -37.339 1.00 20.44 437 ALA B N 1
ATOM 5314 C CA . ALA B 2 256 ? 48.363 52.538 -37.301 1.00 24.03 437 ALA B CA 1
ATOM 5315 C C . ALA B 2 256 ? 49.045 51.702 -36.235 1.00 25.98 437 ALA B C 1
ATOM 5316 O O . ALA B 2 256 ? 48.394 50.929 -35.521 1.00 21.86 437 ALA B O 1
ATOM 5318 N N . SER B 2 257 ? 50.365 51.852 -36.120 1.00 26.73 438 SER B N 1
ATOM 5319 C CA . SER B 2 257 ? 51.108 51.169 -35.075 1.00 27.52 438 SER B CA 1
ATOM 5320 C C . SER B 2 257 ? 50.663 51.650 -33.704 1.00 20.37 438 SER B C 1
ATOM 5321 O O . SER B 2 257 ? 50.445 50.843 -32.797 1.00 24.67 438 SER B O 1
ATOM 5324 N N . MET B 2 258 ? 50.502 52.965 -33.543 1.00 23.68 439 MET B N 1
ATOM 5325 C CA . MET B 2 258 ? 50.130 53.505 -32.240 1.00 27.18 439 MET B CA 1
ATOM 5326 C C . MET B 2 258 ? 48.705 53.131 -31.886 1.00 29.82 439 MET B C 1
ATOM 5327 O O . MET B 2 258 ? 48.394 52.892 -30.712 1.00 27.23 439 MET B O 1
ATOM 5332 N N . PHE B 2 259 ? 47.817 53.103 -32.882 1.00 22.78 440 PHE B N 1
ATOM 5333 C CA . PHE B 2 259 ? 46.454 52.682 -32.612 1.00 22.76 440 PHE B CA 1
ATOM 5334 C C . PHE B 2 259 ? 46.420 51.236 -32.132 1.00 20.57 440 PHE B C 1
ATOM 5335 O O . PHE B 2 259 ? 45.694 50.905 -31.193 1.00 23.81 440 PHE B O 1
ATOM 5343 N N . THR B 2 260 ? 47.177 50.358 -32.786 1.00 21.87 441 THR B N 1
ATOM 5344 C CA . THR B 2 260 ? 47.172 48.947 -32.409 1.00 23.82 441 THR B CA 1
ATOM 5345 C C . THR B 2 260 ? 47.700 48.760 -30.993 1.00 30.88 441 THR B C 1
ATOM 5346 O O . THR B 2 260 ? 47.134 48.001 -30.191 1.00 26.35 441 THR B O 1
ATOM 5350 N N . GLU B 2 261 ? 48.799 49.442 -30.676 1.00 26.39 442 GLU B N 1
ATOM 5351 C CA . GLU B 2 261 ? 49.340 49.405 -29.325 1.00 28.24 442 GLU B CA 1
ATOM 5352 C C . GLU B 2 261 ? 48.348 49.985 -28.320 1.00 26.94 442 GLU B C 1
ATOM 5353 O O . GLU B 2 261 ? 48.143 49.419 -27.240 1.00 31.53 442 GLU B O 1
ATOM 5359 N N . ALA B 2 262 ? 47.710 51.105 -28.663 1.00 27.77 443 ALA B N 1
ATOM 5360 C CA . ALA B 2 262 ? 46.737 51.714 -27.755 1.00 25.25 443 ALA B CA 1
ATOM 5361 C C . ALA B 2 262 ? 45.522 50.815 -27.544 1.00 29.22 443 ALA B C 1
ATOM 5362 O O . ALA B 2 262 ? 44.978 50.746 -26.433 1.00 26.62 443 ALA B O 1
ATOM 5364 N N . TRP B 2 263 ? 45.065 50.136 -28.600 1.00 23.44 444 TRP B N 1
ATOM 5365 C CA . TRP B 2 263 ? 43.947 49.213 -28.440 1.00 23.46 444 TRP B CA 1
ATOM 5366 C C . TRP B 2 263 ? 44.325 48.078 -27.502 1.00 21.50 444 TRP B C 1
ATOM 5367 O O . TRP B 2 263 ? 43.598 47.767 -26.552 1.00 20.08 444 TRP B O 1
ATOM 5378 N N . ASP B 2 264 ? 45.471 47.454 -27.743 1.00 24.75 445 ASP B N 1
ATOM 5379 C CA . ASP B 2 264 ? 45.842 46.315 -26.917 1.00 32.14 445 ASP B CA 1
ATOM 5380 C C . ASP B 2 264 ? 46.072 46.733 -25.468 1.00 33.55 445 ASP B C 1
ATOM 5381 O O . ASP B 2 264 ? 45.830 45.943 -24.544 1.00 39.43 445 ASP B O 1
ATOM 5386 N N . ARG B 2 265 ? 46.456 47.986 -25.241 1.00 30.27 446 ARG B N 1
ATOM 5387 C CA . ARG B 2 265 ? 46.574 48.471 -23.871 1.00 28.67 446 ARG B CA 1
ATOM 5388 C C . ARG B 2 265 ? 45.204 48.631 -23.210 1.00 31.68 446 ARG B C 1
ATOM 5389 O O . ARG B 2 265 ? 45.018 48.247 -22.047 1.00 36.28 446 ARG B O 1
ATOM 5397 N N . VAL B 2 266 ? 44.232 49.190 -23.927 1.00 29.54 447 VAL B N 1
ATOM 5398 C CA . VAL B 2 266 ? 42.926 49.444 -23.321 1.00 23.89 447 VAL B CA 1
ATOM 5399 C C . VAL B 2 266 ? 42.112 48.154 -23.218 1.00 29.37 447 VAL B C 1
ATOM 5400 O O . VAL B 2 266 ? 41.444 47.905 -22.208 1.00 32.55 447 VAL B O 1
ATOM 5404 N N . PHE B 2 267 ? 42.163 47.300 -24.241 1.00 33.18 448 PHE B N 1
ATOM 5405 C CA . PHE B 2 267 ? 41.269 46.154 -24.309 1.00 30.23 448 PHE B CA 1
ATOM 5406 C C . PHE B 2 267 ? 41.938 44.801 -24.104 1.00 27.69 448 PHE B C 1
ATOM 5407 O O . PHE B 2 267 ? 41.230 43.814 -23.895 1.00 37.29 448 PHE B O 1
ATOM 5415 N N . ASN B 2 268 ? 43.259 44.714 -24.169 1.00 28.13 449 ASN B N 1
ATOM 5416 C CA . ASN B 2 268 ? 43.951 43.433 -24.080 1.00 34.38 449 ASN B CA 1
ATOM 5417 C C . ASN B 2 268 ? 44.872 43.382 -22.865 1.00 36.01 449 ASN B C 1
ATOM 5418 O O . ASN B 2 268 ? 45.954 42.791 -22.909 1.00 31.20 449 ASN B O 1
ATOM 5423 N N . ASP B 2 269 ? 44.452 44.006 -21.771 1.00 40.20 450 ASP B N 1
ATOM 5424 C CA . ASP B 2 269 ? 45.140 43.848 -20.493 1.00 62.72 450 ASP B CA 1
ATOM 5425 C C . ASP B 2 269 ? 45.155 42.379 -20.076 1.00 70.08 450 ASP B C 1
ATOM 5426 O O . ASP B 2 269 ? 44.098 41.749 -19.955 1.00 71.27 450 ASP B O 1
ATOM 5431 N N . GLN B 2 270 ? 46.357 41.837 -19.837 1.00 72.28 451 GLN B N 1
ATOM 5432 C CA . GLN B 2 270 ? 46.498 40.432 -19.457 1.00 76.29 451 GLN B CA 1
ATOM 5433 C C . GLN B 2 270 ? 46.051 40.152 -18.026 1.00 75.60 451 GLN B C 1
ATOM 5434 O O . GLN B 2 270 ? 46.192 39.015 -17.561 1.00 78.99 451 GLN B O 1
ATOM 5440 N N . SER B 2 271 ? 45.523 41.150 -17.317 1.00 73.48 452 SER B N 1
ATOM 5441 C CA . SER B 2 271 ? 44.962 40.912 -15.994 1.00 76.38 452 SER B CA 1
ATOM 5442 C C . SER B 2 271 ? 43.543 40.358 -16.062 1.00 83.78 452 SER B C 1
ATOM 5443 O O . SER B 2 271 ? 43.117 39.654 -15.139 1.00 88.33 452 SER B O 1
ATOM 5446 N N . LYS B 2 272 ? 42.807 40.657 -17.133 1.00 79.97 453 LYS B N 1
ATOM 5447 C CA . LYS B 2 272 ? 41.382 40.361 -17.210 1.00 68.34 453 LYS B CA 1
ATOM 5448 C C . LYS B 2 272 ? 41.115 39.025 -17.897 1.00 66.24 453 LYS B C 1
ATOM 5449 O O . LYS B 2 272 ? 41.912 38.541 -18.708 1.00 59.42 453 LYS B O 1
ATOM 5455 N N . LEU B 2 273 ? 39.971 38.426 -17.553 1.00 65.64 454 LEU B N 1
ATOM 5456 C CA . LEU B 2 273 ? 39.484 37.289 -18.322 1.00 64.58 454 LEU B CA 1
ATOM 5457 C C . LEU B 2 273 ? 38.885 37.749 -19.647 1.00 58.76 454 LEU B C 1
ATOM 5458 O O . LEU B 2 273 ? 39.082 37.092 -20.677 1.00 61.37 454 LEU B O 1
ATOM 5463 N N . ARG B 2 274 ? 38.169 38.883 -19.642 1.00 52.34 455 ARG B N 1
ATOM 5464 C CA . ARG B 2 274 ? 37.568 39.448 -20.856 1.00 52.15 455 ARG B CA 1
ATOM 5465 C C . ARG B 2 274 ? 38.562 40.430 -21.487 1.00 44.69 455 ARG B C 1
ATOM 5466 O O . ARG B 2 274 ? 38.592 41.624 -21.192 1.00 41.83 455 ARG B O 1
ATOM 5474 N N . ARG B 2 275 ? 39.405 39.904 -22.362 1.00 41.79 456 ARG B N 1
ATOM 5475 C CA . ARG B 2 275 ? 40.415 40.681 -23.053 1.00 40.73 456 ARG B CA 1
ATOM 5476 C C . ARG B 2 275 ? 40.370 40.308 -24.525 1.00 42.45 456 ARG B C 1
ATOM 5477 O O . ARG B 2 275 ? 40.073 39.160 -24.872 1.00 38.55 456 ARG B O 1
ATOM 5485 N N . VAL B 2 276 ? 40.639 41.278 -25.393 1.00 29.79 457 VAL B N 1
ATOM 5486 C CA . VAL B 2 276 ? 40.684 41.011 -26.824 1.00 28.80 457 VAL B CA 1
ATOM 5487 C C . VAL B 2 276 ? 41.738 41.906 -27.452 1.00 28.53 457 VAL B C 1
ATOM 5488 O O . VAL B 2 276 ? 41.732 43.125 -27.252 1.00 27.75 457 VAL B O 1
ATOM 5492 N N . ALA B 2 277 ? 42.673 41.288 -28.166 1.00 28.31 458 ALA B N 1
ATOM 5493 C CA . ALA B 2 277 ? 43.624 42.024 -28.977 1.00 29.62 458 ALA B CA 1
ATOM 5494 C C . ALA B 2 277 ? 42.925 42.554 -30.221 1.00 31.54 458 ALA B C 1
ATOM 5495 O O . ALA B 2 277 ? 41.960 41.961 -30.710 1.00 28.44 458 ALA B O 1
ATOM 5497 N N . LEU B 2 278 ? 43.433 43.673 -30.746 1.00 23.84 459 LEU B N 1
ATOM 5498 C CA . LEU B 2 278 ? 42.916 44.183 -32.009 1.00 21.08 459 LEU B CA 1
ATOM 5499 C C . LEU B 2 278 ? 42.937 43.099 -33.072 1.00 15.82 459 LEU B C 1
ATOM 5500 O O . LEU B 2 278 ? 41.966 42.925 -33.821 1.00 27.38 459 LEU B O 1
ATOM 5505 N N . ARG B 2 279 ? 44.028 42.334 -33.119 1.00 19.07 460 ARG B N 1
ATOM 5506 C CA . ARG B 2 279 ? 44.174 41.249 -34.084 1.00 21.67 460 ARG B CA 1
ATOM 5507 C C . ARG B 2 279 ? 42.987 40.284 -34.032 1.00 28.63 460 ARG B C 1
ATOM 5508 O O . ARG B 2 279 ? 42.501 39.827 -35.074 1.00 24.73 460 ARG B O 1
ATOM 5516 N N . ASP B 2 280 ? 42.482 39.997 -32.827 1.00 25.25 461 ASP B N 1
ATOM 5517 C CA . ASP B 2 280 ? 41.327 39.108 -32.696 1.00 33.81 461 ASP B CA 1
ATOM 5518 C C . ASP B 2 280 ? 40.097 39.669 -33.404 1.00 29.13 461 ASP B C 1
ATOM 5519 O O . ASP B 2 280 ? 39.332 38.920 -34.018 1.00 27.89 461 ASP B O 1
ATOM 5524 N N . ILE B 2 281 ? 39.883 40.985 -33.332 1.00 22.64 462 ILE B N 1
ATOM 5525 C CA . ILE B 2 281 ? 38.726 41.563 -34.015 1.00 20.10 462 ILE B CA 1
ATOM 5526 C C . ILE B 2 281 ? 38.946 41.597 -35.521 1.00 22.93 462 ILE B C 1
ATOM 5527 O O . ILE B 2 281 ? 38.019 41.339 -36.305 1.00 21.49 462 ILE B O 1
ATOM 5532 N N . LEU B 2 282 ? 40.179 41.886 -35.952 1.00 22.46 463 LEU B N 1
ATOM 5533 C CA . LEU B 2 282 ? 40.463 41.977 -37.383 1.00 21.77 463 LEU B CA 1
ATOM 5534 C C . LEU B 2 282 ? 40.329 40.623 -38.074 1.00 28.48 463 LEU B C 1
ATOM 5535 O O . LEU B 2 282 ? 39.918 40.567 -39.238 1.00 26.70 463 LEU B O 1
ATOM 5540 N N . MET B 2 283 ? 40.643 39.522 -37.378 1.00 28.16 464 MET B N 1
ATOM 5541 C CA . MET B 2 283 ? 40.451 38.196 -37.961 1.00 24.87 464 MET B CA 1
ATOM 5542 C C . MET B 2 283 ? 38.979 37.855 -38.156 1.00 23.81 464 MET B C 1
ATOM 5543 O O . MET B 2 283 ? 38.663 36.960 -38.941 1.00 29.17 464 MET B O 1
ATOM 5548 N N . LEU B 2 284 ? 38.074 38.542 -37.469 1.00 25.22 465 LEU B N 1
ATOM 5549 C CA . LEU B 2 284 ? 36.658 38.320 -37.706 1.00 20.15 465 LEU B CA 1
ATOM 5550 C C . LEU B 2 284 ? 36.189 38.947 -39.008 1.00 30.35 465 LEU B C 1
ATOM 5551 O O . LEU B 2 284 ? 35.094 38.620 -39.477 1.00 31.52 465 LEU B O 1
ATOM 5556 N N . ASP B 2 285 ? 36.974 39.855 -39.588 1.00 29.55 466 ASP B N 1
ATOM 5557 C CA . ASP B 2 285 ? 36.517 40.597 -40.761 1.00 19.47 466 ASP B CA 1
ATOM 5558 C C . ASP B 2 285 ? 36.188 39.648 -41.911 1.00 19.24 466 ASP B C 1
ATOM 5559 O O . ASP B 2 285 ? 36.894 38.664 -42.155 1.00 32.60 466 ASP B O 1
ATOM 5564 N N . LYS B 2 286 ? 35.107 39.956 -42.625 1.00 23.86 467 LYS B N 1
ATOM 5565 C CA . LYS B 2 286 ? 34.601 39.025 -43.627 1.00 32.54 467 LYS B CA 1
ATOM 5566 C C . LYS B 2 286 ? 35.510 38.902 -44.843 1.00 33.46 467 LYS B C 1
ATOM 5567 O O . LYS B 2 286 ? 35.355 37.955 -45.616 1.00 35.03 467 LYS B O 1
ATOM 5573 N N . ASN B 2 287 ? 36.455 39.818 -45.047 1.00 24.21 468 ASN B N 1
ATOM 5574 C CA . ASN B 2 287 ? 37.435 39.622 -46.107 1.00 29.03 468 ASN B CA 1
ATOM 5575 C C . ASN B 2 287 ? 38.704 38.968 -45.602 1.00 31.79 468 ASN B C 1
ATOM 5576 O O . ASN B 2 287 ? 39.569 38.612 -46.412 1.00 36.90 468 ASN B O 1
ATOM 5581 N N . VAL B 2 288 ? 38.848 38.837 -44.289 1.00 29.13 469 VAL B N 1
ATOM 5582 C CA . VAL B 2 288 ? 40.020 38.198 -43.707 1.00 28.42 469 VAL B CA 1
ATOM 5583 C C . VAL B 2 288 ? 39.755 36.724 -43.429 1.00 34.74 469 VAL B C 1
ATOM 5584 O O . VAL B 2 288 ? 40.539 35.860 -43.830 1.00 34.53 469 VAL B O 1
ATOM 5588 N N . GLU B 2 289 ? 38.646 36.420 -42.751 1.00 35.19 470 GLU B N 1
ATOM 5589 C CA . GLU B 2 289 ? 38.385 35.040 -42.344 1.00 41.85 470 GLU B CA 1
ATOM 5590 C C . GLU B 2 289 ? 38.382 34.032 -43.500 1.00 44.43 470 GLU B C 1
ATOM 5591 O O . GLU B 2 289 ? 38.897 32.920 -43.286 1.00 50.69 470 GLU B O 1
ATOM 5597 N N . PRO B 2 290 ? 37.900 34.330 -44.730 1.00 49.52 471 PRO B N 1
ATOM 5598 C CA . PRO B 2 290 ? 38.012 33.303 -45.780 1.00 51.24 471 PRO B CA 1
ATOM 5599 C C . PRO B 2 290 ? 39.436 32.879 -46.061 1.00 55.31 471 PRO B C 1
ATOM 5600 O O . PRO B 2 290 ? 39.659 31.731 -46.464 1.00 55.33 471 PRO B O 1
ATOM 5604 N N . ILE B 2 291 ? 40.408 33.773 -45.881 1.00 46.70 472 ILE B N 1
ATOM 5605 C CA . ILE B 2 291 ? 41.788 33.405 -46.166 1.00 42.41 472 ILE B CA 1
ATOM 5606 C C . ILE B 2 291 ? 42.282 32.336 -45.198 1.00 42.06 472 ILE B C 1
ATOM 5607 O O . ILE B 2 291 ? 43.141 31.521 -45.549 1.00 46.58 472 ILE B O 1
ATOM 5612 N N . PHE B 2 292 ? 41.738 32.301 -43.984 1.00 40.70 473 PHE B N 1
ATOM 5613 C CA . PHE B 2 292 ? 42.057 31.291 -42.977 1.00 47.07 473 PHE B CA 1
ATOM 5614 C C . PHE B 2 292 ? 40.980 30.215 -42.910 1.00 55.93 473 PHE B C 1
ATOM 5615 O O . PHE B 2 292 ? 40.642 29.693 -41.845 1.00 59.02 473 PHE B O 1
ATOM 5623 N N . ASP B 2 293 ? 40.425 29.887 -44.074 1.00 59.87 474 ASP B N 1
ATOM 5624 C CA . ASP B 2 293 ? 39.378 28.888 -44.240 1.00 66.17 474 ASP B CA 1
ATOM 5625 C C . ASP B 2 293 ? 39.928 27.807 -45.156 1.00 66.29 474 ASP B C 1
ATOM 5626 O O . ASP B 2 293 ? 40.352 28.099 -46.282 1.00 53.94 474 ASP B O 1
ATOM 5631 N N . ASN B 2 294 ? 39.896 26.562 -44.686 1.00 69.15 475 ASN B N 1
ATOM 5632 C CA . ASN B 2 294 ? 40.561 25.463 -45.373 1.00 69.35 475 ASN B CA 1
ATOM 5633 C C . ASN B 2 294 ? 39.597 24.531 -46.098 1.00 64.77 475 ASN B C 1
ATOM 5634 O O . ASN B 2 294 ? 40.035 23.510 -46.637 1.00 64.28 475 ASN B O 1
ATOM 5639 N N . LYS B 2 295 ? 38.304 24.869 -46.154 1.00 62.83 476 LYS B N 1
ATOM 5640 C CA . LYS B 2 295 ? 37.329 24.079 -46.913 1.00 57.32 476 LYS B CA 1
ATOM 5641 C C . LYS B 2 295 ? 37.446 24.464 -48.389 1.00 51.20 476 LYS B C 1
ATOM 5642 O O . LYS B 2 295 ? 36.636 25.209 -48.952 1.00 44.11 476 LYS B O 1
ATOM 5648 N N . ARG B 2 296 ? 38.492 23.927 -49.017 1.00 40.81 477 ARG B N 1
ATOM 5649 C CA . ARG B 2 296 ? 38.828 24.162 -50.414 1.00 47.99 477 ARG B CA 1
ATOM 5650 C C . ARG B 2 296 ? 38.671 22.865 -51.200 1.00 48.05 477 ARG B C 1
ATOM 5651 O O . ARG B 2 296 ? 39.266 21.844 -50.842 1.00 46.24 477 ARG B O 1
ATOM 5659 N N . ALA B 2 297 ? 37.888 22.913 -52.279 1.00 43.84 478 ALA B N 1
ATOM 5660 C CA . ALA B 2 297 ? 37.739 21.738 -53.129 1.00 44.13 478 ALA B CA 1
ATOM 5661 C C . ALA B 2 297 ? 39.003 21.477 -53.939 1.00 48.36 478 ALA B C 1
ATOM 5662 O O . ALA B 2 297 ? 39.401 20.321 -54.123 1.00 57.11 478 ALA B O 1
ATOM 5664 N N . LYS B 2 298 ? 39.648 22.533 -54.425 1.00 42.35 479 LYS B N 1
ATOM 5665 C CA . LYS B 2 298 ? 40.853 22.390 -55.233 1.00 46.05 479 LYS B CA 1
ATOM 5666 C C . LYS B 2 298 ? 42.018 23.183 -54.651 1.00 49.99 479 LYS B C 1
ATOM 5667 O O . LYS B 2 298 ? 43.108 23.211 -55.227 1.00 63.60 479 LYS B O 1
ATOM 5673 N N . ALA B 2 310 ? 48.713 24.836 -73.410 1.00 65.94 491 ALA B N 1
ATOM 5674 C CA . ALA B 2 310 ? 48.040 25.638 -74.426 1.00 66.86 491 ALA B CA 1
ATOM 5675 C C . ALA B 2 310 ? 46.537 25.384 -74.396 1.00 71.87 491 ALA B C 1
ATOM 5676 O O . ALA B 2 310 ? 45.825 25.909 -73.538 1.00 75.37 491 ALA B O 1
ATOM 5678 N N . LEU B 2 311 ? 46.059 24.578 -75.343 1.00 71.61 492 LEU B N 1
ATOM 5679 C CA . LEU B 2 311 ? 44.641 24.231 -75.369 1.00 67.06 492 LEU B CA 1
ATOM 5680 C C . LEU B 2 311 ? 44.263 23.365 -74.174 1.00 67.73 492 LEU B C 1
ATOM 5681 O O . LEU B 2 311 ? 43.227 23.594 -73.533 1.00 62.16 492 LEU B O 1
ATOM 5686 N N . MET B 2 312 ? 45.103 22.376 -73.846 1.00 61.93 493 MET B N 1
ATOM 5687 C CA . MET B 2 312 ? 44.724 21.389 -72.845 1.00 48.80 493 MET B CA 1
ATOM 5688 C C . MET B 2 312 ? 44.759 21.956 -71.440 1.00 47.41 493 MET B C 1
ATOM 5689 O O . MET B 2 312 ? 43.968 21.533 -70.590 1.00 49.81 493 MET B O 1
ATOM 5694 N N . GLN B 2 313 ? 45.654 22.905 -71.171 1.00 48.37 494 GLN B N 1
ATOM 5695 C CA . GLN B 2 313 ? 45.667 23.537 -69.857 1.00 59.06 494 GLN B CA 1
ATOM 5696 C C . GLN B 2 313 ? 44.350 24.252 -69.594 1.00 64.56 494 GLN B C 1
ATOM 5697 O O . GLN B 2 313 ? 43.854 24.262 -68.461 1.00 60.23 494 GLN B O 1
ATOM 5703 N N . LYS B 2 314 ? 43.756 24.833 -70.643 1.00 66.39 495 LYS B N 1
ATOM 5704 C CA . LYS B 2 314 ? 42.452 25.464 -70.504 1.00 62.85 495 LYS B CA 1
ATOM 5705 C C . LYS B 2 314 ? 41.371 24.438 -70.190 1.00 52.41 495 LYS B C 1
ATOM 5706 O O . LYS B 2 314 ? 40.506 24.682 -69.340 1.00 52.50 495 LYS B O 1
ATOM 5712 N N . VAL B 2 315 ? 41.395 23.291 -70.870 1.00 45.18 496 VAL B N 1
ATOM 5713 C CA . VAL B 2 315 ? 40.391 22.265 -70.608 1.00 43.37 496 VAL B CA 1
ATOM 5714 C C . VAL B 2 315 ? 40.585 21.675 -69.221 1.00 49.89 496 VAL B C 1
ATOM 5715 O O . VAL B 2 315 ? 39.616 21.480 -68.480 1.00 51.75 496 VAL B O 1
ATOM 5719 N N . ILE B 2 316 ? 41.837 21.381 -68.849 1.00 45.62 497 ILE B N 1
ATOM 5720 C CA . ILE B 2 316 ? 42.114 20.821 -67.531 1.00 42.00 497 ILE B CA 1
ATOM 5721 C C . ILE B 2 316 ? 41.596 21.753 -66.452 1.00 47.15 497 ILE B C 1
ATOM 5722 O O . ILE B 2 316 ? 40.916 21.328 -65.511 1.00 46.76 497 ILE B O 1
ATOM 5727 N N . ASP B 2 317 ? 41.896 23.045 -66.582 1.00 44.32 498 ASP B N 1
ATOM 5728 C CA . ASP B 2 317 ? 41.436 24.011 -65.593 1.00 50.94 498 ASP B CA 1
ATOM 5729 C C . ASP B 2 317 ? 39.915 24.134 -65.585 1.00 45.86 498 ASP B C 1
ATOM 5730 O O . ASP B 2 317 ? 39.325 24.409 -64.535 1.00 38.57 498 ASP B O 1
ATOM 5735 N N . ALA B 2 318 ? 39.266 23.930 -66.734 1.00 38.57 499 ALA B N 1
ATOM 5736 C CA . ALA B 2 318 ? 37.817 24.085 -66.820 1.00 35.23 499 ALA B CA 1
ATOM 5737 C C . ALA B 2 318 ? 37.062 22.928 -66.172 1.00 40.86 499 ALA B C 1
ATOM 5738 O O . ALA B 2 318 ? 35.981 23.138 -65.604 1.00 37.37 499 ALA B O 1
ATOM 5740 N N . LEU B 2 319 ? 37.593 21.710 -66.266 1.00 37.65 500 LEU B N 1
ATOM 5741 C CA . LEU B 2 319 ? 36.926 20.522 -65.753 1.00 36.72 500 LEU B CA 1
ATOM 5742 C C . LEU B 2 319 ? 37.397 20.151 -64.352 1.00 37.24 500 LEU B C 1
ATOM 5743 O O . LEU B 2 319 ? 37.076 19.056 -63.868 1.00 34.30 500 LEU B O 1
ATOM 5748 N N . GLY B 2 320 ? 38.135 21.046 -63.689 1.00 33.07 501 GLY B N 1
ATOM 5749 C CA . GLY B 2 320 ? 38.799 20.686 -62.445 1.00 28.05 501 GLY B CA 1
ATOM 5750 C C . GLY B 2 320 ? 37.852 20.333 -61.306 1.00 30.05 501 GLY B C 1
ATOM 5751 O O . GLY B 2 320 ? 38.158 19.462 -60.489 1.00 33.63 501 GLY B O 1
ATOM 5752 N N . SER B 2 321 ? 36.706 21.014 -61.208 1.00 30.69 502 SER B N 1
ATOM 5753 C CA . SER B 2 321 ? 35.771 20.659 -60.143 1.00 28.93 502 SER B CA 1
ATOM 5754 C C . SER B 2 321 ? 35.299 19.222 -60.303 1.00 31.30 502 SER B C 1
ATOM 5755 O O . SER B 2 321 ? 35.139 18.498 -59.316 1.00 28.03 502 SER B O 1
ATOM 5758 N N . TYR B 2 322 ? 35.124 18.781 -61.548 1.00 31.54 503 TYR B N 1
ATOM 5759 C CA . TYR B 2 322 ? 34.573 17.461 -61.834 1.00 30.39 503 TYR B CA 1
ATOM 5760 C C . TYR B 2 322 ? 35.622 16.363 -61.705 1.00 29.96 503 TYR B C 1
ATOM 5761 O O . TYR B 2 322 ? 35.320 15.274 -61.195 1.00 28.64 503 TYR B O 1
ATOM 5770 N N . THR B 2 323 ? 36.856 16.629 -62.149 1.00 25.27 504 THR B N 1
ATOM 5771 C CA . THR B 2 323 ? 37.906 15.629 -62.026 1.00 27.39 504 THR B CA 1
ATOM 5772 C C . THR B 2 323 ? 38.343 15.484 -60.578 1.00 22.44 504 THR B C 1
ATOM 5773 O O . THR B 2 323 ? 38.851 14.423 -60.189 1.00 27.64 504 THR B O 1
ATOM 5777 N N . THR B 2 324 ? 38.125 16.518 -59.764 1.00 22.26 505 THR B N 1
ATOM 5778 C CA . THR B 2 324 ? 38.562 16.493 -58.369 1.00 18.88 505 THR B CA 1
ATOM 5779 C C . THR B 2 324 ? 37.526 15.853 -57.447 1.00 28.09 505 THR B C 1
ATOM 5780 O O . THR B 2 324 ? 37.877 15.078 -56.549 1.00 23.11 505 THR B O 1
ATOM 5784 N N . LEU B 2 325 ? 36.249 16.202 -57.619 1.00 24.82 506 LEU B N 1
ATOM 5785 C CA . LEU B 2 325 ? 35.220 15.737 -56.701 1.00 20.41 506 LEU B CA 1
ATOM 5786 C C . LEU B 2 325 ? 34.464 14.511 -57.198 1.00 26.72 506 LEU B C 1
ATOM 5787 O O . LEU B 2 325 ? 33.886 13.782 -56.375 1.00 23.88 506 LEU B O 1
ATOM 5792 N N . GLY B 2 326 ? 34.443 14.272 -58.507 1.00 25.33 507 GLY B N 1
ATOM 5793 C CA . GLY B 2 326 ? 33.571 13.249 -59.071 1.00 22.07 507 GLY B CA 1
ATOM 5794 C C . GLY B 2 326 ? 34.003 11.852 -58.654 1.00 17.24 507 GLY B C 1
ATOM 5795 O O . GLY B 2 326 ? 35.094 11.396 -59.029 1.00 21.91 507 GLY B O 1
ATOM 5796 N N . CYS B 2 327 ? 33.149 11.147 -57.917 1.00 22.71 508 CYS B N 1
ATOM 5797 C CA . CYS B 2 327 ? 33.493 9.808 -57.451 1.00 20.53 508 CYS B CA 1
ATOM 5798 C C . CYS B 2 327 ? 33.563 8.814 -58.611 1.00 19.35 508 CYS B C 1
ATOM 5799 O O . CYS B 2 327 ? 32.680 8.772 -59.479 1.00 23.29 508 CYS B O 1
ATOM 5802 N N . LEU B 2 328 ? 34.615 7.998 -58.618 1.00 22.36 509 LEU B N 1
ATOM 5803 C CA . LEU B 2 328 ? 34.768 6.984 -59.658 1.00 24.43 509 LEU B CA 1
ATOM 5804 C C . LEU B 2 328 ? 33.796 5.828 -59.461 1.00 26.93 509 LEU B C 1
ATOM 5805 O O . LEU B 2 328 ? 33.452 5.134 -60.425 1.00 21.10 509 LEU B O 1
ATOM 5810 N N . ILE B 2 329 ? 33.374 5.591 -58.223 1.00 18.62 510 ILE B N 1
ATOM 5811 C CA . ILE B 2 329 ? 32.491 4.478 -57.903 1.00 18.15 510 ILE B CA 1
ATOM 5812 C C . ILE B 2 329 ? 31.027 4.851 -58.102 1.00 19.17 510 ILE B C 1
ATOM 5813 O O . ILE B 2 329 ? 30.295 4.148 -58.804 1.00 18.69 510 ILE B O 1
ATOM 5818 N N . CYS B 2 330 ? 30.563 5.937 -57.466 1.00 18.16 511 CYS B N 1
ATOM 5819 C CA . CYS B 2 330 ? 29.137 6.237 -57.415 1.00 17.90 511 CYS B CA 1
ATOM 5820 C C . CYS B 2 330 ? 28.744 7.503 -58.164 1.00 22.29 511 CYS B C 1
ATOM 5821 O O . CYS B 2 330 ? 27.557 7.830 -58.180 1.00 15.76 511 CYS B O 1
ATOM 5824 N N . PHE B 2 331 ? 29.700 8.229 -58.759 1.00 19.54 512 PHE B N 1
ATOM 5825 C CA . PHE B 2 331 ? 29.485 9.354 -59.682 1.00 18.28 512 PHE B CA 1
ATOM 5826 C C . PHE B 2 331 ? 28.915 10.597 -59.017 1.00 22.13 512 PHE B C 1
ATOM 5827 O O . PHE B 2 331 ? 28.610 11.574 -59.715 1.00 26.90 512 PHE B O 1
ATOM 5835 N N . SER B 2 332 ? 28.787 10.602 -57.697 1.00 21.15 513 SER B N 1
ATOM 5836 C CA . SER B 2 332 ? 28.417 11.792 -56.949 1.00 21.55 513 SER B CA 1
ATOM 5837 C C . SER B 2 332 ? 29.652 12.611 -56.593 1.00 21.80 513 SER B C 1
ATOM 5838 O O . SER B 2 332 ? 30.767 12.089 -56.500 1.00 22.89 513 SER B O 1
ATOM 5841 N N . HIS B 2 333 ? 29.431 13.910 -56.354 1.00 20.00 514 HIS B N 1
ATOM 5842 C CA . HIS B 2 333 ? 30.515 14.832 -56.008 1.00 20.83 514 HIS B CA 1
ATOM 5843 C C . HIS B 2 333 ? 30.673 15.050 -54.508 1.00 24.94 514 HIS B C 1
ATOM 5844 O O . HIS B 2 333 ? 31.686 15.623 -54.082 1.00 24.09 514 HIS B O 1
ATOM 5851 N N . ASP B 2 334 ? 29.721 14.587 -53.703 1.00 21.47 515 ASP B N 1
ATOM 5852 C CA . ASP B 2 334 ? 29.914 14.451 -52.264 1.00 21.56 515 ASP B CA 1
ATOM 5853 C C . ASP B 2 334 ? 29.249 13.147 -51.846 1.00 21.37 515 ASP B C 1
ATOM 5854 O O . ASP B 2 334 ? 28.042 12.986 -52.051 1.00 19.82 515 ASP B O 1
ATOM 5859 N N . CYS B 2 335 ? 30.017 12.211 -51.290 1.00 17.15 516 CYS B N 1
ATOM 5860 C CA . CYS B 2 335 ? 29.533 10.832 -51.183 1.00 18.47 516 CYS B CA 1
ATOM 5861 C C . CYS B 2 335 ? 30.272 10.136 -50.042 1.00 21.93 516 CYS B C 1
ATOM 5862 O O . CYS B 2 335 ? 30.995 10.774 -49.275 1.00 18.96 516 CYS B O 1
ATOM 5865 N N . GLU B 2 336 ? 30.091 8.823 -49.932 1.00 18.13 517 GLU B N 1
ATOM 5866 C CA . GLU B 2 336 ? 30.647 8.039 -48.831 1.00 16.10 517 GLU B CA 1
ATOM 5867 C C . GLU B 2 336 ? 32.009 7.431 -49.142 1.00 17.67 517 GLU B C 1
ATOM 5868 O O . GLU B 2 336 ? 32.559 6.720 -48.298 1.00 16.47 517 GLU B O 1
ATOM 5874 N N . HIS B 2 337 ? 32.562 7.671 -50.325 1.00 15.12 518 HIS B N 1
ATOM 5875 C CA . HIS B 2 337 ? 33.850 7.099 -50.688 1.00 16.90 518 HIS B CA 1
ATOM 5876 C C . HIS B 2 337 ? 34.939 8.127 -50.460 1.00 18.88 518 HIS B C 1
ATOM 5877 O O . HIS B 2 337 ? 34.659 9.280 -50.132 1.00 25.29 518 HIS B O 1
ATOM 5884 N N . GLY B 2 338 ? 36.185 7.699 -50.638 1.00 21.62 519 GLY B N 1
ATOM 5885 C CA . GLY B 2 338 ? 37.316 8.567 -50.391 1.00 25.45 519 GLY B CA 1
ATOM 5886 C C . GLY B 2 338 ? 37.825 8.421 -48.971 1.00 24.44 519 GLY B C 1
ATOM 5887 O O . GLY B 2 338 ? 37.377 7.580 -48.186 1.00 23.84 519 GLY B O 1
ATOM 5888 N N . GLU B 2 339 ? 38.794 9.271 -48.637 1.00 22.87 520 GLU B N 1
ATOM 5889 C CA . GLU B 2 339 ? 39.466 9.188 -47.345 1.00 26.61 520 GLU B CA 1
ATOM 5890 C C . GLU B 2 339 ? 39.372 10.525 -46.623 1.00 29.24 520 GLU B C 1
ATOM 5891 O O . GLU B 2 339 ? 39.580 11.580 -47.229 1.00 32.13 520 GLU B O 1
ATOM 5897 N N . ILE B 2 340 ? 39.046 10.462 -45.339 1.00 22.28 521 ILE B N 1
ATOM 5898 C CA . ILE B 2 340 ? 38.981 11.618 -44.455 1.00 26.63 521 ILE B CA 1
ATOM 5899 C C . ILE B 2 340 ? 40.313 11.715 -43.722 1.00 26.03 521 ILE B C 1
ATOM 5900 O O . ILE B 2 340 ? 40.734 10.756 -43.064 1.00 28.26 521 ILE B O 1
ATOM 5905 N N . GLU B 2 341 ? 40.980 12.858 -43.835 1.00 27.78 522 GLU B N 1
ATOM 5906 C CA . GLU B 2 341 ? 42.201 13.068 -43.068 1.00 39.80 522 GLU B CA 1
ATOM 5907 C C . GLU B 2 341 ? 41.870 13.533 -41.648 1.00 39.95 522 GLU B C 1
ATOM 5908 O O . GLU B 2 341 ? 40.723 13.856 -41.324 1.00 33.20 522 GLU B O 1
ATOM 5914 N N . ARG B 2 342 ? 42.902 13.570 -40.797 1.00 36.81 523 ARG B N 1
ATOM 5915 C CA . ARG B 2 342 ? 42.693 13.818 -39.372 1.00 39.60 523 ARG B CA 1
ATOM 5916 C C . ARG B 2 342 ? 42.065 15.182 -39.107 1.00 36.31 523 ARG B C 1
ATOM 5917 O O . ARG B 2 342 ? 41.281 15.323 -38.162 1.00 36.92 523 ARG B O 1
ATOM 5925 N N . ASP B 2 343 ? 42.364 16.190 -39.926 1.00 32.54 524 ASP B N 1
ATOM 5926 C CA . ASP B 2 343 ? 41.676 17.473 -39.821 1.00 30.23 524 ASP B CA 1
ATOM 5927 C C . ASP B 2 343 ? 40.414 17.530 -40.676 1.00 31.08 524 ASP B C 1
ATOM 5928 O O . ASP B 2 343 ? 39.891 18.623 -40.925 1.00 25.63 524 ASP B O 1
ATOM 5933 N N . ASN B 2 344 ? 39.921 16.380 -41.141 1.00 25.16 525 ASN B N 1
ATOM 5934 C CA . ASN B 2 344 ? 38.670 16.263 -41.884 1.00 25.44 525 ASN B CA 1
ATOM 5935 C C . ASN B 2 344 ? 38.735 16.883 -43.270 1.00 32.37 525 ASN B C 1
ATOM 5936 O O . ASN B 2 344 ? 37.681 17.076 -43.905 1.00 37.38 525 ASN B O 1
ATOM 5941 N N . GLN B 2 345 ? 39.935 17.192 -43.764 1.00 31.48 526 GLN B N 1
ATOM 5942 C CA . GLN B 2 345 ? 40.128 17.359 -45.197 1.00 38.78 526 GLN B CA 1
ATOM 5943 C C . GLN B 2 345 ? 39.879 16.020 -45.880 1.00 29.18 526 GLN B C 1
ATOM 5944 O O . GLN B 2 345 ? 40.251 14.961 -45.361 1.00 24.10 526 GLN B O 1
ATOM 5950 N N . LYS B 2 346 ? 39.252 16.061 -47.049 1.00 30.46 527 LYS B N 1
ATOM 5951 C CA . LYS B 2 346 ? 38.847 14.843 -47.738 1.00 30.88 527 LYS B CA 1
ATOM 5952 C C . LYS B 2 346 ? 39.599 14.677 -49.049 1.00 29.47 527 LYS B C 1
ATOM 5953 O O . LYS B 2 346 ? 39.630 15.590 -49.878 1.00 27.93 527 LYS B O 1
ATOM 5959 N N . ARG B 2 347 ? 40.164 13.502 -49.252 1.00 26.46 528 ARG B N 1
ATOM 5960 C CA . ARG B 2 347 ? 40.669 13.109 -50.559 1.00 32.90 528 ARG B CA 1
ATOM 5961 C C . ARG B 2 347 ? 39.586 12.277 -51.256 1.00 34.83 528 ARG B C 1
ATOM 5962 O O . ARG B 2 347 ? 39.348 11.120 -50.895 1.00 23.99 528 ARG B O 1
ATOM 5970 N N . CYS B 2 348 ? 38.913 12.868 -52.242 1.00 26.36 529 CYS B N 1
ATOM 5971 C CA . CYS B 2 348 ? 37.856 12.147 -52.941 1.00 26.39 529 CYS B CA 1
ATOM 5972 C C . CYS B 2 348 ? 38.430 11.013 -53.789 1.00 28.93 529 CYS B C 1
ATOM 5973 O O . CYS B 2 348 ? 39.592 11.031 -54.208 1.00 20.77 529 CYS B O 1
ATOM 5976 N N . PHE B 2 349 ? 37.608 9.998 -54.020 1.00 23.08 530 PHE B N 1
ATOM 5977 C CA . PHE B 2 349 ? 38.033 8.875 -54.855 1.00 26.90 530 PHE B CA 1
ATOM 5978 C C . PHE B 2 349 ? 37.689 9.193 -56.312 1.00 24.17 530 PHE B C 1
ATOM 5979 O O . PHE B 2 349 ? 36.725 8.685 -56.880 1.00 20.66 530 PHE B O 1
ATOM 5987 N N . SER B 2 350 ? 38.511 10.057 -56.915 1.00 22.50 531 SER B N 1
ATOM 5988 C CA . SER B 2 350 ? 38.165 10.759 -58.148 1.00 31.80 531 SER B CA 1
ATOM 5989 C C . SER B 2 350 ? 39.274 10.617 -59.198 1.00 27.38 531 SER B C 1
ATOM 5990 O O . SER B 2 350 ? 40.295 9.952 -58.988 1.00 20.99 531 SER B O 1
ATOM 5993 N N . LEU B 2 351 ? 39.072 11.273 -60.346 1.00 28.96 532 LEU B N 1
ATOM 5994 C CA . LEU B 2 351 ? 40.071 11.211 -61.412 1.00 31.34 532 LEU B CA 1
ATOM 5995 C C . LEU B 2 351 ? 41.428 11.722 -60.942 1.00 29.99 532 LEU B C 1
ATOM 5996 O O . LEU B 2 351 ? 42.467 11.196 -61.357 1.00 34.18 532 LEU B O 1
ATOM 6001 N N . GLU B 2 352 ? 41.443 12.753 -60.086 1.00 31.92 533 GLU B N 1
ATOM 6002 C CA . GLU B 2 352 ? 42.705 13.271 -59.554 1.00 34.85 533 GLU B CA 1
ATOM 6003 C C . GLU B 2 352 ? 43.486 12.222 -58.776 1.00 39.46 533 GLU B C 1
ATOM 6004 O O . GLU B 2 352 ? 44.707 12.345 -58.644 1.00 46.63 533 GLU B O 1
ATOM 6010 N N . GLU B 2 353 ? 42.811 11.205 -58.245 1.00 33.73 534 GLU B N 1
ATOM 6011 C CA . GLU B 2 353 ? 43.503 10.127 -57.554 1.00 32.29 534 GLU B CA 1
ATOM 6012 C C . GLU B 2 353 ? 44.298 9.255 -58.514 1.00 34.26 534 GLU B C 1
ATOM 6013 O O . GLU B 2 353 ? 45.225 8.563 -58.082 1.00 36.91 534 GLU B O 1
ATOM 6019 N N . ILE B 2 354 ? 43.955 9.271 -59.800 1.00 35.86 535 ILE B N 1
ATOM 6020 C CA . ILE B 2 354 ? 44.627 8.440 -60.793 1.00 34.61 535 ILE B CA 1
ATOM 6021 C C . ILE B 2 354 ? 45.172 9.297 -61.928 1.00 31.22 535 ILE B C 1
ATOM 6022 O O . ILE B 2 354 ? 45.128 8.901 -63.100 1.00 37.68 535 ILE B O 1
ATOM 6027 N N . GLY B 2 355 ? 45.656 10.489 -61.590 1.00 32.53 536 GLY B N 1
ATOM 6028 C CA . GLY B 2 355 ? 46.439 11.292 -62.506 1.00 35.35 536 GLY B CA 1
ATOM 6029 C C . GLY B 2 355 ? 45.717 12.444 -63.161 1.00 36.65 536 GLY B C 1
ATOM 6030 O O . GLY B 2 355 ? 46.319 13.127 -63.993 1.00 44.39 536 GLY B O 1
ATOM 6031 N N . GLY B 2 356 ? 44.462 12.696 -62.815 1.00 35.56 537 GLY B N 1
ATOM 6032 C CA . GLY B 2 356 ? 43.761 13.807 -63.425 1.00 29.80 537 GLY B CA 1
ATOM 6033 C C . GLY B 2 356 ? 43.242 13.455 -64.808 1.00 30.07 537 GLY B C 1
ATOM 6034 O O . GLY B 2 356 ? 43.174 12.289 -65.209 1.00 34.75 537 GLY B O 1
ATOM 6035 N N . LEU B 2 357 ? 42.892 14.500 -65.557 1.00 32.18 538 LEU B N 1
ATOM 6036 C CA . LEU B 2 357 ? 42.211 14.302 -66.831 1.00 33.79 538 LEU B CA 1
ATOM 6037 C C . LEU B 2 357 ? 43.101 13.604 -67.858 1.00 44.21 538 LEU B C 1
ATOM 6038 O O . LEU B 2 357 ? 42.635 12.721 -68.590 1.00 40.84 538 LEU B O 1
ATOM 6043 N N . MET B 2 358 ? 44.394 13.977 -67.919 1.00 43.54 539 MET B N 1
ATOM 6044 C CA . MET B 2 358 ? 45.193 13.675 -69.111 1.00 42.82 539 MET B CA 1
ATOM 6045 C C . MET B 2 358 ? 45.518 12.193 -69.285 1.00 44.19 539 MET B C 1
ATOM 6046 O O . MET B 2 358 ? 45.297 11.668 -70.392 1.00 43.54 539 MET B O 1
ATOM 6051 N N . PRO B 2 359 ? 46.040 11.466 -68.285 1.00 36.35 540 PRO B N 1
ATOM 6052 C CA . PRO B 2 359 ? 46.381 10.050 -68.536 1.00 35.97 540 PRO B CA 1
ATOM 6053 C C . PRO B 2 359 ? 45.196 9.214 -68.998 1.00 41.08 540 PRO B C 1
ATOM 6054 O O . PRO B 2 359 ? 45.376 8.291 -69.805 1.00 47.28 540 PRO B O 1
ATOM 6058 N N . SER B 2 360 ? 43.987 9.511 -68.516 1.00 32.25 541 SER B N 1
ATOM 6059 C CA . SER B 2 360 ? 42.795 8.824 -69.008 1.00 36.03 541 SER B CA 1
ATOM 6060 C C . SER B 2 360 ? 42.380 9.339 -70.382 1.00 38.64 541 SER B C 1
ATOM 6061 O O . SER B 2 360 ? 41.958 8.558 -71.240 1.00 40.98 541 SER B O 1
ATOM 6064 N N . LEU B 2 361 ? 42.479 10.650 -70.606 1.00 39.71 542 LEU B N 1
ATOM 6065 C CA . LEU B 2 361 ? 42.102 11.196 -71.905 1.00 33.70 542 LEU B CA 1
ATOM 6066 C C . LEU B 2 361 ? 43.079 10.760 -72.990 1.00 43.20 542 LEU B C 1
ATOM 6067 O O . LEU B 2 361 ? 42.662 10.421 -74.104 1.00 42.15 542 LEU B O 1
ATOM 6072 N N . ARG B 2 362 ? 44.382 10.767 -72.684 1.00 41.23 543 ARG B N 1
ATOM 6073 C CA . ARG B 2 362 ? 45.373 10.302 -73.650 1.00 43.13 543 ARG B CA 1
ATOM 6074 C C . ARG B 2 362 ? 45.080 8.876 -74.086 1.00 43.25 543 ARG B C 1
ATOM 6075 O O . ARG B 2 362 ? 45.173 8.550 -75.275 1.00 44.08 543 ARG B O 1
ATOM 6083 N N . ARG B 2 363 ? 44.707 8.011 -73.141 1.00 44.44 544 ARG B N 1
ATOM 6084 C CA . ARG B 2 363 ? 44.406 6.636 -73.511 1.00 39.41 544 ARG B CA 1
ATOM 6085 C C . ARG B 2 363 ? 43.146 6.562 -74.358 1.00 40.65 544 ARG B C 1
ATOM 6086 O O . ARG B 2 363 ? 43.074 5.765 -75.299 1.00 44.23 544 ARG B O 1
ATOM 6094 N N . LYS B 2 364 ? 42.142 7.384 -74.049 1.00 39.14 545 LYS B N 1
ATOM 6095 C CA . LYS B 2 364 ? 40.957 7.420 -74.900 1.00 48.06 545 LYS B CA 1
ATOM 6096 C C . LYS B 2 364 ? 41.331 7.752 -76.343 1.00 48.60 545 LYS B C 1
ATOM 6097 O O . LYS B 2 364 ? 40.896 7.081 -77.288 1.00 42.75 545 LYS B O 1
ATOM 6103 N N . TRP B 2 365 ? 42.129 8.800 -76.525 1.00 45.43 546 TRP B N 1
ATOM 6104 C CA . TRP B 2 365 ? 42.605 9.165 -77.851 1.00 48.18 546 TRP B CA 1
ATOM 6105 C C . TRP B 2 365 ? 43.332 8.008 -78.515 1.00 56.54 546 TRP B C 1
ATOM 6106 O O . TRP B 2 365 ? 42.971 7.583 -79.619 1.00 61.11 546 TRP B O 1
ATOM 6117 N N . ALA B 2 366 ? 44.386 7.508 -77.860 1.00 45.05 547 ALA B N 1
ATOM 6118 C CA . ALA B 2 366 ? 45.166 6.407 -78.417 1.00 48.57 547 ALA B CA 1
ATOM 6119 C C . ALA B 2 366 ? 44.261 5.284 -78.906 1.00 56.45 547 ALA B C 1
ATOM 6120 O O . ALA B 2 366 ? 44.427 4.781 -80.023 1.00 63.02 547 ALA B O 1
ATOM 6122 N N . ALA B 2 367 ? 43.266 4.908 -78.097 1.00 48.41 548 ALA B N 1
ATOM 6123 C CA . ALA B 2 367 ? 42.331 3.868 -78.514 1.00 49.45 548 ALA B CA 1
ATOM 6124 C C . ALA B 2 367 ? 41.388 4.359 -79.604 1.00 57.36 548 ALA B C 1
ATOM 6125 O O . ALA B 2 367 ? 40.906 3.556 -80.411 1.00 64.72 548 ALA B O 1
ATOM 6127 N N . GLN B 2 368 ? 41.102 5.661 -79.640 1.00 50.94 549 GLN B N 1
ATOM 6128 C CA . GLN B 2 368 ? 40.250 6.192 -80.698 1.00 59.58 549 GLN B CA 1
ATOM 6129 C C . GLN B 2 368 ? 40.954 6.136 -82.048 1.00 69.16 549 GLN B C 1
ATOM 6130 O O . GLN B 2 368 ? 40.342 5.783 -83.065 1.00 66.89 549 GLN B O 1
ATOM 6136 N N . ILE B 2 369 ? 42.240 6.484 -82.076 1.00 67.86 550 ILE B N 1
ATOM 6137 C CA . ILE B 2 369 ? 42.991 6.442 -83.321 1.00 64.43 550 ILE B CA 1
ATOM 6138 C C . ILE B 2 369 ? 43.278 5.003 -83.727 1.00 72.73 550 ILE B C 1
ATOM 6139 O O . ILE B 2 369 ? 43.346 4.693 -84.923 1.00 81.44 550 ILE B O 1
ATOM 6144 N N . GLU B 2 370 ? 43.386 4.091 -82.758 1.00 73.10 551 GLU B N 1
ATOM 6145 C CA . GLU B 2 370 ? 43.581 2.675 -83.058 1.00 73.66 551 GLU B CA 1
ATOM 6146 C C . GLU B 2 370 ? 42.268 1.982 -83.409 1.00 80.88 551 GLU B C 1
ATOM 6147 O O . GLU B 2 370 ? 42.080 0.797 -83.111 1.00 75.56 551 GLU B O 1
ATOM 6153 N N . GLN B 2 371 ? 41.340 2.710 -84.027 1.00 89.19 552 GLN B N 1
ATOM 6154 C CA . GLN B 2 371 ? 40.226 2.094 -84.752 1.00 94.58 552 GLN B CA 1
ATOM 6155 C C . GLN B 2 371 ? 40.258 2.700 -86.148 1.00 96.29 552 GLN B C 1
ATOM 6156 O O . GLN B 2 371 ? 39.856 3.852 -86.351 1.00 89.11 552 GLN B O 1
ATOM 6162 N N . ARG B 2 372 ? 40.760 1.912 -87.095 1.00 102.56 553 ARG B N 1
ATOM 6163 C CA . ARG B 2 372 ? 41.104 2.379 -88.435 1.00 99.56 553 ARG B CA 1
ATOM 6164 C C . ARG B 2 372 ? 40.232 1.649 -89.449 1.00 99.14 553 ARG B C 1
ATOM 6165 O O . ARG B 2 372 ? 40.366 0.434 -89.632 1.00 100.00 553 ARG B O 1
ATOM 6173 N N . GLN B 2 373 ? 39.337 2.391 -90.093 1.00 91.85 554 GLN B N 1
ATOM 6174 C CA . GLN B 2 373 ? 38.436 1.828 -91.085 1.00 86.91 554 GLN B CA 1
ATOM 6175 C C . GLN B 2 373 ? 38.493 2.641 -92.370 1.00 76.21 554 GLN B C 1
ATOM 6176 O O . GLN B 2 373 ? 39.545 2.728 -93.006 1.00 72.58 554 GLN B O 1
ATOM 6182 N N . HIS B 2 386 ? 23.135 8.605 -85.326 1.00 78.54 567 HIS B N 1
ATOM 6183 C CA . HIS B 2 386 ? 23.286 8.661 -86.778 1.00 73.05 567 HIS B CA 1
ATOM 6184 C C . HIS B 2 386 ? 22.498 9.826 -87.403 1.00 66.63 567 HIS B C 1
ATOM 6185 O O . HIS B 2 386 ? 23.112 10.663 -88.057 1.00 62.61 567 HIS B O 1
ATOM 6192 N N . PRO B 2 387 ? 21.175 9.906 -87.209 1.00 67.02 568 PRO B N 1
ATOM 6193 C CA . PRO B 2 387 ? 20.406 10.977 -87.868 1.00 71.52 568 PRO B CA 1
ATOM 6194 C C . PRO B 2 387 ? 20.943 12.342 -87.487 1.00 76.24 568 PRO B C 1
ATOM 6195 O O . PRO B 2 387 ? 21.403 12.543 -86.352 1.00 74.72 568 PRO B O 1
ATOM 6199 N N . PRO B 2 388 ? 20.925 13.297 -88.413 1.00 79.50 569 PRO B N 1
ATOM 6200 C CA . PRO B 2 388 ? 21.412 14.639 -88.090 1.00 77.76 569 PRO B CA 1
ATOM 6201 C C . PRO B 2 388 ? 20.595 15.256 -86.969 1.00 71.53 569 PRO B C 1
ATOM 6202 O O . PRO B 2 388 ? 19.442 14.889 -86.717 1.00 61.78 569 PRO B O 1
ATOM 6206 N N . CYS B 2 389 ? 21.224 16.195 -86.273 1.00 69.23 570 CYS B N 1
ATOM 6207 C CA . CYS B 2 389 ? 20.556 16.855 -85.166 1.00 63.59 570 CYS B CA 1
ATOM 6208 C C . CYS B 2 389 ? 19.419 17.725 -85.690 1.00 68.83 570 CYS B C 1
ATOM 6209 O O . CYS B 2 389 ? 19.448 18.205 -86.829 1.00 68.49 570 CYS B O 1
ATOM 6212 N N . ARG B 2 390 ? 18.387 17.886 -84.865 1.00 68.22 571 ARG B N 1
ATOM 6213 C CA . ARG B 2 390 ? 17.217 18.681 -85.242 1.00 62.65 571 ARG B CA 1
ATOM 6214 C C . ARG B 2 390 ? 17.361 20.140 -84.847 1.00 59.04 571 ARG B C 1
ATOM 6215 O O . ARG B 2 390 ? 16.383 20.787 -84.473 1.00 62.99 571 ARG B O 1
ATOM 6223 N N . ASN B 2 391 ? 18.577 20.674 -84.933 1.00 57.96 572 ASN B N 1
ATOM 6224 C CA . ASN B 2 391 ? 18.909 22.050 -84.573 1.00 58.21 572 ASN B CA 1
ATOM 6225 C C . ASN B 2 391 ? 19.659 22.710 -85.724 1.00 64.58 572 ASN B C 1
ATOM 6226 O O . ASN B 2 391 ? 20.717 23.323 -85.550 1.00 65.29 572 ASN B O 1
ATOM 6231 N N . GLU B 2 392 ? 19.104 22.572 -86.932 1.00 65.01 573 GLU B N 1
ATOM 6232 C CA . GLU B 2 392 ? 19.726 23.057 -88.162 1.00 56.63 573 GLU B CA 1
ATOM 6233 C C . GLU B 2 392 ? 21.138 22.480 -88.312 1.00 55.85 573 GLU B C 1
ATOM 6234 O O . GLU B 2 392 ? 22.154 23.185 -88.279 1.00 59.31 573 GLU B O 1
ATOM 6240 N N . CYS B 2 393 ? 21.163 21.161 -88.483 1.00 55.56 574 CYS B N 1
ATOM 6241 C CA . CYS B 2 393 ? 22.407 20.413 -88.353 1.00 55.88 574 CYS B CA 1
ATOM 6242 C C . CYS B 2 393 ? 23.437 20.843 -89.388 1.00 62.69 574 CYS B C 1
ATOM 6243 O O . CYS B 2 393 ? 23.120 21.035 -90.566 1.00 56.93 574 CYS B O 1
ATOM 6246 N N . TYR B 2 394 ? 24.685 20.984 -88.936 1.00 65.04 575 TYR B N 1
ATOM 6247 C CA . TYR B 2 394 ? 25.783 21.268 -89.853 1.00 71.56 575 TYR B CA 1
ATOM 6248 C C . TYR B 2 394 ? 25.937 20.176 -90.906 1.00 68.62 575 TYR B C 1
ATOM 6249 O O . TYR B 2 394 ? 26.483 20.439 -91.983 1.00 67.16 575 TYR B O 1
ATOM 6258 N N . ARG B 2 395 ? 25.456 18.962 -90.626 1.00 69.35 576 ARG B N 1
ATOM 6259 C CA . ARG B 2 395 ? 25.454 17.896 -91.621 1.00 71.26 576 ARG B CA 1
ATOM 6260 C C . ARG B 2 395 ? 24.440 18.125 -92.734 1.00 71.04 576 ARG B C 1
ATOM 6261 O O . ARG B 2 395 ? 24.413 17.346 -93.693 1.00 67.26 576 ARG B O 1
ATOM 6269 N N . ILE B 2 396 ? 23.591 19.140 -92.618 1.00 69.62 577 ILE B N 1
ATOM 6270 C CA . ILE B 2 396 ? 22.718 19.576 -93.699 1.00 68.17 577 ILE B CA 1
ATOM 6271 C C . ILE B 2 396 ? 23.158 20.931 -94.237 1.00 69.74 577 ILE B C 1
ATOM 6272 O O . ILE B 2 396 ? 23.330 21.107 -95.443 1.00 75.75 577 ILE B O 1
ATOM 6277 N N . HIS B 2 397 ? 23.365 21.895 -93.344 1.00 62.50 578 HIS B N 1
ATOM 6278 C CA . HIS B 2 397 ? 23.894 23.204 -93.697 1.00 62.19 578 HIS B CA 1
ATOM 6279 C C . HIS B 2 397 ? 25.405 23.194 -93.497 1.00 70.69 578 HIS B C 1
ATOM 6280 O O . HIS B 2 397 ? 26.080 22.260 -93.942 1.00 70.86 578 HIS B O 1
ATOM 6287 N N . GLY B 2 398 ? 25.953 24.204 -92.830 1.00 73.32 579 GLY B N 1
ATOM 6288 C CA . GLY B 2 398 ? 27.358 24.170 -92.461 1.00 61.66 579 GLY B CA 1
ATOM 6289 C C . GLY B 2 398 ? 28.188 25.291 -93.038 1.00 57.43 579 GLY B C 1
ATOM 6290 O O . GLY B 2 398 ? 28.376 26.320 -92.396 1.00 54.30 579 GLY B O 1
ATOM 6291 N N . PRO B 2 407 ? 25.958 36.292 -84.159 1.00 62.45 588 PRO B N 1
ATOM 6292 C CA . PRO B 2 407 ? 25.805 36.632 -82.734 1.00 65.08 588 PRO B CA 1
ATOM 6293 C C . PRO B 2 407 ? 27.058 36.271 -81.941 1.00 66.29 588 PRO B C 1
ATOM 6294 O O . PRO B 2 407 ? 27.398 35.097 -81.854 1.00 67.64 588 PRO B O 1
ATOM 6298 N N . PRO B 2 408 ? 27.716 37.268 -81.352 1.00 70.61 589 PRO B N 1
ATOM 6299 C CA . PRO B 2 408 ? 29.105 37.079 -80.903 1.00 69.01 589 PRO B CA 1
ATOM 6300 C C . PRO B 2 408 ? 29.214 36.098 -79.743 1.00 69.54 589 PRO B C 1
ATOM 6301 O O . PRO B 2 408 ? 28.462 36.172 -78.768 1.00 63.82 589 PRO B O 1
ATOM 6305 N N . TRP B 2 409 ? 30.173 35.180 -79.858 1.00 69.07 590 TRP B N 1
ATOM 6306 C CA . TRP B 2 409 ? 30.417 34.193 -78.816 1.00 66.32 590 TRP B CA 1
ATOM 6307 C C . TRP B 2 409 ? 31.137 34.827 -77.632 1.00 68.70 590 TRP B C 1
ATOM 6308 O O . TRP B 2 409 ? 32.084 35.598 -77.804 1.00 67.10 590 TRP B O 1
ATOM 6319 N N . SER B 2 410 ? 30.688 34.494 -76.421 1.00 71.04 591 SER B N 1
ATOM 6320 C CA . SER B 2 410 ? 31.456 34.803 -75.224 1.00 63.85 591 SER B CA 1
ATOM 6321 C C . SER B 2 410 ? 32.598 33.802 -75.082 1.00 61.37 591 SER B C 1
ATOM 6322 O O . SER B 2 410 ? 32.651 32.781 -75.770 1.00 63.30 591 SER B O 1
ATOM 6325 N N . GLU B 2 411 ? 33.537 34.097 -74.185 1.00 61.64 592 GLU B N 1
ATOM 6326 C CA . GLU B 2 411 ? 34.614 33.135 -73.995 1.00 66.19 592 GLU B CA 1
ATOM 6327 C C . GLU B 2 411 ? 34.106 31.875 -73.300 1.00 62.78 592 GLU B C 1
ATOM 6328 O O . GLU B 2 411 ? 34.624 30.782 -73.555 1.00 61.01 592 GLU B O 1
ATOM 6334 N N . ASN B 2 412 ? 33.071 32.002 -72.459 1.00 62.28 593 ASN B N 1
ATOM 6335 C CA . ASN B 2 412 ? 32.414 30.826 -71.890 1.00 64.93 593 ASN B CA 1
ATOM 6336 C C . ASN B 2 412 ? 31.946 29.876 -72.986 1.00 63.84 593 ASN B C 1
ATOM 6337 O O . ASN B 2 412 ? 32.200 28.665 -72.930 1.00 56.86 593 ASN B O 1
ATOM 6342 N N . GLU B 2 413 ? 31.251 30.416 -73.995 1.00 59.68 594 GLU B N 1
ATOM 6343 C CA . GLU B 2 413 ? 30.775 29.592 -75.101 1.00 58.17 594 GLU B CA 1
ATOM 6344 C C . GLU B 2 413 ? 31.934 28.979 -75.871 1.00 57.36 594 GLU B C 1
ATOM 6345 O O . GLU B 2 413 ? 31.845 27.839 -76.345 1.00 48.34 594 GLU B O 1
ATOM 6351 N N . VAL B 2 414 ? 33.018 29.737 -76.035 1.00 62.69 595 VAL B N 1
ATOM 6352 C CA . VAL B 2 414 ? 34.220 29.186 -76.650 1.00 59.21 595 VAL B CA 1
ATOM 6353 C C . VAL B 2 414 ? 34.794 28.084 -75.771 1.00 54.13 595 VAL B C 1
ATOM 6354 O O . VAL B 2 414 ? 35.050 26.966 -76.234 1.00 55.37 595 VAL B O 1
ATOM 6358 N N . GLY B 2 415 ? 34.995 28.383 -74.484 1.00 52.79 596 GLY B N 1
ATOM 6359 C CA . GLY B 2 415 ? 35.462 27.361 -73.555 1.00 51.57 596 GLY B CA 1
ATOM 6360 C C . GLY B 2 415 ? 34.635 26.089 -73.614 1.00 40.97 596 GLY B C 1
ATOM 6361 O O . GLY B 2 415 ? 35.177 24.988 -73.722 1.00 41.08 596 GLY B O 1
ATOM 6362 N N . THR B 2 416 ? 33.306 26.228 -73.568 1.00 41.95 597 THR B N 1
ATOM 6363 C CA . THR B 2 416 ? 32.412 25.082 -73.716 1.00 40.25 597 THR B CA 1
ATOM 6364 C C . THR B 2 416 ? 32.736 24.286 -74.975 1.00 49.10 597 THR B C 1
ATOM 6365 O O . THR B 2 416 ? 32.835 23.052 -74.949 1.00 44.01 597 THR B O 1
ATOM 6369 N N . LEU B 2 417 ? 32.901 24.992 -76.095 1.00 50.11 598 LEU B N 1
ATOM 6370 C CA . LEU B 2 417 ? 33.232 24.341 -77.358 1.00 44.91 598 LEU B CA 1
ATOM 6371 C C . LEU B 2 417 ? 34.560 23.601 -77.264 1.00 40.56 598 LEU B C 1
ATOM 6372 O O . LEU B 2 417 ? 34.708 22.500 -77.807 1.00 39.08 598 LEU B O 1
ATOM 6377 N N . GLU B 2 418 ? 35.537 24.190 -76.570 1.00 35.35 599 GLU B N 1
ATOM 6378 C CA . GLU B 2 418 ? 36.848 23.559 -76.450 1.00 35.01 599 GLU B CA 1
ATOM 6379 C C . GLU B 2 418 ? 36.782 22.248 -75.673 1.00 44.50 599 GLU B C 1
ATOM 6380 O O . GLU B 2 418 ? 37.248 21.211 -76.157 1.00 44.78 599 GLU B O 1
ATOM 6386 N N . TRP B 2 419 ? 36.235 22.268 -74.448 1.00 49.50 600 TRP B N 1
ATOM 6387 C CA . TRP B 2 419 ? 36.338 21.056 -73.634 1.00 43.90 600 TRP B CA 1
ATOM 6388 C C . TRP B 2 419 ? 35.465 19.943 -74.195 1.00 38.47 600 TRP B C 1
ATOM 6389 O O . TRP B 2 419 ? 35.837 18.768 -74.103 1.00 45.99 600 TRP B O 1
ATOM 6400 N N . MET B 2 420 ? 34.334 20.283 -74.824 1.00 39.28 601 MET B N 1
ATOM 6401 C CA . MET B 2 420 ? 33.598 19.254 -75.550 1.00 36.67 601 MET B CA 1
ATOM 6402 C C . MET B 2 420 ? 34.433 18.714 -76.700 1.00 48.00 601 MET B C 1
ATOM 6403 O O . MET B 2 420 ? 34.514 17.500 -76.898 1.00 48.51 601 MET B O 1
ATOM 6408 N N . PHE B 2 421 ? 35.092 19.601 -77.448 1.00 50.57 602 PHE B N 1
ATOM 6409 C CA . PHE B 2 421 ? 35.942 19.155 -78.550 1.00 52.11 602 PHE B CA 1
ATOM 6410 C C . PHE B 2 421 ? 37.027 18.205 -78.056 1.00 47.84 602 PHE B C 1
ATOM 6411 O O . PHE B 2 421 ? 37.187 17.096 -78.584 1.00 45.48 602 PHE B O 1
ATOM 6419 N N . ALA B 2 422 ? 37.759 18.609 -77.013 1.00 39.22 603 ALA B N 1
ATOM 6420 C CA . ALA B 2 422 ? 38.896 17.819 -76.548 1.00 38.94 603 ALA B CA 1
ATOM 6421 C C . ALA B 2 422 ? 38.473 16.466 -75.988 1.00 45.66 603 ALA B C 1
ATOM 6422 O O . ALA B 2 422 ? 39.216 15.487 -76.125 1.00 48.79 603 ALA B O 1
ATOM 6424 N N . THR B 2 423 ? 37.305 16.385 -75.343 1.00 40.96 604 THR B N 1
ATOM 6425 C CA . THR B 2 423 ? 36.917 15.133 -74.703 1.00 40.57 604 THR B CA 1
ATOM 6426 C C . THR B 2 423 ? 36.071 14.246 -75.595 1.00 38.19 604 THR B C 1
ATOM 6427 O O . THR B 2 423 ? 36.053 13.028 -75.378 1.00 37.23 604 THR B O 1
ATOM 6431 N N . ILE B 2 424 ? 35.340 14.813 -76.562 1.00 39.07 605 ILE B N 1
ATOM 6432 C CA . ILE B 2 424 ? 34.817 13.981 -77.642 1.00 42.39 605 ILE B CA 1
ATOM 6433 C C . ILE B 2 424 ? 35.976 13.325 -78.377 1.00 41.27 605 ILE B C 1
ATOM 6434 O O . ILE B 2 424 ? 35.977 12.113 -78.623 1.00 40.34 605 ILE B O 1
ATOM 6439 N N . GLY B 2 425 ? 36.995 14.119 -78.716 1.00 41.91 606 GLY B N 1
ATOM 6440 C CA . GLY B 2 425 ? 38.214 13.582 -79.288 1.00 44.74 606 GLY B CA 1
ATOM 6441 C C . GLY B 2 425 ? 38.001 12.978 -80.667 1.00 47.13 606 GLY B C 1
ATOM 6442 O O . GLY B 2 425 ? 37.082 13.342 -81.408 1.00 46.59 606 GLY B O 1
ATOM 6443 N N . TYR B 2 426 ? 38.871 12.025 -81.005 1.00 49.24 607 TYR B N 1
ATOM 6444 C CA . TYR B 2 426 ? 38.891 11.389 -82.324 1.00 54.53 607 TYR B CA 1
ATOM 6445 C C . TYR B 2 426 ? 37.748 10.380 -82.457 1.00 54.41 607 TYR B C 1
ATOM 6446 O O . TYR B 2 426 ? 37.945 9.183 -82.678 1.00 52.18 607 TYR B O 1
ATOM 6455 N N . SER B 2 427 ? 36.530 10.886 -82.316 1.00 52.27 608 SER B N 1
ATOM 6456 C CA . SER B 2 427 ? 35.364 10.021 -82.391 1.00 56.44 608 SER B CA 1
ATOM 6457 C C . SER B 2 427 ? 34.925 9.816 -83.831 1.00 60.19 608 SER B C 1
ATOM 6458 O O . SER B 2 427 ? 34.971 10.736 -84.652 1.00 56.55 608 SER B O 1
ATOM 6461 N N . GLN B 2 428 ? 34.484 8.597 -84.122 1.00 64.06 609 GLN B N 1
ATOM 6462 C CA . GLN B 2 428 ? 33.928 8.290 -85.431 1.00 72.59 609 GLN B CA 1
ATOM 6463 C C . GLN B 2 428 ? 32.487 8.768 -85.545 1.00 72.86 609 GLN B C 1
ATOM 6464 O O . GLN B 2 428 ? 32.086 9.305 -86.582 1.00 77.03 609 GLN B O 1
ATOM 6470 N N . THR B 2 429 ? 31.700 8.591 -84.485 1.00 70.50 610 THR B N 1
ATOM 6471 C CA . THR B 2 429 ? 30.253 8.711 -84.560 1.00 70.23 610 THR B CA 1
ATOM 6472 C C . THR B 2 429 ? 29.684 9.925 -83.844 1.00 66.62 610 THR B C 1
ATOM 6473 O O . THR B 2 429 ? 28.561 10.333 -84.154 1.00 70.19 610 THR B O 1
ATOM 6477 N N . LEU B 2 430 ? 30.406 10.501 -82.895 1.00 58.47 611 LEU B N 1
ATOM 6478 C CA . LEU B 2 430 ? 29.912 11.630 -82.126 1.00 49.55 611 LEU B CA 1
ATOM 6479 C C . LEU B 2 430 ? 30.735 12.866 -82.453 1.00 50.74 611 LEU B C 1
ATOM 6480 O O . LEU B 2 430 ? 31.962 12.793 -82.582 1.00 55.49 611 LEU B O 1
ATOM 6485 N N . ARG B 2 431 ? 30.049 13.997 -82.596 1.00 51.01 612 ARG B N 1
ATOM 6486 C CA . ARG B 2 431 ? 30.656 15.251 -83.003 1.00 49.68 612 ARG B CA 1
ATOM 6487 C C . ARG B 2 431 ? 30.243 16.360 -82.046 1.00 43.21 612 ARG B C 1
ATOM 6488 O O . ARG B 2 431 ? 29.080 16.429 -81.624 1.00 51.93 612 ARG B O 1
ATOM 6496 N N . PRO B 2 432 ? 31.173 17.239 -81.684 1.00 43.23 613 PRO B N 1
ATOM 6497 C CA . PRO B 2 432 ? 30.833 18.323 -80.747 1.00 46.26 613 PRO B CA 1
ATOM 6498 C C . PRO B 2 432 ? 29.724 19.236 -81.234 1.00 59.23 613 PRO B C 1
ATOM 6499 O O . PRO B 2 432 ? 28.933 19.719 -80.413 1.00 62.41 613 PRO B O 1
ATOM 6503 N N . GLU B 2 433 ? 29.644 19.478 -82.544 1.00 64.41 614 GLU B N 1
ATOM 6504 C CA . GLU B 2 433 ? 28.760 20.504 -83.088 1.00 62.09 614 GLU B CA 1
ATOM 6505 C C . GLU B 2 433 ? 27.348 20.387 -82.529 1.00 44.82 614 GLU B C 1
ATOM 6506 O O . GLU B 2 433 ? 26.807 21.343 -81.958 1.00 37.02 614 GLU B O 1
ATOM 6512 N N . CYS B 2 434 ? 26.742 19.209 -82.684 1.00 34.34 615 CYS B N 1
ATOM 6513 C CA . CYS B 2 434 ? 25.340 19.047 -82.321 1.00 38.96 615 CYS B CA 1
ATOM 6514 C C . CYS B 2 434 ? 25.146 19.183 -80.813 1.00 45.35 615 CYS B C 1
ATOM 6515 O O . CYS B 2 434 ? 24.256 19.911 -80.358 1.00 38.69 615 CYS B O 1
ATOM 6518 N N . PHE B 2 435 ? 25.986 18.510 -80.019 1.00 48.28 616 PHE B N 1
ATOM 6519 C CA . PHE B 2 435 ? 25.808 18.561 -78.569 1.00 46.96 616 PHE B CA 1
ATOM 6520 C C . PHE B 2 435 ? 26.083 19.958 -78.031 1.00 40.13 616 PHE B C 1
ATOM 6521 O O . PHE B 2 435 ? 25.289 20.497 -77.251 1.00 38.93 616 PHE B O 1
ATOM 6529 N N . VAL B 2 436 ? 27.206 20.565 -78.436 1.00 35.97 617 VAL B N 1
ATOM 6530 C CA . VAL B 2 436 ? 27.472 21.948 -78.050 1.00 39.30 617 VAL B CA 1
ATOM 6531 C C . VAL B 2 436 ? 26.326 22.844 -78.485 1.00 41.50 617 VAL B C 1
ATOM 6532 O O . VAL B 2 436 ? 25.960 23.793 -77.781 1.00 42.56 617 VAL B O 1
ATOM 6536 N N . GLY B 2 437 ? 25.724 22.539 -79.636 1.00 46.01 618 GLY B N 1
ATOM 6537 C CA . GLY B 2 437 ? 24.582 23.308 -80.090 1.00 48.93 618 GLY B CA 1
ATOM 6538 C C . GLY B 2 437 ? 23.411 23.233 -79.133 1.00 48.62 618 GLY B C 1
ATOM 6539 O O . GLY B 2 437 ? 22.780 24.246 -78.832 1.00 45.33 618 GLY B O 1
ATOM 6540 N N . ALA B 2 438 ? 23.099 22.031 -78.646 1.00 53.94 619 ALA B N 1
ATOM 6541 C CA . ALA B 2 438 ? 22.019 21.896 -77.674 1.00 49.19 619 ALA B CA 1
ATOM 6542 C C . ALA B 2 438 ? 22.408 22.467 -76.318 1.00 42.66 619 ALA B C 1
ATOM 6543 O O . ALA B 2 438 ? 21.532 22.881 -75.555 1.00 47.69 619 ALA B O 1
ATOM 6545 N N . ILE B 2 439 ? 23.703 22.490 -75.992 1.00 38.82 620 ILE B N 1
ATOM 6546 C CA . ILE B 2 439 ? 24.127 23.027 -74.697 1.00 45.56 620 ILE B CA 1
ATOM 6547 C C . ILE B 2 439 ? 23.952 24.540 -74.671 1.00 48.95 620 ILE B C 1
ATOM 6548 O O . ILE B 2 439 ? 23.241 25.089 -73.823 1.00 48.61 620 ILE B O 1
ATOM 6553 N N . LEU B 2 440 ? 24.607 25.236 -75.597 1.00 54.84 621 LEU B N 1
ATOM 6554 C CA . LEU B 2 440 ? 24.324 26.643 -75.819 1.00 48.24 621 LEU B CA 1
ATOM 6555 C C . LEU B 2 440 ? 22.955 26.771 -76.485 1.00 55.26 621 LEU B C 1
ATOM 6556 O O . LEU B 2 440 ? 22.279 25.783 -76.778 1.00 66.38 621 LEU B O 1
ATOM 6561 N N . GLY B 2 441 ? 22.509 27.992 -76.708 1.00 56.68 622 GLY B N 1
ATOM 6562 C CA . GLY B 2 441 ? 21.256 28.126 -77.425 1.00 66.22 622 GLY B CA 1
ATOM 6563 C C . GLY B 2 441 ? 21.441 28.274 -78.924 1.00 67.06 622 GLY B C 1
ATOM 6564 O O . GLY B 2 441 ? 20.618 28.912 -79.587 1.00 76.96 622 GLY B O 1
ATOM 6565 N N . ARG B 2 442 ? 22.505 27.666 -79.483 1.00 58.71 623 ARG B N 1
ATOM 6566 C CA . ARG B 2 442 ? 22.954 28.026 -80.824 1.00 55.30 623 ARG B CA 1
ATOM 6567 C C . ARG B 2 442 ? 22.649 26.939 -81.855 1.00 57.01 623 ARG B C 1
ATOM 6568 O O . ARG B 2 442 ? 22.569 25.749 -81.526 1.00 52.07 623 ARG B O 1
ATOM 6576 N N . PRO B 2 443 ? 22.474 27.325 -83.118 1.00 59.15 624 PRO B N 1
ATOM 6577 C CA . PRO B 2 443 ? 22.201 26.331 -84.159 1.00 54.69 624 PRO B CA 1
ATOM 6578 C C . PRO B 2 443 ? 23.443 25.519 -84.485 1.00 47.01 624 PRO B C 1
ATOM 6579 O O . PRO B 2 443 ? 24.578 25.973 -84.316 1.00 50.73 624 PRO B O 1
ATOM 6583 N N . CYS B 2 444 ? 23.214 24.299 -84.972 1.00 46.34 625 CYS B N 1
ATOM 6584 C CA . CYS B 2 444 ? 24.328 23.382 -85.186 1.00 49.09 625 CYS B CA 1
ATOM 6585 C C . CYS B 2 444 ? 25.288 23.871 -86.275 1.00 64.45 625 CYS B C 1
ATOM 6586 O O . CYS B 2 444 ? 26.491 23.587 -86.201 1.00 59.49 625 CYS B O 1
ATOM 6589 N N . TRP B 2 445 ? 24.800 24.610 -87.280 1.00 64.11 626 TRP B N 1
ATOM 6590 C CA . TRP B 2 445 ? 25.725 25.194 -88.251 1.00 60.55 626 TRP B CA 1
ATOM 6591 C C . TRP B 2 445 ? 26.552 26.331 -87.653 1.00 64.56 626 TRP B C 1
ATOM 6592 O O . TRP B 2 445 ? 27.653 26.604 -88.148 1.00 66.82 626 TRP B O 1
ATOM 6603 N N . ASP B 2 446 ? 26.058 26.987 -86.597 1.00 65.27 627 ASP B N 1
ATOM 6604 C CA . ASP B 2 446 ? 26.783 28.105 -85.992 1.00 68.17 627 ASP B CA 1
ATOM 6605 C C . ASP B 2 446 ? 28.077 27.633 -85.335 1.00 77.44 627 ASP B C 1
ATOM 6606 O O . ASP B 2 446 ? 29.156 28.172 -85.611 1.00 74.89 627 ASP B O 1
ATOM 6611 N N . VAL B 2 447 ? 27.991 26.637 -84.447 1.00 84.65 628 VAL B N 1
ATOM 6612 C CA . VAL B 2 447 ? 29.185 26.196 -83.733 1.00 85.18 628 VAL B CA 1
ATOM 6613 C C . VAL B 2 447 ? 30.156 25.479 -84.664 1.00 78.19 628 VAL B C 1
ATOM 6617 N N . HIS B 2 448 ? 29.679 25.009 -85.820 1.00 76.25 629 HIS B N 1
ATOM 6618 C CA . HIS B 2 448 ? 30.596 24.538 -86.852 1.00 71.28 629 HIS B CA 1
ATOM 6619 C C . HIS B 2 448 ? 31.311 25.706 -87.521 1.00 65.23 629 HIS B C 1
ATOM 6620 O O . HIS B 2 448 ? 32.514 25.627 -87.796 1.00 58.64 629 HIS B O 1
ATOM 6627 N N . ARG B 2 449 ? 30.583 26.792 -87.799 1.00 64.76 630 ARG B N 1
ATOM 6628 C CA . ARG B 2 449 ? 31.215 28.025 -88.265 1.00 68.99 630 ARG B CA 1
ATOM 6629 C C . ARG B 2 449 ? 32.289 28.481 -87.288 1.00 73.18 630 ARG B C 1
ATOM 6630 O O . ARG B 2 449 ? 33.438 28.731 -87.677 1.00 64.65 630 ARG B O 1
ATOM 6638 N N . LYS B 2 450 ? 31.931 28.584 -86.003 1.00 72.88 631 LYS B N 1
ATOM 6639 C CA . LYS B 2 450 ? 32.913 28.939 -84.987 1.00 72.60 631 LYS B CA 1
ATOM 6640 C C . LYS B 2 450 ? 33.984 27.866 -84.860 1.00 71.62 631 LYS B C 1
ATOM 6641 O O . LYS B 2 450 ? 35.165 28.178 -84.665 1.00 70.47 631 LYS B O 1
ATOM 6647 N N . LEU B 2 451 ? 33.594 26.594 -84.975 1.00 71.61 632 LEU B N 1
ATOM 6648 C CA . LEU B 2 451 ? 34.569 25.516 -84.839 1.00 76.48 632 LEU B CA 1
ATOM 6649 C C . LEU B 2 451 ? 35.615 25.592 -85.940 1.00 80.97 632 LEU B C 1
ATOM 6650 O O . LEU B 2 451 ? 36.822 25.603 -85.667 1.00 77.86 632 LEU B O 1
ATOM 6655 N N . GLN B 2 452 ? 35.166 25.668 -87.195 1.00 88.58 633 GLN B N 1
ATOM 6656 C CA . GLN B 2 452 ? 36.101 25.745 -88.312 1.00 87.76 633 GLN B CA 1
ATOM 6657 C C . GLN B 2 452 ? 36.967 26.995 -88.222 1.00 84.18 633 GLN B C 1
ATOM 6658 O O . GLN B 2 452 ? 38.185 26.931 -88.424 1.00 84.72 633 GLN B O 1
ATOM 6664 N N . GLU B 2 453 ? 36.363 28.139 -87.897 1.00 74.11 634 GLU B N 1
ATOM 6665 C CA . GLU B 2 453 ? 37.115 29.386 -87.878 1.00 74.55 634 GLU B CA 1
ATOM 6666 C C . GLU B 2 453 ? 38.116 29.457 -86.733 1.00 77.23 634 GLU B C 1
ATOM 6667 O O . GLU B 2 453 ? 39.010 30.310 -86.768 1.00 72.96 634 GLU B O 1
ATOM 6673 N N . LEU B 2 454 ? 38.001 28.586 -85.732 1.00 83.07 635 LEU B N 1
ATOM 6674 C CA . LEU B 2 454 ? 38.956 28.566 -84.634 1.00 81.03 635 LEU B CA 1
ATOM 6675 C C . LEU B 2 454 ? 40.031 27.503 -84.796 1.00 75.94 635 LEU B C 1
ATOM 6676 O O . LEU B 2 454 ? 41.120 27.664 -84.233 1.00 70.14 635 LEU B O 1
ATOM 6681 N N . ASP B 2 455 ? 39.747 26.435 -85.549 1.00 76.05 636 ASP B N 1
ATOM 6682 C CA . ASP B 2 455 ? 40.707 25.388 -85.884 1.00 81.22 636 ASP B CA 1
ATOM 6683 C C . ASP B 2 455 ? 41.525 24.940 -84.680 1.00 81.94 636 ASP B C 1
ATOM 6684 O O . ASP B 2 455 ? 42.706 25.288 -84.558 1.00 81.34 636 ASP B O 1
ATOM 6689 N N . LEU B 2 456 ? 40.911 24.168 -83.788 1.00 80.30 637 LEU B N 1
ATOM 6690 C CA . LEU B 2 456 ? 41.572 23.721 -82.571 1.00 70.94 637 LEU B CA 1
ATOM 6691 C C . LEU B 2 456 ? 42.351 22.441 -82.838 1.00 72.22 637 LEU B C 1
ATOM 6692 O O . LEU B 2 456 ? 41.923 21.590 -83.622 1.00 64.79 637 LEU B O 1
ATOM 6697 N N . ARG B 2 457 ? 43.501 22.310 -82.180 1.00 85.63 638 ARG B N 1
ATOM 6698 C CA . ARG B 2 457 ? 44.463 21.257 -82.483 1.00 96.73 638 ARG B CA 1
ATOM 6699 C C . ARG B 2 457 ? 44.602 20.316 -81.293 1.00 94.40 638 ARG B C 1
ATOM 6700 O O . ARG B 2 457 ? 45.004 20.739 -80.203 1.00 96.03 638 ARG B O 1
ATOM 6708 N N . LEU B 2 458 ? 44.285 19.045 -81.510 1.00 85.79 639 LEU B N 1
ATOM 6709 C CA . LEU B 2 458 ? 44.481 18.035 -80.482 1.00 77.25 639 LEU B CA 1
ATOM 6710 C C . LEU B 2 458 ? 45.952 17.654 -80.412 1.00 76.37 639 LEU B C 1
ATOM 6715 N N . PRO B 2 459 ? 46.587 17.731 -79.247 1.00 81.01 640 PRO B N 1
ATOM 6716 C CA . PRO B 2 459 ? 47.956 17.234 -79.116 1.00 81.63 640 PRO B CA 1
ATOM 6717 C C . PRO B 2 459 ? 48.125 15.903 -79.827 1.00 79.81 640 PRO B C 1
ATOM 6718 O O . PRO B 2 459 ? 47.178 15.105 -79.924 1.00 71.40 640 PRO B O 1
ATOM 6722 N N . PRO B 2 460 ? 49.321 15.624 -80.339 1.00 85.09 641 PRO B N 1
ATOM 6723 C CA . PRO B 2 460 ? 49.551 14.348 -81.024 1.00 81.87 641 PRO B CA 1
ATOM 6724 C C . PRO B 2 460 ? 49.681 13.221 -80.017 1.00 74.17 641 PRO B C 1
ATOM 6725 O O . PRO B 2 460 ? 50.293 13.382 -78.957 1.00 70.29 641 PRO B O 1
ATOM 6729 N N . VAL B 2 461 ? 49.100 12.072 -80.347 1.00 72.62 642 VAL B N 1
ATOM 6730 C CA . VAL B 2 461 ? 49.132 10.914 -79.457 1.00 78.23 642 VAL B CA 1
ATOM 6731 C C . VAL B 2 461 ? 49.938 9.802 -80.113 1.00 83.75 642 VAL B C 1
ATOM 6732 O O . VAL B 2 461 ? 49.569 9.299 -81.182 1.00 81.41 642 VAL B O 1
ATOM 6736 N N . GLU B 2 462 ? 51.031 9.423 -79.458 1.00 91.85 643 GLU B N 1
ATOM 6737 C CA . GLU B 2 462 ? 51.893 8.348 -79.930 1.00 100.50 643 GLU B CA 1
ATOM 6738 C C . GLU B 2 462 ? 51.145 7.016 -79.896 1.00 101.36 643 GLU B C 1
ATOM 6739 O O . GLU B 2 462 ? 50.236 6.831 -79.079 1.00 102.46 643 GLU B O 1
ATOM 6745 N N . PRO B 2 463 ? 51.493 6.076 -80.778 1.00 99.55 644 PRO B N 1
ATOM 6746 C CA . PRO B 2 463 ? 50.983 4.706 -80.633 1.00 102.85 644 PRO B CA 1
ATOM 6747 C C . PRO B 2 463 ? 51.555 4.054 -79.381 1.00 112.94 644 PRO B C 1
ATOM 6748 O O . PRO B 2 463 ? 52.774 3.977 -79.206 1.00 115.13 644 PRO B O 1
ATOM 6752 N N . ARG B 2 464 ? 50.666 3.576 -78.513 1.00 116.01 645 ARG B N 1
ATOM 6753 C CA . ARG B 2 464 ? 51.065 3.036 -77.216 1.00 118.27 645 ARG B CA 1
ATOM 6754 C C . ARG B 2 464 ? 51.469 1.576 -77.387 1.00 119.40 645 ARG B C 1
ATOM 6755 O O . ARG B 2 464 ? 50.627 0.675 -77.365 1.00 122.03 645 ARG B O 1
ATOM 6763 N N . THR B 2 465 ? 52.770 1.346 -77.561 1.00 115.49 646 THR B N 1
ATOM 6764 C CA . THR B 2 465 ? 53.301 -0.006 -77.684 1.00 108.37 646 THR B CA 1
ATOM 6765 C C . THR B 2 465 ? 53.147 -0.745 -76.358 1.00 100.67 646 THR B C 1
ATOM 6766 O O . THR B 2 465 ? 53.624 -0.278 -75.318 1.00 100.03 646 THR B O 1
ATOM 6770 N N . ILE B 2 466 ? 52.474 -1.891 -76.382 1.00 93.54 647 ILE B N 1
ATOM 6771 C CA . ILE B 2 466 ? 52.348 -2.743 -75.202 1.00 87.87 647 ILE B CA 1
ATOM 6772 C C . ILE B 2 466 ? 53.479 -3.768 -75.254 1.00 79.33 647 ILE B C 1
ATOM 6773 O O . ILE B 2 466 ? 53.557 -4.547 -76.223 1.00 71.80 647 ILE B O 1
ATOM 6778 N N . PRO B 2 467 ? 54.428 -3.732 -74.314 1.00 75.65 648 PRO B N 1
ATOM 6779 C CA . PRO B 2 467 ? 55.527 -4.710 -74.306 1.00 75.10 648 PRO B CA 1
ATOM 6780 C C . PRO B 2 467 ? 55.046 -6.000 -73.664 1.00 77.03 648 PRO B C 1
ATOM 6781 O O . PRO B 2 467 ? 54.561 -5.999 -72.531 1.00 82.35 648 PRO B O 1
ATOM 6785 N N . LYS B 2 468 ? 55.180 -7.100 -74.391 1.00 75.71 649 LYS B N 1
ATOM 6786 C CA . LYS B 2 468 ? 54.520 -8.332 -73.988 1.00 75.00 649 LYS B CA 1
ATOM 6787 C C . LYS B 2 468 ? 55.178 -8.907 -72.738 1.00 67.61 649 LYS B C 1
ATOM 6788 O O . LYS B 2 468 ? 56.386 -8.774 -72.522 1.00 66.10 649 LYS B O 1
ATOM 6794 N N . GLN B 2 469 ? 54.355 -9.534 -71.899 1.00 59.43 650 GLN B N 1
ATOM 6795 C CA . GLN B 2 469 ? 54.763 -9.989 -70.580 1.00 51.05 650 GLN B CA 1
ATOM 6796 C C . GLN B 2 469 ? 54.318 -11.426 -70.348 1.00 52.02 650 GLN B C 1
ATOM 6797 O O . GLN B 2 469 ? 53.290 -11.870 -70.870 1.00 44.91 650 GLN B O 1
ATOM 6803 N N . LYS B 2 470 ? 55.100 -12.140 -69.538 1.00 55.03 651 LYS B N 1
ATOM 6804 C CA . LYS B 2 470 ? 54.725 -13.480 -69.107 1.00 61.30 651 LYS B CA 1
ATOM 6805 C C . LYS B 2 470 ? 53.418 -13.451 -68.325 1.00 59.92 651 LYS B C 1
ATOM 6806 O O . LYS B 2 470 ? 53.189 -12.565 -67.497 1.00 58.95 651 LYS B O 1
ATOM 6812 N N . SER B 2 471 ? 52.567 -14.440 -68.576 1.00 58.83 652 SER B N 1
ATOM 6813 C CA . SER B 2 471 ? 51.453 -14.698 -67.678 1.00 56.71 652 SER B CA 1
ATOM 6814 C C . SER B 2 471 ? 51.979 -15.068 -66.293 1.00 59.38 652 SER B C 1
ATOM 6815 O O . SER B 2 471 ? 53.128 -15.486 -66.124 1.00 62.78 652 SER B O 1
ATOM 6818 N N . LEU B 2 472 ? 51.136 -14.899 -65.301 1.00 51.20 653 LEU B N 1
ATOM 6819 C CA . LEU B 2 472 ? 51.602 -15.302 -63.986 1.00 45.15 653 LEU B CA 1
ATOM 6820 C C . LEU B 2 472 ? 51.282 -16.771 -63.743 1.00 44.61 653 LEU B C 1
ATOM 6821 O O . LEU B 2 472 ? 50.271 -17.281 -64.235 1.00 50.45 653 LEU B O 1
ATOM 6826 N N . PRO B 2 473 ? 52.131 -17.482 -62.998 1.00 40.73 654 PRO B N 1
ATOM 6827 C CA . PRO B 2 473 ? 51.863 -18.906 -62.754 1.00 42.57 654 PRO B CA 1
ATOM 6828 C C . PRO B 2 473 ? 50.647 -19.162 -61.882 1.00 43.76 654 PRO B C 1
ATOM 6829 O O . PRO B 2 473 ? 50.148 -20.294 -61.882 1.00 40.49 654 PRO B O 1
ATOM 6833 N N . TRP B 2 474 ? 50.156 -18.168 -61.133 1.00 44.32 655 TRP B N 1
ATOM 6834 C CA . TRP B 2 474 ? 49.042 -18.391 -60.218 1.00 39.69 655 TRP B CA 1
ATOM 6835 C C . TRP B 2 474 ? 47.710 -17.833 -60.707 1.00 42.62 655 TRP B C 1
ATOM 6836 O O . TRP B 2 474 ? 46.681 -18.095 -60.072 1.00 38.61 655 TRP B O 1
ATOM 6847 N N . TYR B 2 475 ? 47.688 -17.112 -61.827 1.00 42.84 656 TYR B N 1
ATOM 6848 C CA . TYR B 2 475 ? 46.466 -16.472 -62.303 1.00 30.79 656 TYR B CA 1
ATOM 6849 C C . TYR B 2 475 ? 46.510 -16.394 -63.820 1.00 33.99 656 TYR B C 1
ATOM 6850 O O . TYR B 2 475 ? 47.437 -15.804 -64.384 1.00 37.39 656 TYR B O 1
ATOM 6859 N N . ASP B 2 476 ? 45.516 -16.987 -64.472 1.00 34.44 657 ASP B N 1
ATOM 6860 C CA . ASP B 2 476 ? 45.348 -16.908 -65.919 1.00 32.46 657 ASP B CA 1
ATOM 6861 C C . ASP B 2 476 ? 44.135 -16.028 -66.188 1.00 36.74 657 ASP B C 1
ATOM 6862 O O . ASP B 2 476 ? 43.000 -16.441 -65.936 1.00 29.73 657 ASP B O 1
ATOM 6867 N N . ARG B 2 477 ? 44.371 -14.831 -66.722 1.00 33.82 658 ARG B N 1
ATOM 6868 C CA . ARG B 2 477 ? 43.299 -13.860 -66.882 1.00 35.66 658 ARG B CA 1
ATOM 6869 C C . ARG B 2 477 ? 42.452 -14.101 -68.121 1.00 38.77 658 ARG B C 1
ATOM 6870 O O . ARG B 2 477 ? 41.445 -13.407 -68.310 1.00 29.20 658 ARG B O 1
ATOM 6878 N N . ARG B 2 478 ? 42.827 -15.059 -68.963 1.00 39.20 659 ARG B N 1
ATOM 6879 C CA . ARG B 2 478 ? 42.008 -15.424 -70.111 1.00 38.43 659 ARG B CA 1
ATOM 6880 C C . ARG B 2 478 ? 41.086 -16.602 -69.822 1.00 30.45 659 ARG B C 1
ATOM 6881 O O . ARG B 2 478 ? 39.931 -16.596 -70.252 1.00 33.78 659 ARG B O 1
ATOM 6889 N N . LYS B 2 479 ? 41.550 -17.609 -69.089 1.00 30.88 660 LYS B N 1
ATOM 6890 C CA . LYS B 2 479 ? 40.603 -18.618 -68.646 1.00 34.85 660 LYS B CA 1
ATOM 6891 C C . LYS B 2 479 ? 39.896 -18.190 -67.372 1.00 39.27 660 LYS B C 1
ATOM 6892 O O . LYS B 2 479 ? 38.965 -18.878 -66.939 1.00 55.30 660 LYS B O 1
ATOM 6898 N N . LYS B 2 480 ? 40.315 -17.069 -66.778 1.00 40.35 661 LYS B N 1
ATOM 6899 C CA . LYS B 2 480 ? 39.712 -16.533 -65.563 1.00 37.47 661 LYS B CA 1
ATOM 6900 C C . LYS B 2 480 ? 39.808 -17.561 -64.439 1.00 35.48 661 LYS B C 1
ATOM 6901 O O . LYS B 2 480 ? 38.812 -18.013 -63.884 1.00 28.31 661 LYS B O 1
ATOM 6907 N N . GLN B 2 481 ? 41.050 -17.911 -64.103 1.00 35.80 662 GLN B N 1
ATOM 6908 C CA . GLN B 2 481 ? 41.326 -19.051 -63.246 1.00 37.73 662 GLN B CA 1
ATOM 6909 C C . GLN B 2 481 ? 42.514 -18.768 -62.336 1.00 39.41 662 GLN B C 1
ATOM 6910 O O . GLN B 2 481 ? 43.495 -18.147 -62.755 1.00 37.19 662 GLN B O 1
ATOM 6916 N N . LEU B 2 482 ? 42.416 -19.222 -61.088 1.00 37.42 663 LEU B N 1
ATOM 6917 C CA . LEU B 2 482 ? 43.555 -19.256 -60.180 1.00 39.21 663 LEU B CA 1
ATOM 6918 C C . LEU B 2 482 ? 44.161 -20.653 -60.203 1.00 39.73 663 LEU B C 1
ATOM 6919 O O . LEU B 2 482 ? 43.434 -21.649 -60.266 1.00 39.35 663 LEU B O 1
ATOM 6924 N N . MET B 2 483 ? 45.491 -20.723 -60.148 1.00 42.94 664 MET B N 1
ATOM 6925 C CA . MET B 2 483 ? 46.204 -21.994 -60.241 1.00 47.50 664 MET B CA 1
ATOM 6926 C C . MET B 2 483 ? 47.348 -22.006 -59.244 1.00 49.32 664 MET B C 1
ATOM 6927 O O . MET B 2 483 ? 47.737 -20.970 -58.699 1.00 53.16 664 MET B O 1
ATOM 6932 N N . SER B 2 484 ? 47.889 -23.202 -59.015 1.00 49.83 665 SER B N 1
ATOM 6933 C CA . SER B 2 484 ? 49.132 -23.336 -58.264 1.00 57.67 665 SER B CA 1
ATOM 6934 C C . SER B 2 484 ? 48.963 -22.862 -56.823 1.00 55.66 665 SER B C 1
ATOM 6935 O O . SER B 2 484 ? 47.960 -23.172 -56.170 1.00 56.14 665 SER B O 1
ATOM 6938 N N . ASP B 2 485 ? 49.939 -22.111 -56.318 1.00 47.86 666 ASP B N 1
ATOM 6939 C CA . ASP B 2 485 ? 49.939 -21.640 -54.935 1.00 51.79 666 ASP B CA 1
ATOM 6940 C C . ASP B 2 485 ? 49.424 -20.213 -54.830 1.00 46.44 666 ASP B C 1
ATOM 6941 O O . ASP B 2 485 ? 49.999 -19.381 -54.114 1.00 37.82 666 ASP B O 1
ATOM 6946 N N . TRP B 2 486 ? 48.333 -19.913 -55.542 1.00 48.47 667 TRP B N 1
ATOM 6947 C CA . TRP B 2 486 ? 47.838 -18.541 -55.598 1.00 40.39 667 TRP B CA 1
ATOM 6948 C C . TRP B 2 486 ? 47.575 -17.983 -54.208 1.00 29.87 667 TRP B C 1
ATOM 6949 O O . TRP B 2 486 ? 47.844 -16.805 -53.947 1.00 38.57 667 TRP B O 1
ATOM 6960 N N . ALA B 2 487 ? 47.088 -18.820 -53.287 1.00 30.00 668 ALA B N 1
ATOM 6961 C CA . ALA B 2 487 ? 46.791 -18.318 -51.948 1.00 39.93 668 ALA B CA 1
ATOM 6962 C C . ALA B 2 487 ? 48.050 -17.841 -51.241 1.00 43.55 668 ALA B C 1
ATOM 6963 O O . ALA B 2 487 ? 47.977 -16.974 -50.365 1.00 49.22 668 ALA B O 1
ATOM 6965 N N . ASP B 2 488 ? 49.210 -18.374 -51.620 1.00 47.96 669 ASP B N 1
ATOM 6966 C CA . ASP B 2 488 ? 50.474 -17.923 -51.053 1.00 54.43 669 ASP B CA 1
ATOM 6967 C C . ASP B 2 488 ? 51.085 -16.759 -51.819 1.00 48.84 669 ASP B C 1
ATOM 6968 O O . ASP B 2 488 ? 51.880 -16.008 -51.244 1.00 43.69 669 ASP B O 1
ATOM 6973 N N . ALA B 2 489 ? 50.714 -16.574 -53.085 1.00 41.52 670 ALA B N 1
ATOM 6974 C CA . ALA B 2 489 ? 51.384 -15.599 -53.937 1.00 42.26 670 ALA B CA 1
ATOM 6975 C C . ALA B 2 489 ? 50.780 -14.202 -53.875 1.00 46.94 670 ALA B C 1
ATOM 6976 O O . ALA B 2 489 ? 51.487 -13.227 -54.170 1.00 42.52 670 ALA B O 1
ATOM 6978 N N . THR B 2 490 ? 49.501 -14.074 -53.505 1.00 40.76 671 THR B N 1
ATOM 6979 C CA . THR B 2 490 ? 48.809 -12.792 -53.532 1.00 31.27 671 THR B CA 1
ATOM 6980 C C . THR B 2 490 ? 48.035 -12.589 -52.235 1.00 22.86 671 THR B C 1
ATOM 6981 O O . THR B 2 490 ? 47.655 -13.553 -51.566 1.00 31.66 671 THR B O 1
ATOM 6985 N N . ILE B 2 491 ? 47.817 -11.326 -51.876 1.00 24.84 672 ILE B N 1
ATOM 6986 C CA . ILE B 2 491 ? 46.889 -10.969 -50.808 1.00 30.64 672 ILE B CA 1
ATOM 6987 C C . ILE B 2 491 ? 45.607 -10.343 -51.372 1.00 31.38 672 ILE B C 1
ATOM 6988 O O . ILE B 2 491 ? 44.911 -9.615 -50.664 1.00 27.41 672 ILE B O 1
ATOM 6993 N N . THR B 2 492 ? 45.290 -10.613 -52.643 1.00 25.75 673 THR B N 1
ATOM 6994 C CA . THR B 2 492 ? 44.078 -10.060 -53.251 1.00 30.42 673 THR B CA 1
ATOM 6995 C C . THR B 2 492 ? 42.840 -10.405 -52.434 1.00 28.43 673 THR B C 1
ATOM 6996 O O . THR B 2 492 ? 41.983 -9.549 -52.198 1.00 28.92 673 THR B O 1
ATOM 7000 N N . HIS B 2 493 ? 42.748 -11.654 -51.988 1.00 26.58 674 HIS B N 1
ATOM 7001 C CA . HIS B 2 493 ? 41.619 -12.200 -51.251 1.00 26.55 674 HIS B CA 1
ATOM 7002 C C . HIS B 2 493 ? 41.676 -11.954 -49.746 1.00 26.82 674 HIS B C 1
ATOM 7003 O O . HIS B 2 493 ? 40.714 -12.308 -49.056 1.00 25.60 674 HIS B O 1
ATOM 7010 N N . GLU B 2 494 ? 42.755 -11.364 -49.221 1.00 25.21 675 GLU B N 1
ATOM 7011 C CA . GLU B 2 494 ? 42.992 -11.242 -47.772 1.00 24.03 675 GLU B CA 1
ATOM 7012 C C . GLU B 2 494 ? 42.760 -9.798 -47.326 1.00 26.26 675 GLU B C 1
ATOM 7013 O O . GLU B 2 494 ? 43.701 -9.015 -47.173 1.00 29.26 675 GLU B O 1
ATOM 7019 N N . HIS B 2 495 ? 41.492 -9.459 -47.068 1.00 25.76 676 HIS B N 1
ATOM 7020 C CA . HIS B 2 495 ? 41.129 -8.061 -46.854 1.00 23.49 676 HIS B CA 1
ATOM 7021 C C . HIS B 2 495 ? 41.656 -7.524 -45.530 1.00 17.30 676 HIS B C 1
ATOM 7022 O O . HIS B 2 495 ? 41.938 -6.324 -45.421 1.00 22.50 676 HIS B O 1
ATOM 7029 N N . ALA B 2 496 ? 41.789 -8.382 -44.519 1.00 18.33 677 ALA B N 1
ATOM 7030 C CA . ALA B 2 496 ? 42.284 -7.921 -43.226 1.00 28.05 677 ALA B CA 1
ATOM 7031 C C . ALA B 2 496 ? 43.710 -7.378 -43.299 1.00 32.96 677 ALA B C 1
ATOM 7032 O O . ALA B 2 496 ? 44.098 -6.587 -42.436 1.00 41.70 677 ALA B O 1
ATOM 7034 N N . VAL B 2 497 ? 44.495 -7.748 -44.314 1.00 29.12 678 VAL B N 1
ATOM 7035 C CA . VAL B 2 497 ? 45.874 -7.269 -44.408 1.00 28.96 678 VAL B CA 1
ATOM 7036 C C . VAL B 2 497 ? 46.063 -6.255 -45.512 1.00 31.49 678 VAL B C 1
ATOM 7037 O O . VAL B 2 497 ? 47.186 -5.777 -45.712 1.00 39.01 678 VAL B O 1
ATOM 7041 N N . ARG B 2 498 ? 45.006 -5.887 -46.225 1.00 35.20 679 ARG B N 1
ATOM 7042 C CA . ARG B 2 498 ? 45.171 -4.999 -47.361 1.00 32.87 679 ARG B CA 1
ATOM 7043 C C . ARG B 2 498 ? 45.276 -3.541 -46.915 1.00 39.92 679 ARG B C 1
ATOM 7044 O O . ARG B 2 498 ? 44.695 -3.128 -45.905 1.00 43.64 679 ARG B O 1
ATOM 7052 N N . GLU B 2 499 ? 46.045 -2.767 -47.676 1.00 40.91 680 GLU B N 1
ATOM 7053 C CA . GLU B 2 499 ? 46.136 -1.324 -47.531 1.00 44.06 680 GLU B CA 1
ATOM 7054 C C . GLU B 2 499 ? 45.672 -0.674 -48.824 1.00 43.53 680 GLU B C 1
ATOM 7055 O O . GLU B 2 499 ? 45.922 -1.197 -49.912 1.00 48.36 680 GLU B O 1
ATOM 7061 N N . LEU B 2 500 ? 44.991 0.460 -48.709 1.00 37.83 681 LEU B N 1
ATOM 7062 C CA . LEU B 2 500 ? 44.338 1.079 -49.859 1.00 36.88 681 LEU B CA 1
ATOM 7063 C C . LEU B 2 500 ? 45.277 2.086 -50.510 1.00 45.75 681 LEU B C 1
ATOM 7064 O O . LEU B 2 500 ? 45.486 3.185 -49.990 1.00 59.70 681 LEU B O 1
ATOM 7069 N N . PHE B 2 501 ? 45.807 1.727 -51.663 1.00 36.47 682 PHE B N 1
ATOM 7070 C CA . PHE B 2 501 ? 46.565 2.644 -52.493 1.00 35.59 682 PHE B CA 1
ATOM 7071 C C . PHE B 2 501 ? 45.717 3.057 -53.686 1.00 31.16 682 PHE B C 1
ATOM 7072 O O . PHE B 2 501 ? 44.810 2.333 -54.104 1.00 25.74 682 PHE B O 1
ATOM 7080 N N . ALA B 2 502 ? 46.018 4.225 -54.228 1.00 25.60 683 ALA B N 1
ATOM 7081 C CA . ALA B 2 502 ? 45.365 4.664 -55.449 1.00 29.74 683 ALA B CA 1
ATOM 7082 C C . ALA B 2 502 ? 45.503 3.594 -56.536 1.00 29.51 683 ALA B C 1
ATOM 7083 O O . ALA B 2 502 ? 46.568 2.977 -56.670 1.00 30.74 683 ALA B O 1
ATOM 7085 N N . PRO B 2 503 ? 44.444 3.311 -57.291 1.00 27.99 684 PRO B N 1
ATOM 7086 C CA . PRO B 2 503 ? 44.593 2.452 -58.478 1.00 29.03 684 PRO B CA 1
ATOM 7087 C C . PRO B 2 503 ? 45.729 2.970 -59.351 1.00 28.91 684 PRO B C 1
ATOM 7088 O O . PRO B 2 503 ? 45.937 4.180 -59.462 1.00 29.90 684 PRO B O 1
ATOM 7092 N N . CYS B 2 504 ? 46.475 2.048 -59.960 1.00 26.39 685 CYS B N 1
ATOM 7093 C CA . CYS B 2 504 ? 47.730 2.438 -60.599 1.00 30.72 685 CYS B CA 1
ATOM 7094 C C . CYS B 2 504 ? 47.469 3.220 -61.885 1.00 33.95 685 CYS B C 1
ATOM 7095 O O . CYS B 2 504 ? 46.509 2.954 -62.619 1.00 35.76 685 CYS B O 1
ATOM 7098 N N . HIS B 2 505 ? 48.324 4.212 -62.140 1.00 32.53 686 HIS B N 1
ATOM 7099 C CA . HIS B 2 505 ? 48.174 5.108 -63.279 1.00 36.48 686 HIS B CA 1
ATOM 7100 C C . HIS B 2 505 ? 49.529 5.489 -63.876 1.00 41.13 686 HIS B C 1
ATOM 7101 O O . HIS B 2 505 ? 49.673 6.563 -64.467 1.00 39.04 686 HIS B O 1
ATOM 7108 N N . HIS B 2 506 ? 50.524 4.624 -63.724 1.00 50.86 687 HIS B N 1
ATOM 7109 C CA . HIS B 2 506 ? 51.831 4.779 -64.346 1.00 46.91 687 HIS B CA 1
ATOM 7110 C C . HIS B 2 506 ? 51.762 4.445 -65.833 1.00 49.57 687 HIS B C 1
ATOM 7111 O O . HIS B 2 506 ? 50.798 3.849 -66.321 1.00 49.77 687 HIS B O 1
ATOM 7118 N N . ASP B 2 507 ? 52.830 4.791 -66.551 1.00 57.84 688 ASP B N 1
ATOM 7119 C CA . ASP B 2 507 ? 52.836 4.667 -68.003 1.00 57.87 688 ASP B CA 1
ATOM 7120 C C . ASP B 2 507 ? 53.286 3.304 -68.515 1.00 57.05 688 ASP B C 1
ATOM 7121 O O . ASP B 2 507 ? 53.086 3.014 -69.699 1.00 64.65 688 ASP B O 1
ATOM 7126 N N . GLY B 2 508 ? 53.880 2.455 -67.687 1.00 46.12 689 GLY B N 1
ATOM 7127 C CA . GLY B 2 508 ? 54.461 1.242 -68.215 1.00 50.85 689 GLY B CA 1
ATOM 7128 C C . GLY B 2 508 ? 53.807 -0.043 -67.750 1.00 47.24 689 GLY B C 1
ATOM 7129 O O . GLY B 2 508 ? 52.643 -0.074 -67.345 1.00 53.10 689 GLY B O 1
ATOM 7130 N N . PRO B 2 509 ? 54.552 -1.142 -67.831 1.00 41.71 690 PRO B N 1
ATOM 7131 C CA . PRO B 2 509 ? 54.069 -2.408 -67.270 1.00 35.31 690 PRO B CA 1
ATOM 7132 C C . PRO B 2 509 ? 53.936 -2.322 -65.764 1.00 35.07 690 PRO B C 1
ATOM 7133 O O . PRO B 2 509 ? 54.651 -1.568 -65.100 1.00 31.68 690 PRO B O 1
ATOM 7137 N N . CYS B 2 510 ? 53.024 -3.134 -65.226 1.00 34.68 691 CYS B N 1
ATOM 7138 C CA . CYS B 2 510 ? 52.726 -3.136 -63.793 1.00 30.76 691 CYS B CA 1
ATOM 7139 C C . CYS B 2 510 ? 53.730 -4.052 -63.097 1.00 36.30 691 CYS B C 1
ATOM 7140 O O . CYS B 2 510 ? 53.483 -5.229 -62.827 1.00 35.46 691 CYS B O 1
ATOM 7143 N N . THR B 2 511 ? 54.905 -3.490 -62.817 1.00 36.83 692 THR B N 1
ATOM 7144 C CA . THR B 2 511 ? 55.979 -4.216 -62.159 1.00 30.00 692 THR B CA 1
ATOM 7145 C C . THR B 2 511 ? 56.562 -3.364 -61.046 1.00 27.60 692 THR B C 1
ATOM 7146 O O . THR B 2 511 ? 56.367 -2.144 -60.994 1.00 26.73 692 THR B O 1
ATOM 7150 N N . ALA B 2 512 ? 57.292 -4.029 -60.146 1.00 29.17 693 ALA B N 1
ATOM 7151 C CA . ALA B 2 512 ? 58.035 -3.297 -59.124 1.00 32.89 693 ALA B CA 1
ATOM 7152 C C . ALA B 2 512 ? 58.983 -2.294 -59.760 1.00 25.28 693 ALA B C 1
ATOM 7153 O O . ALA B 2 512 ? 59.132 -1.176 -59.260 1.00 27.17 693 ALA B O 1
ATOM 7155 N N . ALA B 2 513 ? 59.590 -2.657 -60.898 1.00 28.24 694 ALA B N 1
ATOM 7156 C CA . ALA B 2 513 ? 60.498 -1.739 -61.584 1.00 36.53 694 ALA B CA 1
ATOM 7157 C C . ALA B 2 513 ? 59.826 -0.408 -61.904 1.00 44.82 694 ALA B C 1
ATOM 7158 O O . ALA B 2 513 ? 60.486 0.636 -61.898 1.00 38.14 694 ALA B O 1
ATOM 7160 N N . ASN B 2 514 ? 58.518 -0.413 -62.162 1.00 44.93 695 ASN B N 1
ATOM 7161 C CA . ASN B 2 514 ? 57.800 0.806 -62.510 1.00 45.18 695 ASN B CA 1
ATOM 7162 C C . ASN B 2 514 ? 57.091 1.462 -61.336 1.00 49.66 695 ASN B C 1
ATOM 7163 O O . ASN B 2 514 ? 56.386 2.456 -61.540 1.00 58.80 695 ASN B O 1
ATOM 7168 N N . GLY B 2 515 ? 57.256 0.950 -60.121 1.00 40.77 696 GLY B N 1
ATOM 7169 C CA . GLY B 2 515 ? 56.508 1.520 -59.012 1.00 41.76 696 GLY B CA 1
ATOM 7170 C C . GLY B 2 515 ? 55.009 1.354 -59.149 1.00 43.26 696 GLY B C 1
ATOM 7171 O O . GLY B 2 515 ? 54.252 2.253 -58.774 1.00 53.06 696 GLY B O 1
ATOM 7172 N N . CYS B 2 516 ? 54.565 0.241 -59.710 1.00 43.91 697 CYS B N 1
ATOM 7173 C CA . CYS B 2 516 ? 53.152 -0.084 -59.697 1.00 39.66 697 CYS B CA 1
ATOM 7174 C C . CYS B 2 516 ? 52.770 -0.531 -58.296 1.00 36.14 697 CYS B C 1
ATOM 7175 O O . CYS B 2 516 ? 53.262 -1.567 -57.834 1.00 36.18 697 CYS B O 1
ATOM 7178 N N . PRO B 2 517 ? 51.910 0.205 -57.591 1.00 37.83 698 PRO B N 1
ATOM 7179 C CA . PRO B 2 517 ? 51.540 -0.213 -56.229 1.00 31.54 698 PRO B CA 1
ATOM 7180 C C . PRO B 2 517 ? 50.837 -1.552 -56.180 1.00 31.27 698 PRO B C 1
ATOM 7181 O O . PRO B 2 517 ? 50.955 -2.261 -55.175 1.00 32.87 698 PRO B O 1
ATOM 7185 N N . CYS B 2 518 ? 50.116 -1.940 -57.235 1.00 23.46 699 CYS B N 1
ATOM 7186 C CA . CYS B 2 518 ? 49.437 -3.232 -57.184 1.00 30.24 699 CYS B CA 1
ATOM 7187 C C . CYS B 2 518 ? 50.448 -4.370 -57.167 1.00 26.47 699 CYS B C 1
ATOM 7188 O O . CYS B 2 518 ? 50.278 -5.356 -56.437 1.00 26.32 699 CYS B O 1
ATOM 7191 N N . ALA B 2 519 ? 51.507 -4.254 -57.973 1.00 28.94 700 ALA B N 1
ATOM 7192 C CA . ALA B 2 519 ? 52.518 -5.299 -57.984 1.00 29.24 700 ALA B CA 1
ATOM 7193 C C . ALA B 2 519 ? 53.332 -5.301 -56.693 1.00 27.70 700 ALA B C 1
ATOM 7194 O O . ALA B 2 519 ? 53.694 -6.370 -56.194 1.00 38.95 700 ALA B O 1
ATOM 7196 N N . SER B 2 520 ? 53.589 -4.131 -56.113 1.00 33.22 701 SER B N 1
ATOM 7197 C CA . SER B 2 520 ? 54.677 -4.046 -55.147 1.00 42.15 701 SER B CA 1
ATOM 7198 C C . SER B 2 520 ? 54.408 -3.248 -53.877 1.00 42.85 701 SER B C 1
ATOM 7199 O O . SER B 2 520 ? 55.273 -3.269 -52.997 1.00 43.22 701 SER B O 1
ATOM 7202 N N . ALA B 2 521 ? 53.287 -2.531 -53.738 1.00 33.22 702 ALA B N 1
ATOM 7203 C CA . ALA B 2 521 ? 53.119 -1.711 -52.537 1.00 36.98 702 ALA B CA 1
ATOM 7204 C C . ALA B 2 521 ? 52.910 -2.548 -51.282 1.00 42.28 702 ALA B C 1
ATOM 7205 O O . ALA B 2 521 ? 53.167 -2.065 -50.172 1.00 45.59 702 ALA B O 1
ATOM 7207 N N . GLY B 2 522 ? 52.454 -3.788 -51.432 1.00 42.02 703 GLY B N 1
ATOM 7208 C CA . GLY B 2 522 ? 52.150 -4.646 -50.314 1.00 45.28 703 GLY B CA 1
ATOM 7209 C C . GLY B 2 522 ? 53.107 -5.819 -50.241 1.00 41.39 703 GLY B C 1
ATOM 7210 O O . GLY B 2 522 ? 53.968 -6.013 -51.090 1.00 46.38 703 GLY B O 1
ATOM 7211 N N . THR B 2 523 ? 52.932 -6.607 -49.185 1.00 42.30 704 THR B N 1
ATOM 7212 C CA . THR B 2 523 ? 53.792 -7.764 -48.977 1.00 47.29 704 THR B CA 1
ATOM 7213 C C . THR B 2 523 ? 53.771 -8.688 -50.180 1.00 48.49 704 THR B C 1
ATOM 7214 O O . THR B 2 523 ? 54.749 -9.391 -50.454 1.00 49.75 704 THR B O 1
ATOM 7218 N N . HIS B 2 524 ? 52.667 -8.704 -50.904 1.00 41.17 705 HIS B N 1
ATOM 7219 C CA . HIS B 2 524 ? 52.509 -9.520 -52.091 1.00 36.94 705 HIS B CA 1
ATOM 7220 C C . HIS B 2 524 ? 51.787 -8.671 -53.123 1.00 36.08 705 HIS B C 1
ATOM 7221 O O . HIS B 2 524 ? 51.173 -7.654 -52.778 1.00 35.07 705 HIS B O 1
ATOM 7228 N N . PRO B 2 525 ? 51.865 -9.043 -54.395 1.00 32.57 706 PRO B N 1
ATOM 7229 C CA . PRO B 2 525 ? 51.100 -8.318 -55.409 1.00 39.10 706 PRO B CA 1
ATOM 7230 C C . PRO B 2 525 ? 49.601 -8.549 -55.245 1.00 37.04 706 PRO B C 1
ATOM 7231 O O . PRO B 2 525 ? 49.145 -9.613 -54.809 1.00 28.31 706 PRO B O 1
ATOM 7235 N N . VAL B 2 526 ? 48.827 -7.533 -55.602 1.00 31.35 707 VAL B N 1
ATOM 7236 C CA . VAL B 2 526 ? 47.383 -7.702 -55.726 1.00 34.90 707 VAL B CA 1
ATOM 7237 C C . VAL B 2 526 ? 47.004 -7.461 -57.180 1.00 29.30 707 VAL B C 1
ATOM 7238 O O . VAL B 2 526 ? 47.722 -6.781 -57.925 1.00 30.74 707 VAL B O 1
ATOM 7242 N N . LEU B 2 527 ? 45.873 -8.035 -57.584 1.00 33.18 708 LEU B N 1
ATOM 7243 C CA . LEU B 2 527 ? 45.391 -7.845 -58.948 1.00 31.40 708 LEU B CA 1
ATOM 7244 C C . LEU B 2 527 ? 45.138 -6.372 -59.231 1.00 26.05 708 LEU B C 1
ATOM 7245 O O . LEU B 2 527 ? 44.808 -5.584 -58.334 1.00 27.26 708 LEU B O 1
ATOM 7250 N N . CYS B 2 528 ? 45.333 -5.992 -60.489 1.00 20.37 709 CYS B N 1
ATOM 7251 C CA . CYS B 2 528 ? 44.901 -4.677 -60.934 1.00 25.79 709 CYS B CA 1
ATOM 7252 C C . CYS B 2 528 ? 43.384 -4.673 -61.112 1.00 30.44 709 CYS B C 1
ATOM 7253 O O . CYS B 2 528 ? 42.802 -5.629 -61.632 1.00 30.01 709 CYS B O 1
ATOM 7256 N N . GLU B 2 529 ? 42.736 -3.608 -60.653 1.00 30.87 710 GLU B N 1
ATOM 7257 C CA . GLU B 2 529 ? 41.285 -3.565 -60.668 1.00 27.04 710 GLU B CA 1
ATOM 7258 C C . GLU B 2 529 ? 40.800 -2.623 -61.766 1.00 30.43 710 GLU B C 1
ATOM 7259 O O . GLU B 2 529 ? 41.594 -2.090 -62.558 1.00 23.34 710 GLU B O 1
ATOM 7265 N N . ARG B 2 530 ? 39.476 -2.426 -61.814 1.00 30.56 711 ARG B N 1
ATOM 7266 C CA . ARG B 2 530 ? 38.844 -1.766 -62.954 1.00 29.11 711 ARG B CA 1
ATOM 7267 C C . ARG B 2 530 ? 39.210 -0.292 -63.048 1.00 30.12 711 ARG B C 1
ATOM 7268 O O . ARG B 2 530 ? 39.026 0.312 -64.112 1.00 27.45 711 ARG B O 1
ATOM 7276 N N . PHE B 2 531 ? 39.723 0.311 -61.975 1.00 21.97 712 PHE B N 1
ATOM 7277 C CA . PHE B 2 531 ? 40.145 1.697 -62.087 1.00 20.15 712 PHE B CA 1
ATOM 7278 C C . PHE B 2 531 ? 41.620 1.854 -62.425 1.00 26.73 712 PHE B C 1
ATOM 7279 O O . PHE B 2 531 ? 42.050 2.979 -62.700 1.00 21.94 712 PHE B O 1
ATOM 7287 N N . CYS B 2 532 ? 42.402 0.777 -62.428 1.00 23.74 713 CYS B N 1
ATOM 7288 C CA . CYS B 2 532 ? 43.769 0.885 -62.925 1.00 29.82 713 CYS B CA 1
ATOM 7289 C C . CYS B 2 532 ? 43.750 1.204 -64.417 1.00 29.95 713 CYS B C 1
ATOM 7290 O O . CYS B 2 532 ? 42.897 0.715 -65.169 1.00 27.89 713 CYS B O 1
ATOM 7293 N N . LEU B 2 533 ? 44.691 2.047 -64.842 1.00 27.90 714 LEU B N 1
ATOM 7294 C CA . LEU B 2 533 ? 44.688 2.528 -66.212 1.00 30.07 714 LEU B CA 1
ATOM 7295 C C . LEU B 2 533 ? 45.161 1.473 -67.201 1.00 35.12 714 LEU B C 1
ATOM 7296 O O . LEU B 2 533 ? 44.921 1.629 -68.402 1.00 40.14 714 LEU B O 1
ATOM 7301 N N . CYS B 2 534 ? 45.793 0.401 -66.731 1.00 34.92 715 CYS B N 1
ATOM 7302 C CA . CYS B 2 534 ? 46.174 -0.693 -67.611 1.00 35.43 715 CYS B CA 1
ATOM 7303 C C . CYS B 2 534 ? 44.934 -1.427 -68.126 1.00 36.01 715 CYS B C 1
ATOM 7304 O O . CYS B 2 534 ? 43.867 -1.404 -67.507 1.00 28.78 715 CYS B O 1
ATOM 7307 N N . THR B 2 535 ? 45.096 -2.112 -69.259 1.00 35.80 716 THR B N 1
ATOM 7308 C CA . THR B 2 535 ? 44.052 -2.935 -69.853 1.00 31.18 716 THR B CA 1
ATOM 7309 C C . THR B 2 535 ? 44.364 -4.413 -69.659 1.00 33.22 716 THR B C 1
ATOM 7310 O O . THR B 2 535 ? 45.512 -4.808 -69.417 1.00 33.66 716 THR B O 1
ATOM 7314 N N . ALA B 2 536 ? 43.318 -5.239 -69.790 1.00 24.16 717 ALA B N 1
ATOM 7315 C CA . ALA B 2 536 ? 43.518 -6.678 -69.667 1.00 31.43 717 ALA B CA 1
ATOM 7316 C C . ALA B 2 536 ? 44.454 -7.204 -70.748 1.00 37.53 717 ALA B C 1
ATOM 7317 O O . ALA B 2 536 ? 45.127 -8.221 -70.541 1.00 40.48 717 ALA B O 1
ATOM 7319 N N . GLU B 2 537 ? 44.511 -6.534 -71.903 1.00 32.47 718 GLU B N 1
ATOM 7320 C CA . GLU B 2 537 ? 45.447 -6.947 -72.946 1.00 40.71 718 GLU B CA 1
ATOM 7321 C C . GLU B 2 537 ? 46.891 -6.829 -72.468 1.00 36.90 718 GLU B C 1
ATOM 7322 O O . GLU B 2 537 ? 47.685 -7.762 -72.620 1.00 42.97 718 GLU B O 1
ATOM 7328 N N . GLU B 2 538 ? 47.239 -5.689 -71.865 1.00 34.61 719 GLU B N 1
ATOM 7329 C CA . GLU B 2 538 ? 48.610 -5.422 -71.441 1.00 35.71 719 GLU B CA 1
ATOM 7330 C C . GLU B 2 538 ? 48.982 -6.185 -70.177 1.00 40.55 719 GLU B C 1
ATOM 7331 O O . GLU B 2 538 ? 50.048 -6.803 -70.112 1.00 44.32 719 GLU B O 1
ATOM 7337 N N . CYS B 2 539 ? 48.128 -6.143 -69.150 1.00 37.07 720 CYS B N 1
ATOM 7338 C CA . CYS B 2 539 ? 48.579 -6.426 -67.791 1.00 33.19 720 CYS B CA 1
ATOM 7339 C C . CYS B 2 539 ? 48.158 -7.818 -67.340 1.00 38.30 720 CYS B C 1
ATOM 7340 O O . CYS B 2 539 ? 46.953 -8.114 -67.310 1.00 32.60 720 CYS B O 1
ATOM 7343 N N . PRO B 2 540 ? 49.093 -8.695 -66.958 1.00 38.69 721 PRO B N 1
ATOM 7344 C CA . PRO B 2 540 ? 48.713 -10.012 -66.429 1.00 32.85 721 PRO B CA 1
ATOM 7345 C C . PRO B 2 540 ? 48.217 -10.003 -64.988 1.00 34.24 721 PRO B C 1
ATOM 7346 O O . PRO B 2 540 ? 47.849 -11.070 -64.484 1.00 35.38 721 PRO B O 1
ATOM 7350 N N . LEU B 2 541 ? 48.225 -8.855 -64.305 1.00 27.14 722 LEU B N 1
ATOM 7351 C CA . LEU B 2 541 ? 47.574 -8.691 -63.008 1.00 30.84 722 LEU B CA 1
ATOM 7352 C C . LEU B 2 541 ? 46.118 -8.243 -63.131 1.00 29.94 722 LEU B C 1
ATOM 7353 O O . LEU B 2 541 ? 45.443 -8.096 -62.108 1.00 28.24 722 LEU B O 1
ATOM 7358 N N . LYS B 2 542 ? 45.622 -8.005 -64.344 1.00 27.44 723 LYS B N 1
ATOM 7359 C CA . LYS B 2 542 ? 44.340 -7.329 -64.515 1.00 31.71 723 LYS B CA 1
ATOM 7360 C C . LYS B 2 542 ? 43.189 -8.310 -64.291 1.00 30.88 723 LYS B C 1
ATOM 7361 O O . LYS B 2 542 ? 43.053 -9.301 -65.015 1.00 29.27 723 LYS B O 1
ATOM 7367 N N . PHE B 2 543 ? 42.368 -8.038 -63.280 1.00 23.57 724 PHE B N 1
ATOM 7368 C CA . PHE B 2 543 ? 41.186 -8.855 -63.022 1.00 23.44 724 PHE B CA 1
ATOM 7369 C C . PHE B 2 543 ? 40.187 -8.754 -64.173 1.00 18.12 724 PHE B C 1
ATOM 7370 O O . PHE B 2 543 ? 39.841 -7.650 -64.611 1.00 27.57 724 PHE B O 1
ATOM 7378 N N . THR B 2 544 ? 39.695 -9.907 -64.652 1.00 18.14 725 THR B N 1
ATOM 7379 C CA . THR B 2 544 ? 38.794 -9.933 -65.809 1.00 18.93 725 THR B CA 1
ATOM 7380 C C . THR B 2 544 ? 37.456 -10.635 -65.536 1.00 25.92 725 THR B C 1
ATOM 7381 O O . THR B 2 544 ? 36.756 -11.009 -66.489 1.00 25.17 725 THR B O 1
ATOM 7385 N N . GLY B 2 545 ? 37.064 -10.816 -64.264 1.00 26.28 726 GLY B N 1
ATOM 7386 C CA . GLY B 2 545 ? 35.788 -11.446 -63.956 1.00 25.84 726 GLY B CA 1
ATOM 7387 C C . GLY B 2 545 ? 35.889 -12.958 -63.888 1.00 25.99 726 GLY B C 1
ATOM 7388 O O . GLY B 2 545 ? 36.946 -13.554 -64.078 1.00 24.03 726 GLY B O 1
ATOM 7389 N N . CYS B 2 546 ? 34.761 -13.602 -63.593 1.00 18.82 727 CYS B N 1
ATOM 7390 C CA . CYS B 2 546 ? 34.722 -15.057 -63.590 1.00 24.32 727 CYS B CA 1
ATOM 7391 C C . CYS B 2 546 ? 34.095 -15.565 -64.887 1.00 31.39 727 CYS B C 1
ATOM 7392 O O . CYS B 2 546 ? 33.465 -14.815 -65.638 1.00 25.66 727 CYS B O 1
ATOM 7395 N N . ALA B 2 547 ? 34.305 -16.853 -65.155 1.00 24.08 728 ALA B N 1
ATOM 7396 C CA . ALA B 2 547 ? 33.865 -17.487 -66.389 1.00 30.77 728 ALA B CA 1
ATOM 7397 C C . ALA B 2 547 ? 32.583 -18.284 -66.216 1.00 28.21 728 ALA B C 1
ATOM 7398 O O . ALA B 2 547 ? 32.115 -18.894 -67.178 1.00 31.64 728 ALA B O 1
ATOM 7400 N N . CYS B 2 548 ? 32.007 -18.287 -65.020 1.00 21.08 729 CYS B N 1
ATOM 7401 C CA . CYS B 2 548 ? 30.870 -19.149 -64.738 1.00 25.73 729 CYS B CA 1
ATOM 7402 C C . CYS B 2 548 ? 29.705 -18.850 -65.668 1.00 20.37 729 CYS B C 1
ATOM 7403 O O . CYS B 2 548 ? 29.452 -17.696 -66.030 1.00 26.79 729 CYS B O 1
ATOM 7406 N N . HIS B 2 549 ? 29.018 -19.908 -66.078 1.00 26.93 730 HIS B N 1
ATOM 7407 C CA . HIS B 2 549 ? 27.719 -19.797 -66.720 1.00 29.94 730 HIS B CA 1
ATOM 7408 C C . HIS B 2 549 ? 26.955 -21.081 -66.439 1.00 34.28 730 HIS B C 1
ATOM 7409 O O . HIS B 2 549 ? 27.543 -22.160 -66.339 1.00 26.48 730 HIS B O 1
ATOM 7416 N N . SER B 2 550 ? 25.649 -20.946 -66.247 1.00 34.29 731 SER B N 1
ATOM 7417 C CA . SER B 2 550 ? 24.822 -22.111 -65.986 1.00 33.59 731 SER B CA 1
ATOM 7418 C C . SER B 2 550 ? 23.375 -21.710 -66.164 1.00 35.02 731 SER B C 1
ATOM 7419 O O . SER B 2 550 ? 22.981 -20.606 -65.782 1.00 31.80 731 SER B O 1
ATOM 7422 N N . SER B 2 551 ? 22.593 -22.605 -66.758 1.00 31.84 732 SER B N 1
ATOM 7423 C CA . SER B 2 551 ? 21.156 -22.425 -66.717 1.00 28.19 732 SER B CA 1
ATOM 7424 C C . SER B 2 551 ? 20.601 -22.642 -65.316 1.00 26.15 732 SER B C 1
ATOM 7425 O O . SER B 2 551 ? 19.440 -22.302 -65.072 1.00 31.05 732 SER B O 1
ATOM 7428 N N . GLY B 2 552 ? 21.390 -23.237 -64.420 1.00 23.49 733 GLY B N 1
ATOM 7429 C CA . GLY B 2 552 ? 21.069 -23.345 -63.011 1.00 27.70 733 GLY B CA 1
ATOM 7430 C C . GLY B 2 552 ? 21.830 -22.316 -62.197 1.00 25.09 733 GLY B C 1
ATOM 7431 O O . GLY B 2 552 ? 22.378 -21.346 -62.733 1.00 26.52 733 GLY B O 1
ATOM 7432 N N . LYS B 2 553 ? 21.876 -22.537 -60.882 1.00 19.74 734 LYS B N 1
ATOM 7433 C CA . LYS B 2 553 ? 22.586 -21.624 -59.995 1.00 23.06 734 LYS B CA 1
ATOM 7434 C C . LYS B 2 553 ? 24.095 -21.778 -60.160 1.00 34.96 734 LYS B C 1
ATOM 7435 O O . LYS B 2 553 ? 24.609 -22.894 -60.310 1.00 26.54 734 LYS B O 1
ATOM 7441 N N . THR B 2 554 ? 24.813 -20.654 -60.122 1.00 31.08 735 THR B N 1
ATOM 7442 C CA . THR B 2 554 ? 26.263 -20.695 -60.256 1.00 29.84 735 THR B CA 1
ATOM 7443 C C . THR B 2 554 ? 26.890 -19.544 -59.471 1.00 21.73 735 THR B C 1
ATOM 7444 O O . THR B 2 554 ? 26.202 -18.788 -58.784 1.00 20.62 735 THR B O 1
ATOM 7448 N N . CYS B 2 555 ? 28.216 -19.421 -59.581 1.00 18.80 736 CYS B N 1
ATOM 7449 C CA . CYS B 2 555 ? 29.032 -18.559 -58.711 1.00 22.22 736 CYS B CA 1
ATOM 7450 C C . CYS B 2 555 ? 28.736 -18.835 -57.239 1.00 26.13 736 CYS B C 1
ATOM 7451 O O . CYS B 2 555 ? 28.419 -17.933 -56.449 1.00 22.74 736 CYS B O 1
ATOM 7454 N N . LEU B 2 556 ? 28.852 -20.105 -56.875 1.00 28.28 737 LEU B N 1
ATOM 7455 C CA . LEU B 2 556 ? 28.482 -20.603 -55.562 1.00 32.57 737 LEU B CA 1
ATOM 7456 C C . LEU B 2 556 ? 29.721 -20.934 -54.741 1.00 41.42 737 LEU B C 1
ATOM 7457 O O . LEU B 2 556 ? 30.795 -21.217 -55.283 1.00 42.15 737 LEU B O 1
ATOM 7462 N N . GLN B 2 557 ? 29.542 -20.905 -53.414 1.00 48.39 738 GLN B N 1
ATOM 7463 C CA . GLN B 2 557 ? 30.647 -21.159 -52.492 1.00 54.93 738 GLN B CA 1
ATOM 7464 C C . GLN B 2 557 ? 31.246 -22.546 -52.694 1.00 57.40 738 GLN B C 1
ATOM 7465 O O . GLN B 2 557 ? 32.464 -22.725 -52.590 1.00 66.58 738 GLN B O 1
ATOM 7471 N N . ARG B 2 558 ? 30.412 -23.540 -52.985 1.00 62.11 739 ARG B N 1
ATOM 7472 C CA . ARG B 2 558 ? 30.852 -24.927 -53.166 1.00 76.17 739 ARG B CA 1
ATOM 7473 C C . ARG B 2 558 ? 30.370 -25.370 -54.540 1.00 81.72 739 ARG B C 1
ATOM 7474 O O . ARG B 2 558 ? 29.346 -26.042 -54.658 1.00 86.52 739 ARG B O 1
ATOM 7482 N N . GLN B 2 559 ? 31.103 -24.993 -55.587 1.00 84.30 740 GLN B N 1
ATOM 7483 C CA . GLN B 2 559 ? 30.569 -25.134 -56.934 1.00 86.32 740 GLN B CA 1
ATOM 7484 C C . GLN B 2 559 ? 30.547 -26.593 -57.369 1.00 93.64 740 GLN B C 1
ATOM 7485 O O . GLN B 2 559 ? 31.534 -27.318 -57.215 1.00 90.67 740 GLN B O 1
ATOM 7491 N N . ARG B 2 560 ? 29.400 -27.025 -57.909 1.00 106.01 741 ARG B N 1
ATOM 7492 C CA . ARG B 2 560 ? 29.275 -28.369 -58.460 1.00 118.49 741 ARG B CA 1
ATOM 7493 C C . ARG B 2 560 ? 29.993 -28.516 -59.793 1.00 120.99 741 ARG B C 1
ATOM 7494 O O . ARG B 2 560 ? 30.250 -29.646 -60.225 1.00 124.25 741 ARG B O 1
ATOM 7502 N N . GLU B 2 561 ? 30.333 -27.401 -60.442 1.00 117.04 742 GLU B N 1
ATOM 7503 C CA . GLU B 2 561 ? 30.822 -27.446 -61.815 1.00 113.88 742 GLU B CA 1
ATOM 7504 C C . GLU B 2 561 ? 32.132 -28.210 -61.941 1.00 109.27 742 GLU B C 1
ATOM 7505 O O . GLU B 2 561 ? 32.414 -28.782 -62.999 1.00 116.61 742 GLU B O 1
ATOM 7511 N N . GLY B 2 562 ? 32.944 -28.233 -60.889 1.00 98.34 743 GLY B N 1
ATOM 7512 C CA . GLY B 2 562 ? 34.292 -28.738 -60.996 1.00 93.48 743 GLY B CA 1
ATOM 7513 C C . GLY B 2 562 ? 35.298 -27.707 -61.452 1.00 88.88 743 GLY B C 1
ATOM 7514 O O . GLY B 2 562 ? 36.506 -27.990 -61.444 1.00 89.26 743 GLY B O 1
ATOM 7515 N N . ARG B 2 563 ? 34.832 -26.536 -61.884 1.00 77.44 744 ARG B N 1
ATOM 7516 C CA . ARG B 2 563 ? 35.660 -25.347 -62.018 1.00 66.52 744 ARG B CA 1
ATOM 7517 C C . ARG B 2 563 ? 35.089 -24.292 -61.083 1.00 57.53 744 ARG B C 1
ATOM 7518 O O . ARG B 2 563 ? 33.919 -23.902 -61.236 1.00 55.36 744 ARG B O 1
ATOM 7526 N N . PRO B 2 564 ? 35.843 -23.815 -60.104 1.00 45.43 745 PRO B N 1
ATOM 7527 C CA . PRO B 2 564 ? 35.272 -22.893 -59.123 1.00 35.03 745 PRO B CA 1
ATOM 7528 C C . PRO B 2 564 ? 35.149 -21.476 -59.670 1.00 25.15 745 PRO B C 1
ATOM 7529 O O . PRO B 2 564 ? 35.756 -21.097 -60.672 1.00 29.26 745 PRO B O 1
ATOM 7533 N N . CYS B 2 565 ? 34.318 -20.695 -58.991 1.00 25.99 746 CYS B N 1
ATOM 7534 C CA . CYS B 2 565 ? 34.162 -19.287 -59.312 1.00 19.28 746 CYS B CA 1
ATOM 7535 C C . CYS B 2 565 ? 35.341 -18.507 -58.734 1.00 25.79 746 CYS B C 1
ATOM 7536 O O . CYS B 2 565 ? 35.525 -18.467 -57.513 1.00 28.90 746 CYS B O 1
ATOM 7539 N N . ILE B 2 566 ? 36.133 -17.876 -59.605 1.00 21.29 747 ILE B N 1
ATOM 7540 C CA . ILE B 2 566 ? 37.285 -17.123 -59.120 1.00 30.36 747 ILE B CA 1
ATOM 7541 C C . ILE B 2 566 ? 36.844 -15.963 -58.223 1.00 28.03 747 ILE B C 1
ATOM 7542 O O . ILE B 2 566 ? 37.543 -15.601 -57.264 1.00 24.33 747 ILE B O 1
ATOM 7547 N N . CYS B 2 567 ? 35.676 -15.380 -58.500 1.00 20.18 748 CYS B N 1
ATOM 7548 C CA . CYS B 2 567 ? 35.178 -14.282 -57.671 1.00 22.98 748 CYS B CA 1
ATOM 7549 C C . CYS B 2 567 ? 34.936 -14.749 -56.238 1.00 16.76 748 CYS B C 1
ATOM 7550 O O . CYS B 2 567 ? 35.390 -14.113 -55.278 1.00 21.60 748 CYS B O 1
ATOM 7553 N N . VAL B 2 568 ? 34.235 -15.875 -56.083 1.00 13.60 749 VAL B N 1
ATOM 7554 C CA . VAL B 2 568 ? 34.027 -16.458 -54.758 1.00 19.00 749 VAL B CA 1
ATOM 7555 C C . VAL B 2 568 ? 35.365 -16.757 -54.093 1.00 26.91 749 VAL B C 1
ATOM 7556 O O . VAL B 2 568 ? 35.572 -16.447 -52.913 1.00 25.74 749 VAL B O 1
ATOM 7560 N N . GLN B 2 569 ? 36.296 -17.368 -54.844 1.00 22.53 750 GLN B N 1
ATOM 7561 C CA . GLN B 2 569 ? 37.619 -17.680 -54.295 1.00 27.56 750 GLN B CA 1
ATOM 7562 C C . GLN B 2 569 ? 38.331 -16.426 -53.802 1.00 26.52 750 GLN B C 1
ATOM 7563 O O . GLN B 2 569 ? 39.050 -16.464 -52.797 1.00 26.58 750 GLN B O 1
ATOM 7569 N N . LEU B 2 570 ? 38.153 -15.303 -54.493 1.00 22.73 751 LEU B N 1
ATOM 7570 C CA . LEU B 2 570 ? 38.799 -14.063 -54.089 1.00 16.08 751 LEU B CA 1
ATOM 7571 C C . LEU B 2 570 ? 38.025 -13.275 -53.027 1.00 21.95 751 LEU B C 1
ATOM 7572 O O . LEU B 2 570 ? 38.385 -12.122 -52.754 1.00 20.53 751 LEU B O 1
ATOM 7577 N N . ASN B 2 571 ? 36.984 -13.856 -52.429 1.00 25.90 752 ASN B N 1
ATOM 7578 C CA . ASN B 2 571 ? 36.140 -13.150 -51.454 1.00 24.95 752 ASN B CA 1
ATOM 7579 C C . ASN B 2 571 ? 35.661 -11.809 -52.002 1.00 19.94 752 ASN B C 1
ATOM 7580 O O . ASN B 2 571 ? 35.832 -10.754 -51.389 1.00 18.86 752 ASN B O 1
ATOM 7585 N N . ARG B 2 572 ? 35.079 -11.855 -53.190 1.00 20.29 753 ARG B N 1
ATOM 7586 C CA . ARG B 2 572 ? 34.504 -10.677 -53.818 1.00 24.07 753 ARG B CA 1
ATOM 7587 C C . ARG B 2 572 ? 33.208 -11.074 -54.510 1.00 25.28 753 ARG B C 1
ATOM 7588 O O . ARG B 2 572 ? 33.015 -12.234 -54.887 1.00 20.25 753 ARG B O 1
ATOM 7596 N N . GLU B 2 573 ? 32.320 -10.108 -54.672 1.00 14.65 754 GLU B N 1
ATOM 7597 C CA . GLU B 2 573 ? 31.107 -10.376 -55.421 1.00 21.23 754 GLU B CA 1
ATOM 7598 C C . GLU B 2 573 ? 31.377 -10.184 -56.907 1.00 24.28 754 GLU B C 1
ATOM 7599 O O . GLU B 2 573 ? 32.357 -9.545 -57.307 1.00 24.52 754 GLU B O 1
ATOM 7605 N N . CYS B 2 574 ? 30.501 -10.746 -57.733 1.00 19.94 755 CYS B N 1
ATOM 7606 C CA . CYS B 2 574 ? 30.698 -10.612 -59.170 1.00 15.79 755 CYS B CA 1
ATOM 7607 C C . CYS B 2 574 ? 30.504 -9.163 -59.602 1.00 20.66 755 CYS B C 1
ATOM 7608 O O . CYS B 2 574 ? 29.790 -8.384 -58.961 1.00 19.39 755 CYS B O 1
ATOM 7611 N N . ASP B 2 575 ? 31.180 -8.806 -60.692 1.00 19.31 756 ASP B N 1
ATOM 7612 C CA . ASP B 2 575 ? 31.181 -7.462 -61.254 1.00 20.44 756 ASP B CA 1
ATOM 7613 C C . ASP B 2 575 ? 30.181 -7.419 -62.397 1.00 18.98 756 ASP B C 1
ATOM 7614 O O . ASP B 2 575 ? 30.349 -8.180 -63.364 1.00 21.06 756 ASP B O 1
ATOM 7619 N N . PRO B 2 576 ? 29.180 -6.528 -62.369 1.00 17.37 757 PRO B N 1
ATOM 7620 C CA . PRO B 2 576 ? 28.112 -6.566 -63.395 1.00 19.91 757 PRO B CA 1
ATOM 7621 C C . PRO B 2 576 ? 28.614 -6.400 -64.808 1.00 25.80 757 PRO B C 1
ATOM 7622 O O . PRO B 2 576 ? 27.931 -6.809 -65.756 1.00 25.49 757 PRO B O 1
ATOM 7626 N N . THR B 2 577 ? 29.769 -5.768 -64.979 1.00 21.61 758 THR B N 1
ATOM 7627 C CA . THR B 2 577 ? 30.365 -5.576 -66.288 1.00 23.50 758 THR B CA 1
ATOM 7628 C C . THR B 2 577 ? 31.284 -6.734 -66.672 1.00 29.76 758 THR B C 1
ATOM 7629 O O . THR B 2 577 ? 31.197 -7.244 -67.789 1.00 30.79 758 THR B O 1
ATOM 7633 N N . LEU B 2 578 ? 32.152 -7.179 -65.758 1.00 23.88 759 LEU B N 1
ATOM 7634 C CA . LEU B 2 578 ? 33.184 -8.149 -66.130 1.00 18.60 759 LEU B CA 1
ATOM 7635 C C . LEU B 2 578 ? 32.683 -9.585 -66.118 1.00 21.32 759 LEU B C 1
ATOM 7636 O O . LEU B 2 578 ? 33.152 -10.398 -66.921 1.00 28.00 759 LEU B O 1
ATOM 7641 N N . CYS B 2 579 ? 31.770 -9.931 -65.207 1.00 21.05 760 CYS B N 1
ATOM 7642 C CA . CYS B 2 579 ? 31.279 -11.308 -65.104 1.00 21.33 760 CYS B CA 1
ATOM 7643 C C . CYS B 2 579 ? 30.107 -11.463 -66.071 1.00 27.23 760 CYS B C 1
ATOM 7644 O O . CYS B 2 579 ? 28.941 -11.296 -65.716 1.00 25.78 760 CYS B O 1
ATOM 7647 N N . LYS B 2 580 ? 30.428 -11.811 -67.316 1.00 22.26 761 LYS B N 1
ATOM 7648 C CA . LYS B 2 580 ? 29.430 -11.761 -68.376 1.00 29.57 761 LYS B CA 1
ATOM 7649 C C . LYS B 2 580 ? 28.603 -13.032 -68.489 1.00 30.23 761 LYS B C 1
ATOM 7650 O O . LYS B 2 580 ? 27.466 -12.979 -68.965 1.00 34.46 761 LYS B O 1
ATOM 7656 N N . GLY B 2 581 ? 29.130 -14.171 -68.073 1.00 25.31 762 GLY B N 1
ATOM 7657 C CA . GLY B 2 581 ? 28.420 -15.412 -68.319 1.00 16.17 762 GLY B CA 1
ATOM 7658 C C . GLY B 2 581 ? 27.379 -15.747 -67.273 1.00 21.79 762 GLY B C 1
ATOM 7659 O O . GLY B 2 581 ? 26.432 -16.476 -67.568 1.00 22.25 762 GLY B O 1
ATOM 7660 N N . CYS B 2 582 ? 27.518 -15.229 -66.049 1.00 18.80 763 CYS B N 1
ATOM 7661 C CA . CYS B 2 582 ? 26.676 -15.724 -64.964 1.00 23.24 763 CYS B CA 1
ATOM 7662 C C . CYS B 2 582 ? 25.377 -14.947 -64.791 1.00 24.34 763 CYS B C 1
ATOM 7663 O O . CYS B 2 582 ? 24.537 -15.358 -63.985 1.00 24.01 763 CYS B O 1
ATOM 7666 N N . GLY B 2 583 ? 25.192 -13.844 -65.514 1.00 20.23 764 GLY B N 1
ATOM 7667 C CA . GLY B 2 583 ? 23.986 -13.061 -65.373 1.00 26.55 764 GLY B CA 1
ATOM 7668 C C . GLY B 2 583 ? 24.046 -12.063 -64.250 1.00 23.63 764 GLY B C 1
ATOM 7669 O O . GLY B 2 583 ? 22.995 -11.566 -63.824 1.00 17.42 764 GLY B O 1
ATOM 7670 N N . ALA B 2 584 ? 25.252 -11.774 -63.750 1.00 18.70 765 ALA B N 1
ATOM 7671 C CA . ALA B 2 584 ? 25.442 -10.735 -62.746 1.00 23.60 765 ALA B CA 1
ATOM 7672 C C . ALA B 2 584 ? 24.965 -9.381 -63.247 1.00 19.35 765 ALA B C 1
ATOM 7673 O O . ALA B 2 584 ? 24.524 -8.547 -62.449 1.00 18.20 765 ALA B O 1
ATOM 7675 N N . ARG B 2 585 ? 25.052 -9.147 -64.560 1.00 20.44 766 ARG B N 1
ATOM 7676 C CA . ARG B 2 585 ? 24.595 -7.885 -65.125 1.00 22.48 766 ARG B CA 1
ATOM 7677 C C . ARG B 2 585 ? 23.150 -7.607 -64.716 1.00 26.71 766 ARG B C 1
ATOM 7678 O O . ARG B 2 585 ? 22.817 -6.492 -64.303 1.00 25.35 766 ARG B O 1
ATOM 7686 N N . GLU B 2 586 ? 22.288 -8.625 -64.771 1.00 22.69 767 GLU B N 1
ATOM 7687 C CA . GLU B 2 586 ? 20.899 -8.444 -64.368 1.00 18.42 767 GLU B CA 1
ATOM 7688 C C . GLU B 2 586 ? 20.705 -8.608 -62.867 1.00 25.37 767 GLU B C 1
ATOM 7689 O O . GLU B 2 586 ? 19.870 -7.914 -62.270 1.00 21.60 767 GLU B O 1
ATOM 7695 N N . ARG B 2 587 ? 21.465 -9.506 -62.240 1.00 21.43 768 ARG B N 1
ATOM 7696 C CA . ARG B 2 587 ? 21.197 -9.866 -60.850 1.00 19.37 768 ARG B CA 1
ATOM 7697 C C . ARG B 2 587 ? 21.804 -8.884 -59.849 1.00 22.40 768 ARG B C 1
ATOM 7698 O O . ARG B 2 587 ? 21.307 -8.794 -58.716 1.00 16.69 768 ARG B O 1
ATOM 7706 N N . ALA B 2 588 ? 22.847 -8.134 -60.239 1.00 18.65 769 ALA B N 1
ATOM 7707 C CA . ALA B 2 588 ? 23.391 -7.062 -59.408 1.00 21.04 769 ALA B CA 1
ATOM 7708 C C . ALA B 2 588 ? 22.631 -5.748 -59.575 1.00 30.79 769 ALA B C 1
ATOM 7709 O O . ALA B 2 588 ? 23.068 -4.719 -59.050 1.00 28.23 769 ALA B O 1
ATOM 7711 N N . ASP B 2 589 ? 21.507 -5.769 -60.278 1.00 24.56 770 ASP B N 1
ATOM 7712 C CA . ASP B 2 589 ? 20.733 -4.572 -60.558 1.00 27.53 770 ASP B CA 1
ATOM 7713 C C . ASP B 2 589 ? 19.620 -4.474 -59.531 1.00 25.45 770 ASP B C 1
ATOM 7714 O O . ASP B 2 589 ? 18.683 -5.288 -59.579 1.00 21.87 770 ASP B O 1
ATOM 7719 N N . PRO B 2 590 ? 19.664 -3.511 -58.598 1.00 23.05 771 PRO B N 1
ATOM 7720 C CA . PRO B 2 590 ? 18.610 -3.442 -57.570 1.00 21.64 771 PRO B CA 1
ATOM 7721 C C . PRO B 2 590 ? 17.209 -3.376 -58.146 1.00 17.27 771 PRO B C 1
ATOM 7722 O O . PRO B 2 590 ? 16.269 -3.824 -57.488 1.00 23.62 771 PRO B O 1
ATOM 7726 N N . GLU B 2 591 ? 17.042 -2.872 -59.375 1.00 19.69 772 GLU B N 1
ATOM 7727 C CA . GLU B 2 591 ? 15.720 -2.869 -59.992 1.00 27.01 772 GLU B CA 1
ATOM 7728 C C . GLU B 2 591 ? 15.176 -4.274 -60.228 1.00 29.84 772 GLU B C 1
ATOM 7729 O O . GLU B 2 591 ? 13.964 -4.428 -60.383 1.00 28.57 772 GLU B O 1
ATOM 7735 N N . ASN B 2 592 ? 16.013 -5.313 -60.203 1.00 23.71 773 ASN B N 1
ATOM 7736 C CA . ASN B 2 592 ? 15.514 -6.685 -60.292 1.00 21.32 773 ASN B CA 1
ATOM 7737 C C . ASN B 2 592 ? 15.573 -7.417 -58.962 1.00 16.69 773 ASN B C 1
ATOM 7738 O O . ASN B 2 592 ? 15.516 -8.648 -58.940 1.00 19.19 773 ASN B O 1
ATOM 7743 N N . ALA B 2 593 ? 15.675 -6.687 -57.845 1.00 20.02 774 ALA B N 1
ATOM 7744 C CA . ALA B 2 593 ? 15.981 -7.327 -56.564 1.00 19.64 774 ALA B CA 1
ATOM 7745 C C . ALA B 2 593 ? 14.930 -8.346 -56.143 1.00 24.23 774 ALA B C 1
ATOM 7746 O O . ALA B 2 593 ? 15.262 -9.320 -55.445 1.00 25.22 774 ALA B O 1
ATOM 7748 N N . TYR B 2 594 ? 13.664 -8.151 -56.536 1.00 16.68 775 TYR B N 1
ATOM 7749 C CA . TYR B 2 594 ? 12.594 -9.050 -56.106 1.00 27.51 775 TYR B CA 1
ATOM 7750 C C . TYR B 2 594 ? 12.073 -9.917 -57.245 1.00 32.98 775 TYR B C 1
ATOM 7751 O O . TYR B 2 594 ? 10.989 -10.495 -57.133 1.00 28.25 775 TYR B O 1
ATOM 7760 N N . ASP B 2 595 ? 12.835 -10.026 -58.333 1.00 27.53 776 ASP B N 1
ATOM 7761 C CA . ASP B 2 595 ? 12.529 -10.970 -59.405 1.00 26.76 776 ASP B CA 1
ATOM 7762 C C . ASP B 2 595 ? 13.045 -12.328 -58.960 1.00 23.11 776 ASP B C 1
ATOM 7763 O O . ASP B 2 595 ? 14.173 -12.725 -59.270 1.00 27.55 776 ASP B O 1
ATOM 7768 N N . GLU B 2 596 ? 12.211 -13.045 -58.205 1.00 22.65 777 GLU B N 1
ATOM 7769 C CA . GLU B 2 596 ? 12.629 -14.325 -57.641 1.00 26.01 777 GLU B CA 1
ATOM 7770 C C . GLU B 2 596 ? 12.931 -15.360 -58.723 1.00 31.70 777 GLU B C 1
ATOM 7771 O O . GLU B 2 596 ? 13.779 -16.242 -58.520 1.00 31.85 777 GLU B O 1
ATOM 7777 N N . VAL B 2 597 ? 12.242 -15.292 -59.866 1.00 23.79 778 VAL B N 1
ATOM 7778 C CA . VAL B 2 597 ? 12.524 -16.246 -60.934 1.00 27.43 778 VAL B CA 1
ATOM 7779 C C . VAL B 2 597 ? 13.930 -16.033 -61.461 1.00 26.46 778 VAL B C 1
ATOM 7780 O O . VAL B 2 597 ? 14.698 -16.986 -61.630 1.00 22.31 778 VAL B O 1
ATOM 7784 N N . LEU B 2 598 ? 14.279 -14.773 -61.732 1.00 21.09 779 LEU B N 1
ATOM 7785 C CA . LEU B 2 598 ? 15.629 -14.437 -62.159 1.00 24.45 779 LEU B CA 1
ATOM 7786 C C . LEU B 2 598 ? 16.662 -14.976 -61.175 1.00 24.29 779 LEU B C 1
ATOM 7787 O O . LEU B 2 598 ? 17.616 -15.652 -61.571 1.00 21.34 779 LEU B O 1
ATOM 7792 N N . HIS B 2 599 ? 16.468 -14.710 -59.878 1.00 23.84 780 HIS B N 1
ATOM 7793 C CA . HIS B 2 599 ? 17.504 -15.023 -58.898 1.00 19.40 780 HIS B CA 1
ATOM 7794 C C . HIS B 2 599 ? 17.549 -16.501 -58.535 1.00 19.70 780 HIS B C 1
ATOM 7795 O O . HIS B 2 599 ? 18.494 -16.925 -57.856 1.00 18.18 780 HIS B O 1
ATOM 7802 N N . SER B 2 600 ? 16.574 -17.296 -58.993 1.00 21.82 781 SER B N 1
ATOM 7803 C CA . SER B 2 600 ? 16.575 -18.734 -58.736 1.00 22.85 781 SER B CA 1
ATOM 7804 C C . SER B 2 600 ? 17.624 -19.481 -59.553 1.00 23.14 781 SER B C 1
ATOM 7805 O O . SER B 2 600 ? 17.859 -20.663 -59.284 1.00 20.00 781 SER B O 1
ATOM 7808 N N . THR B 2 601 ? 18.231 -18.838 -60.556 1.00 20.25 782 THR B N 1
ATOM 7809 C CA . THR B 2 601 ? 19.325 -19.423 -61.323 1.00 20.93 782 THR B CA 1
ATOM 7810 C C . THR B 2 601 ? 20.409 -18.361 -61.495 1.00 20.71 782 THR B C 1
ATOM 7811 O O . THR B 2 601 ? 20.284 -17.229 -61.020 1.00 21.86 782 THR B O 1
ATOM 7815 N N . GLY B 2 602 ? 21.466 -18.725 -62.209 1.00 18.33 783 GLY B N 1
ATOM 7816 C CA . GLY B 2 602 ? 22.536 -17.796 -62.538 1.00 19.20 783 GLY B CA 1
ATOM 7817 C C . GLY B 2 602 ? 23.293 -17.356 -61.287 1.00 19.42 783 GLY B C 1
ATOM 7818 O O . GLY B 2 602 ? 23.281 -18.035 -60.248 1.00 17.74 783 GLY B O 1
ATOM 7819 N N . CYS B 2 603 ? 23.925 -16.184 -61.379 1.00 16.12 784 CYS B N 1
ATOM 7820 C CA . CYS B 2 603 ? 24.874 -15.765 -60.348 1.00 17.02 784 CYS B CA 1
ATOM 7821 C C . CYS B 2 603 ? 24.210 -15.692 -58.978 1.00 20.82 784 CYS B C 1
ATOM 7822 O O . CYS B 2 603 ? 23.188 -15.013 -58.794 1.00 17.87 784 CYS B O 1
ATOM 7825 N N . GLN B 2 604 ? 24.784 -16.418 -58.026 1.00 16.77 785 GLN B N 1
ATOM 7826 C CA . GLN B 2 604 ? 24.401 -16.328 -56.629 1.00 19.63 785 GLN B CA 1
ATOM 7827 C C . GLN B 2 604 ? 25.411 -15.535 -55.808 1.00 21.95 785 GLN B C 1
ATOM 7828 O O . GLN B 2 604 ? 25.470 -15.700 -54.587 1.00 22.27 785 GLN B O 1
ATOM 7834 N N . ASN B 2 605 ? 26.217 -14.689 -56.446 1.00 23.04 786 ASN B N 1
ATOM 7835 C CA . ASN B 2 605 ? 27.311 -13.983 -55.776 1.00 20.36 786 ASN B CA 1
ATOM 7836 C C . ASN B 2 605 ? 27.182 -12.465 -55.940 1.00 18.88 786 ASN B C 1
ATOM 7837 O O . ASN B 2 605 ? 28.174 -11.757 -56.145 1.00 14.26 786 ASN B O 1
ATOM 7842 N N . VAL B 2 606 ? 25.951 -11.933 -55.889 1.00 18.94 787 VAL B N 1
ATOM 7843 C CA . VAL B 2 606 ? 25.770 -10.483 -55.961 1.00 20.62 787 VAL B CA 1
ATOM 7844 C C . VAL B 2 606 ? 24.782 -10.015 -54.898 1.00 19.34 787 VAL B C 1
ATOM 7845 O O . VAL B 2 606 ? 24.138 -8.975 -55.059 1.00 21.11 787 VAL B O 1
ATOM 7849 N N . ALA B 2 607 ? 24.673 -10.758 -53.795 1.00 11.82 788 ALA B N 1
ATOM 7850 C CA . ALA B 2 607 ? 23.603 -10.491 -52.830 1.00 19.49 788 ALA B CA 1
ATOM 7851 C C . ALA B 2 607 ? 23.711 -9.091 -52.242 1.00 20.62 788 ALA B C 1
ATOM 7852 O O . ALA B 2 607 ? 22.693 -8.421 -52.003 1.00 22.50 788 ALA B O 1
ATOM 7854 N N . LEU B 2 608 ? 24.934 -8.628 -51.993 1.00 15.53 789 LEU B N 1
ATOM 7855 C CA . LEU B 2 608 ? 25.068 -7.296 -51.420 1.00 17.93 789 LEU B CA 1
ATOM 7856 C C . LEU B 2 608 ? 24.606 -6.241 -52.411 1.00 25.72 789 LEU B C 1
ATOM 7857 O O . LEU B 2 608 ? 23.939 -5.268 -52.029 1.00 18.25 789 LEU B O 1
ATOM 7862 N N . GLN B 2 609 ? 24.931 -6.429 -53.696 1.00 17.56 790 GLN B N 1
ATOM 7863 C CA . GLN B 2 609 ? 24.469 -5.494 -54.721 1.00 17.80 790 GLN B CA 1
ATOM 7864 C C . GLN B 2 609 ? 22.966 -5.599 -54.932 1.00 20.96 790 GLN B C 1
ATOM 7865 O O . GLN B 2 609 ? 22.291 -4.582 -55.122 1.00 21.57 790 GLN B O 1
ATOM 7871 N N . ARG B 2 610 ? 22.436 -6.829 -54.954 1.00 16.51 791 ARG B N 1
ATOM 7872 C CA . ARG B 2 610 ? 20.998 -7.024 -55.095 1.00 17.07 791 ARG B CA 1
ATOM 7873 C C . ARG B 2 610 ? 20.240 -6.220 -54.038 1.00 23.06 791 ARG B C 1
ATOM 7874 O O . ARG B 2 610 ? 19.210 -5.601 -54.332 1.00 20.75 791 ARG B O 1
ATOM 7882 N N . GLY B 2 611 ? 20.760 -6.192 -52.814 1.00 25.09 792 GLY B N 1
ATOM 7883 C CA . GLY B 2 611 ? 20.243 -5.331 -51.774 1.00 29.34 792 GLY B CA 1
ATOM 7884 C C . GLY B 2 611 ? 18.998 -5.826 -51.082 1.00 28.74 792 GLY B C 1
ATOM 7885 O O . GLY B 2 611 ? 18.394 -5.064 -50.325 1.00 29.77 792 GLY B O 1
ATOM 7886 N N . ALA B 2 612 ? 18.610 -7.081 -51.302 1.00 23.52 793 ALA B N 1
ATOM 7887 C CA . ALA B 2 612 ? 17.418 -7.666 -50.703 1.00 27.97 793 ALA B CA 1
ATOM 7888 C C . ALA B 2 612 ? 17.818 -8.485 -49.485 1.00 26.71 793 ALA B C 1
ATOM 7889 O O . ALA B 2 612 ? 18.596 -9.434 -49.605 1.00 41.73 793 ALA B O 1
ATOM 7891 N N . ALA B 2 613 ? 17.275 -8.140 -48.328 1.00 26.49 794 ALA B N 1
ATOM 7892 C CA . ALA B 2 613 ? 17.531 -8.894 -47.111 1.00 18.27 794 ALA B CA 1
ATOM 7893 C C . ALA B 2 613 ? 16.383 -9.860 -46.864 1.00 14.78 794 ALA B C 1
ATOM 7894 O O . ALA B 2 613 ? 15.268 -9.670 -47.354 1.00 21.88 794 ALA B O 1
ATOM 7896 N N . LYS B 2 614 ? 16.676 -10.922 -46.118 1.00 19.42 795 LYS B N 1
ATOM 7897 C CA . LYS B 2 614 ? 15.616 -11.768 -45.594 1.00 19.05 795 LYS B CA 1
ATOM 7898 C C . LYS B 2 614 ? 14.736 -10.954 -44.650 1.00 22.96 795 LYS B C 1
ATOM 7899 O O . LYS B 2 614 ? 15.177 -9.973 -44.055 1.00 18.47 795 LYS B O 1
ATOM 7905 N N . ALA B 2 615 ? 13.480 -11.365 -44.514 1.00 19.68 796 ALA B N 1
ATOM 7906 C CA . ALA B 2 615 ? 12.580 -10.702 -43.577 1.00 23.30 796 ALA B CA 1
ATOM 7907 C C . ALA B 2 615 ? 13.015 -10.999 -42.145 1.00 20.61 796 ALA B C 1
ATOM 7908 O O . ALA B 2 615 ? 13.224 -12.156 -41.777 1.00 20.58 796 ALA B O 1
ATOM 7910 N N . VAL B 2 616 ? 13.191 -9.945 -41.343 1.00 16.94 797 VAL B N 1
ATOM 7911 C CA . VAL B 2 616 ? 13.627 -10.074 -39.957 1.00 17.93 797 VAL B CA 1
ATOM 7912 C C . VAL B 2 616 ? 12.793 -9.117 -39.108 1.00 22.55 797 VAL B C 1
ATOM 7913 O O . VAL B 2 616 ? 12.108 -8.226 -39.618 1.00 21.35 797 VAL B O 1
ATOM 7917 N N . VAL B 2 617 ? 12.838 -9.315 -37.799 1.00 12.92 798 VAL B N 1
ATOM 7918 C CA . VAL B 2 617 ? 11.989 -8.528 -36.914 1.00 15.21 798 VAL B CA 1
ATOM 7919 C C . VAL B 2 617 ? 12.709 -8.330 -35.590 1.00 14.87 798 VAL B C 1
ATOM 7920 O O . VAL B 2 617 ? 13.293 -9.271 -35.045 1.00 15.91 798 VAL B O 1
ATOM 7924 N N . LEU B 2 618 ? 12.687 -7.092 -35.096 1.00 16.32 799 LEU B N 1
ATOM 7925 C CA . LEU B 2 618 ? 13.331 -6.740 -33.836 1.00 12.87 799 LEU B CA 1
ATOM 7926 C C . LEU B 2 618 ? 12.538 -7.287 -32.658 1.00 16.59 799 LEU B C 1
ATOM 7927 O O . LEU B 2 618 ? 11.303 -7.241 -32.652 1.00 14.06 799 LEU B O 1
ATOM 7932 N N . GLY B 2 619 ? 13.244 -7.762 -31.631 1.00 14.60 800 GLY B N 1
ATOM 7933 C CA . GLY B 2 619 ? 12.530 -8.193 -30.444 1.00 17.63 800 GLY B CA 1
ATOM 7934 C C . GLY B 2 619 ? 13.404 -8.182 -29.208 1.00 22.21 800 GLY B C 1
ATOM 7935 O O . GLY B 2 619 ? 14.590 -7.848 -29.254 1.00 15.99 800 GLY B O 1
ATOM 7936 N N . LYS B 2 620 ? 12.790 -8.553 -28.084 1.00 19.62 801 LYS B N 1
ATOM 7937 C CA . LYS B 2 620 ? 13.544 -8.808 -26.863 1.00 16.71 801 LYS B CA 1
ATOM 7938 C C . LYS B 2 620 ? 14.280 -10.134 -26.982 1.00 19.98 801 LYS B C 1
ATOM 7939 O O . LYS B 2 620 ? 13.667 -11.166 -27.270 1.00 24.23 801 LYS B O 1
ATOM 7945 N N . SER B 2 621 ? 15.591 -10.112 -26.768 1.00 18.57 802 SER B N 1
ATOM 7946 C CA . SER B 2 621 ? 16.374 -11.325 -26.930 1.00 22.59 802 SER B CA 1
ATOM 7947 C C . SER B 2 621 ? 15.980 -12.368 -25.896 1.00 29.53 802 SER B C 1
ATOM 7948 O O . SER B 2 621 ? 15.511 -12.036 -24.801 1.00 30.48 802 SER B O 1
ATOM 7951 N N . GLN B 2 622 ? 16.165 -13.647 -26.273 1.00 31.06 803 GLN B N 1
ATOM 7952 C CA . GLN B 2 622 ? 15.959 -14.769 -25.354 1.00 29.07 803 GLN B CA 1
ATOM 7953 C C . GLN B 2 622 ? 17.050 -14.836 -24.300 1.00 37.01 803 GLN B C 1
ATOM 7954 O O . GLN B 2 622 ? 16.828 -15.384 -23.215 1.00 37.79 803 GLN B O 1
ATOM 7960 N N . LEU B 2 623 ? 18.246 -14.355 -24.627 1.00 30.60 804 LEU B N 1
ATOM 7961 C CA . LEU B 2 623 ? 19.346 -14.378 -23.679 1.00 42.23 804 LEU B CA 1
ATOM 7962 C C . LEU B 2 623 ? 19.052 -13.370 -22.580 1.00 49.50 804 LEU B C 1
ATOM 7963 O O . LEU B 2 623 ? 18.937 -12.168 -22.845 1.00 40.87 804 LEU B O 1
ATOM 7968 N N . GLU B 2 624 ? 18.878 -13.858 -21.354 1.00 58.42 805 GLU B N 1
ATOM 7969 C CA . GLU B 2 624 ? 18.916 -12.958 -20.213 1.00 64.05 805 GLU B CA 1
ATOM 7970 C C . GLU B 2 624 ? 20.237 -12.209 -20.244 1.00 53.22 805 GLU B C 1
ATOM 7971 O O . GLU B 2 624 ? 21.261 -12.760 -20.653 1.00 58.54 805 GLU B O 1
ATOM 7977 N N . ALA B 2 625 ? 20.204 -10.941 -19.847 1.00 52.20 806 ALA B N 1
ATOM 7978 C CA . ALA B 2 625 ? 21.326 -10.006 -19.821 1.00 63.40 806 ALA B CA 1
ATOM 7979 C C . ALA B 2 625 ? 21.602 -9.393 -21.190 1.00 64.51 806 ALA B C 1
ATOM 7980 O O . ALA B 2 625 ? 22.401 -8.462 -21.275 1.00 64.54 806 ALA B O 1
ATOM 7982 N N . CYS B 2 626 ? 21.007 -9.898 -22.265 1.00 58.77 807 CYS B N 1
ATOM 7983 C CA . CYS B 2 626 ? 20.892 -9.126 -23.491 1.00 48.20 807 CYS B CA 1
ATOM 7984 C C . CYS B 2 626 ? 19.585 -8.346 -23.448 1.00 47.68 807 CYS B C 1
ATOM 7985 O O . CYS B 2 626 ? 18.649 -8.699 -22.723 1.00 57.91 807 CYS B O 1
ATOM 7988 N N . GLY B 2 627 ? 19.532 -7.262 -24.211 1.00 35.53 808 GLY B N 1
ATOM 7989 C CA . GLY B 2 627 ? 18.319 -6.493 -24.388 1.00 28.45 808 GLY B CA 1
ATOM 7990 C C . GLY B 2 627 ? 17.613 -6.927 -25.653 1.00 26.36 808 GLY B C 1
ATOM 7991 O O . GLY B 2 627 ? 16.850 -7.916 -25.669 1.00 25.59 808 GLY B O 1
ATOM 7992 N N . TYR B 2 628 ? 17.875 -6.224 -26.752 1.00 18.63 809 TYR B N 1
ATOM 7993 C CA . TYR B 2 628 ? 17.295 -6.556 -28.040 1.00 17.30 809 TYR B CA 1
ATOM 7994 C C . TYR B 2 628 ? 18.020 -7.721 -28.698 1.00 15.95 809 TYR B C 1
ATOM 7995 O O . TYR B 2 628 ? 19.207 -7.966 -28.458 1.00 23.20 809 TYR B O 1
ATOM 8004 N N . GLY B 2 629 ? 17.284 -8.425 -29.557 1.00 18.82 810 GLY B N 1
ATOM 8005 C CA . GLY B 2 629 ? 17.851 -9.372 -30.498 1.00 12.35 810 GLY B CA 1
ATOM 8006 C C . GLY B 2 629 ? 17.078 -9.262 -31.798 1.00 19.10 810 GLY B C 1
ATOM 8007 O O . GLY B 2 629 ? 16.096 -8.516 -31.886 1.00 14.49 810 GLY B O 1
ATOM 8008 N N . LEU B 2 630 ? 17.551 -9.979 -32.812 1.00 17.26 811 LEU B N 1
ATOM 8009 C CA . LEU B 2 630 ? 16.923 -9.986 -34.123 1.00 15.67 811 LEU B CA 1
ATOM 8010 C C . LEU B 2 630 ? 16.416 -11.389 -34.431 1.00 19.84 811 LEU B C 1
ATOM 8011 O O . LEU B 2 630 ? 17.122 -12.384 -34.207 1.00 18.01 811 LEU B O 1
ATOM 8016 N N . PHE B 2 631 ? 15.202 -11.460 -34.972 1.00 17.20 812 PHE B N 1
ATOM 8017 C CA . PHE B 2 631 ? 14.513 -12.722 -35.208 1.00 18.63 812 PHE B CA 1
ATOM 8018 C C . PHE B 2 631 ? 14.183 -12.87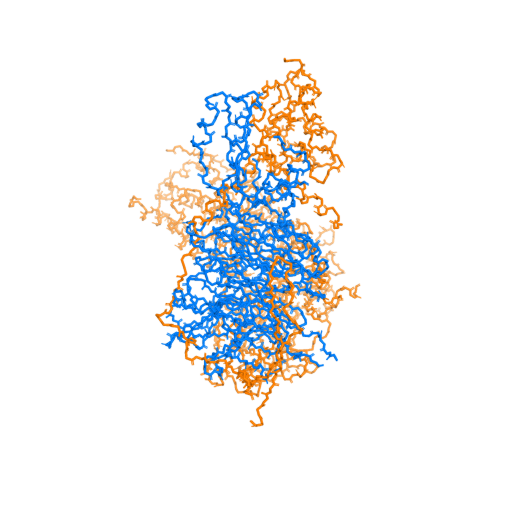6 -36.684 1.00 21.56 812 PHE B C 1
ATOM 8019 O O . PHE B 2 631 ? 13.813 -11.906 -37.355 1.00 16.36 812 PHE B O 1
ATOM 8027 N N . ALA B 2 632 ? 14.348 -14.094 -37.195 1.00 19.82 813 ALA B N 1
ATOM 8028 C CA . ALA B 2 632 ? 13.852 -14.400 -38.526 1.00 17.18 813 ALA B CA 1
ATOM 8029 C C . ALA B 2 632 ? 12.351 -14.170 -38.578 1.00 16.47 813 ALA B C 1
ATOM 8030 O O . ALA B 2 632 ? 11.620 -14.533 -37.653 1.00 20.64 813 ALA B O 1
ATOM 8032 N N . ALA B 2 633 ? 11.895 -13.533 -39.651 1.00 16.45 814 ALA B N 1
ATOM 8033 C CA . ALA B 2 633 ? 10.473 -13.443 -39.956 1.00 24.52 814 ALA B CA 1
ATOM 8034 C C . ALA B 2 633 ? 10.064 -14.322 -41.133 1.00 28.64 814 ALA B C 1
ATOM 8035 O O . ALA B 2 633 ? 8.895 -14.289 -41.537 1.00 28.98 814 ALA B O 1
ATOM 8037 N N . GLU B 2 634 ? 10.991 -15.089 -41.704 1.00 29.01 815 GLU B N 1
ATOM 8038 C CA . GLU B 2 634 ? 10.653 -16.085 -42.715 1.00 28.12 815 GLU B CA 1
ATOM 8039 C C . GLU B 2 634 ? 11.673 -17.204 -42.608 1.00 30.70 815 GLU B C 1
ATOM 8040 O O . GLU B 2 634 ? 12.733 -17.042 -41.988 1.00 26.42 815 GLU B O 1
ATOM 8046 N N . ASP B 2 635 ? 11.334 -18.358 -43.184 1.00 24.50 816 ASP B N 1
ATOM 8047 C CA . ASP B 2 635 ? 12.286 -19.462 -43.217 1.00 23.58 816 ASP B CA 1
ATOM 8048 C C . ASP B 2 635 ? 13.515 -19.074 -44.029 1.00 23.55 816 ASP B C 1
ATOM 8049 O O . ASP B 2 635 ? 13.407 -18.458 -45.091 1.00 27.09 816 ASP B O 1
ATOM 8054 N N . ILE B 2 636 ? 14.687 -19.461 -43.532 1.00 21.59 817 ILE B N 1
ATOM 8055 C CA . ILE B 2 636 ? 15.960 -19.183 -44.181 1.00 27.51 817 ILE B CA 1
ATOM 8056 C C . ILE B 2 636 ? 16.702 -20.500 -44.336 1.00 31.88 817 ILE B C 1
ATOM 8057 O O . ILE B 2 636 ? 16.866 -21.239 -43.360 1.00 36.92 817 ILE B O 1
ATOM 8062 N N . GLU B 2 637 ? 17.160 -20.781 -45.553 1.00 26.38 818 GLU B N 1
ATOM 8063 C CA . GLU B 2 637 ? 17.887 -22.002 -45.854 1.00 32.00 818 GLU B CA 1
ATOM 8064 C C . GLU B 2 637 ? 19.379 -21.785 -45.650 1.00 33.34 818 GLU B C 1
ATOM 8065 O O . GLU B 2 637 ? 19.886 -20.669 -45.802 1.00 28.63 818 GLU B O 1
ATOM 8071 N N . GLU B 2 638 ? 20.080 -22.859 -45.282 1.00 28.00 819 GLU B N 1
ATOM 8072 C CA . GLU B 2 638 ? 21.524 -22.761 -45.105 1.00 32.94 819 GLU B CA 1
ATOM 8073 C C . GLU B 2 638 ? 22.158 -22.261 -46.396 1.00 37.32 819 GLU B C 1
ATOM 8074 O O . GLU B 2 638 ? 21.746 -22.648 -47.493 1.00 33.44 819 GLU B O 1
ATOM 8080 N N . GLY B 2 639 ? 23.141 -21.368 -46.263 1.00 32.87 820 GLY B N 1
ATOM 8081 C CA . GLY B 2 639 ? 23.810 -20.786 -47.407 1.00 23.80 820 GLY B CA 1
ATOM 8082 C C . GLY B 2 639 ? 23.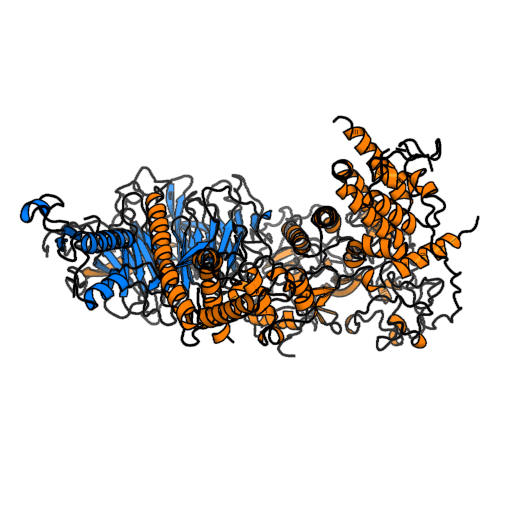174 -19.531 -47.977 1.00 27.87 820 GLY B C 1
ATOM 8083 O O . GLY B 2 639 ? 23.774 -18.898 -48.855 1.00 33.38 820 GLY B O 1
ATOM 8084 N N . GLU B 2 640 ? 21.985 -19.145 -47.528 1.00 23.95 821 GLU B N 1
ATOM 8085 C CA . GLU B 2 640 ? 21.359 -17.940 -48.057 1.00 24.44 821 GLU B CA 1
ATOM 8086 C C . GLU B 2 640 ? 21.937 -16.684 -47.411 1.00 25.73 821 GLU B C 1
ATOM 8087 O O . GLU B 2 640 ? 22.296 -16.683 -46.228 1.00 22.32 821 GLU B O 1
ATOM 8093 N N . PHE B 2 641 ? 22.021 -15.614 -48.210 1.00 23.06 822 PHE B N 1
ATOM 8094 C CA . PHE B 2 641 ? 22.319 -14.277 -47.699 1.00 22.50 822 PHE B CA 1
ATOM 8095 C C . PHE B 2 641 ? 21.186 -13.814 -46.794 1.00 22.78 822 PHE B C 1
ATOM 8096 O O . PHE B 2 641 ? 20.012 -13.930 -47.151 1.00 22.28 822 PHE B O 1
ATOM 8104 N N . VAL B 2 642 ? 21.528 -13.267 -45.633 1.00 20.07 823 VAL B N 1
ATOM 8105 C CA . VAL B 2 642 ? 20.540 -12.824 -44.654 1.00 16.28 823 VAL B CA 1
ATOM 8106 C C . VAL B 2 642 ? 20.406 -11.301 -44.634 1.00 21.35 823 VAL B C 1
ATOM 8107 O O . VAL B 2 642 ? 19.315 -10.765 -44.803 1.00 23.64 823 VAL B O 1
ATOM 8111 N N . ILE B 2 643 ? 21.520 -10.585 -44.436 1.00 16.81 824 ILE B N 1
ATOM 8112 C CA . ILE B 2 643 ? 21.480 -9.147 -44.197 1.00 17.61 824 ILE B CA 1
ATOM 8113 C C . ILE B 2 643 ? 22.903 -8.616 -44.296 1.00 20.54 824 ILE B C 1
ATOM 8114 O O . ILE B 2 643 ? 23.872 -9.369 -44.122 1.00 16.75 824 ILE B O 1
ATOM 8119 N N . GLU B 2 644 ? 23.033 -7.315 -44.547 1.00 18.91 825 GLU B N 1
ATOM 8120 C CA . GLU B 2 644 ? 24.325 -6.635 -44.518 1.00 18.86 825 GLU B CA 1
ATOM 8121 C C . GLU B 2 644 ? 24.507 -5.886 -43.196 1.00 18.62 825 GLU B C 1
ATOM 8122 O O . GLU B 2 644 ? 23.551 -5.312 -42.668 1.00 19.36 825 GLU B O 1
ATOM 8128 N N . TYR B 2 645 ? 25.744 -5.847 -42.689 1.00 16.48 826 TYR B N 1
ATOM 8129 C CA . TYR B 2 645 ? 26.070 -5.024 -41.518 1.00 19.10 826 TYR B CA 1
ATOM 8130 C C . TYR B 2 645 ? 26.448 -3.623 -41.984 1.00 21.84 826 TYR B C 1
ATOM 8131 O O . TYR B 2 645 ? 27.540 -3.407 -42.520 1.00 14.81 826 TYR B O 1
ATOM 8140 N N . THR B 2 646 ? 25.559 -2.663 -41.783 1.00 18.74 827 THR B N 1
ATOM 8141 C CA . THR B 2 646 ? 25.877 -1.299 -42.162 1.00 14.28 827 THR B CA 1
ATOM 8142 C C . THR B 2 646 ? 26.139 -0.433 -40.932 1.00 15.80 827 THR B C 1
ATOM 8143 O O . THR B 2 646 ? 25.770 -0.773 -39.804 1.00 16.56 827 THR B O 1
ATOM 8147 N N . GLY B 2 647 ? 26.794 0.697 -41.173 1.00 14.40 828 GLY B N 1
ATOM 8148 C CA . GLY B 2 647 ? 27.043 1.665 -40.125 1.00 15.64 828 GLY B CA 1
ATOM 8149 C C . GLY B 2 647 ? 27.945 2.775 -40.633 1.00 17.41 828 GLY B C 1
ATOM 8150 O O . GLY B 2 647 ? 28.156 2.932 -41.842 1.00 17.02 828 GLY B O 1
ATOM 8151 N N . GLU B 2 648 ? 28.466 3.548 -39.686 1.00 16.36 829 GLU B N 1
ATOM 8152 C CA . GLU B 2 648 ? 29.392 4.625 -40.008 1.00 18.24 829 GLU B CA 1
ATOM 8153 C C . GLU B 2 648 ? 30.798 4.069 -40.126 1.00 16.59 829 GLU B C 1
ATOM 8154 O O . GLU B 2 648 ? 31.223 3.283 -39.276 1.00 15.09 829 GLU B O 1
ATOM 8160 N N . LEU B 2 649 ? 31.523 4.479 -41.179 1.00 17.35 830 LEU B N 1
ATOM 8161 C CA . LEU B 2 649 ? 32.918 4.078 -41.378 1.00 19.36 830 LEU B CA 1
ATOM 8162 C C . LEU B 2 649 ? 33.802 5.039 -40.604 1.00 17.59 830 LEU B C 1
ATOM 8163 O O . LEU B 2 649 ? 33.783 6.244 -40.876 1.00 15.63 830 LEU B O 1
ATOM 8168 N N . ILE B 2 650 ? 34.583 4.521 -39.655 1.00 17.83 831 ILE B N 1
ATOM 8169 C CA . ILE B 2 650 ? 35.389 5.386 -38.799 1.00 25.83 831 ILE B CA 1
ATOM 8170 C C . ILE B 2 650 ? 36.817 4.868 -38.722 1.00 22.55 831 ILE B C 1
ATOM 8171 O O . ILE B 2 650 ? 37.096 3.691 -38.961 1.00 24.21 831 ILE B O 1
ATOM 8176 N N . SER B 2 651 ? 37.720 5.774 -38.361 1.00 23.03 832 SER B N 1
ATOM 8177 C CA . SER B 2 651 ? 39.103 5.422 -38.081 1.00 26.07 832 SER B CA 1
ATOM 8178 C C . SER B 2 651 ? 39.258 4.890 -36.657 1.00 25.14 832 SER B C 1
ATOM 8179 O O . SER B 2 651 ? 38.370 5.018 -35.805 1.00 23.33 832 SER B O 1
ATOM 8182 N N . HIS B 2 652 ? 40.435 4.320 -36.401 1.00 30.37 833 HIS B N 1
ATOM 8183 C CA . HIS B 2 652 ? 40.781 3.820 -35.074 1.00 25.43 833 HIS B CA 1
ATOM 8184 C C . HIS B 2 652 ? 40.679 4.912 -34.011 1.00 23.70 833 HIS B C 1
ATOM 8185 O O . HIS B 2 652 ? 40.096 4.706 -32.942 1.00 26.95 833 HIS B O 1
ATOM 8192 N N . ASP B 2 653 ? 41.278 6.075 -34.276 1.00 26.71 834 ASP B N 1
ATOM 8193 C CA . ASP B 2 653 ? 41.261 7.150 -33.290 1.00 27.44 834 ASP B CA 1
ATOM 8194 C C . ASP B 2 653 ? 39.844 7.640 -33.038 1.00 35.53 834 ASP B C 1
ATOM 8195 O O . ASP B 2 653 ? 39.474 7.928 -31.891 1.00 31.19 834 ASP B O 1
ATOM 8200 N N . GLU B 2 654 ? 39.032 7.739 -34.098 1.00 27.16 835 GLU B N 1
ATOM 8201 C CA . GLU B 2 654 ? 37.641 8.128 -33.909 1.00 23.87 835 GLU B CA 1
ATOM 8202 C C . GLU B 2 654 ? 36.902 7.090 -33.076 1.00 22.51 835 GLU B C 1
ATOM 8203 O O . GLU B 2 654 ? 36.054 7.440 -32.249 1.00 24.42 835 GLU B O 1
ATOM 8209 N N . GLY B 2 655 ? 37.222 5.808 -33.266 1.00 21.43 836 GLY B N 1
ATOM 8210 C CA . GLY B 2 655 ? 36.609 4.780 -32.439 1.00 24.97 836 GLY B CA 1
ATOM 8211 C C . GLY B 2 655 ? 36.948 4.938 -30.968 1.00 31.00 836 GLY B C 1
ATOM 8212 O O . GLY B 2 655 ? 36.079 4.804 -30.101 1.00 23.26 836 GLY B O 1
ATOM 8213 N N . VAL B 2 656 ? 38.217 5.237 -30.669 1.00 29.23 837 VAL B N 1
ATOM 8214 C CA . VAL B 2 656 ? 38.636 5.472 -29.287 1.00 29.49 837 VAL B CA 1
ATOM 8215 C C . VAL B 2 656 ? 37.921 6.691 -28.706 1.00 18.67 837 VAL B C 1
ATOM 8216 O O . VAL B 2 656 ? 37.409 6.647 -27.586 1.00 22.00 837 VAL B O 1
ATOM 8220 N N . ARG B 2 657 ? 37.871 7.798 -29.455 1.00 18.03 838 ARG B N 1
ATOM 8221 C CA . ARG B 2 657 ? 37.166 8.977 -28.955 1.00 21.55 838 ARG B CA 1
ATOM 8222 C C . ARG B 2 657 ? 35.715 8.659 -28.661 1.00 30.24 838 ARG B C 1
ATOM 8223 O O . ARG B 2 657 ? 35.166 9.111 -27.648 1.00 30.03 838 ARG B O 1
ATOM 8231 N N . ARG B 2 658 ? 35.071 7.889 -29.546 1.00 27.30 839 ARG B N 1
ATOM 8232 C CA . ARG B 2 658 ? 33.654 7.605 -29.360 1.00 26.37 839 ARG B CA 1
ATOM 8233 C C . ARG B 2 658 ? 33.432 6.750 -28.125 1.00 27.71 839 ARG B C 1
ATOM 8234 O O . ARG B 2 658 ? 32.523 7.030 -27.333 1.00 25.51 839 ARG B O 1
ATOM 8242 N N . ALA B 2 659 ? 34.264 5.714 -27.931 1.00 22.91 840 ALA B N 1
ATOM 8243 C CA . ALA B 2 659 ? 34.140 4.888 -26.728 1.00 26.99 840 ALA B CA 1
ATOM 8244 C C . ALA B 2 659 ? 34.259 5.731 -25.463 1.00 34.39 840 ALA B C 1
ATOM 8245 O O . ALA B 2 659 ? 33.494 5.544 -24.508 1.00 37.88 840 ALA B O 1
ATOM 8247 N N . HIS B 2 660 ? 35.192 6.686 -25.449 1.00 28.79 841 HIS B N 1
ATOM 8248 C CA . HIS B 2 660 ? 35.358 7.545 -24.278 1.00 23.43 841 HIS B CA 1
ATOM 8249 C C . HIS B 2 660 ? 34.183 8.503 -24.106 1.00 35.52 841 HIS B C 1
ATOM 8250 O O . HIS B 2 660 ? 33.745 8.753 -22.977 1.00 36.10 841 HIS B O 1
ATOM 8257 N N . ARG B 2 661 ? 33.666 9.062 -25.207 1.00 30.48 842 ARG B N 1
ATOM 8258 C CA . ARG B 2 661 ? 32.503 9.937 -25.103 1.00 30.44 842 ARG B CA 1
ATOM 8259 C C . ARG B 2 661 ? 31.263 9.169 -24.645 1.00 30.37 842 ARG B C 1
ATOM 8260 O O . ARG B 2 661 ? 30.344 9.763 -24.063 1.00 32.97 842 ARG B O 1
ATOM 8268 N N . ARG B 2 662 ? 31.221 7.857 -24.869 1.00 27.63 843 ARG B N 1
ATOM 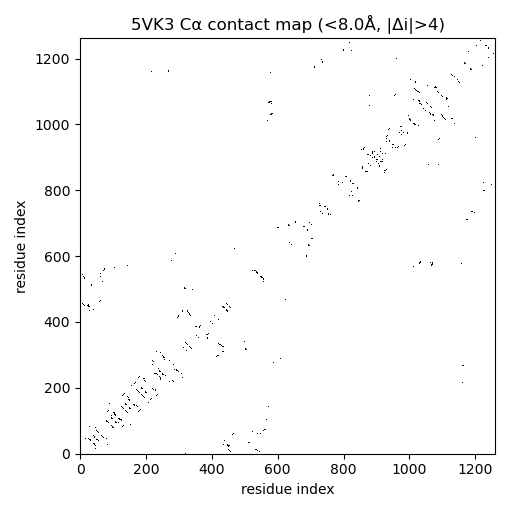8269 C CA . ARG B 2 662 ? 30.059 7.059 -24.495 1.00 29.63 843 ARG B CA 1
ATOM 8270 C C . ARG B 2 662 ? 30.162 6.449 -23.095 1.00 35.93 843 ARG B C 1
ATOM 8271 O O . ARG B 2 662 ? 29.175 5.889 -22.608 1.00 40.08 843 ARG B O 1
ATOM 8279 N N . GLY B 2 663 ? 31.312 6.567 -22.428 1.00 49.07 844 GLY B N 1
ATOM 8280 C CA . GLY B 2 663 ? 31.478 6.149 -21.053 1.00 59.84 844 GLY B CA 1
ATOM 8281 C C . GLY B 2 663 ? 32.133 4.798 -20.869 1.00 71.44 844 GLY B C 1
ATOM 8282 O O . GLY B 2 663 ? 32.569 4.485 -19.755 1.00 74.71 844 GLY B O 1
ATOM 8283 N N . ASP B 2 664 ? 32.259 4.020 -21.944 1.00 87.64 845 ASP B N 1
ATOM 8284 C CA . ASP B 2 664 ? 32.556 2.591 -21.844 1.00 103.67 845 ASP B CA 1
ATOM 8285 C C . ASP B 2 664 ? 33.885 2.330 -21.138 1.00 107.61 845 ASP B C 1
ATOM 8286 O O . ASP B 2 664 ? 33.943 1.592 -20.146 1.00 108.64 845 ASP B O 1
ATOM 8291 N N . VAL B 2 665 ? 34.965 2.927 -21.633 1.00 107.38 846 VAL B N 1
ATOM 8292 C CA . VAL B 2 665 ? 36.275 2.738 -21.022 1.00 103.48 846 VAL B CA 1
ATOM 8293 C C . VAL B 2 665 ? 36.403 3.588 -19.760 1.00 105.57 846 VAL B C 1
ATOM 8294 O O . VAL B 2 665 ? 35.869 3.237 -18.704 1.00 106.21 846 VAL B O 1
ATOM 8298 N N . VAL B 2 672 ? 30.462 -2.357 -24.186 1.00 65.75 853 VAL B N 1
ATOM 8299 C CA . VAL B 2 672 ? 29.194 -1.773 -24.594 1.00 67.56 853 VAL B CA 1
ATOM 8300 C C . VAL B 2 672 ? 29.394 -0.965 -25.902 1.00 71.30 853 VAL B C 1
ATOM 8301 O O . VAL B 2 672 ? 28.416 -0.578 -26.549 1.00 79.28 853 VAL B O 1
ATOM 8305 N N . SER B 2 673 ? 30.656 -0.764 -26.323 1.00 66.38 854 SER B N 1
ATOM 8306 C CA . SER B 2 673 ? 30.980 -0.141 -27.615 1.00 64.71 854 SER B CA 1
ATOM 8307 C C . SER B 2 673 ? 31.396 -1.215 -28.619 1.00 57.83 854 SER B C 1
ATOM 8308 O O . SER B 2 673 ? 32.494 -1.774 -28.522 1.00 56.64 854 SER B O 1
ATOM 8311 N N . TYR B 2 674 ? 30.553 -1.458 -29.615 1.00 51.19 855 TYR B N 1
ATOM 8312 C CA . TYR B 2 674 ? 30.784 -2.514 -30.596 1.00 41.83 855 TYR B CA 1
ATOM 8313 C C . TYR B 2 674 ? 31.172 -1.887 -31.933 1.00 41.13 855 TYR B C 1
ATOM 8314 O O . TYR B 2 674 ? 30.358 -1.213 -32.573 1.00 33.53 855 TYR B O 1
ATOM 8323 N N . LEU B 2 675 ? 32.421 -2.105 -32.340 1.00 34.27 856 LEU B N 1
ATOM 8324 C CA . LEU B 2 675 ? 32.985 -1.559 -33.570 1.00 26.86 856 LEU B CA 1
ATOM 8325 C C . LEU B 2 675 ? 33.426 -2.732 -34.438 1.00 34.60 856 LEU B C 1
ATOM 8326 O O . LEU B 2 675 ? 34.388 -3.433 -34.093 1.00 36.59 856 LEU B O 1
ATOM 8331 N N . PHE B 2 676 ? 32.731 -2.944 -35.562 1.00 27.33 857 PHE B N 1
ATOM 8332 C CA . PHE B 2 676 ? 32.998 -4.087 -36.436 1.00 21.82 857 PHE B CA 1
ATOM 8333 C C . PHE B 2 676 ? 34.220 -3.783 -37.292 1.00 19.93 857 PHE B C 1
ATOM 8334 O O . PHE B 2 676 ? 34.224 -2.810 -38.055 1.00 25.05 857 PHE B O 1
ATOM 8342 N N . THR B 2 677 ? 35.245 -4.612 -37.190 1.00 20.16 858 THR B N 1
ATOM 8343 C CA . THR B 2 677 ? 36.442 -4.386 -37.990 1.00 24.41 858 THR B CA 1
ATOM 8344 C C . THR B 2 677 ? 36.150 -4.662 -39.455 1.00 22.14 858 THR B C 1
ATOM 8345 O O . THR B 2 677 ? 35.798 -5.787 -39.824 1.00 22.77 858 THR B O 1
ATOM 8349 N N . LEU B 2 678 ? 36.297 -3.639 -40.292 1.00 22.25 859 LEU B N 1
ATOM 8350 C CA . LEU B 2 678 ? 36.085 -3.829 -41.723 1.00 21.32 859 LEU B CA 1
ATOM 8351 C C . LEU B 2 678 ? 37.400 -4.161 -42.429 1.00 26.13 859 LEU B C 1
ATOM 8352 O O . LEU B 2 678 ? 37.510 -5.196 -43.092 1.00 26.69 859 LEU B O 1
ATOM 8357 N N . LEU B 2 679 ? 38.400 -3.284 -42.305 1.00 18.86 860 LEU B N 1
ATOM 8358 C CA . LEU B 2 679 ? 39.727 -3.512 -42.883 1.00 25.53 860 LEU B CA 1
ATOM 8359 C C . LEU B 2 679 ? 40.723 -3.293 -41.752 1.00 19.11 860 LEU B C 1
ATOM 8360 O O . LEU B 2 679 ? 41.033 -2.147 -41.402 1.00 17.55 860 LEU B O 1
ATOM 8365 N N . GLU B 2 680 ? 41.205 -4.389 -41.173 1.00 25.80 861 GLU B N 1
ATOM 8366 C CA . GLU B 2 680 ? 42.016 -4.266 -39.969 1.00 33.49 861 GLU B CA 1
ATOM 8367 C C . GLU B 2 680 ? 43.278 -3.462 -40.234 1.00 31.80 861 GLU B C 1
ATOM 8368 O O . GLU B 2 680 ? 43.562 -2.481 -39.538 1.00 28.22 861 GLU B O 1
ATOM 8374 N N . GLN B 2 681 ? 44.038 -3.855 -41.255 1.00 24.09 862 GLN B N 1
ATOM 8375 C CA . GLN B 2 681 ? 45.322 -3.213 -41.508 1.00 29.72 862 GLN B CA 1
ATOM 8376 C C . GLN B 2 681 ? 45.143 -1.758 -41.915 1.00 29.43 862 GLN B C 1
ATOM 8377 O O . GLN B 2 681 ? 45.890 -0.882 -41.459 1.00 29.12 862 GLN B O 1
ATOM 8383 N N . GLU B 2 682 ? 44.160 -1.474 -42.774 1.00 30.91 863 GLU B N 1
ATOM 8384 C CA . GLU B 2 682 ? 43.922 -0.095 -43.182 1.00 26.40 863 GLU B CA 1
ATOM 8385 C C . GLU B 2 682 ? 43.368 0.749 -42.034 1.00 28.30 863 GLU B C 1
ATOM 8386 O O . GLU B 2 682 ? 43.543 1.971 -42.025 1.00 32.92 863 GLU B O 1
ATOM 8392 N N . GLY B 2 683 ? 42.708 0.124 -41.063 1.00 26.09 864 GLY B N 1
ATOM 8393 C CA . GLY B 2 683 ? 42.168 0.852 -39.934 1.00 28.09 864 GLY B CA 1
ATOM 8394 C C . GLY B 2 683 ? 40.800 1.456 -40.186 1.00 27.79 864 GLY B C 1
ATOM 8395 O O . GLY B 2 683 ? 40.608 2.668 -40.001 1.00 28.50 864 GLY B O 1
ATOM 8396 N N . ILE B 2 684 ? 39.845 0.627 -40.617 1.00 25.22 865 ILE B N 1
ATOM 8397 C CA . ILE B 2 684 ? 38.475 1.064 -40.887 1.00 24.26 865 ILE B CA 1
ATOM 8398 C C . ILE B 2 684 ? 37.523 0.169 -40.110 1.00 19.74 865 ILE B C 1
ATOM 8399 O O . ILE B 2 684 ? 37.557 -1.059 -40.259 1.00 24.97 865 ILE B O 1
ATOM 8404 N N . TRP B 2 685 ? 36.684 0.781 -39.278 1.00 19.13 866 TRP B N 1
ATOM 8405 C CA . TRP B 2 685 ? 35.689 0.087 -38.477 1.00 15.57 866 TRP B CA 1
ATOM 8406 C C . TRP B 2 685 ? 34.304 0.579 -38.868 1.00 18.00 866 TRP B C 1
ATOM 8407 O O . TRP B 2 685 ? 34.146 1.692 -39.375 1.00 21.95 866 TRP B O 1
ATOM 8418 N N . VAL B 2 686 ? 33.301 -0.263 -38.633 1.00 20.71 867 VAL B N 1
ATOM 8419 C CA . VAL B 2 686 ? 31.907 0.073 -38.896 1.00 17.37 867 VAL B CA 1
ATOM 8420 C C . VAL B 2 686 ? 31.212 0.251 -37.556 1.00 23.78 867 VAL B C 1
ATOM 8421 O O . VAL B 2 686 ? 31.213 -0.665 -36.721 1.00 23.90 867 VAL B O 1
ATOM 8425 N N . ASP B 2 687 ? 30.632 1.431 -37.338 1.00 19.94 868 ASP B N 1
ATOM 8426 C CA . ASP B 2 687 ? 29.993 1.769 -36.068 1.00 16.61 868 ASP B CA 1
ATOM 8427 C C . ASP B 2 687 ? 28.500 1.929 -36.307 1.00 19.08 868 ASP B C 1
ATOM 8428 O O . ASP B 2 687 ? 28.069 2.902 -36.942 1.00 17.09 868 ASP B O 1
ATOM 8433 N N . ALA B 2 688 ? 27.714 1.006 -35.753 1.00 18.32 869 ALA B N 1
ATOM 8434 C CA . ALA B 2 688 ? 26.264 0.990 -35.895 1.00 18.59 869 ALA B CA 1
ATOM 8435 C C . ALA B 2 688 ? 25.529 1.515 -34.661 1.00 27.30 869 ALA B C 1
ATOM 8436 O O . ALA B 2 688 ? 24.313 1.299 -34.536 1.00 21.86 869 ALA B O 1
ATOM 8438 N N . ALA B 2 689 ? 26.230 2.202 -33.750 1.00 20.72 870 ALA B N 1
ATOM 8439 C CA . ALA B 2 689 ? 25.584 2.673 -32.524 1.00 15.28 870 ALA B CA 1
ATOM 8440 C C . ALA B 2 689 ? 24.416 3.603 -32.811 1.00 22.73 870 ALA B C 1
ATOM 8441 O O . ALA B 2 689 ? 23.458 3.645 -32.034 1.00 17.42 870 ALA B O 1
ATOM 8443 N N . ILE B 2 690 ? 24.458 4.350 -33.917 1.00 16.81 871 ILE B N 1
ATOM 8444 C CA . ILE B 2 690 ? 23.421 5.321 -34.241 1.00 18.88 871 ILE B CA 1
ATOM 8445 C C . ILE B 2 690 ? 22.792 5.033 -35.599 1.00 20.99 871 ILE B C 1
ATOM 8446 O O . ILE B 2 690 ? 21.564 4.936 -35.722 1.00 17.46 871 ILE B O 1
ATOM 8451 N N . TYR B 2 691 ? 23.623 4.897 -36.630 1.00 15.87 872 TYR B N 1
ATOM 8452 C CA . TYR B 2 691 ? 23.214 4.631 -38.003 1.00 16.05 872 TYR B CA 1
ATOM 8453 C C . TYR B 2 691 ? 23.671 3.228 -38.387 1.00 16.70 872 TYR B C 1
ATOM 8454 O O . TYR B 2 691 ? 24.815 2.841 -38.111 1.00 20.19 872 TYR B O 1
ATOM 8463 N N . GLY B 2 692 ? 22.779 2.475 -39.016 1.00 14.82 873 GLY B N 1
ATOM 8464 C CA . GLY B 2 692 ? 23.063 1.113 -39.423 1.00 15.50 873 GLY B CA 1
ATOM 8465 C C . GLY B 2 692 ? 21.766 0.488 -39.883 1.00 17.61 873 GLY B C 1
ATOM 8466 O O . GLY B 2 692 ? 20.971 1.157 -40.541 1.00 18.06 873 GLY B O 1
ATOM 8467 N N . ASN B 2 693 ? 21.535 -0.778 -39.560 1.00 16.77 874 ASN B N 1
ATOM 8468 C CA . ASN B 2 693 ? 20.244 -1.406 -39.832 1.00 14.15 874 ASN B CA 1
ATOM 8469 C C . ASN B 2 693 ? 19.994 -2.435 -38.733 1.00 15.41 874 ASN B C 1
ATOM 8470 O O . ASN B 2 693 ? 20.671 -2.432 -37.700 1.00 16.30 874 ASN B O 1
ATOM 8475 N N . LEU B 2 694 ? 19.022 -3.329 -38.954 1.00 14.28 875 LEU B N 1
ATOM 8476 C CA . LEU B 2 694 ? 18.624 -4.236 -37.880 1.00 21.09 875 LEU B CA 1
ATOM 8477 C C . LEU B 2 694 ? 19.715 -5.243 -37.531 1.00 16.79 875 LEU B C 1
ATOM 8478 O O . LEU B 2 694 ? 19.654 -5.860 -36.468 1.00 14.12 875 LEU B O 1
ATOM 8483 N N . SER B 2 695 ? 20.710 -5.426 -38.396 1.00 14.32 876 SER B N 1
ATOM 8484 C CA . SER B 2 695 ? 21.793 -6.345 -38.076 1.00 14.45 876 SER B CA 1
ATOM 8485 C C . SER B 2 695 ? 22.544 -5.944 -36.807 1.00 14.24 876 SER B C 1
ATOM 8486 O O . SER B 2 695 ? 23.230 -6.784 -36.213 1.00 18.58 876 SER B O 1
ATOM 8489 N N . ARG B 2 696 ? 22.460 -4.674 -36.401 1.00 13.51 877 ARG B N 1
ATOM 8490 C CA . ARG B 2 696 ? 23.166 -4.217 -35.209 1.00 17.17 877 ARG B CA 1
ATOM 8491 C C . ARG B 2 696 ? 22.642 -4.879 -33.943 1.00 20.20 877 ARG B C 1
ATOM 8492 O O . ARG B 2 696 ? 23.312 -4.830 -32.910 1.00 16.03 877 ARG B O 1
ATOM 8500 N N . TYR B 2 697 ? 21.454 -5.483 -33.991 1.00 15.48 878 TYR B N 1
ATOM 8501 C CA . TYR B 2 697 ? 20.872 -6.095 -32.812 1.00 13.91 878 TYR B CA 1
ATOM 8502 C C . TYR B 2 697 ? 21.167 -7.584 -32.706 1.00 17.53 878 TYR B C 1
ATOM 8503 O O . TYR B 2 697 ? 20.787 -8.191 -31.706 1.00 21.45 878 TYR B O 1
ATOM 8512 N N . ILE B 2 698 ? 21.794 -8.196 -33.717 1.00 19.48 879 ILE B N 1
ATOM 8513 C CA . ILE B 2 698 ? 22.045 -9.635 -33.665 1.00 21.07 879 ILE B CA 1
ATOM 8514 C C . ILE B 2 698 ? 23.026 -9.928 -32.544 1.00 26.34 879 ILE B C 1
ATOM 8515 O O . ILE B 2 698 ? 24.097 -9.316 -32.461 1.00 17.27 879 ILE B O 1
ATOM 8520 N N . ASN B 2 699 ? 22.681 -10.890 -31.701 1.00 24.24 880 ASN B N 1
ATOM 8521 C CA . ASN B 2 699 ? 23.445 -11.177 -30.502 1.00 22.19 880 ASN B CA 1
ATOM 8522 C C . ASN B 2 699 ? 24.530 -12.232 -30.745 1.00 22.30 880 ASN B C 1
ATOM 8523 O O . ASN B 2 699 ? 24.531 -12.960 -31.738 1.00 23.73 880 ASN B O 1
ATOM 8528 N N . HIS B 2 700 ? 25.460 -12.305 -29.801 1.00 24.97 881 HIS B N 1
ATOM 8529 C CA . HIS B 2 700 ? 26.544 -13.274 -29.845 1.00 24.09 881 HIS B CA 1
ATOM 8530 C C . HIS B 2 700 ? 26.088 -14.640 -29.347 1.00 29.76 881 HIS B C 1
ATOM 8531 O O . HIS B 2 700 ? 25.388 -14.740 -28.334 1.00 26.76 881 HIS B O 1
ATOM 8538 N N . ALA B 2 701 ? 26.484 -15.689 -30.068 1.00 29.06 882 ALA B N 1
ATOM 8539 C CA . ALA B 2 701 ? 26.469 -17.057 -29.557 1.00 32.81 882 ALA B CA 1
ATOM 8540 C C . ALA B 2 701 ? 27.655 -17.817 -30.140 1.00 37.94 882 ALA B C 1
ATOM 8541 O O . ALA B 2 701 ? 28.087 -17.551 -31.265 1.00 33.68 882 ALA B O 1
ATOM 8543 N N . THR B 2 702 ? 28.180 -18.767 -29.355 1.00 42.25 883 THR B N 1
ATOM 8544 C CA . THR B 2 702 ? 29.272 -19.623 -29.822 1.00 39.14 883 THR B CA 1
ATOM 8545 C C . THR B 2 702 ? 28.843 -20.485 -31.004 1.00 36.80 883 THR B C 1
ATOM 8546 O O . THR B 2 702 ? 29.588 -20.636 -31.979 1.00 41.58 883 THR B O 1
ATOM 8550 N N . ASP B 2 703 ? 27.659 -21.083 -30.930 1.00 42.20 884 ASP B N 1
ATOM 8551 C CA . ASP B 2 703 ? 27.121 -21.843 -32.052 1.00 45.36 884 ASP B CA 1
ATOM 8552 C C . ASP B 2 703 ? 26.048 -20.981 -32.713 1.00 41.77 884 ASP B C 1
ATOM 8553 O O . ASP B 2 703 ? 24.848 -21.165 -32.519 1.00 43.70 884 ASP B O 1
ATOM 8558 N N . GLY B 2 704 ? 26.502 -20.014 -33.502 1.00 38.94 885 GLY B N 1
ATOM 8559 C CA . GLY B 2 704 ? 25.583 -19.154 -34.213 1.00 39.18 885 GLY B CA 1
ATOM 8560 C C . GLY B 2 704 ? 24.874 -19.877 -35.342 1.00 41.73 885 GLY B C 1
ATOM 8561 O O . GLY B 2 704 ? 25.215 -20.993 -35.741 1.00 38.99 885 GLY B O 1
ATOM 8562 N N . ASN B 2 705 ? 23.841 -19.227 -35.870 1.00 29.92 886 ASN B N 1
ATOM 8563 C CA . ASN B 2 705 ? 23.187 -19.735 -37.063 1.00 23.45 886 ASN B CA 1
ATOM 8564 C C . ASN B 2 705 ? 23.477 -18.875 -38.289 1.00 21.29 886 ASN B C 1
ATOM 8565 O O . ASN B 2 705 ? 23.036 -19.217 -39.392 1.00 21.29 886 ASN B O 1
ATOM 8570 N N . ILE B 2 706 ? 24.221 -17.780 -38.139 1.00 18.38 887 ILE B N 1
ATOM 8571 C CA . ILE B 2 706 ? 24.698 -17.020 -39.284 1.00 22.58 887 ILE B CA 1
ATOM 8572 C C . ILE B 2 706 ? 26.167 -16.691 -39.064 1.00 24.29 887 ILE B C 1
ATOM 8573 O O . ILE B 2 706 ? 26.691 -16.779 -37.957 1.00 24.20 887 ILE B O 1
ATOM 8578 N N . MET B 2 707 ? 26.798 -16.230 -40.136 1.00 22.07 888 MET B N 1
ATOM 8579 C CA . MET B 2 707 ? 28.235 -16.094 -40.257 1.00 23.72 888 MET B CA 1
ATOM 8580 C C . MET B 2 707 ? 28.534 -14.808 -41.016 1.00 22.12 888 MET B C 1
ATOM 8581 O O . MET B 2 707 ? 28.054 -14.651 -42.149 1.00 23.79 888 MET B O 1
ATOM 8586 N N . PRO B 2 708 ? 29.285 -13.867 -40.442 1.00 22.72 889 PRO B N 1
ATOM 8587 C CA . PRO B 2 708 ? 29.691 -12.675 -41.200 1.00 22.52 889 PRO B CA 1
ATOM 8588 C C . PRO B 2 708 ? 30.869 -12.961 -42.115 1.00 25.11 889 PRO B C 1
ATOM 8589 O O . PRO B 2 708 ? 31.697 -13.834 -41.850 1.00 26.81 889 PRO B O 1
ATOM 8593 N N . LYS B 2 709 ? 30.954 -12.184 -43.189 1.00 21.07 890 LYS B N 1
ATOM 8594 C CA . LYS B 2 709 ? 32.096 -12.276 -44.084 1.00 23.63 890 LYS B CA 1
ATOM 8595 C C . LYS B 2 709 ? 32.339 -10.912 -44.710 1.00 18.81 890 LYS B C 1
ATOM 8596 O O . LYS B 2 709 ? 31.394 -10.248 -45.138 1.00 23.14 890 LYS B O 1
ATOM 8602 N N . ILE B 2 710 ? 33.599 -10.493 -44.774 1.00 14.55 891 ILE B N 1
ATOM 8603 C CA . ILE B 2 710 ? 33.940 -9.241 -45.433 1.00 17.67 891 ILE B CA 1
ATOM 8604 C C . ILE B 2 710 ? 34.171 -9.522 -46.909 1.00 25.19 891 ILE B C 1
ATOM 8605 O O . ILE B 2 710 ? 34.900 -10.453 -47.266 1.00 21.78 891 ILE B O 1
ATOM 8610 N N . MET B 2 711 ? 33.523 -8.738 -47.769 1.00 20.42 892 MET B N 1
ATOM 8611 C CA . MET B 2 711 ? 33.554 -8.961 -49.205 1.00 13.05 892 MET B CA 1
ATOM 8612 C C . MET B 2 711 ? 34.020 -7.708 -49.923 1.00 15.29 892 MET B C 1
ATOM 8613 O O . MET B 2 711 ? 33.688 -6.590 -49.524 1.00 19.29 892 MET B O 1
ATOM 8618 N N . TYR B 2 712 ? 34.780 -7.910 -50.997 1.00 23.93 893 TYR B N 1
ATOM 8619 C CA . TYR B 2 712 ? 35.095 -6.839 -51.932 1.00 21.92 893 TYR B CA 1
ATOM 8620 C C . TYR B 2 712 ? 33.944 -6.701 -52.924 1.00 14.91 893 TYR B C 1
ATOM 8621 O O . TYR B 2 712 ? 33.540 -7.681 -53.552 1.00 20.79 893 TYR B O 1
ATOM 8630 N N . VAL B 2 713 ? 33.390 -5.503 -53.040 1.00 15.35 894 VAL B N 1
ATOM 8631 C CA . VAL B 2 713 ? 32.201 -5.316 -53.873 1.00 18.01 894 VAL B CA 1
ATOM 8632 C C . VAL B 2 713 ? 32.366 -4.072 -54.732 1.00 19.22 894 VAL B C 1
ATOM 8633 O O . VAL B 2 713 ? 31.982 -2.976 -54.313 1.00 21.18 894 VAL B O 1
ATOM 8637 N N . ASN B 2 714 ? 32.941 -4.222 -55.932 1.00 20.83 895 ASN B N 1
ATOM 8638 C CA . ASN B 2 714 ? 33.083 -3.096 -56.864 1.00 18.41 895 ASN B CA 1
ATOM 8639 C C . ASN B 2 714 ? 33.918 -1.979 -56.253 1.00 19.36 895 ASN B C 1
ATOM 8640 O O . ASN B 2 714 ? 33.624 -0.796 -56.432 1.00 22.31 895 ASN B O 1
ATOM 8645 N N . HIS B 2 715 ? 34.949 -2.365 -55.506 1.00 20.44 896 HIS B N 1
ATOM 8646 C CA . HIS B 2 715 ? 35.891 -1.454 -54.857 1.00 28.55 896 HIS B CA 1
ATOM 8647 C C . HIS B 2 715 ? 35.312 -0.778 -53.626 1.00 27.48 896 HIS B C 1
ATOM 8648 O O . HIS B 2 715 ? 35.791 0.281 -53.225 1.00 21.80 896 HIS B O 1
ATOM 8655 N N . GLU B 2 716 ? 34.269 -1.360 -53.046 1.00 24.44 897 GLU B N 1
ATOM 8656 C CA . GLU B 2 716 ? 33.877 -1.142 -51.663 1.00 24.15 897 GLU B CA 1
ATOM 8657 C C . GLU B 2 716 ? 34.072 -2.449 -50.905 1.00 22.93 897 GLU B C 1
ATOM 8658 O O . GLU B 2 716 ? 33.891 -3.536 -51.463 1.00 34.20 897 GLU B O 1
ATOM 8664 N N . TRP B 2 717 ? 34.415 -2.348 -49.625 1.00 17.13 898 TRP B N 1
ATOM 8665 C CA . TRP B 2 717 ? 34.432 -3.510 -48.745 1.00 16.11 898 TRP B CA 1
ATOM 8666 C C . TRP B 2 717 ? 33.194 -3.453 -47.864 1.00 21.39 898 TRP B C 1
ATOM 8667 O O . TRP B 2 717 ? 32.900 -2.408 -47.276 1.00 18.09 898 TRP B O 1
ATOM 8678 N N . ARG B 2 718 ? 32.467 -4.572 -47.787 1.00 19.07 899 ARG B N 1
ATOM 8679 C CA . ARG B 2 718 ? 31.170 -4.621 -47.126 1.00 19.53 899 ARG B CA 1
ATOM 8680 C C . ARG B 2 718 ? 31.049 -5.926 -46.351 1.00 22.03 899 ARG B C 1
ATOM 8681 O O . ARG B 2 718 ? 31.741 -6.904 -46.637 1.00 20.85 899 ARG B O 1
ATOM 8689 N N . ILE B 2 719 ? 30.146 -5.941 -45.372 1.00 22.22 900 ILE B N 1
ATOM 8690 C CA . ILE B 2 719 ? 29.950 -7.090 -44.486 1.00 17.82 900 ILE B CA 1
ATOM 8691 C C . ILE B 2 719 ? 28.607 -7.740 -44.801 1.00 22.75 900 ILE B C 1
ATOM 8692 O O . ILE B 2 719 ? 27.550 -7.117 -44.620 1.00 22.85 900 ILE B O 1
ATOM 8697 N N . LYS B 2 720 ? 28.633 -9.003 -45.231 1.00 21.77 901 LYS B N 1
ATOM 8698 C CA . LYS B 2 720 ? 27.413 -9.788 -45.364 1.00 17.80 901 LYS B CA 1
ATOM 8699 C C . LYS B 2 720 ? 27.345 -10.872 -44.294 1.00 21.50 901 LYS B C 1
ATOM 8700 O O . LYS B 2 720 ? 28.365 -11.313 -43.760 1.00 22.22 901 LYS B O 1
ATOM 8706 N N . PHE B 2 721 ? 26.119 -11.301 -43.993 1.00 22.20 902 PHE B N 1
ATOM 8707 C CA . PHE B 2 721 ? 25.848 -12.441 -43.125 1.00 21.73 902 PHE B CA 1
ATOM 8708 C C . PHE B 2 721 ? 25.195 -13.544 -43.954 1.00 21.98 902 PHE B C 1
ATOM 8709 O O . PHE B 2 721 ? 24.285 -13.278 -44.741 1.00 21.25 902 PHE B O 1
ATOM 8717 N N . THR B 2 722 ? 25.638 -14.783 -43.767 1.00 21.23 903 THR B N 1
ATOM 8718 C CA . THR B 2 722 ? 25.072 -15.931 -44.465 1.00 23.49 903 THR B CA 1
ATOM 8719 C C . THR B 2 722 ? 24.598 -16.965 -43.446 1.00 21.22 903 THR B C 1
ATOM 8720 O O . THR B 2 722 ? 25.268 -17.209 -42.433 1.00 22.38 903 THR B O 1
ATOM 8724 N N . ALA B 2 723 ? 23.435 -17.559 -43.698 1.00 28.03 904 ALA B N 1
ATOM 8725 C CA . ALA B 2 723 ? 22.950 -18.622 -42.828 1.00 27.78 904 ALA B CA 1
ATOM 8726 C C . ALA B 2 723 ? 23.872 -19.831 -42.918 1.00 31.48 904 ALA B C 1
ATOM 8727 O O . ALA B 2 723 ? 24.263 -20.252 -44.011 1.00 36.27 904 ALA B O 1
ATOM 8729 N N . ILE B 2 724 ? 24.243 -20.372 -41.759 1.00 28.96 905 ILE B N 1
ATOM 8730 C CA . ILE B 2 724 ? 25.007 -21.610 -41.673 1.00 28.90 905 ILE B CA 1
ATOM 8731 C C . ILE B 2 724 ? 24.165 -22.767 -41.175 1.00 42.81 905 ILE B C 1
ATOM 8732 O O . ILE B 2 724 ? 24.669 -23.897 -41.092 1.00 48.83 905 ILE B O 1
ATOM 8737 N N . LYS B 2 725 ? 22.904 -22.519 -40.827 1.00 41.72 906 LYS B N 1
ATOM 8738 C CA . LYS B 2 725 ? 21.906 -23.542 -40.561 1.00 39.76 906 LYS B CA 1
ATOM 8739 C C . LYS B 2 725 ? 20.626 -23.121 -41.253 1.00 37.77 906 LYS B C 1
ATOM 8740 O O . LYS B 2 725 ? 20.443 -21.942 -41.572 1.00 31.66 906 LYS B O 1
ATOM 8746 N N . ASP B 2 726 ? 19.733 -24.092 -41.465 1.00 27.59 907 ASP B N 1
ATOM 8747 C CA . ASP B 2 726 ? 18.342 -23.750 -41.723 1.00 35.75 907 ASP B CA 1
ATOM 8748 C C . ASP B 2 726 ? 17.784 -23.008 -40.516 1.00 34.77 907 ASP B C 1
ATOM 8749 O O . ASP B 2 726 ? 18.054 -23.367 -39.369 1.00 31.48 907 ASP B O 1
ATOM 8754 N N . ILE B 2 727 ? 17.033 -21.944 -40.776 1.00 28.98 908 ILE B N 1
ATOM 8755 C CA . ILE B 2 727 ? 16.473 -21.113 -39.720 1.00 25.44 908 ILE B CA 1
ATOM 8756 C C . ILE B 2 727 ? 14.990 -20.986 -39.981 1.00 23.93 908 ILE B C 1
ATOM 8757 O O . ILE B 2 727 ? 14.582 -20.689 -41.111 1.00 30.35 908 ILE B O 1
ATOM 8762 N N . LYS B 2 728 ? 14.188 -21.211 -38.951 1.00 23.66 909 LYS B N 1
ATOM 8763 C CA . LYS B 2 728 ? 12.744 -21.110 -39.084 1.00 25.75 909 LYS B CA 1
ATOM 8764 C C . LYS B 2 728 ? 12.287 -19.715 -38.702 1.00 26.70 909 LYS B C 1
ATOM 8765 O O . LYS B 2 728 ? 12.875 -19.071 -37.827 1.00 26.29 909 LYS B O 1
ATOM 8771 N N . ALA B 2 729 ? 11.221 -19.258 -39.356 1.00 27.94 910 ALA B N 1
ATOM 8772 C CA . ALA B 2 729 ? 10.591 -18.017 -38.952 1.00 30.15 910 ALA B CA 1
ATOM 8773 C C . ALA B 2 729 ? 10.319 -18.044 -37.451 1.00 38.91 910 ALA B C 1
ATOM 8774 O O . ALA B 2 729 ? 9.925 -19.074 -36.892 1.00 28.40 910 ALA B O 1
ATOM 8776 N N . GLY B 2 730 ? 10.610 -16.919 -36.787 1.00 31.04 911 GLY B N 1
ATOM 8777 C CA . GLY B 2 730 ? 10.467 -16.802 -35.350 1.00 20.38 911 GLY B CA 1
ATOM 8778 C C . GLY B 2 730 ? 11.711 -17.129 -34.544 1.00 26.77 911 GLY B C 1
ATOM 8779 O O . GLY B 2 730 ? 11.769 -16.793 -33.353 1.00 26.38 911 GLY B O 1
ATOM 8780 N N . GLU B 2 731 ? 12.713 -17.762 -35.140 1.00 20.99 912 GLU B N 1
ATOM 8781 C CA . GLU B 2 731 ? 13.930 -18.080 -34.402 1.00 24.85 912 GLU B CA 1
ATOM 8782 C C . GLU B 2 731 ? 14.880 -16.888 -34.367 1.00 28.11 912 GLU B C 1
ATOM 8783 O O . GLU B 2 731 ? 15.017 -16.154 -35.350 1.00 23.28 912 GLU B O 1
ATOM 8789 N N . GLU B 2 732 ? 15.555 -16.721 -33.233 1.00 20.73 913 GLU B N 1
ATOM 8790 C CA . GLU B 2 732 ? 16.497 -15.631 -33.059 1.00 26.80 913 GLU B CA 1
ATOM 8791 C C . GLU B 2 732 ? 17.780 -15.910 -33.832 1.00 33.88 913 GLU B C 1
ATOM 8792 O O . GLU B 2 732 ? 18.244 -17.053 -33.909 1.00 30.21 913 GLU B O 1
ATOM 8798 N N . LEU B 2 733 ? 18.350 -14.863 -34.423 1.00 23.77 914 LEU B N 1
ATOM 8799 C CA . LEU B 2 733 ? 19.613 -14.996 -35.140 1.00 19.42 914 LEU B CA 1
ATOM 8800 C C . LEU B 2 733 ? 20.770 -14.770 -34.179 1.00 20.16 914 LEU B C 1
ATOM 8801 O O . LEU B 2 733 ? 20.683 -13.935 -33.271 1.00 19.89 914 LEU B O 1
ATOM 8806 N N . PHE B 2 734 ? 21.863 -15.499 -34.400 1.00 19.84 915 PHE B N 1
ATOM 8807 C CA . PHE B 2 734 ? 23.089 -15.332 -33.626 1.00 22.97 915 PHE B CA 1
ATOM 8808 C C . PHE B 2 734 ? 24.295 -15.582 -34.522 1.00 26.75 915 PHE B C 1
ATOM 8809 O O . PHE B 2 734 ? 24.267 -16.465 -35.380 1.00 25.26 915 PHE B O 1
ATOM 8817 N N . PHE B 2 735 ? 25.382 -14.858 -34.262 1.00 25.91 916 PHE B N 1
ATOM 8818 C CA . PHE B 2 735 ? 26.674 -15.239 -34.816 1.00 20.49 916 PHE B CA 1
ATOM 8819 C C . PHE B 2 735 ? 27.733 -15.156 -33.729 1.00 24.79 916 PHE B C 1
ATOM 8820 O O . PHE B 2 735 ? 27.550 -14.516 -32.695 1.00 23.71 916 PHE B O 1
ATOM 8828 N N . ASN B 2 736 ? 28.851 -15.824 -33.981 1.00 31.92 917 ASN B N 1
ATOM 8829 C CA . ASN B 2 736 ? 29.990 -15.800 -33.071 1.00 34.82 917 ASN B CA 1
ATOM 8830 C C . ASN B 2 736 ? 30.749 -14.499 -33.282 1.00 32.86 917 ASN B C 1
ATOM 8831 O O . ASN B 2 736 ? 31.363 -14.304 -34.335 1.00 31.50 917 ASN B O 1
ATOM 8836 N N . TYR B 2 737 ? 30.733 -13.609 -32.280 1.00 30.92 918 TYR B N 1
ATOM 8837 C CA . TYR B 2 737 ? 31.422 -12.330 -32.444 1.00 26.74 918 TYR B CA 1
ATOM 8838 C C . TYR B 2 737 ? 32.896 -12.523 -32.777 1.00 34.66 918 TYR B C 1
ATOM 8839 O O . TYR B 2 737 ? 33.507 -11.638 -33.394 1.00 25.86 918 TYR B O 1
ATOM 8848 N N . GLY B 2 738 ? 33.475 -13.665 -32.395 1.00 33.21 919 GLY B N 1
ATOM 8849 C CA . GLY B 2 738 ? 34.873 -13.925 -32.708 1.00 37.66 919 GLY B CA 1
ATOM 8850 C C . GLY B 2 738 ? 35.757 -12.761 -32.309 1.00 41.71 919 GLY B C 1
ATOM 8851 O O . GLY B 2 738 ? 35.621 -12.193 -31.217 1.00 48.49 919 GLY B O 1
ATOM 8852 N N . ASP B 2 739 ? 36.655 -12.367 -33.214 1.00 47.48 920 ASP B N 1
ATOM 8853 C CA . ASP B 2 739 ? 37.504 -11.197 -33.021 1.00 48.10 920 ASP B CA 1
ATOM 8854 C C . ASP B 2 739 ? 37.015 -9.985 -33.811 1.00 43.02 920 ASP B C 1
ATOM 8855 O O . ASP B 2 739 ? 37.797 -9.063 -34.063 1.00 39.82 920 ASP B O 1
ATOM 8860 N N . ASN B 2 740 ? 35.738 -9.961 -34.206 1.00 43.13 921 ASN B N 1
ATOM 8861 C CA . ASN B 2 740 ? 35.266 -8.898 -35.092 1.00 43.09 921 ASN B CA 1
ATOM 8862 C C . ASN B 2 740 ? 35.139 -7.547 -34.394 1.00 39.10 921 ASN B C 1
ATOM 8863 O O . ASN B 2 740 ? 35.177 -6.516 -35.076 1.00 34.13 921 ASN B O 1
ATOM 8868 N N . PHE B 2 741 ? 34.999 -7.521 -33.062 1.00 35.43 922 PHE B N 1
ATOM 8869 C CA . PHE B 2 741 ? 34.762 -6.294 -32.298 1.00 38.97 922 PHE B CA 1
ATOM 8870 C C . PHE B 2 741 ? 35.891 -6.090 -31.293 1.00 47.44 922 PHE B C 1
ATOM 8871 O O . PHE B 2 741 ? 35.739 -6.405 -30.104 1.00 54.09 922 PHE B O 1
ATOM 8879 N N . PRO B 2 742 ? 37.022 -5.543 -31.718 1.00 46.01 923 PRO B N 1
ATOM 8880 C CA . PRO B 2 742 ? 38.133 -5.353 -30.781 1.00 51.25 923 PRO B CA 1
ATOM 8881 C C . PRO B 2 742 ? 37.847 -4.224 -29.806 1.00 50.55 923 PRO B C 1
ATOM 8882 O O . PRO B 2 742 ? 37.189 -3.235 -30.142 1.00 42.73 923 PRO B O 1
ATOM 8886 N N . ASN B 2 743 ? 38.341 -4.388 -28.579 1.00 49.05 924 ASN B N 1
ATOM 8887 C CA . ASN B 2 743 ? 38.371 -3.289 -27.614 1.00 54.98 924 ASN B CA 1
ATOM 8888 C C . ASN B 2 743 ? 39.559 -2.392 -27.956 1.00 57.83 924 ASN B C 1
ATOM 8889 O O . ASN B 2 743 ? 40.714 -2.753 -27.702 1.00 53.38 924 ASN B O 1
ATOM 8894 N N . LEU B 2 744 ? 39.280 -1.218 -28.534 1.00 60.14 925 LEU B N 1
ATOM 8895 C CA . LEU B 2 744 ? 40.336 -0.415 -29.147 1.00 62.20 925 LEU B CA 1
ATOM 8896 C C . LEU B 2 744 ? 41.220 0.287 -28.122 1.00 72.59 925 LEU B C 1
ATOM 8897 O O . LEU B 2 744 ? 42.412 0.498 -28.386 1.00 76.27 925 LEU B O 1
ATOM 8902 N N . THR B 2 745 ? 40.669 0.665 -26.964 1.00 74.34 926 THR B N 1
ATOM 8903 C CA . THR B 2 745 ? 41.485 1.315 -25.942 1.00 76.93 926 THR B CA 1
ATOM 8904 C C . THR B 2 745 ? 42.399 0.314 -25.240 1.00 75.88 926 THR B C 1
ATOM 8905 O O . THR B 2 745 ? 43.566 0.621 -24.965 1.00 71.21 926 THR B O 1
ATOM 8909 N N . LYS B 2 746 ? 41.893 -0.893 -24.964 1.00 75.80 927 LYS B N 1
ATOM 8910 C CA . LYS B 2 746 ? 42.699 -1.935 -24.337 1.00 77.87 927 LYS B CA 1
ATOM 8911 C C . LYS B 2 746 ? 43.816 -2.453 -25.238 1.00 84.27 927 LYS B C 1
ATOM 8912 O O . LYS B 2 746 ? 44.659 -3.219 -24.761 1.00 88.27 927 LYS B O 1
ATOM 8918 N N . LYS B 2 747 ? 43.838 -2.073 -26.514 1.00 85.40 928 LYS B N 1
ATOM 8919 C CA . LYS B 2 747 ? 44.959 -2.387 -27.398 1.00 84.50 928 LYS B CA 1
ATOM 8920 C C . LYS B 2 747 ? 45.771 -1.122 -27.684 1.00 82.83 928 LYS B C 1
ATOM 8921 O O . LYS B 2 747 ? 46.448 -0.591 -26.803 1.00 84.60 928 LYS B O 1
ATOM 8927 N N . ARG B 2 795 ? 2.058 -15.815 -49.875 1.00 84.87 2549 ARG B N 1
ATOM 8928 C CA . ARG B 2 795 ? 3.312 -15.658 -49.142 1.00 83.91 2549 ARG B CA 1
ATOM 8929 C C . ARG B 2 795 ? 3.586 -14.229 -48.654 1.00 75.02 2549 ARG B C 1
ATOM 8930 O O . ARG B 2 795 ? 4.683 -13.710 -48.885 1.00 62.10 2549 ARG B O 1
ATOM 8938 N N . PRO B 2 796 ? 2.623 -13.598 -47.973 1.00 72.53 2550 PRO B N 1
ATOM 8939 C CA . PRO B 2 796 ? 2.862 -12.247 -47.454 1.00 65.57 2550 PRO B CA 1
ATOM 8940 C C . PRO B 2 796 ? 3.705 -12.290 -46.187 1.00 49.24 2550 PRO B C 1
ATOM 8941 O O . PRO B 2 796 ? 3.749 -13.297 -45.473 1.00 45.66 2550 PRO B O 1
ATOM 8945 N N . LEU B 2 797 ? 4.414 -11.189 -45.927 1.00 30.03 2551 LEU B N 1
ATOM 8946 C CA . LEU B 2 797 ? 5.352 -11.176 -44.811 1.00 22.21 2551 LEU B CA 1
ATOM 8947 C C . LEU B 2 797 ? 4.599 -10.852 -43.527 1.00 20.04 2551 LEU B C 1
ATOM 8948 O O . LEU B 2 797 ? 3.929 -9.819 -43.434 1.00 21.11 2551 LEU B O 1
ATOM 8953 N N . LEU B 2 798 ? 4.697 -11.739 -42.544 1.00 24.43 2552 LEU B N 1
ATOM 8954 C CA . LEU B 2 798 ? 3.938 -11.626 -41.308 1.00 24.03 2552 LEU B CA 1
ATOM 8955 C C . LEU B 2 798 ? 4.866 -11.546 -40.103 1.00 20.18 2552 LEU B C 1
ATOM 8956 O O . LEU B 2 798 ? 5.974 -12.084 -40.120 1.00 21.84 2552 LEU B O 1
ATOM 8961 N N . VAL B 2 799 ? 4.394 -10.879 -39.051 1.00 17.76 2553 VAL B N 1
ATOM 8962 C CA . VAL B 2 799 ? 4.994 -10.996 -37.722 1.00 19.17 2553 VAL B CA 1
ATOM 8963 C C . VAL B 2 799 ? 4.905 -12.454 -37.277 1.00 26.79 2553 VAL B C 1
ATOM 8964 O O . VAL B 2 799 ? 3.800 -13.010 -37.213 1.00 21.43 2553 VAL B O 1
ATOM 8968 N N . PRO B 2 800 ? 6.013 -13.102 -36.937 1.00 28.21 2554 PRO B N 1
ATOM 8969 C CA . PRO B 2 800 ? 5.968 -14.519 -36.568 1.00 28.54 2554 PRO B CA 1
ATOM 8970 C C . PRO B 2 800 ? 5.507 -14.699 -35.132 1.00 29.66 2554 PRO B C 1
ATOM 8971 O O . PRO B 2 800 ? 5.508 -13.761 -34.333 1.00 26.72 2554 PRO B O 1
ATOM 8975 N N . LYS B 2 801 ? 5.124 -15.942 -34.818 1.00 32.51 2555 LYS B N 1
ATOM 8976 C CA . LYS B 2 801 ? 4.847 -16.349 -33.441 1.00 32.37 2555 LYS B CA 1
ATOM 8977 C C . LYS B 2 801 ? 6.146 -16.654 -32.710 1.00 35.47 2555 LYS B C 1
ATOM 8978 O O . LYS B 2 801 ? 6.955 -17.466 -33.173 1.00 40.27 2555 LYS B O 1
ATOM 8984 N N . THR B 2 802 ? 6.351 -15.992 -31.576 1.00 31.70 2556 THR B N 1
ATOM 8985 C CA . THR B 2 802 ? 7.499 -16.238 -30.718 1.00 28.87 2556 THR B CA 1
ATOM 8986 C C . THR B 2 802 ? 7.040 -16.053 -29.285 1.00 31.45 2556 THR B C 1
ATOM 8987 O O . THR B 2 802 ? 5.995 -15.454 -29.022 1.00 39.72 2556 THR B O 1
ATOM 8991 N N . THR B 2 803 ? 7.838 -16.555 -28.357 1.00 36.03 2557 THR B N 1
ATOM 8992 C CA . THR B 2 803 ? 7.571 -16.267 -26.952 1.00 39.88 2557 THR B CA 1
ATOM 8993 C C . THR B 2 803 ? 7.981 -14.845 -26.584 1.00 37.58 2557 THR B C 1
ATOM 8994 O O . THR B 2 803 ? 7.379 -14.239 -25.694 1.00 37.85 2557 THR B O 1
ATOM 8998 N N . GLN B 2 804 ? 8.983 -14.301 -27.265 1.00 30.85 2558 GLN B N 1
ATOM 8999 C CA . GLN B 2 804 ? 9.547 -12.982 -27.004 1.00 29.83 2558 GLN B CA 1
ATOM 9000 C C . GLN B 2 804 ? 8.650 -11.892 -27.574 1.00 26.25 2558 GLN B C 1
ATOM 9001 O O . GLN B 2 804 ? 8.111 -12.042 -28.670 1.00 25.51 2558 GLN B O 1
ATOM 9007 N N . PRO B 2 805 ? 8.497 -10.776 -26.871 1.00 26.27 2559 PRO B N 1
ATOM 9008 C CA . PRO B 2 805 ? 7.834 -9.619 -27.484 1.00 26.15 2559 PRO B CA 1
ATOM 9009 C C . PRO B 2 805 ? 8.654 -9.089 -28.658 1.00 21.83 2559 PRO B C 1
ATOM 9010 O O . PRO B 2 805 ? 9.888 -9.111 -28.640 1.00 21.53 2559 PRO B O 1
ATOM 9014 N N . LEU B 2 806 ? 7.950 -8.635 -29.693 1.00 24.48 2560 LEU B N 1
ATOM 9015 C CA . LEU B 2 806 ? 8.543 -8.054 -30.892 1.00 19.62 2560 LEU B CA 1
ATOM 9016 C C . LEU B 2 806 ? 8.076 -6.610 -31.028 1.00 18.74 2560 LEU B C 1
ATOM 9017 O O . LEU B 2 806 ? 6.994 -6.248 -30.552 1.00 17.38 2560 LEU B O 1
ATOM 9022 N N . PHE B 2 807 ? 8.888 -5.787 -31.707 1.00 15.14 2561 PHE B N 1
ATOM 9023 C CA . PHE B 2 807 ? 8.720 -4.336 -31.703 1.00 18.51 2561 PHE B CA 1
ATOM 9024 C C . PHE B 2 807 ? 8.874 -3.756 -33.098 1.00 17.24 2561 PHE B C 1
ATOM 9025 O O . PHE B 2 807 ? 9.692 -4.233 -33.888 1.00 16.66 2561 PHE B O 1
ATOM 9033 N N . ASP B 2 808 ? 8.064 -2.753 -33.410 1.00 15.06 2562 ASP B N 1
ATOM 9034 C CA . ASP B 2 808 ? 8.373 -1.907 -34.555 1.00 21.46 2562 ASP B CA 1
ATOM 9035 C C . ASP B 2 808 ? 9.649 -1.127 -34.238 1.00 16.55 2562 ASP B C 1
ATOM 9036 O O . ASP B 2 808 ? 9.747 -0.538 -33.156 1.00 25.81 2562 ASP B O 1
ATOM 9041 N N . PRO B 2 809 ? 10.652 -1.116 -35.119 1.00 20.87 2563 PRO B N 1
ATOM 9042 C CA . PRO B 2 809 ? 11.938 -0.499 -34.727 1.00 27.94 2563 PRO B CA 1
ATOM 9043 C C . PRO B 2 809 ? 11.850 1.000 -34.468 1.00 36.42 2563 PRO B C 1
ATOM 9044 O O . PRO B 2 809 ? 12.681 1.528 -33.719 1.00 37.44 2563 PRO B O 1
ATOM 9048 N N . LEU B 2 810 ? 10.873 1.701 -35.053 1.00 30.96 2564 LEU B N 1
ATOM 9049 C CA . LEU B 2 810 ? 10.750 3.152 -34.907 1.00 24.80 2564 LEU B CA 1
ATOM 9050 C C . LEU B 2 810 ? 9.745 3.547 -33.830 1.00 36.89 2564 LEU B C 1
ATOM 9051 O O . LEU B 2 810 ? 10.087 4.273 -32.886 1.00 33.27 2564 LEU B O 1
ATOM 9056 N N . SER B 2 811 ? 8.502 3.079 -33.943 1.00 25.23 2565 SER B N 1
ATOM 9057 C CA . SER B 2 811 ? 7.528 3.414 -32.912 1.00 27.83 2565 SER B CA 1
ATOM 9058 C C . SER B 2 811 ? 7.736 2.622 -31.625 1.00 28.10 2565 SER B C 1
ATOM 9059 O O . SER B 2 811 ? 7.178 3.003 -30.585 1.00 25.18 2565 SER B O 1
ATOM 9062 N N . LYS B 2 812 ? 8.499 1.522 -31.669 1.00 24.05 2566 LYS B N 1
ATOM 9063 C CA . LYS B 2 812 ? 8.659 0.616 -30.530 1.00 24.66 2566 LYS B CA 1
ATOM 9064 C C . LYS B 2 812 ? 7.335 0.036 -30.053 1.00 29.19 2566 LYS B C 1
ATOM 9065 O O . LYS B 2 812 ? 7.276 -0.550 -28.970 1.00 34.26 2566 LYS B O 1
ATOM 9071 N N . VAL B 2 813 ? 6.263 0.212 -30.831 1.00 22.98 2567 VAL B N 1
ATOM 9072 C CA . VAL B 2 813 ? 5.004 -0.465 -30.560 1.00 19.50 2567 VAL B CA 1
ATOM 9073 C C . VAL B 2 813 ? 5.223 -1.974 -30.589 1.00 22.72 2567 VAL B C 1
ATOM 9074 O O . VAL B 2 813 ? 6.026 -2.491 -31.377 1.00 22.67 2567 VAL B O 1
ATOM 9078 N N . GLN B 2 814 ? 4.515 -2.695 -29.722 1.00 25.94 2568 GLN B N 1
ATOM 9079 C CA . GLN B 2 814 ? 4.630 -4.146 -29.729 1.00 28.54 2568 GLN B CA 1
ATOM 9080 C C . GLN B 2 814 ? 3.860 -4.735 -30.904 1.00 22.81 2568 GLN B C 1
ATOM 9081 O O . GLN B 2 814 ? 2.699 -4.386 -31.137 1.00 30.89 2568 GLN B O 1
ATOM 9087 N N . LEU B 2 815 ? 4.505 -5.640 -31.629 1.00 17.43 2569 LEU B N 1
ATOM 9088 C CA . LEU B 2 815 ? 3.918 -6.279 -32.800 1.00 27.87 2569 LEU B CA 1
ATOM 9089 C C . LEU B 2 815 ? 3.141 -7.527 -32.389 1.00 29.95 2569 LEU B C 1
ATOM 9090 O O . LEU B 2 815 ? 3.517 -8.225 -31.443 1.00 29.54 2569 LEU B O 1
ATOM 9095 N N . LEU B 2 816 ? 2.049 -7.812 -33.122 1.00 26.86 2570 LEU B N 1
ATOM 9096 C CA . LEU B 2 816 ? 1.288 -9.022 -32.815 1.00 31.73 2570 LEU B CA 1
ATOM 9097 C C . LEU B 2 816 ? 1.438 -10.071 -33.918 1.00 22.72 2570 LEU B C 1
ATOM 9098 O O . LEU B 2 816 ? 1.447 -9.725 -35.104 1.00 29.05 2570 LEU B O 1
ATOM 9103 N N . PRO B 2 817 ? 1.564 -11.347 -33.547 1.00 23.44 2571 PRO B N 1
ATOM 9104 C CA . PRO B 2 817 ? 1.730 -12.415 -34.544 1.00 26.10 2571 PRO B CA 1
ATOM 9105 C C . PRO B 2 817 ? 0.638 -12.386 -35.603 1.00 30.88 2571 PRO B C 1
ATOM 9106 O O . PRO B 2 817 ? -0.537 -12.169 -35.298 1.00 26.58 2571 PRO B O 1
ATOM 9110 N N . GLY B 2 818 ? 1.029 -12.635 -36.857 1.00 18.73 2572 GLY B N 1
ATOM 9111 C CA . GLY B 2 818 ? 0.070 -12.647 -37.949 1.00 17.13 2572 GLY B CA 1
ATOM 9112 C C . GLY B 2 818 ? -0.283 -11.287 -38.511 1.00 23.31 2572 GLY B C 1
ATOM 9113 O O . GLY B 2 818 ? -0.922 -11.218 -39.575 1.00 21.73 2572 GLY B O 1
ATOM 9114 N N . GLN B 2 819 ? 0.106 -10.199 -37.848 1.00 17.75 2573 GLN B N 1
ATOM 9115 C CA . GLN B 2 819 ? -0.015 -8.890 -38.465 1.00 30.53 2573 GLN B CA 1
ATOM 9116 C C . GLN B 2 819 ? 0.968 -8.780 -39.630 1.00 24.64 2573 GLN B C 1
ATOM 9117 O O . GLN B 2 819 ? 2.003 -9.452 -39.641 1.00 21.97 2573 GLN B O 1
ATOM 9123 N N . PRO B 2 820 ? 0.682 -7.922 -40.607 1.00 26.68 2574 PRO B N 1
ATOM 9124 C CA . PRO B 2 820 ? 1.697 -7.602 -41.624 1.00 26.61 2574 PRO B CA 1
ATOM 9125 C C . PRO B 2 820 ? 3.002 -7.146 -40.975 1.00 28.22 2574 PRO B C 1
ATOM 9126 O O . PRO B 2 820 ? 3.011 -6.348 -40.032 1.00 23.65 2574 PRO B O 1
ATOM 9130 N N . LEU B 2 821 ? 4.111 -7.671 -41.466 1.00 25.00 2575 LEU B N 1
ATOM 9131 C CA . LEU B 2 821 ? 5.395 -7.275 -40.911 1.00 21.73 2575 LEU B CA 1
ATOM 9132 C C . LEU B 2 821 ? 5.714 -5.847 -41.337 1.00 25.59 2575 LEU B C 1
ATOM 9133 O O . LEU B 2 821 ? 5.608 -5.523 -42.523 1.00 30.47 2575 LEU B O 1
ATOM 9138 N N . PRO B 2 822 ? 6.084 -4.963 -40.413 1.00 28.46 2576 PRO B N 1
ATOM 9139 C CA . PRO B 2 822 ? 6.409 -3.589 -40.816 1.00 30.34 2576 PRO B CA 1
ATOM 9140 C C . PRO B 2 822 ? 7.710 -3.576 -41.601 1.00 30.44 2576 PRO B C 1
ATOM 9141 O O . PRO B 2 822 ? 8.704 -4.188 -41.199 1.00 33.76 2576 PRO B O 1
ATOM 9145 N N . GLN B 2 823 ? 7.693 -2.887 -42.735 1.00 27.39 2577 GLN B N 1
ATOM 9146 C CA . GLN B 2 823 ? 8.911 -2.679 -43.528 1.00 42.75 2577 GLN B CA 1
ATOM 9147 C C . GLN B 2 823 ? 8.870 -1.227 -44.012 1.00 34.51 2577 GLN B C 1
ATOM 9148 O O . GLN B 2 823 ? 8.256 -0.914 -45.034 1.00 45.43 2577 GLN B O 1
ATOM 9154 N N . HIS B 2 824 ? 9.487 -0.348 -43.243 1.00 23.66 2578 HIS B N 1
ATOM 9155 C CA . HIS B 2 824 ? 9.378 1.081 -43.492 1.00 25.64 2578 HIS B CA 1
ATOM 9156 C C . HIS B 2 824 ? 10.430 1.497 -44.508 1.00 19.76 2578 HIS B C 1
ATOM 9157 O O . HIS B 2 824 ? 11.590 1.103 -44.382 1.00 22.65 2578 HIS B O 1
ATOM 9164 N N . PRO B 2 825 ? 10.070 2.279 -45.507 1.00 23.04 2579 PRO B N 1
ATOM 9165 C CA . PRO B 2 825 ? 11.074 2.735 -46.473 1.00 28.46 2579 PRO B CA 1
ATOM 9166 C C . PRO B 2 825 ? 12.141 3.582 -45.785 1.00 25.56 2579 PRO B C 1
ATOM 9167 O O . PRO B 2 825 ? 11.894 4.251 -44.777 1.00 19.52 2579 PRO B O 1
ATOM 9171 N N . ILE B 2 826 ? 13.349 3.529 -46.334 1.00 22.15 2580 ILE B N 1
ATOM 9172 C CA . ILE B 2 826 ? 14.478 4.182 -45.688 1.00 26.61 2580 ILE B CA 1
ATOM 9173 C C . ILE B 2 826 ? 14.373 5.686 -45.887 1.00 23.16 2580 ILE B C 1
ATOM 9174 O O . ILE B 2 826 ? 14.224 6.183 -47.008 1.00 29.15 2580 ILE B O 1
ATOM 9179 N N . ASP B 2 827 ? 14.403 6.404 -44.787 1.00 30.04 2581 ASP B N 1
ATOM 9180 C CA . ASP B 2 827 ? 14.298 7.857 -44.741 1.00 28.22 2581 ASP B CA 1
ATOM 9181 C C . ASP B 2 827 ? 15.700 8.428 -44.966 1.00 27.15 2581 ASP B C 1
ATOM 9182 O O . ASP B 2 827 ? 16.574 8.276 -44.108 1.00 26.54 2581 ASP B O 1
ATOM 9187 N N . ASP B 2 828 ? 15.943 9.042 -46.130 1.00 23.08 2582 ASP B N 1
ATOM 9188 C CA . ASP B 2 828 ? 17.296 9.475 -46.472 1.00 26.41 2582 ASP B CA 1
ATOM 9189 C C . ASP B 2 828 ? 17.462 10.989 -46.622 1.00 23.88 2582 ASP B C 1
ATOM 9190 O O . ASP B 2 828 ? 18.562 11.447 -46.944 1.00 20.72 2582 ASP B O 1
ATOM 9195 N N . SER B 2 829 ? 16.419 11.781 -46.394 1.00 17.91 2583 SER B N 1
ATOM 9196 C CA . SER B 2 829 ? 16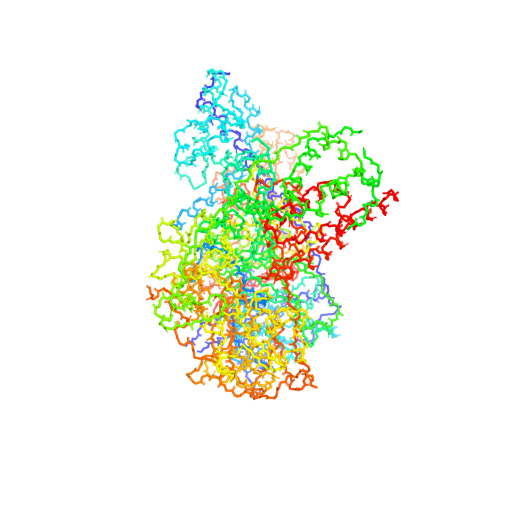.514 13.202 -46.717 1.00 25.83 2583 SER B CA 1
ATOM 9197 C C . SER B 2 829 ? 17.519 13.915 -45.822 1.00 23.70 2583 SER B C 1
ATOM 9198 O O . SER B 2 829 ? 18.170 14.869 -46.262 1.00 25.41 2583 SER B O 1
ATOM 9201 N N . TRP B 2 830 ? 17.685 13.445 -44.581 1.00 16.44 2584 TRP B N 1
ATOM 9202 C CA . TRP B 2 830 ? 18.690 14.028 -43.701 1.00 16.35 2584 TRP B CA 1
ATOM 9203 C C . TRP B 2 830 ? 20.096 13.841 -44.256 1.00 17.74 2584 TRP B C 1
ATOM 9204 O O . TRP B 2 830 ? 20.963 14.699 -44.058 1.00 15.77 2584 TRP B O 1
ATOM 9215 N N . LEU B 2 831 ? 20.335 12.740 -44.959 1.00 17.11 2585 LEU B N 1
ATOM 9216 C CA . LEU B 2 831 ? 21.667 12.445 -45.467 1.00 16.50 2585 LEU B CA 1
ATOM 9217 C C . LEU B 2 831 ? 21.942 13.193 -46.755 1.00 18.02 2585 LEU B C 1
ATOM 9218 O O . LEU B 2 831 ? 23.068 13.656 -46.980 1.00 17.53 2585 LEU B O 1
ATOM 9223 N N . LEU B 2 832 ? 20.932 13.289 -47.624 1.00 14.92 2586 LEU B N 1
ATOM 9224 C CA . LEU B 2 832 ? 21.038 14.162 -48.784 1.00 17.34 2586 LEU B CA 1
ATOM 9225 C C . LEU B 2 832 ? 21.305 15.607 -48.359 1.00 24.85 2586 LEU B C 1
ATOM 9226 O O . LEU B 2 832 ? 22.053 16.333 -49.027 1.00 18.16 2586 LEU B O 1
ATOM 9231 N N . LEU B 2 833 ? 20.704 16.052 -47.253 1.00 21.23 2587 LEU B N 1
ATOM 9232 C CA . LEU B 2 833 ? 20.945 17.434 -46.836 1.00 21.84 2587 LEU B CA 1
ATOM 9233 C C . LEU B 2 833 ? 22.395 17.632 -46.408 1.00 21.16 2587 LEU B C 1
ATOM 9234 O O . LEU B 2 833 ? 23.009 18.659 -46.726 1.00 23.98 2587 LEU B O 1
ATOM 9239 N N . LYS B 2 834 ? 22.961 16.664 -45.684 1.00 20.30 2588 LYS B N 1
ATOM 9240 C CA . LYS B 2 834 ? 24.360 16.784 -45.287 1.00 22.58 2588 LYS B CA 1
ATOM 9241 C C . LYS B 2 834 ? 25.277 16.884 -46.509 1.00 20.65 2588 LYS B C 1
ATOM 9242 O O . LYS B 2 834 ? 26.221 17.687 -46.524 1.00 18.37 2588 LYS B O 1
ATOM 9248 N N . HIS B 2 835 ? 25.011 16.079 -47.548 1.00 16.11 2589 HIS B N 1
ATOM 9249 C CA . HIS B 2 835 ? 25.861 16.092 -48.740 1.00 16.06 2589 HIS B CA 1
ATOM 9250 C C . HIS B 2 835 ? 25.674 17.363 -49.545 1.00 14.93 2589 HIS B C 1
ATOM 9251 O O . HIS B 2 835 ? 26.637 17.861 -50.139 1.00 18.72 2589 HIS B O 1
ATOM 9258 N N . ARG B 2 836 ? 24.453 17.901 -49.579 1.00 16.63 2590 ARG B N 1
ATOM 9259 C CA . ARG B 2 836 ? 24.241 19.194 -50.219 1.00 21.76 2590 ARG B CA 1
ATOM 9260 C C . ARG B 2 836 ? 25.024 20.289 -49.505 1.00 24.18 2590 ARG B C 1
ATOM 9261 O O . ARG B 2 836 ? 25.691 21.113 -50.146 1.00 22.82 2590 ARG B O 1
ATOM 9269 N N . ASP B 2 837 ? 24.941 20.315 -48.173 1.00 23.25 2591 ASP B N 1
ATOM 9270 C CA . ASP B 2 837 ? 25.618 21.334 -47.374 1.00 22.57 2591 ASP B CA 1
ATOM 9271 C C . ASP B 2 837 ? 27.137 21.202 -47.438 1.00 25.12 2591 ASP B C 1
ATOM 9272 O O . ASP B 2 837 ? 27.847 22.211 -47.363 1.00 23.78 2591 ASP B O 1
ATOM 9277 N N . ASN B 2 838 ? 27.653 19.973 -47.526 1.00 21.58 2592 ASN B N 1
ATOM 9278 C CA . ASN B 2 838 ? 29.090 19.777 -47.708 1.00 20.61 2592 ASN B CA 1
ATOM 9279 C C . ASN B 2 838 ? 29.604 20.520 -48.934 1.00 23.49 2592 ASN B C 1
ATOM 9280 O O . ASN B 2 838 ? 30.669 21.146 -48.883 1.00 28.50 2592 ASN B O 1
ATOM 9285 N N . LEU B 2 839 ? 28.879 20.433 -50.060 1.00 19.69 2593 LEU B N 1
ATOM 9286 C CA . LEU B 2 839 ? 29.291 21.151 -51.267 1.00 21.70 2593 LEU B CA 1
ATOM 9287 C C . LEU B 2 839 ? 29.123 22.657 -51.091 1.00 25.32 2593 LEU B C 1
ATOM 9288 O O . LEU B 2 839 ? 29.966 23.442 -51.549 1.00 30.38 2593 LEU B O 1
ATOM 9293 N N . GLN B 2 840 ? 28.033 23.074 -50.442 1.00 20.14 2594 GLN B N 1
ATOM 9294 C CA . GLN B 2 840 ? 27.758 24.494 -50.254 1.00 33.36 2594 GLN B CA 1
ATOM 9295 C C . GLN B 2 840 ? 28.873 25.193 -49.490 1.00 38.95 2594 GLN B C 1
ATOM 9296 O O . GLN B 2 840 ? 29.041 26.409 -49.627 1.00 36.62 2594 GLN B O 1
ATOM 9302 N N . ASP B 2 841 ? 29.644 24.446 -48.706 1.00 34.45 2595 ASP B N 1
ATOM 9303 C CA . ASP B 2 841 ? 30.663 25.014 -47.839 1.00 35.84 2595 ASP B CA 1
ATOM 9304 C C . ASP B 2 841 ? 32.006 25.215 -48.519 1.00 37.87 2595 ASP B C 1
ATOM 9305 O O . ASP B 2 841 ? 32.897 25.805 -47.906 1.00 39.73 2595 ASP B O 1
ATOM 9310 N N . PHE B 2 842 ? 32.193 24.722 -49.740 1.00 32.77 2596 PHE B N 1
ATOM 9311 C CA . PHE B 2 842 ? 33.467 24.924 -50.410 1.00 32.11 2596 PHE B CA 1
ATOM 9312 C C . PHE B 2 842 ? 33.634 26.402 -50.743 1.00 38.69 2596 PHE B C 1
ATOM 9313 O O . PHE B 2 842 ? 32.724 27.039 -51.285 1.00 31.67 2596 PHE B O 1
ATOM 9321 N N . ILE B 2 843 ? 34.796 26.952 -50.401 1.00 47.96 2597 ILE B N 1
ATOM 9322 C CA . ILE B 2 843 ? 34.994 28.380 -50.604 1.00 49.98 2597 ILE B CA 1
ATOM 9323 C C . ILE B 2 843 ? 35.348 28.673 -52.058 1.00 44.56 2597 ILE B C 1
ATOM 9324 O O . ILE B 2 843 ? 35.041 29.757 -52.568 1.00 47.07 2597 ILE B O 1
ATOM 9329 N N . ASP B 2 844 ? 35.941 27.710 -52.760 1.00 39.96 2598 ASP B N 1
ATOM 9330 C CA . ASP B 2 844 ? 36.446 27.906 -54.114 1.00 39.74 2598 ASP B CA 1
ATOM 9331 C C . ASP B 2 844 ? 35.501 27.398 -55.197 1.00 46.42 2598 ASP B C 1
ATOM 9332 O O . ASP B 2 844 ? 35.901 27.316 -56.362 1.00 47.85 2598 ASP B O 1
ATOM 9337 N N . LEU B 2 845 ? 34.273 27.029 -54.850 1.00 36.18 2599 LEU B N 1
ATOM 9338 C CA . LEU B 2 845 ? 33.274 26.687 -55.849 1.00 36.08 2599 LEU B CA 1
ATOM 9339 C C . LEU B 2 845 ? 32.389 27.899 -56.093 1.00 29.99 2599 LEU B C 1
ATOM 9340 O O . LEU B 2 845 ? 31.931 28.541 -55.142 1.00 34.32 2599 LEU B O 1
ATOM 9345 N N . ARG B 2 846 ? 32.156 28.211 -57.360 1.00 29.88 2600 ARG B N 1
ATOM 9346 C CA . ARG B 2 846 ? 31.265 29.312 -57.702 1.00 38.72 2600 ARG B CA 1
ATOM 9347 C C . ARG B 2 846 ? 29.805 28.880 -57.562 1.00 40.45 2600 ARG B C 1
ATOM 9348 O O . ARG B 2 846 ? 29.486 27.695 -57.702 1.00 42.56 2600 ARG B O 1
ATOM 9356 N N . PRO B 2 847 ? 28.899 29.824 -57.279 1.00 34.60 2601 PRO B N 1
ATOM 9357 C CA . PRO B 2 847 ? 27.489 29.447 -57.080 1.00 33.03 2601 PRO B CA 1
ATOM 9358 C C . PRO B 2 847 ? 26.898 28.648 -58.222 1.00 36.46 2601 PRO B C 1
ATOM 9359 O O . PRO B 2 847 ? 26.076 27.754 -57.979 1.00 36.61 2601 PRO B O 1
ATOM 9363 N N . GLU B 2 848 ? 27.295 28.948 -59.464 1.00 36.40 2602 GLU B N 1
ATOM 9364 C CA . GLU B 2 848 ? 26.778 28.210 -60.613 1.00 34.60 2602 GLU B CA 1
ATOM 9365 C C . GLU B 2 848 ? 27.196 26.748 -60.564 1.00 31.16 2602 GLU B C 1
ATOM 9366 O O . GLU B 2 848 ? 26.430 25.872 -60.979 1.00 29.76 2602 GLU B O 1
ATOM 9372 N N . GLU B 2 849 ? 28.426 26.475 -60.091 1.00 26.94 2603 GLU B N 1
ATOM 9373 C CA . GLU B 2 849 ? 28.921 25.105 -59.977 1.00 33.58 2603 GLU B CA 1
ATOM 9374 C C . GLU B 2 849 ? 28.207 24.345 -58.871 1.00 31.29 2603 GLU B C 1
ATOM 9375 O O . GLU B 2 849 ? 27.804 23.192 -59.053 1.00 29.52 2603 GLU B O 1
ATOM 9381 N N . LYS B 2 850 ? 28.107 24.958 -57.692 1.00 27.77 2604 LYS B N 1
ATOM 9382 C CA . LYS B 2 850 ? 27.391 24.350 -56.578 1.00 25.68 2604 LYS B CA 1
ATOM 9383 C C . LYS B 2 850 ? 25.973 23.981 -56.982 1.00 34.03 2604 LYS B C 1
ATOM 9384 O O . LYS B 2 850 ? 25.506 22.871 -56.706 1.00 32.83 2604 LYS B O 1
ATOM 9390 N N . GLU B 2 851 ? 25.274 24.897 -57.655 1.00 28.36 2605 GLU B N 1
ATOM 9391 C CA . GLU B 2 851 ? 23.892 24.619 -58.029 1.00 29.80 2605 GLU B CA 1
ATOM 9392 C C . GLU B 2 851 ? 23.789 23.329 -58.838 1.00 34.74 2605 GLU B C 1
ATOM 9393 O O . GLU B 2 851 ? 22.975 22.453 -58.523 1.00 27.31 2605 GLU B O 1
ATOM 9399 N N . PHE B 2 852 ? 24.613 23.185 -59.881 1.00 31.70 2606 PHE B N 1
ATOM 9400 C CA . PHE B 2 852 ? 24.498 21.993 -60.713 1.00 30.89 2606 PHE B CA 1
ATOM 9401 C C . PHE B 2 852 ? 25.004 20.756 -59.983 1.00 27.58 2606 PHE B C 1
ATOM 9402 O O . PHE B 2 852 ? 24.367 19.697 -60.027 1.00 25.70 2606 PHE B O 1
ATOM 9410 N N . LEU B 2 853 ? 26.176 20.854 -59.353 1.00 20.55 2607 LEU B N 1
ATOM 9411 C CA . LEU B 2 853 ? 26.709 19.719 -58.605 1.00 27.32 2607 LEU B CA 1
ATOM 9412 C C . LEU B 2 853 ? 25.698 19.195 -57.591 1.00 28.09 2607 LEU B C 1
ATOM 9413 O O . LEU B 2 853 ? 25.543 17.979 -57.424 1.00 24.08 2607 LEU B O 1
ATOM 9418 N N . GLN B 2 854 ? 24.990 20.094 -56.911 1.00 20.41 2608 GLN B N 1
ATOM 9419 C CA . GLN B 2 854 ? 24.052 19.632 -55.895 1.00 23.55 2608 GLN B CA 1
ATOM 9420 C C . GLN B 2 854 ? 22.821 18.989 -56.526 1.00 26.02 2608 GLN B C 1
ATOM 9421 O O . GLN B 2 854 ? 22.260 18.045 -55.958 1.00 22.02 2608 GLN B O 1
ATOM 9427 N N . GLU B 2 855 ? 22.402 19.475 -57.700 1.00 22.48 2609 GLU B N 1
ATOM 9428 C CA . GLU B 2 855 ? 21.263 18.885 -58.399 1.00 26.96 2609 GLU B CA 1
ATOM 9429 C C . GLU B 2 855 ? 21.597 17.478 -58.875 1.00 25.36 2609 GLU B C 1
ATOM 9430 O O . GLU B 2 855 ? 20.803 16.542 -58.713 1.00 20.00 2609 GLU B O 1
ATOM 9436 N N . TRP B 2 856 ? 22.771 17.318 -59.481 1.00 21.66 2610 TRP B N 1
ATOM 9437 C CA . TRP B 2 856 ? 23.186 15.996 -59.919 1.00 25.56 2610 TRP B CA 1
ATOM 9438 C C . TRP B 2 856 ? 23.380 15.060 -58.726 1.00 24.15 2610 TRP B C 1
ATOM 9439 O O . TRP B 2 856 ? 22.907 13.919 -58.749 1.00 24.81 2610 TRP B O 1
ATOM 9450 N N . ASP B 2 857 ? 24.015 15.541 -57.650 1.00 22.95 2611 ASP B N 1
ATOM 9451 C CA . ASP B 2 857 ? 24.248 14.683 -56.483 1.00 20.70 2611 ASP B CA 1
ATOM 9452 C C . ASP B 2 857 ? 22.946 14.241 -55.821 1.00 21.90 2611 ASP B C 1
ATOM 9453 O O . ASP B 2 857 ? 22.813 13.074 -55.424 1.00 19.00 2611 ASP B O 1
ATOM 9458 N N . ALA B 2 858 ? 21.990 15.161 -55.647 1.00 18.91 2612 ALA B N 1
ATOM 9459 C CA . ALA B 2 858 ? 20.738 14.780 -54.996 1.00 25.15 2612 ALA B CA 1
ATOM 9460 C C . ALA B 2 858 ? 20.041 13.689 -55.793 1.00 30.83 2612 ALA B C 1
ATOM 9461 O O . ALA B 2 858 ? 19.446 12.774 -55.216 1.00 28.87 2612 ALA B O 1
ATOM 9463 N N . PHE B 2 859 ? 20.156 13.743 -57.121 1.00 29.86 2613 PHE B N 1
ATOM 9464 C CA . PHE B 2 859 ? 19.616 12.683 -57.969 1.00 29.42 2613 PHE B CA 1
ATOM 9465 C C . PHE B 2 859 ? 20.446 11.409 -57.859 1.00 23.09 2613 PHE B C 1
ATOM 9466 O O . PHE B 2 859 ? 19.908 10.337 -57.564 1.00 23.79 2613 PHE B O 1
ATOM 9474 N N . ILE B 2 860 ? 21.765 11.505 -58.074 1.00 17.23 2614 ILE B N 1
ATOM 9475 C CA . ILE B 2 860 ? 22.562 10.289 -58.248 1.00 18.74 2614 ILE B CA 1
ATOM 9476 C C . ILE B 2 860 ? 22.802 9.571 -56.920 1.00 18.72 2614 ILE B C 1
ATOM 9477 O O . ILE B 2 860 ? 22.889 8.336 -56.884 1.00 19.93 2614 ILE B O 1
ATOM 9482 N N . LEU B 2 861 ? 22.888 10.304 -55.808 1.00 17.65 2615 LEU B N 1
ATOM 9483 C CA . LEU B 2 861 ? 23.141 9.644 -54.527 1.00 20.86 2615 LEU B CA 1
ATOM 9484 C C . LEU B 2 861 ? 22.019 8.685 -54.171 1.00 18.75 2615 LEU B C 1
ATOM 9485 O O . LEU B 2 861 ? 22.248 7.665 -53.508 1.00 20.78 2615 LEU B O 1
ATOM 9490 N N . ARG B 2 862 ? 20.804 8.989 -54.611 1.00 17.65 2616 ARG B N 1
ATOM 9491 C CA . ARG B 2 862 ? 19.671 8.141 -54.285 1.00 22.25 2616 ARG B CA 1
ATOM 9492 C C . ARG B 2 862 ? 19.700 6.823 -55.048 1.00 23.62 2616 ARG B C 1
ATOM 9493 O O . ARG B 2 862 ? 18.978 5.898 -54.684 1.00 25.59 2616 ARG B O 1
ATOM 9501 N N . ARG B 2 863 ? 20.501 6.705 -56.105 1.00 25.29 2617 ARG B N 1
ATOM 9502 C CA . ARG B 2 863 ? 20.550 5.433 -56.818 1.00 18.53 2617 ARG B CA 1
ATOM 9503 C C . ARG B 2 863 ? 21.645 4.500 -56.305 1.00 19.36 2617 ARG B C 1
ATOM 9504 O O . ARG B 2 863 ? 21.719 3.364 -56.778 1.00 19.37 2617 ARG B O 1
ATOM 9512 N N . HIS B 2 864 ? 22.497 4.940 -55.367 1.00 16.72 2618 HIS B N 1
ATOM 9513 C CA . HIS B 2 864 ? 23.463 4.048 -54.702 1.00 20.24 2618 HIS B CA 1
ATOM 9514 C C . HIS B 2 864 ? 24.264 3.218 -55.704 1.00 20.83 2618 HIS B C 1
ATOM 9515 O O . HIS B 2 864 ? 24.371 1.995 -55.593 1.00 22.68 2618 HIS B O 1
ATOM 9522 N N . ILE B 2 865 ? 24.827 3.895 -56.692 1.00 21.14 2619 ILE B N 1
ATOM 9523 C CA . ILE B 2 865 ? 25.549 3.229 -57.767 1.00 20.67 2619 ILE B CA 1
ATOM 9524 C C . ILE B 2 865 ? 26.898 2.747 -57.255 1.00 28.10 2619 ILE B C 1
ATOM 9525 O O . ILE B 2 865 ? 27.619 3.478 -56.571 1.00 21.73 2619 ILE B O 1
ATOM 9530 N N . SER B 2 866 ? 27.257 1.513 -57.587 1.00 24.65 2620 SER B N 1
ATOM 9531 C CA . SER B 2 866 ? 28.636 1.117 -57.422 1.00 16.85 2620 SER B CA 1
ATOM 9532 C C . SER B 2 866 ? 29.240 0.546 -58.696 1.00 26.48 2620 SER B C 1
ATOM 9533 O O . SER B 2 866 ? 30.456 0.329 -58.734 1.00 18.78 2620 SER B O 1
ATOM 9536 N N . SER B 2 867 ? 28.454 0.327 -59.745 1.00 20.79 2621 SER B N 1
ATOM 9537 C CA . SER B 2 867 ? 29.000 -0.169 -60.998 1.00 23.88 2621 SER B CA 1
ATOM 9538 C C . SER B 2 867 ? 28.692 0.787 -62.134 1.00 26.77 2621 SER B C 1
ATOM 9539 O O . SER B 2 867 ? 27.564 1.275 -62.266 1.00 22.37 2621 SER B O 1
ATOM 9542 N N . GLU B 2 868 ? 29.690 1.008 -62.991 1.00 22.66 2622 GLU B N 1
ATOM 9543 C CA . GLU B 2 868 ? 29.455 1.828 -64.165 1.00 21.45 2622 GLU B CA 1
ATOM 9544 C C . GLU B 2 868 ? 28.484 1.173 -65.137 1.00 29.70 2622 GLU B C 1
ATOM 9545 O O . GLU B 2 868 ? 28.028 1.844 -66.065 1.00 22.60 2622 GLU B O 1
ATOM 9551 N N . GLN B 2 869 ? 28.148 -0.108 -64.936 1.00 27.51 2623 GLN B N 1
ATOM 9552 C CA . GLN B 2 869 ? 27.178 -0.770 -65.803 1.00 24.67 2623 GLN B CA 1
ATOM 9553 C C . GLN B 2 869 ? 25.830 -0.049 -65.803 1.00 32.33 2623 GLN B C 1
ATOM 9554 O O . GLN B 2 869 ? 25.105 -0.085 -66.806 1.00 21.81 2623 GLN B O 1
ATOM 9560 N N . TYR B 2 870 ? 25.477 0.624 -64.704 1.00 23.54 2624 TYR B N 1
ATOM 9561 C CA . TYR B 2 870 ? 24.144 1.201 -64.580 1.00 23.70 2624 TYR B CA 1
ATOM 9562 C C . TYR B 2 870 ? 24.124 2.712 -64.742 1.00 27.73 2624 TYR B C 1
ATOM 9563 O O . TYR B 2 870 ? 23.034 3.297 -64.848 1.00 29.23 2624 TYR B O 1
ATOM 9572 N N . LEU B 2 871 ? 25.290 3.352 -64.776 1.00 22.51 2625 LEU B N 1
ATOM 9573 C CA . LEU B 2 871 ? 25.368 4.796 -65.000 1.00 26.21 2625 LEU B CA 1
ATOM 9574 C C . LEU B 2 871 ? 24.628 5.298 -66.243 1.00 28.99 2625 LEU B C 1
ATOM 9575 O O . LEU B 2 871 ? 23.924 6.318 -66.137 1.00 28.14 2625 LEU B O 1
ATOM 9580 N N . PRO B 2 872 ? 24.745 4.680 -67.434 1.00 31.64 2626 PRO B N 1
ATOM 9581 C CA . PRO B 2 872 ? 24.085 5.287 -68.609 1.00 31.54 2626 PRO B CA 1
ATOM 9582 C C . PRO B 2 872 ? 22.580 5.396 -68.445 1.00 28.56 2626 PRO B C 1
ATOM 9583 O O . PRO B 2 872 ? 21.983 6.400 -68.859 1.00 28.17 2626 PRO B O 1
ATOM 9587 N N . ARG B 2 873 ? 21.956 4.394 -67.821 1.00 18.00 2627 ARG B N 1
ATOM 9588 C CA . ARG B 2 873 ? 20.523 4.449 -67.546 1.00 23.60 2627 ARG B CA 1
ATOM 9589 C C . ARG B 2 873 ? 20.170 5.624 -66.637 1.00 29.01 2627 ARG B C 1
ATOM 9590 O O . ARG B 2 873 ? 19.193 6.341 -66.881 1.00 31.08 2627 ARG B O 1
ATOM 9598 N N . TYR B 2 874 ? 20.939 5.833 -65.565 1.00 27.00 2628 TYR B N 1
ATOM 9599 C CA . TYR B 2 874 ? 20.557 6.905 -64.651 1.00 28.82 2628 TYR B CA 1
ATOM 9600 C C . TYR B 2 874 ? 20.944 8.266 -65.211 1.00 23.69 2628 TYR B C 1
ATOM 9601 O O . TYR B 2 874 ? 20.240 9.253 -64.970 1.00 25.12 2628 TYR B O 1
ATOM 9610 N N . PHE B 2 875 ? 22.032 8.329 -65.981 1.00 20.98 2629 PHE B N 1
ATOM 9611 C CA . PHE B 2 875 ? 22.352 9.551 -66.707 1.00 25.39 2629 PHE B CA 1
ATOM 9612 C C . PHE B 2 875 ? 21.187 9.973 -67.596 1.00 34.08 2629 PHE B C 1
ATOM 9613 O O . PHE B 2 875 ? 20.771 11.136 -67.580 1.00 30.28 2629 PHE B O 1
ATOM 9621 N N . LEU B 2 876 ? 20.625 9.029 -68.360 1.00 33.51 2630 LEU B N 1
ATOM 9622 C CA . LEU B 2 876 ? 19.545 9.379 -69.281 1.00 29.90 2630 LEU B CA 1
ATOM 9623 C C . LEU B 2 876 ? 18.278 9.770 -68.536 1.00 32.93 2630 LEU B C 1
ATOM 9624 O O . LEU B 2 876 ? 17.558 10.683 -68.965 1.00 33.15 2630 LEU B O 1
ATOM 9629 N N . ARG B 2 877 ? 17.974 9.084 -67.431 1.00 23.53 2631 ARG B N 1
ATOM 9630 C CA . ARG B 2 877 ? 16.841 9.501 -66.612 1.00 32.54 2631 ARG B CA 1
ATOM 9631 C C . ARG B 2 877 ? 17.051 10.908 -66.069 1.00 36.40 2631 ARG B C 1
ATOM 9632 O O . ARG B 2 877 ? 16.100 11.697 -65.986 1.00 32.59 2631 ARG B O 1
ATOM 9640 N N . PHE B 2 878 ? 18.288 11.236 -65.688 1.00 27.46 2632 PHE B N 1
ATOM 9641 C CA . PHE B 2 878 ? 18.560 12.572 -65.173 1.00 32.47 2632 PHE B CA 1
ATOM 9642 C C . PHE B 2 878 ? 18.311 13.618 -66.251 1.00 31.04 2632 PHE B C 1
ATOM 9643 O O . PHE B 2 878 ? 17.658 14.636 -66.003 1.00 28.77 2632 PHE B O 1
ATOM 9651 N N . VAL B 2 879 ? 18.807 13.370 -67.468 1.00 26.91 2633 VAL B N 1
ATOM 9652 C CA . VAL B 2 879 ? 18.665 14.364 -68.527 1.00 31.77 2633 VAL B CA 1
ATOM 9653 C C . VAL B 2 879 ? 17.202 14.569 -68.870 1.00 35.22 2633 VAL B C 1
ATOM 9654 O O . VAL B 2 879 ? 16.785 15.691 -69.168 1.00 42.00 2633 VAL B O 1
ATOM 9658 N N . ARG B 2 880 ? 16.391 13.511 -68.798 1.00 36.54 2634 ARG B N 1
ATOM 9659 C CA . ARG B 2 880 ? 14.974 13.644 -69.124 1.00 44.78 2634 ARG B CA 1
ATOM 9660 C C . ARG B 2 880 ? 14.227 14.405 -68.036 1.00 44.51 2634 ARG B C 1
ATOM 9661 O O . ARG B 2 880 ? 13.450 15.321 -68.331 1.00 49.21 2634 ARG B O 1
ATOM 9669 N N . GLU B 2 881 ? 14.443 14.037 -66.769 1.00 38.37 2635 GLU B N 1
ATOM 9670 C CA . GLU B 2 881 ? 13.714 14.680 -65.680 1.00 39.85 2635 GLU B CA 1
ATOM 9671 C C . GLU B 2 881 ? 14.116 16.138 -65.494 1.00 35.50 2635 GLU B C 1
ATOM 9672 O O . GLU B 2 881 ? 13.294 16.947 -65.051 1.00 43.02 2635 GLU B O 1
ATOM 9678 N N . LYS B 2 882 ? 15.358 16.496 -65.816 1.00 31.89 2636 LYS B N 1
ATOM 9679 C CA . LYS B 2 882 ? 15.872 17.839 -65.570 1.00 31.83 2636 LYS B CA 1
ATOM 9680 C C . LYS B 2 882 ? 16.038 18.646 -66.850 1.00 33.59 2636 LYS B C 1
ATOM 9681 O O . LYS B 2 882 ? 16.655 19.717 -66.817 1.00 30.68 2636 LYS B O 1
ATOM 9687 N N . ALA B 2 883 ? 15.523 18.145 -67.977 1.00 33.65 2637 ALA B N 1
ATOM 9688 C CA . ALA B 2 883 ? 15.663 18.831 -69.255 1.00 35.57 2637 ALA B CA 1
ATOM 9689 C C . ALA B 2 883 ? 15.187 20.276 -69.160 1.00 32.54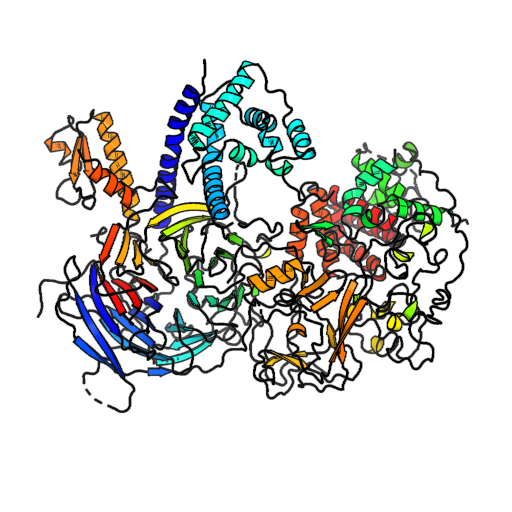 2637 ALA B C 1
ATOM 9690 O O . ALA B 2 883 ? 15.937 21.209 -69.460 1.00 41.27 2637 ALA B O 1
ATOM 9692 N N . ASP B 2 884 ? 13.937 20.474 -68.734 1.00 32.13 2638 ASP B N 1
ATOM 9693 C CA . ASP B 2 884 ? 13.397 21.826 -68.590 1.00 41.82 2638 ASP B CA 1
ATOM 9694 C C . ASP B 2 884 ? 14.291 22.679 -67.694 1.00 36.34 2638 ASP B C 1
ATOM 9695 O O . ASP B 2 884 ? 14.669 23.796 -68.057 1.00 37.41 2638 ASP B O 1
ATOM 9700 N N . TRP B 2 885 ? 14.656 22.150 -66.524 1.00 35.27 2639 TRP B N 1
ATOM 9701 C CA . TRP B 2 885 ? 15.558 22.856 -65.614 1.00 31.67 2639 TRP B CA 1
ATOM 9702 C C . TRP B 2 885 ? 16.889 23.183 -66.285 1.00 29.07 2639 TRP B C 1
ATOM 9703 O O . TRP B 2 885 ? 17.376 24.315 -66.192 1.00 36.96 2639 TRP B O 1
ATOM 9714 N N . LEU B 2 886 ? 17.470 22.216 -67.002 1.00 33.40 2640 LEU B N 1
ATOM 9715 C CA . LEU B 2 886 ? 18.789 22.411 -67.603 1.00 28.17 2640 LEU B CA 1
ATOM 9716 C C . LEU B 2 886 ? 18.791 23.529 -68.644 1.00 32.68 2640 LEU B C 1
ATOM 9717 O O . LEU B 2 886 ? 19.737 24.322 -68.708 1.00 35.23 2640 LEU B O 1
ATOM 9722 N N . VAL B 2 887 ? 17.757 23.602 -69.489 1.00 32.98 2641 VAL B N 1
ATOM 9723 C CA . VAL B 2 887 ? 17.761 24.619 -70.544 1.00 36.54 2641 VAL B CA 1
ATOM 9724 C C . VAL B 2 887 ? 17.238 25.970 -70.081 1.00 42.18 2641 VAL B C 1
ATOM 9725 O O . VAL B 2 887 ? 17.330 26.941 -70.839 1.00 46.93 2641 VAL B O 1
ATOM 9729 N N . SER B 2 888 ? 16.677 26.063 -68.869 1.00 45.12 2642 SER B N 1
ATOM 9730 C CA . SER B 2 888 ? 16.154 27.331 -68.360 1.00 47.36 2642 SER B CA 1
ATOM 9731 C C . SER B 2 888 ? 17.242 28.322 -67.980 1.00 45.81 2642 SER B C 1
ATOM 9732 O O . SER B 2 888 ? 16.942 29.508 -67.808 1.00 44.31 2642 SER B O 1
ATOM 9735 N N . LYS B 2 889 ? 18.482 27.878 -67.837 1.00 41.92 2643 LYS B N 1
ATOM 9736 C CA . LYS B 2 889 ? 19.521 28.745 -67.303 1.00 43.82 2643 LYS B CA 1
ATOM 9737 C C . LYS B 2 889 ? 20.858 28.339 -67.905 1.00 43.09 2643 LYS B C 1
ATOM 9738 O O . LYS B 2 889 ? 21.235 27.165 -67.858 1.00 38.79 2643 LYS B O 1
ATOM 9744 N N . ARG B 2 890 ? 21.573 29.328 -68.437 1.00 41.07 2644 ARG B N 1
ATOM 9745 C CA . ARG B 2 890 ? 22.758 29.074 -69.249 1.00 46.66 2644 ARG B CA 1
ATOM 9746 C C . ARG B 2 890 ? 23.833 28.320 -68.467 1.00 45.02 2644 ARG B C 1
ATOM 9747 O O . ARG B 2 890 ? 24.468 27.405 -69.003 1.00 46.43 2644 ARG B O 1
ATOM 9755 N N . SER B 2 891 ? 24.049 28.675 -67.198 1.00 36.87 2645 SER B N 1
ATOM 9756 C CA . SER B 2 891 ? 25.128 28.034 -66.446 1.00 36.68 2645 SER B CA 1
ATOM 9757 C C . SER B 2 891 ? 24.858 26.552 -66.198 1.00 36.83 2645 SER B C 1
ATOM 9758 O O . SER B 2 891 ? 25.803 25.757 -66.100 1.00 38.58 2645 SER B O 1
ATOM 9761 N N . ARG B 2 892 ? 23.585 26.166 -66.098 1.00 28.08 2646 ARG B N 1
ATOM 9762 C CA . ARG B 2 892 ? 23.248 24.769 -65.855 1.00 28.14 2646 ARG B CA 1
ATOM 9763 C C . ARG B 2 892 ? 23.649 23.887 -67.031 1.00 36.77 2646 ARG B C 1
ATOM 9764 O O . ARG B 2 892 ? 24.234 22.813 -66.840 1.00 36.35 2646 ARG B O 1
ATOM 9772 N N . GLY B 2 893 ? 23.344 24.322 -68.256 1.00 33.19 2647 GLY B N 1
ATOM 9773 C CA . GLY B 2 893 ? 23.809 23.588 -69.419 1.00 27.78 2647 GLY B CA 1
ATOM 9774 C C . GLY B 2 893 ? 25.321 23.535 -69.493 1.00 31.36 2647 GLY B C 1
ATOM 9775 O O . GLY B 2 893 ? 25.904 22.497 -69.818 1.00 34.68 2647 GLY B O 1
ATOM 9776 N N . GLU B 2 894 ? 25.976 24.644 -69.160 1.00 30.01 2648 GLU B N 1
ATOM 9777 C CA . GLU B 2 894 ? 27.432 24.689 -69.211 1.00 34.20 2648 GLU B CA 1
ATOM 9778 C C . GLU B 2 894 ? 28.036 23.691 -68.228 1.00 35.69 2648 GLU B C 1
ATOM 9779 O O . GLU B 2 894 ? 28.915 22.896 -68.590 1.00 27.50 2648 GLU B O 1
ATOM 9785 N N . GLU B 2 895 ? 27.557 23.704 -66.977 1.00 39.05 2649 GLU B N 1
ATOM 9786 C CA . GLU B 2 895 ? 28.093 22.787 -65.972 1.00 38.45 2649 GLU B CA 1
ATOM 9787 C C . GLU B 2 895 ? 27.777 21.337 -66.327 1.00 33.77 2649 GLU B C 1
ATOM 9788 O O . GLU B 2 895 ? 28.637 20.452 -66.200 1.00 33.13 2649 GLU B O 1
ATOM 9794 N N . PHE B 2 896 ? 26.547 21.080 -66.783 1.00 33.37 2650 PHE B N 1
ATOM 9795 C CA . PHE B 2 896 ? 26.177 19.745 -67.243 1.00 34.04 2650 PHE B CA 1
ATOM 9796 C C . PHE B 2 896 ? 27.105 19.264 -68.349 1.00 38.25 2650 PHE B C 1
ATOM 9797 O O . PHE B 2 896 ? 27.447 18.075 -68.416 1.00 41.10 2650 PHE B O 1
ATOM 9805 N N . SER B 2 897 ? 27.531 20.173 -69.228 1.00 32.03 2651 SER B N 1
ATOM 9806 C CA . SER B 2 897 ? 28.427 19.757 -70.301 1.00 31.81 2651 SER B CA 1
ATOM 9807 C C . SER B 2 897 ? 29.801 19.387 -69.755 1.00 26.11 2651 SER B C 1
ATOM 9808 O O . SER B 2 897 ? 30.488 18.532 -70.328 1.00 26.98 2651 SER B O 1
ATOM 9811 N N . LYS B 2 898 ? 30.218 20.017 -68.654 1.00 24.84 2652 LYS B N 1
ATOM 9812 C CA . LYS B 2 898 ? 31.502 19.673 -68.057 1.00 33.62 2652 LYS B CA 1
ATOM 9813 C C . LYS B 2 898 ? 31.450 18.294 -67.419 1.00 30.40 2652 LYS B C 1
ATOM 9814 O O . LYS B 2 898 ? 32.429 17.537 -67.481 1.00 30.26 2652 LYS B O 1
ATOM 9820 N N . LEU B 2 899 ? 30.325 17.968 -66.771 1.00 27.68 2653 LEU B N 1
ATOM 9821 C CA . LEU B 2 899 ? 30.108 16.603 -66.302 1.00 26.67 2653 LEU B CA 1
ATOM 9822 C C . LEU B 2 899 ? 30.204 15.629 -67.461 1.00 28.30 2653 LEU B C 1
ATOM 9823 O O . LEU B 2 899 ? 30.988 14.673 -67.430 1.00 28.87 2653 LEU B O 1
ATOM 9828 N N . VAL B 2 900 ? 29.408 15.873 -68.504 1.00 30.88 2654 VAL B N 1
ATOM 9829 C CA . VAL B 2 900 ? 29.415 15.012 -69.680 1.00 25.67 2654 VAL B CA 1
ATOM 9830 C C . VAL B 2 900 ? 30.838 14.860 -70.198 1.00 26.50 2654 VAL B C 1
ATOM 9831 O O . VAL B 2 900 ? 31.298 13.750 -70.482 1.00 29.98 2654 VAL B O 1
ATOM 9835 N N . ALA B 2 901 ? 31.576 15.974 -70.271 1.00 34.24 2655 ALA B N 1
ATOM 9836 C CA . ALA B 2 901 ? 32.930 15.933 -70.820 1.00 29.44 2655 ALA B CA 1
ATOM 9837 C C . ALA B 2 901 ? 33.843 15.066 -69.973 1.00 34.75 2655 ALA B C 1
ATOM 9838 O O . ALA B 2 901 ? 34.665 14.311 -70.506 1.00 36.41 2655 ALA B O 1
ATOM 9840 N N . THR B 2 902 ? 33.733 15.183 -68.647 1.00 32.24 2656 THR B N 1
ATOM 9841 C CA . THR B 2 902 ? 34.587 14.407 -67.752 1.00 33.78 2656 THR B CA 1
ATOM 9842 C C . THR B 2 902 ? 34.285 12.918 -67.859 1.00 30.73 2656 THR B C 1
ATOM 9843 O O . THR B 2 902 ? 35.202 12.088 -67.847 1.00 31.25 2656 THR B O 1
ATOM 9847 N N . LEU B 2 903 ? 33.005 12.558 -67.976 1.00 28.57 2657 LEU B N 1
ATOM 9848 C CA . LEU B 2 903 ? 32.663 11.140 -68.050 1.00 32.91 2657 LEU B CA 1
ATOM 9849 C C . LEU B 2 903 ? 32.997 10.557 -69.419 1.00 36.73 2657 LEU B C 1
ATOM 9850 O O . LEU B 2 903 ? 33.351 9.375 -69.515 1.00 32.88 2657 LEU B O 1
ATOM 9855 N N . LEU B 2 904 ? 32.878 11.362 -70.481 1.00 31.42 2658 LEU B N 1
ATOM 9856 C CA . LEU B 2 904 ? 33.390 10.954 -71.786 1.00 35.50 2658 LEU B CA 1
ATOM 9857 C C . LEU B 2 904 ? 34.892 10.695 -71.733 1.00 34.85 2658 LEU B C 1
ATOM 9858 O O . LEU B 2 904 ? 35.382 9.703 -72.286 1.00 31.27 2658 LEU B O 1
ATOM 9863 N N . ALA B 2 905 ? 35.638 11.571 -71.061 1.00 33.20 2659 ALA B N 1
ATOM 9864 C CA . ALA B 2 905 ? 37.089 11.424 -71.032 1.00 35.12 2659 ALA B CA 1
ATOM 9865 C C . ALA B 2 905 ? 37.511 10.125 -70.357 1.00 41.31 2659 ALA B C 1
ATOM 9866 O O . ALA B 2 905 ? 38.539 9.546 -70.724 1.00 46.51 2659 ALA B O 1
ATOM 9868 N N . ARG B 2 906 ? 36.733 9.651 -69.379 1.00 39.66 2660 ARG B N 1
ATOM 9869 C CA . ARG B 2 906 ? 36.972 8.364 -68.735 1.00 37.86 2660 ARG B CA 1
ATOM 9870 C C . ARG B 2 906 ? 36.443 7.190 -69.546 1.00 40.48 2660 ARG B C 1
ATOM 9871 O O . ARG B 2 906 ? 36.655 6.040 -69.145 1.00 42.63 2660 ARG B O 1
ATOM 9879 N N . ARG B 2 907 ? 35.747 7.452 -70.655 1.00 47.62 2661 ARG B N 1
ATOM 9880 C CA . ARG B 2 907 ? 35.052 6.425 -71.437 1.00 42.62 2661 ARG B CA 1
ATOM 9881 C C . ARG B 2 907 ? 34.048 5.656 -70.593 1.00 35.81 2661 ARG B C 1
ATOM 9882 O O . ARG B 2 907 ? 33.793 4.472 -70.824 1.00 39.86 2661 ARG B O 1
ATOM 9890 N N . VAL B 2 908 ? 33.468 6.317 -69.597 1.00 35.51 2662 VAL B N 1
ATOM 9891 C CA . VAL B 2 908 ? 32.458 5.682 -68.769 1.00 28.02 2662 VAL B CA 1
ATOM 9892 C C . VAL B 2 908 ? 31.049 6.010 -69.239 1.00 34.96 2662 VAL B C 1
ATOM 9893 O O . VAL B 2 908 ? 30.088 5.359 -68.798 1.00 36.06 2662 VAL B O 1
ATOM 9897 N N . LEU B 2 909 ? 30.896 6.973 -70.138 1.00 34.73 2663 LEU B N 1
ATOM 9898 C CA . LEU B 2 909 ? 29.596 7.358 -70.660 1.00 35.63 2663 LEU B CA 1
ATOM 9899 C C . LEU B 2 909 ? 29.553 7.000 -72.134 1.00 35.51 2663 LEU B C 1
ATOM 9900 O O . LEU B 2 909 ? 30.368 7.533 -72.901 1.00 35.57 2663 LEU B O 1
ATOM 9905 N N . PRO B 2 910 ? 28.669 6.102 -72.577 1.00 37.43 2664 PRO B N 1
ATOM 9906 C CA . PRO B 2 910 ? 28.673 5.705 -73.994 1.00 39.81 2664 PRO B CA 1
ATOM 9907 C C . PRO B 2 910 ? 28.307 6.880 -74.891 1.00 43.49 2664 PRO B C 1
ATOM 9908 O O . PRO B 2 910 ? 27.533 7.762 -74.512 1.00 39.67 2664 PRO B O 1
ATOM 9912 N N . GLU B 2 911 ? 28.879 6.886 -76.099 1.00 45.89 2665 GLU B N 1
ATOM 9913 C CA . GLU B 2 911 ? 28.601 7.974 -77.032 1.00 41.05 2665 GLU B CA 1
ATOM 9914 C C . GLU B 2 911 ? 27.114 8.070 -77.354 1.00 45.36 2665 GLU B C 1
ATOM 9915 O O . GLU B 2 911 ? 26.592 9.173 -77.569 1.00 42.48 2665 GLU B O 1
ATOM 9921 N N . ARG B 2 912 ? 26.411 6.935 -77.358 1.00 38.48 2666 ARG B N 1
ATOM 9922 C CA . ARG B 2 912 ? 25.008 6.950 -77.738 1.00 43.19 2666 ARG B CA 1
ATOM 9923 C C . ARG B 2 912 ? 24.165 7.776 -76.772 1.00 48.94 2666 ARG B C 1
ATOM 9924 O O . ARG B 2 912 ? 23.184 8.402 -77.198 1.00 43.15 2666 ARG B O 1
ATOM 9932 N N . VAL B 2 913 ? 24.524 7.813 -75.481 1.00 41.72 2667 VAL B N 1
ATOM 9933 C CA . VAL B 2 913 ? 23.677 8.586 -74.573 1.00 34.26 2667 VAL B CA 1
ATOM 9934 C C . VAL B 2 913 ? 23.939 10.075 -74.735 1.00 30.12 2667 VAL B C 1
ATOM 9935 O O . VAL B 2 913 ? 23.047 10.889 -74.466 1.00 34.10 2667 VAL B O 1
ATOM 9939 N N . VAL B 2 914 ? 25.142 10.467 -75.172 1.00 31.05 2668 VAL B N 1
ATOM 9940 C CA . VAL B 2 914 ? 25.372 11.875 -75.484 1.00 34.36 2668 VAL B CA 1
ATOM 9941 C C . VAL B 2 914 ? 24.535 12.291 -76.690 1.00 43.22 2668 VAL B C 1
ATOM 9942 O O . VAL B 2 914 ? 23.963 13.387 -76.720 1.00 36.67 2668 VAL B O 1
ATOM 9946 N N . ILE B 2 915 ? 24.447 11.422 -77.698 1.00 49.32 2669 ILE B N 1
ATOM 9947 C CA . ILE B 2 915 ? 23.614 11.701 -78.869 1.00 45.75 2669 ILE B CA 1
ATOM 9948 C C . ILE B 2 915 ? 22.167 11.910 -78.441 1.00 44.03 2669 ILE B C 1
ATOM 9949 O O . ILE B 2 915 ? 21.551 12.942 -78.732 1.00 48.32 2669 ILE B O 1
ATOM 9954 N N . GLU B 2 916 ? 21.613 10.930 -77.726 1.00 37.77 2670 GLU B N 1
ATOM 9955 C CA . GLU B 2 916 ? 20.242 11.038 -77.241 1.00 39.21 2670 GLU B CA 1
ATOM 9956 C C . GLU B 2 916 ? 20.045 12.268 -76.353 1.00 46.14 2670 GLU B C 1
ATOM 9957 O O . GLU B 2 916 ? 18.995 12.922 -76.405 1.00 41.08 2670 GLU B O 1
ATOM 9963 N N . ALA B 2 917 ? 21.039 12.601 -75.524 1.00 42.58 2671 ALA B N 1
ATOM 9964 C CA . ALA B 2 917 ? 20.887 13.767 -74.657 1.00 41.88 2671 ALA B CA 1
ATOM 9965 C C . ALA B 2 917 ? 20.766 15.050 -75.469 1.00 45.43 2671 ALA B C 1
ATOM 9966 O O . ALA B 2 917 ? 20.064 15.980 -75.054 1.00 45.81 2671 ALA B O 1
ATOM 9968 N N . THR B 2 918 ? 21.444 15.116 -76.621 1.00 39.52 2672 THR B N 1
ATOM 9969 C CA . THR B 2 918 ? 21.277 16.250 -77.526 1.00 46.64 2672 THR B CA 1
ATOM 9970 C C . THR B 2 918 ? 19.821 16.406 -77.952 1.00 48.09 2672 THR B C 1
ATOM 9971 O O . THR B 2 918 ? 19.288 17.524 -77.982 1.00 48.43 2672 THR B O 1
ATOM 9975 N N . GLN B 2 919 ? 19.162 15.295 -78.286 1.00 43.79 2673 GLN B N 1
ATOM 9976 C CA . GLN B 2 919 ? 17.758 15.356 -78.678 1.00 52.22 2673 GLN B CA 1
ATOM 9977 C C . GLN B 2 919 ? 16.894 15.872 -77.533 1.00 50.46 2673 GLN B C 1
ATOM 9978 O O . GLN B 2 919 ? 16.039 16.741 -77.729 1.00 47.01 2673 GLN B O 1
ATOM 9984 N N . VAL B 2 920 ? 17.118 15.353 -76.321 1.00 47.46 2674 VAL B N 1
ATOM 9985 C CA . VAL B 2 920 ? 16.300 15.738 -75.175 1.00 38.68 2674 VAL B CA 1
ATOM 9986 C C . VAL B 2 920 ? 16.439 17.229 -74.898 1.00 41.82 2674 VAL B C 1
ATOM 9987 O O . VAL B 2 920 ? 15.452 17.919 -74.612 1.00 42.53 2674 VAL B O 1
ATOM 9991 N N . LEU B 2 921 ? 17.663 17.753 -74.982 1.00 36.81 2675 LEU B N 1
ATOM 9992 C CA . LEU B 2 921 ? 17.871 19.159 -74.663 1.00 38.69 2675 LEU B CA 1
ATOM 9993 C C . LEU B 2 921 ? 17.313 20.064 -75.763 1.00 46.95 2675 LEU B C 1
ATOM 9994 O O . LEU B 2 921 ? 16.690 21.093 -75.471 1.00 44.74 2675 LEU B O 1
ATOM 9999 N N . ASN B 2 922 ? 17.512 19.694 -77.032 1.00 44.50 2676 ASN B N 1
ATOM 10000 C CA . ASN B 2 922 ? 16.916 20.463 -78.120 1.00 36.17 2676 ASN B CA 1
ATOM 10001 C C . ASN B 2 922 ? 15.394 20.413 -78.054 1.00 46.63 2676 ASN B C 1
ATOM 10002 O O . ASN B 2 922 ? 14.725 21.429 -78.271 1.00 51.32 2676 ASN B O 1
ATOM 10007 N N . ASP B 2 923 ? 14.832 19.246 -77.724 1.00 45.71 2677 ASP B N 1
ATOM 10008 C CA . ASP B 2 923 ? 13.396 19.136 -77.493 1.00 43.14 2677 ASP B CA 1
ATOM 10009 C C . ASP B 2 923 ? 12.926 20.163 -76.471 1.00 46.12 2677 ASP B C 1
ATOM 10010 O O . ASP B 2 923 ? 12.026 20.965 -76.742 1.00 46.52 2677 ASP B O 1
ATOM 10015 N N . ALA B 2 924 ? 13.532 20.141 -75.277 1.00 44.12 2678 ALA B N 1
ATOM 10016 C CA . ALA B 2 924 ? 13.081 21.004 -74.189 1.00 37.83 2678 ALA B CA 1
ATOM 10017 C C . ALA B 2 924 ? 13.279 22.474 -74.526 1.00 35.09 2678 ALA B C 1
ATOM 10018 O O . ALA B 2 924 ? 12.428 23.309 -74.206 1.00 46.11 2678 ALA B O 1
ATOM 10020 N N . ARG B 2 925 ? 14.407 22.812 -75.152 1.00 38.55 2679 ARG B N 1
ATOM 10021 C CA . ARG B 2 925 ? 14.612 24.178 -75.617 1.00 45.57 2679 ARG B CA 1
ATOM 10022 C C . ARG B 2 925 ? 13.537 24.582 -76.618 1.00 51.33 2679 ARG B C 1
ATOM 10023 O O . ARG B 2 925 ? 13.080 25.729 -76.620 1.00 53.23 2679 ARG B O 1
ATOM 10031 N N . GLY B 2 926 ? 13.121 23.653 -77.478 1.00 50.99 2680 GLY B N 1
ATOM 10032 C CA . GLY B 2 926 ? 11.995 23.930 -78.353 1.00 54.65 2680 GLY B CA 1
ATOM 10033 C C . GLY B 2 926 ? 10.724 24.225 -77.579 1.00 58.61 2680 GLY B C 1
ATOM 10034 O O . GLY B 2 926 ? 10.037 25.216 -77.840 1.00 56.96 2680 GLY B O 1
ATOM 10035 N N . ARG B 2 927 ? 10.405 23.375 -76.599 1.00 57.75 2681 ARG B N 1
ATOM 10036 C CA . ARG B 2 927 ? 9.191 23.561 -75.813 1.00 57.72 2681 ARG B CA 1
ATOM 10037 C C . ARG B 2 927 ? 9.237 24.814 -74.952 1.00 63.58 2681 ARG B C 1
ATOM 10038 O O . ARG B 2 927 ? 8.193 25.246 -74.451 1.00 69.71 2681 ARG B O 1
ATOM 10046 N N . LEU B 2 928 ? 10.414 25.397 -74.757 1.00 56.25 2682 LEU B N 1
ATOM 10047 C CA . LEU B 2 928 ? 10.512 26.609 -73.959 1.00 64.74 2682 LEU B CA 1
ATOM 10048 C C . LEU B 2 928 ? 10.263 27.867 -74.778 1.00 70.26 2682 LEU B C 1
ATOM 10049 O O . LEU B 2 928 ? 9.961 28.915 -74.199 1.00 67.57 2682 LEU B O 1
ATOM 10054 N N . ARG B 2 929 ? 10.335 27.779 -76.109 1.00 79.34 2683 ARG B N 1
ATOM 10055 C CA . ARG B 2 929 ? 10.060 28.921 -76.975 1.00 87.44 2683 ARG B CA 1
ATOM 10056 C C . ARG B 2 929 ? 8.615 29.399 -76.867 1.00 102.59 2683 ARG B C 1
ATOM 10057 O O . ARG B 2 929 ? 8.190 30.269 -77.634 1.00 108.16 2683 ARG B O 1
ATOM 10065 N N . GLU B 2 930 ? 7.853 28.838 -75.926 1.00 103.84 2684 GLU B N 1
ATOM 10066 C CA . GLU B 2 930 ? 6.566 29.392 -75.514 1.00 98.96 2684 GLU B CA 1
ATOM 10067 C C . GLU B 2 930 ? 6.730 30.546 -74.523 1.00 99.66 2684 GLU B C 1
ATOM 10068 O O . GLU B 2 930 ? 5.889 30.723 -73.635 1.00 97.83 2684 GLU B O 1
ATOM 10074 N N . GLN B 2 931 ? 7.807 31.322 -74.671 1.00 101.44 2685 GLN B N 1
ATOM 10075 C CA . GLN B 2 931 ? 8.200 32.409 -73.763 1.00 100.66 2685 GLN B CA 1
ATOM 10076 C C . GLN B 2 931 ? 8.217 31.990 -72.297 1.00 96.60 2685 GLN B C 1
ATOM 10077 O O . GLN B 2 931 ? 9.265 31.614 -71.764 1.00 91.85 2685 GLN B O 1
#

Sequence (1262 aa):
AEWELPRLRTSFIFQDDYKSQDLAEFFDVKFYPYSPPGAPPVFAATSKKHAVICRLTQTTDKDANPCEIIQLIRDDGNEANCASCWSKDPITDQPLLCIAGNEGNVKVYNVTEGKLYRTLVGHGGGINDLATSPANPYIIIASASDDTTIRIWSLAPEHEKQPCVCILGGEGHSYDLLSVAFHDNGRYVLSAGHDQVINLWALPEFPNEHMEIPIVIYYPHFSSSEIHNNLVDCVAFYGDLILSRACHEDTIVLWRIEGFSSDDPIPGPLDAPTPTDMTKQTRRSYFTPSRPAMFTRLAQFHTPDCGVQFFMRFRMYHVPGKHPILAFANAKSKTFFWDLARFGEYARFMADLKEAQQSYNGRVVVVDQGQGISLAQAQQVHGPGVGVVMKPAWLVPKGFSRETLQAWADMYDLSNPVGLIKAHRSLAIDGAFVGRQVGWSPEGEWCVVVGNGNRALIYQRWGKERGLGSTEWTVDKIASALSVLAEEVPQNHSRLVNFLLEETEKRAPQPRHLSKTDPFAHMKSKAIDEGVPTMDVKFKQHSGEYGKSRNSGRRFQYPVVCIKPDREPVPPYRFHHAEIRKNILALNSQLNFVPPRSQKIAKRAQAEYAATLAPYLEPWLRKLNIEGCTKSNLIRFMASQPESDDSMTPQQKSNLLDTYSDDMGSPQAVRNASMFTEAWDRVFNDQSKLRRVALRDILMLDKNVEPIFDNKRAKALMQKVIDALGSYTTLGCLICFSHDCEHGEIERDNQKRCFSLEEIGGLMPSLRRKWAAQIEQRQHPPCRNECYRIHGPPWSENEVGTLEWMFATIGYSQTLRPECFVGAILGRPCWDVHRKLQELDLRLPPVEPRTIPKQKSLPWYDRRKKQLMSDWADATITHEHAVRELFAPCHHDGPCTAANGCPCASAGTHPVLCERFCLCTAEECPLKFTGCACHSSGKTCLQRQREGRPCICVQLNRECDPTLCKGCGARERADPENAYDEVLHSTGCQNVALQRGAAKAVVLGKSQLEACGYGLFAAEDIEEGEFVIEYTGELISHDEGVRRAHRRGDVVSYLFTLLEQEGIWVDAAIYGNLSRYINHATDGNIMPKIMYVNHEWRIKFTAIKDIKAGEELFFNYGDNFPNLTKKRPLLVPKTTQPLFDPLSKVQLLPGQPLPQHPIDDSWLLLKHRDNLQDFIDLRPEEKEFLQEWDAFILRRHISSEQYLPRYFLRFVREKADWLVSKRSRGEEFSKLVATLLARRVLPERVVIEATQVLNDARGRLREQ

B-factor: mean 37.38, std 20.68, range [6.86, 153.23]

Organism: Chaetomium thermophilum (strain DSM 1495 / CBS 144.50 / IMI 039719) (NCBI:txid759272)

Radius of gyration: 36.89 Å; Cα contacts (8 Å, |Δi|>4): 2727; chains: 2; bounding box: 76×105×112 Å

Nearest PDB structures (foldseek):
  5bjs-assembly1_A  TM=1.002E+00  e=5.543E-95  Thermochaetoides thermophila
  5wfd-assembly1_A  TM=1.001E+00  e=2.029E-93  Thermochaetoides thermophila DSM 1495
  5wfc-assembly1_A  TM=9.992E-01  e=3.099E-93  Thermochaetoides thermophila DSM 1495
  6v3x-assembly1_A  TM=8.324E-01  e=3.051E-31  Homo sapiens
  6sfb-assembly1_A  TM=8.574E-01  e=1.276E-28  Homo sapiens

Solvent-accessible surface area: 54575 Å² total; per-residue (Å²): 110,106,69,65,1,1,88,22,11,0,12,3,84,1,58,13,20,95,128,81,132,82,126,0,27,0,25,0,0,23,19,4,58,13,17,26,108,66,24,53,16,4,0,0,0,0,0,48,33,9,3,0,0,0,20,0,64,44,25,86,44,60,30,31,60,4,4,56,0,0,4,0,1,58,5,56,21,141,6,10,5,22,0,0,5,6,0,9,12,33,138,74,52,46,0,0,0,0,4,0,0,93,66,0,2,0,0,0,4,8,0,24,92,14,107,39,79,56,6,1,19,0,1,4,19,7,1,22,11,4,17,25,3,51,38,59,5,52,15,0,0,0,0,0,44,1,8,2,0,4,0,2,3,8,15,66,66,8,114,172,6,14,2,0,0,2,2,5,6,91,10,8,28,37,23,0,8,3,5,14,19,9,52,43,9,64,2,0,0,0,0,0,37,4,22,23,1,0,0,2,4,3,30,140,45,55,125,110,94,14,104,61,3,62,22,4,20,23,0,0,0,5,1,8,45,6,3,32,16,28,0,0,8,5,27,27,3,25,31,10,0,2,0,1,0,2,106,45,40,10,0,1,2,0,62,3,30,38,18,35,24,107,76,120,45,10,30,66,93,77,3,24,11,34,24,57,56,82,110,54,7,47,16,93,19,51,122,50,126,73,40,46,22,38,31,0,3,20,2,45,0,41,67,1,49,105,59,81,20,0,8,6,100,33,7,34,28,49,88,61,18,0,0,0,0,0,2,1,24,136,19,78,0,9,0,0,1,8,16,16,1,35,51,14,36,67,0,56,59,50,14,131,114,6,81,126,80,76,148,46,178,38,41,44,25,49,59,78,116,64,76,42,96,50,104,12,78,152,109,102,21,140,54,30,3,17,6,18,10,4,56,42,1,97,73,186,124,52,60,172,118,4,61,82,22,3,30,48,41,3,56,5,24,66,16,66,18,92,9,114,10,18,50,55,21,74,12,112,50,95,2,19,2,17,6,1,4,21,1,63,74,0,24,1,0,0,0,0,0,39,11,0,35,0,1,0,2,13,6,64,35,98,41,191,52,117,44,115,171,123,53,50,19,92,116,0,8,69,24,0,53,94,32,20,98,50,18,55,93,53,22,24,147,54,0,27,122,23,10,81,67,11,46,136,124,13,46,125,79,91,62,53,12,191,105,28,25,0,66,119,17,159,47,62,40,94,187,215,81,84,54,60,7,37,0,88,4,70,14,11,27,39,134,165,17,126,27,74,58,77,9,133,139,80,65,6,36,7,41,53,11,128,43,95,84,129,47,6,11,101,30,72,12,13,33,4,77,4,98,32,14,8,32,15,44,23,20,94,81,49,30,96,71,140,116,75,111,54,50,19,119,23,26,28,40,43,35,6,28,46,0,7,92,34,0,82,40,0,12,178,130,26,127,9,103,14,5,67,27,42,6,1,2,46,21,6,5,63,50,90,84,0,99,130,66,21,65,120,123,26,63,48,60,0,52,116,83,20,51,106,106,27,52,47,119,69,6,54,104,6,0,40,31,0,24,94,0,0,44,125,38,10,26,62,135,90,117,107,70,68,0,17,0,46,60,0,2,58,20,11,139,75,0,66,46,27,44,54,98,60,133,13,112,124,25,19,98,124,2,56,93,30,0,11,2,3,4,29,6,12,2,2,4,9,5,0,4,13,10,29,26,32,56,26,59,188,108,36,66,67,103,23,28,2,2,86,32,8,37,6,5,22,21,9,0,120,21,10,1,15,47,29,55,129,113,188,207,185,93,47,20,174,28,91,4,35,117,110,106,42,137,133,37,52,141,81,34,27,15,1,0,11,11,0,33,0,0,1,9,73,17,110,91,8,88,2,1,20,0,0,0,0,9,20,62,22,38,0,76,14,0,31,116,42,14,122,119,68,85,29,171,30,51,133,30,124,117,87,113,35,79,172,66,185,56,46,103,12,2,27,20,149,115,52,58,15,62,90,78,45,59,105,24,2,21,2,16,79,12,49,70,20,70,74,106,33,7,2,71,40,133,29,40,8,46,72,103,68,52,0,38,12,22,50,40,25,117,69,34,22,2,0,10,52,17,8,23,15,56,41,135,32,2,10,8,20,8,15,0,2,42,8,134,47,115,28,116,0,2,55,126,188,33,211,88,76,75,66,2,2,0,16,48,1,32,7,6,0,13,2,39,43,0,157,42,3,15,0,139,62,22,3,8,67,94,43,7,176,64,112,124,38,14,57,47,4,2,60,6,3,21,3,16,45,15,14,54,44,3,15,5,1,0,85,4,93,68,168,118,42,24,18,0,0,0,0,7,53,79,2,121,116,53,60,33,0,8,10,9,1,0,6,29,7,47,62,83,2,0,36,58,10,9,59,38,29,37,46,84,149,32,116,6,1,16,6,1,100,101,54,18,41,16,0,1,4,34,11,7,0,18,35,2,42,24,3,16,79,24,113,104,5,17,1,91,19,55,39,3,12,0,7,28,18,21,16,0,26,0,32,2,68,84,97,2,121,45,10,77,6,0,29,2,58,43,54,140,37,35,42,88,13,47,153,189,264,107,67,75,2,14,169,38,131,34,43,5,7,4,38,35,7,16,54,80,12,98,68,44,67,109,16,30,119,37,128,63,69,32,40,9,24,26,9,37,7,114,17,21,0,93,60,21,82,28,8,115,100,65,5,26,52,0,0,26,48,0,5,45,12,1,22,120,68,74,6,12,3,43,61,19,0,16,66,12,0,32,88,0,0,123,118,52,2,81,56,3,14,57,63,192,17,35,5,28,1,0,0,11,4,0,0,6,7,3,0,45,128,20,4,39,48,158,0,0,63,56,0,8,51,9,3,18,69,1,37,28,136,80,144,140,210

Secondary structure (P-SEA, 3-state):
cccccccccbbbbcccccccccccccccccccccccccccbbbbbbcccbbbbbbbbbbcccccccccccbbbbcccccccccbbbbbccccccbbbbbbccccbbbbbcccccccccccccccccccbbbbbcccccbbbbbccccbbbbbbccccccccccccccccccccccccbbbbcccccbbbbcccccbbbbbbbccccccccccccccccccccccccccccccbbbbccccccccccccccbbbbbcccccccccccccccccccccccccccccccccccccccccbbbbbccccccccbbbbbbccccccbbbbbbcccbbbbbbcaaaaaaaaaaaaaaaaaaaccccbbbbbbccccccaaaaaaaccccbbbbbbccccccccccaaaaaaaaaccccccccccccccbbbbbccbbbbccccccccccbbbbbbcccbbbbbbcccccccccc/ccccaaaaaaaaaaaacaaaaaaaaaaaaaaaaaaaaccccccccccccccccccccccccbbbbbbbbbbbbcccccccccbbbbbbbbbbbbbccccccccccbbbbbccbbbbccccccccccaaaaaaaaaaaaaaaaaccaaaaaaaaaccccccaaaaaaaaaacccccccccaaaaaaaaaacccccccaaaaaaaaaaaaaaaaacccccccccccaaaaaaacccccccccccccccaaaaaaaaacccccccccccccccccccccccccccccccccccccccaaaaaaaaaaacccccccccccccccccccccaaaaaaaaaaaaaacccccccaaaaaaaaccccaaaaaaaaaaaccccccccccccccccccccccccccccccccccccccccccccccccccccccccccccccccccccccccccccccccccccccccccccccccccccccccccccccccccccccccccccccccccccccccccccccccccccccccccccccccbbbbccccccccccbbbbcccccccccccccccccccaaaaaaaaaaaccccbbbbbcccccbbbbbccccccccccbbbbccccbbbbbbbcccccbbbbbbcccccccbbbbccccccccccccccccccccccbbbbcccccccccccccccccccccaaaaaaaaaaaaacccccaaaaaaaaaaaaaaaaacccccccaaaaaaaaaaaacccccccaaaaaaaaaaaaaaaaaccccaaaaaaaaaaaaaaaaaaccc

InterPro domains:
  IPR001680 WD40 repeat [PF00400] (128-167)
  IPR001680 WD40 repeat [PF00400] (184-214)
  IPR001680 WD40 repeat [PS50082] (134-168)
  IPR001680 WD40 repeat [PS50082] (183-214)
  IPR001680 WD40 repeat [SM00320] (80-124)
  IPR001680 WD40 repeat [SM00320] (127-167)
  IPR001680 WD40 repeat [SM00320] (174-215)
  IPR001680 WD40 repeat [SM00320] (504-550)
  IPR015943 WD40/YVTN repeat-like-containing domain superfamily [G3DSA:2.130.10.10] (33-396)
  IPR036322 WD40-repeat-containing domain superfamily [SSF50978] (79-549)
  IPR051243 Polycomb group WD repeat-containing protein [PTHR10253] (24-554)
  IPR053893 Polycomb protein EED-like, insertion domain [PF22038] (358-503)

Foldseek 3Di:
DQPDDWDFQDKDFDADDPPVGFFKWFQEKEWDDPDPPPPFIWMWTAIQFKTFIWTADFDQASPDDRIDTDFMAGPPDDWTWREWDWAAQPVPRQIWIWIFGFVQKIWIARTVVGGTPDIHHDDPGGWQYKDAALQHRQWMWTFFQSRKIWIFGNQVQAVVPGTAEIEAAPLTDGGKAEKEAANNRFWMWTFWQVQKIFIAGHDDGDSHYDPDHHYQHAGQKMASPVDPGGWHEWYDDQQWIWTDHFPPQKIWIKHFAQDDPVDDGDDRVLGDDPPDVVDRIDHSRHPVVDDRMGTFAIAGRPAQHRDHLWYKDWQDDPPGFIKIWGDHQFFKIFIAGLVVQVLLVVQVVLVVVQCVVQVHQEAEDEPDDPDDPVNVCVVPPPNYHYGYHYPLLDACVHDPRSVVVVCLAHPRPDSPHYHYGSDMDGHPDGWGWNYWYATNVRQWIWTIITSRMITIIGDPGNHDDHDD/DPDFLVRLLVLVLVLCVCLVVVVVVVVVVVVVVVVVPDDDDPPDDPDDPCVVPDDQWDCPPFDKDKDWDWDADDPVGDTPDDTDMTMGGDDDDDDPDDDAFDADAQFAEDLFFFADAFDDQPDFCVPVVVVLVVLQLVLLVSCLVVQQVSCVVVVAQLRHLLSLLLLVLPDPCCVVPDDVVLSVLSCVVRNNDSDDPRSSVVSVSNQVSQCVNAVPPVDSHGYHPVNSSCVDPSNVVSVPDLAQFVLVVLLQVQLVLCQFQQAPFQRASFGRDFDQDNVRDTRHNGNVLQPGLPLLLLVVQLVLVVPPDDDAAPQQACVVPAPDDDVLLVSLLSLLDSLCHSHDYFDSLLLSCLLFVHGSNVVSVVCVVVPDDHPDHDNQDQDADDADQQADQVQGAGDDVVVVADCLLPQQADADGRQYNFRHEQDVVRVNCQCPVDPHHAAREPPHSDDVVRYNSHHQWWADADPFAAQALDGPPVGHGVQNVSQAATALPRHPHQCCVPQLALVCLPVVVSCRGGYPRNNSSVSDAADKFKFQDPDPVARIFIFGQAKAAAFHWHHWWYAYKDFLVSLVSVCRNVNNCVFFWFDQHNNNGITGGSSHYTDNVVRHEADPPFQKDWDWYHYLNDITIIIGGRHTHHGQGTGYYHCPCRGDPSVVVVAGWRADYPTWTADSNVRDTGDTGHHDDDDDRDCVVVLVVSLVSLVPHPPDDPLLSVQSSLVNSQSNVSVGRHLSCVQVSVLVSLQVCLLVQLVDSSSSSNVSSSVSSCSSNVSHDSVSSVVSSNNNVVNSVVVVVD